Protein AF-0000000075429243 (afdb_homodimer)

Radius of gyration: 32.24 Å; Cα contacts (8 Å, |Δi|>4): 1939; chains: 2; bounding box: 98×90×82 Å

InterPro domains:
  IPR003695 Ppx/GppA phosphatase, N-terminal [PF02541] (2-231)
  IPR043129 ATPase, nucleotide binding domain [SSF53067] (18-231)
  IPR050273 GppA/Ppx guanosine pentaphosphate hydrolase [PTHR30005] (2-350)
  IPR057512 RTG2, C-terminal domain [PF23566] (259-350)

pLDDT: mean 80.92, std 19.55, range [26.56, 98.69]

Foldseek 3Di:
DQLQLFLLQQLLQAAFDFFWEWEAEQFKIKIKTWGAFLPDPVLDIDIFPQIDIGRQHLNSLLVVVVVPDALQSVLVVLVVLLVSCQVSVVVNCRDQLQAFPVRAHEYEYHYLQVLLLQLVLQQPDWDADPVVRDIFGAQFNAQAQDKDWLVSSLVVLVLQAQHNDNPDDRDPDPDQPCPPDRGDPQDPVSSSSNNSSSSSSNSVCVNGHHTMYGYHPGGSVSSVVSVPDPSNCSSDQQLVVCLCPDPLQDPLDDPVLLVLLLVLLVQQADPVLQCQQCVVPRRPSHPGLCVVCLSVLLRLLVSQVPDPLLCSLLLQLCQLGPPHPNSSGGRHHLQSSLLRSLLSSLLSQVSFDDVVVVTSLVSNCVVPVSSSSNSQVSGGNRPQSSVSSNLSSLSSSLSCVQRPRQPPDPPDPDSQDPPPVVPNSPAWRFHWDFPQDDFPQDQPPDPNPSPRPGQRETEIEGETEGEDDVRRDLVPDPVSVVSQVVSFDKDKGDDDPDDPDPDNTRIYIYTYHYHYDYPD/DQLQLFLLQQLLQAAFDFFKEWEAEQFKIKIKTWGAFLPDPVLDIDIFPQIDIGRQHLNSLLVVVVVPDALQSVLVVLVVLLVSCQVSVVVNCRDQLQAFPVRAHEYEYHYLQVLLLQLVLQQPDWDADPVVRDIFGAQFNAQAQDKDFLVSSLVVLVLQAQHNDRPDDRDPDPDQPCPPDRGPPQDPVNSSSNNSSSSSSNSVCVNGHHTMYGYRPGGSVSSVVSVPDPSVCSSDQQLVVCLCPDPLQDPLDDPVLLVLLLVLLVQQADPVLQCQQCVVPRRPSHPGLCVVCLSVLLRLLVSQVPDPLLCSLLLQLCQLGPPHPNSSGGRHHLQSSLLRNLLSSLLSQVSFDDVVVVTSLVSNCVVPVSSSSNSQVSGGNRPQSSVSSNLSSLSSSLSCVQRPRQPPDPPDPDSQDPPPVVPVNPAWRFHKDFPQDDFPQDQDPDPNPRPRPGQRETEIEGETEGEDDVRRDLVPDPVSVVSQVVSFDKDKHDDDPDDDDPDNTRIYIYTYHYHYDYPD

Secondary structure (DSSP, 8-state):
-HHHHHHHHHHHHSSSEEEEEEEE-SS-EEEEEEEE-TTSSS--EEE-SS-EEES--HHHHHHHHHT--SHHHHHHHHHHHHHHHHHHHHHH---GGGS-TTSPEEEEEESHHHHHHHHHHHHH-EEE-TTT--EEE-S---STT-EEEHHHHHHHHHHHSPP--TTS---SS---S-TT-PPTT--HHHHHHHHHHHHHHHHHHHHS-EEEEEE----HHHHHHHHTS-GGGGGS-HHHHHHHHSTTS-TT--HHHHHHHHHHHHHHS-HHHHHHTTTT---TTSPPHHHHHHHHHHHHTTTTTTS-TTTHHHHHHHTTSTTSTTTT-TT--HHHHHHHHHHHHHHTGGGSS-GGGTHHHHHHHHHSHHHHHHHHTTSTTTHHHHHHHHHHHHHHHHHHHHS------SSSS-------TTTSTTSEEEEEEE-----EEEEEEETTEEEEEEE-EEEEEEEEEEE-BTTB-STT-HHHHHHHHHH-EEEEES----TT------EEEEEEEEEEE---/-HHHHHHHHHHHHSSSEEEEEEEE-SS-EEEEEEEE-TTSSS--EEE-SS-EEES--HHHHHHHHHT--SHHHHHHHHHHHHHHHHHHHHHH---GGGS-TTSPEEEEEESHHHHHHHHHHHHH-EEE-TTT--EEE-S---STT-EEEHHHHHHHHHHHSPP--TTS---SS---S-TT-PPTT--HHHHHHHHHHHHHHHHHHHHS-EEEEEE----HHHHHHHHHS-GGGGGS-HHHHHHHHSTTS-TT--HHHHHHHHHHHHHHS-HHHHHHTTTT---TTSPPHHHHHHHHHHHHTTTTTTS-TTTHHHHHHHTTSTTSTTTT-TT--HHHHHHHHHHHHHHTGGGSS-GGGTHHHHHHHHHSHHHHHHHHHHSTTTHHHHHHHHHHHHHHHHHHHHS------SSSS-------TTTSTTSEEEEEEE-----EEEEEEETTEEEEEEE-EEEEEEEEEEE-BTTB-STT-HHHHHHHHHH-EEEEES----TT------EEEEEEEEEEE---

Structure (mmCIF, N/CA/C/O backbone):
data_AF-0000000075429243-model_v1
#
loop_
_entity.id
_entity.type
_entity.pdbx_description
1 polymer 'Uncharacterized protein'
#
loop_
_atom_site.group_PDB
_atom_site.id
_atom_site.type_symbol
_atom_site.label_atom_id
_atom_site.label_alt_id
_atom_site.label_comp_id
_atom_site.label_asym_id
_atom_site.label_entity_id
_atom_site.label_seq_id
_atom_site.pdbx_PDB_ins_code
_atom_site.Cartn_x
_atom_site.Cartn_y
_atom_site.Cartn_z
_atom_site.occupancy
_atom_site.B_iso_or_equiv
_atom_site.auth_seq_id
_atom_site.auth_comp_id
_atom_site.auth_asym_id
_atom_site.auth_atom_id
_atom_site.pdbx_PDB_model_num
ATOM 1 N N . MET A 1 1 ? 12.656 -37.969 -9.68 1 71.44 1 MET A N 1
ATOM 2 C CA . MET A 1 1 ? 12.836 -37.281 -8.414 1 71.44 1 MET A CA 1
ATOM 3 C C . MET A 1 1 ? 12.609 -35.781 -8.602 1 71.44 1 MET A C 1
ATOM 5 O O . MET A 1 1 ? 11.812 -35.156 -7.875 1 71.44 1 MET A O 1
ATOM 9 N N . GLU A 1 2 ? 13.102 -35.188 -9.641 1 74.5 2 GLU A N 1
ATOM 10 C CA . GLU A 1 2 ? 13 -33.75 -9.875 1 74.5 2 GLU A CA 1
ATOM 11 C C . GLU A 1 2 ? 11.547 -33.344 -10.141 1 74.5 2 GLU A C 1
ATOM 13 O O . GLU A 1 2 ? 11.07 -32.344 -9.602 1 74.5 2 GLU A O 1
ATOM 18 N N . ALA A 1 3 ? 10.867 -34.188 -10.867 1 78.81 3 ALA A N 1
ATOM 19 C CA . ALA A 1 3 ? 9.477 -33.875 -11.188 1 78.81 3 ALA A CA 1
ATOM 20 C C . ALA A 1 3 ? 8.602 -33.938 -9.938 1 78.81 3 ALA A C 1
ATOM 22 O O . ALA A 1 3 ? 7.656 -33.156 -9.797 1 78.81 3 ALA A O 1
ATOM 23 N N . LYS A 1 4 ? 8.891 -34.844 -9.125 1 83.81 4 LYS A N 1
ATOM 24 C CA . LYS A 1 4 ? 8.156 -34.906 -7.859 1 83.81 4 LYS A CA 1
ATOM 25 C C . LYS A 1 4 ? 8.391 -33.688 -7.004 1 83.81 4 LYS A C 1
ATOM 27 O O . LYS A 1 4 ? 7.441 -33.094 -6.465 1 83.81 4 LYS A O 1
ATOM 32 N N . ILE A 1 5 ? 9.578 -33.219 -6.926 1 89.06 5 ILE A N 1
ATOM 33 C CA . ILE A 1 5 ? 9.953 -32.094 -6.113 1 89.06 5 ILE A CA 1
ATOM 34 C C . ILE A 1 5 ? 9.344 -30.812 -6.699 1 89.06 5 ILE A C 1
ATOM 36 O O . ILE A 1 5 ? 8.906 -29.922 -5.961 1 89.06 5 ILE A O 1
ATOM 40 N N . SER A 1 6 ? 9.32 -30.75 -8.008 1 88.06 6 SER A N 1
ATOM 41 C CA . SER A 1 6 ? 8.672 -29.609 -8.664 1 88.06 6 SER A CA 1
ATOM 42 C C . SER A 1 6 ? 7.188 -29.562 -8.328 1 88.06 6 SER A C 1
ATOM 44 O O . SER A 1 6 ? 6.637 -28.484 -8.086 1 88.06 6 SER A O 1
ATOM 46 N N . GLY A 1 7 ? 6.586 -30.734 -8.391 1 91.12 7 GLY A N 1
ATOM 47 C CA . GLY A 1 7 ? 5.188 -30.812 -8 1 91.12 7 GLY A CA 1
ATOM 48 C C . GLY A 1 7 ? 4.938 -30.391 -6.566 1 91.12 7 GLY A C 1
ATOM 49 O O . GLY A 1 7 ? 3.963 -29.688 -6.281 1 91.12 7 GLY A O 1
ATOM 50 N N . MET A 1 8 ? 5.879 -30.75 -5.73 1 91.69 8 MET A N 1
ATOM 51 C CA . MET A 1 8 ? 5.789 -30.375 -4.324 1 91.69 8 MET A CA 1
ATOM 52 C C . MET A 1 8 ? 5.934 -28.859 -4.156 1 91.69 8 MET A C 1
ATOM 54 O O . MET A 1 8 ? 5.348 -28.281 -3.246 1 91.69 8 MET A O 1
ATOM 58 N N . GLY A 1 9 ? 6.688 -28.25 -4.996 1 93.25 9 GLY A N 1
ATOM 59 C CA . GLY A 1 9 ? 6.832 -26.812 -4.977 1 93.25 9 GLY A CA 1
ATOM 60 C C . GLY A 1 9 ? 5.535 -26.078 -5.254 1 93.25 9 GLY A C 1
ATOM 61 O O . GLY A 1 9 ? 5.25 -25.047 -4.629 1 93.25 9 GLY A O 1
ATOM 62 N N . VAL A 1 10 ? 4.789 -26.609 -6.176 1 93.5 10 VAL A N 1
ATOM 63 C CA . VAL A 1 10 ? 3.492 -26.031 -6.508 1 93.5 10 VAL A CA 1
ATOM 64 C C . VAL A 1 10 ? 2.539 -26.188 -5.32 1 93.5 10 VAL A C 1
ATOM 66 O O . VAL A 1 10 ? 1.845 -25.234 -4.949 1 93.5 10 VAL A O 1
ATOM 69 N N . VAL A 1 11 ? 2.607 -27.328 -4.711 1 92.31 11 VAL A N 1
ATOM 70 C CA . VAL A 1 11 ? 1.747 -27.609 -3.562 1 92.31 11 VAL A CA 1
ATOM 71 C C . VAL A 1 11 ? 2.117 -26.688 -2.404 1 92.31 11 VAL A C 1
ATOM 73 O O . VAL A 1 11 ? 1.249 -26.266 -1.64 1 92.31 11 VAL A O 1
ATOM 76 N N . ALA A 1 12 ? 3.34 -26.328 -2.326 1 92.44 12 ALA A N 1
ATOM 77 C CA . ALA A 1 12 ? 3.834 -25.484 -1.243 1 92.44 12 ALA A CA 1
ATOM 78 C C . ALA A 1 12 ? 3.293 -24.062 -1.37 1 92.44 12 ALA A C 1
ATOM 80 O O . ALA A 1 12 ? 3.172 -23.344 -0.373 1 92.44 12 ALA A O 1
ATOM 81 N N . THR A 1 13 ? 2.98 -23.641 -2.547 1 92.44 13 THR A N 1
ATOM 82 C CA . THR A 1 13 ? 2.648 -22.234 -2.748 1 92.44 13 THR A CA 1
ATOM 83 C C . THR A 1 13 ? 1.163 -22.062 -3.057 1 92.44 13 THR A C 1
ATOM 85 O O . THR A 1 13 ? 0.658 -20.938 -3.121 1 92.44 13 THR A O 1
ATOM 88 N N . TYR A 1 14 ? 0.451 -23.188 -3.221 1 91.5 14 TYR A N 1
ATOM 89 C CA . TYR A 1 14 ? -0.993 -23.203 -3.43 1 91.5 14 TYR A CA 1
ATOM 90 C C . TYR A 1 14 ? -1.697 -24.016 -2.361 1 91.5 14 TYR A C 1
ATOM 92 O O . TYR A 1 14 ? -1.102 -24.922 -1.776 1 91.5 14 TYR A O 1
ATOM 100 N N . TYR A 1 15 ? -2.914 -23.656 -2.117 1 89.62 15 TYR A N 1
ATOM 101 C CA . TYR A 1 15 ? -3.742 -24.5 -1.261 1 89.62 15 TYR A CA 1
ATOM 102 C C . TYR A 1 15 ? -4.684 -25.359 -2.092 1 89.62 15 TYR A C 1
ATOM 104 O O . TYR A 1 15 ? -5.617 -24.859 -2.715 1 89.62 15 TYR A O 1
ATOM 112 N N . GLY A 1 16 ? -4.395 -26.625 -2.09 1 87.19 16 GLY A N 1
ATOM 113 C CA . GLY A 1 16 ? -5.18 -27.531 -2.922 1 87.19 16 GLY A CA 1
ATOM 114 C C . GLY A 1 16 ? -4.785 -27.484 -4.387 1 87.19 16 GLY A C 1
ATOM 115 O O . GLY A 1 16 ? -5.07 -26.5 -5.078 1 87.19 16 GLY A O 1
ATOM 116 N N . VAL A 1 17 ? -4.113 -28.453 -4.871 1 90.12 17 VAL A N 1
ATOM 117 C CA . VAL A 1 17 ? -3.646 -28.516 -6.254 1 90.12 17 VAL A CA 1
ATOM 118 C C . VAL A 1 17 ? -4.199 -29.766 -6.93 1 90.12 17 VAL A C 1
ATOM 120 O O . VAL A 1 17 ? -3.994 -30.875 -6.445 1 90.12 17 VAL A O 1
ATOM 123 N N . GLU A 1 18 ? -4.93 -29.578 -7.953 1 91.31 18 GLU A N 1
ATOM 124 C CA . GLU A 1 18 ? -5.422 -30.672 -8.789 1 91.31 18 GLU A CA 1
ATOM 125 C C . GLU A 1 18 ? -5.258 -30.359 -10.273 1 91.31 18 GLU A C 1
ATOM 127 O O . GLU A 1 18 ? -5.996 -29.531 -10.82 1 91.31 18 GLU A O 1
ATOM 132 N N . GLY A 1 19 ? -4.297 -31.016 -10.859 1 94.12 19 GLY A N 1
ATOM 133 C CA . GLY A 1 19 ? -4.074 -30.766 -12.281 1 94.12 19 GLY A CA 1
ATOM 134 C C . GLY A 1 19 ? -2.695 -31.188 -12.75 1 94.12 19 GLY A C 1
ATOM 135 O O . GLY A 1 19 ? -2.027 -32 -12.094 1 94.12 19 GLY A O 1
ATOM 136 N N . LEU A 1 20 ? -2.396 -30.766 -13.938 1 96.19 20 LEU A N 1
ATOM 137 C CA . LEU A 1 20 ? -1.079 -31.016 -14.508 1 96.19 20 LEU A CA 1
ATOM 138 C C . LEU A 1 20 ? -0.09 -29.938 -14.094 1 96.19 20 LEU A C 1
ATOM 140 O O . LEU A 1 20 ? -0.44 -28.75 -14.047 1 96.19 20 LEU A O 1
ATOM 144 N N . VAL A 1 21 ? 1.055 -30.375 -13.688 1 95.94 21 VAL A N 1
ATOM 145 C CA . VAL A 1 21 ? 2.107 -29.453 -13.297 1 95.94 21 VAL A CA 1
ATOM 146 C C . VAL A 1 21 ? 3.25 -29.5 -14.305 1 95.94 21 VAL A C 1
ATOM 148 O O . VAL A 1 21 ? 3.771 -30.578 -14.609 1 95.94 21 VAL A O 1
ATOM 151 N N . MET A 1 22 ? 3.602 -28.328 -14.773 1 95.88 22 MET A N 1
ATOM 152 C CA . MET A 1 22 ? 4.672 -28.25 -15.766 1 95.88 22 MET A CA 1
ATOM 153 C C . MET A 1 22 ? 5.75 -27.266 -15.336 1 95.88 22 MET A C 1
ATOM 155 O O . MET A 1 22 ? 5.441 -26.203 -14.789 1 95.88 22 MET A O 1
ATOM 159 N N . ASP A 1 23 ? 6.977 -27.625 -15.539 1 94.94 23 ASP A N 1
ATOM 160 C CA . ASP A 1 23 ? 8.125 -26.781 -15.234 1 94.94 23 ASP A CA 1
ATOM 161 C C . ASP A 1 23 ? 9.047 -26.656 -16.438 1 94.94 23 ASP A C 1
ATOM 163 O O . ASP A 1 23 ? 9.656 -27.641 -16.875 1 94.94 23 ASP A O 1
ATOM 167 N N . MET A 1 24 ? 9.125 -25.453 -16.953 1 95.19 24 MET A N 1
ATOM 168 C CA . MET A 1 24 ? 10.008 -25.203 -18.094 1 95.19 24 MET A CA 1
ATOM 169 C C . MET A 1 24 ? 11.258 -24.453 -17.656 1 95.19 24 MET A C 1
ATOM 171 O O . MET A 1 24 ? 11.219 -23.25 -17.453 1 95.19 24 MET A O 1
ATOM 175 N N . GLY A 1 25 ? 12.375 -25.156 -17.641 1 91.69 25 GLY A N 1
ATOM 176 C CA . GLY A 1 25 ? 13.672 -24.547 -17.406 1 91.69 25 GLY A CA 1
ATOM 177 C C . GLY A 1 25 ? 14.375 -24.156 -18.688 1 91.69 25 GLY A C 1
ATOM 178 O O . GLY A 1 25 ? 13.734 -23.938 -19.719 1 91.69 25 GLY A O 1
ATOM 179 N N . GLY A 1 26 ? 15.609 -24 -18.594 1 92.56 26 GLY A N 1
ATOM 180 C CA . GLY A 1 26 ? 16.391 -23.656 -19.766 1 92.56 26 GLY A CA 1
ATOM 181 C C . GLY A 1 26 ? 16.625 -24.828 -20.688 1 92.56 26 GLY A C 1
ATOM 182 O O . GLY A 1 26 ? 16.578 -24.688 -21.906 1 92.56 26 GLY A O 1
ATOM 183 N N . GLY A 1 27 ? 16.797 -25.938 -20.094 1 93.94 27 GLY A N 1
ATOM 184 C CA . GLY A 1 27 ? 17.219 -27.078 -20.891 1 93.94 27 GLY A CA 1
ATOM 185 C C . GLY A 1 27 ? 16.094 -28.062 -21.172 1 93.94 27 GLY A C 1
ATOM 186 O O . GLY A 1 27 ? 16.109 -28.75 -22.188 1 93.94 27 GLY A O 1
ATOM 187 N N . SER A 1 28 ? 15.211 -28.188 -20.266 1 94.94 28 SER A N 1
ATOM 188 C CA . SER A 1 28 ? 14.18 -29.219 -20.391 1 94.94 28 SER A CA 1
ATOM 189 C C . SER A 1 28 ? 12.836 -28.719 -19.891 1 94.94 28 SER A C 1
ATOM 191 O O . SER A 1 28 ? 12.742 -27.641 -19.297 1 94.94 28 SER A O 1
ATOM 193 N N . VAL A 1 29 ? 11.781 -29.453 -20.172 1 95.5 29 VAL A N 1
ATOM 194 C CA . VAL A 1 29 ? 10.438 -29.25 -19.641 1 95.5 29 VAL A CA 1
ATOM 195 C C . VAL A 1 29 ? 9.953 -30.516 -18.953 1 95.5 29 VAL A C 1
ATOM 197 O O . VAL A 1 29 ? 10.188 -31.625 -19.438 1 95.5 29 VAL A O 1
ATOM 200 N N . GLU A 1 30 ? 9.453 -30.328 -17.844 1 94.94 30 GLU A N 1
ATOM 201 C CA . GLU A 1 30 ? 8.914 -31.422 -17.047 1 94.94 30 GLU A CA 1
ATOM 202 C C . GLU A 1 30 ? 7.398 -31.344 -16.938 1 94.94 30 GLU A C 1
ATOM 204 O O . GLU A 1 30 ? 6.836 -30.25 -16.844 1 94.94 30 GLU A O 1
ATOM 209 N N . LEU A 1 31 ? 6.723 -32.5 -16.984 1 95.69 31 LEU A N 1
ATOM 210 C CA . LEU A 1 31 ? 5.273 -32.594 -16.828 1 95.69 31 LEU A CA 1
ATOM 211 C C . LEU A 1 31 ? 4.895 -33.75 -15.914 1 95.69 31 LEU A C 1
ATOM 213 O O . LEU A 1 31 ? 5.43 -34.844 -16.047 1 95.69 31 LEU A O 1
ATOM 217 N N . ASN A 1 32 ? 4.121 -33.438 -14.93 1 95.56 32 ASN A N 1
ATOM 218 C CA . ASN A 1 32 ? 3.531 -34.406 -14.016 1 95.56 32 ASN A CA 1
ATOM 219 C C . ASN A 1 32 ? 2.084 -34.062 -13.688 1 95.56 32 ASN A C 1
ATOM 221 O O . ASN A 1 32 ? 1.562 -33.031 -14.148 1 95.56 32 ASN A O 1
ATOM 225 N N . TYR A 1 33 ? 1.362 -34.938 -13.07 1 95.56 33 TYR A N 1
ATOM 226 C CA . TYR A 1 33 ? 0.096 -34.562 -12.453 1 95.56 33 TYR A CA 1
ATOM 227 C C . TYR A 1 33 ? 0.214 -34.531 -10.938 1 95.56 33 TYR A C 1
ATOM 229 O O . TYR A 1 33 ? 1.098 -35.188 -10.359 1 95.56 33 TYR A O 1
ATOM 237 N N . VAL A 1 34 ? -0.546 -33.688 -10.32 1 93.69 34 VAL A N 1
ATOM 238 C CA . VAL A 1 34 ? -0.568 -33.562 -8.859 1 93.69 34 VAL A CA 1
ATOM 239 C C . VAL A 1 34 ? -2.014 -33.531 -8.367 1 93.69 34 VAL A C 1
ATOM 241 O O . VAL A 1 34 ? -2.859 -32.875 -8.961 1 93.69 34 VAL A O 1
ATOM 244 N N . ILE A 1 35 ? -2.33 -34.344 -7.367 1 91.81 35 ILE A N 1
ATOM 245 C CA . ILE A 1 35 ? -3.59 -34.281 -6.637 1 91.81 35 ILE A CA 1
ATOM 246 C C . ILE A 1 35 ? -3.314 -34.062 -5.148 1 91.81 35 ILE A C 1
ATOM 248 O O . ILE A 1 35 ? -2.836 -34.969 -4.469 1 91.81 35 ILE A O 1
ATOM 252 N N . HIS A 1 36 ? -3.504 -32.906 -4.754 1 90.88 36 HIS A N 1
ATOM 253 C CA . HIS A 1 36 ? -3.416 -32.562 -3.34 1 90.88 36 HIS A CA 1
ATOM 254 C C . HIS A 1 36 ? -4.723 -31.969 -2.838 1 90.88 36 HIS A C 1
ATOM 256 O O . HIS A 1 36 ? -5.117 -30.875 -3.266 1 90.88 36 HIS A O 1
ATOM 262 N N . ARG A 1 37 ? -5.363 -32.719 -1.915 1 87.44 37 ARG A N 1
ATOM 263 C CA . ARG A 1 37 ? -6.617 -32.312 -1.288 1 87.44 37 ARG A CA 1
ATOM 264 C C . ARG A 1 37 ? -6.461 -32.188 0.225 1 87.44 37 ARG A C 1
ATOM 266 O O . ARG A 1 37 ? -6.711 -33.156 0.953 1 87.44 37 ARG A O 1
ATOM 273 N N . PRO A 1 38 ? -6.145 -30.953 0.683 1 81.06 38 PRO A N 1
ATOM 274 C CA . PRO A 1 38 ? -5.777 -30.781 2.09 1 81.06 38 PRO A CA 1
ATOM 275 C C . PRO A 1 38 ? -6.879 -31.234 3.047 1 81.06 38 PRO A C 1
ATOM 277 O O . PRO A 1 38 ? -6.594 -31.641 4.172 1 81.06 38 PRO A O 1
ATOM 280 N N . ARG A 1 39 ? -8.148 -31.266 2.762 1 77.88 39 ARG A N 1
ATOM 281 C CA . ARG A 1 39 ? -9.227 -31.562 3.697 1 77.88 39 ARG A CA 1
ATOM 282 C C . ARG A 1 39 ? -9.539 -33.062 3.695 1 77.88 39 ARG A C 1
ATOM 284 O O . ARG A 1 39 ? -10.367 -33.531 4.48 1 77.88 39 ARG A O 1
ATOM 291 N N . GLU A 1 40 ? -8.867 -33.719 2.842 1 77.88 40 GLU A N 1
ATOM 292 C CA . GLU A 1 40 ? -9.102 -35.156 2.803 1 77.88 40 GLU A CA 1
ATOM 293 C C . GLU A 1 40 ? -8.219 -35.906 3.809 1 77.88 40 GLU A C 1
ATOM 295 O O . GLU A 1 40 ? -7.113 -35.438 4.117 1 77.88 40 GLU A O 1
ATOM 300 N N . ALA A 1 41 ? -8.766 -36.875 4.355 1 62.5 41 ALA A N 1
ATOM 301 C CA . ALA A 1 41 ? -8.164 -37.625 5.453 1 62.5 41 ALA A CA 1
ATOM 302 C C . ALA A 1 41 ? -6.793 -38.188 5.059 1 62.5 41 ALA A C 1
ATOM 304 O O . ALA A 1 41 ? -5.844 -38.125 5.844 1 62.5 41 ALA A O 1
ATOM 305 N N . LYS A 1 42 ? -6.812 -38.75 3.854 1 66.94 42 LYS A N 1
ATOM 306 C CA . LYS A 1 42 ? -5.551 -39.344 3.459 1 66.94 42 LYS A CA 1
ATOM 307 C C . LYS A 1 42 ? -4.562 -38.312 2.951 1 66.94 42 LYS A C 1
ATOM 309 O O . LYS A 1 42 ? -4.871 -37.562 2.025 1 66.94 42 LYS A O 1
ATOM 314 N N . GLN A 1 43 ? -4.051 -37.562 3.648 1 64.38 43 GLN A N 1
ATOM 315 C CA . GLN A 1 43 ? -3.129 -36.438 3.414 1 64.38 43 GLN A CA 1
ATOM 316 C C . GLN A 1 43 ? -2.018 -36.844 2.449 1 64.38 43 GLN A C 1
ATOM 318 O O . GLN A 1 43 ? -0.834 -36.688 2.754 1 64.38 43 GLN A O 1
ATOM 323 N N . GLU A 1 44 ? -2.447 -37.5 1.326 1 80.25 44 GLU A N 1
ATOM 324 C CA . GLU A 1 44 ? -1.423 -37.938 0.377 1 80.25 44 GLU A CA 1
ATOM 325 C C . GLU A 1 44 ? -1.413 -37.031 -0.86 1 80.25 44 GLU A C 1
ATOM 327 O O . GLU A 1 44 ? -2.443 -36.469 -1.232 1 80.25 44 GLU A O 1
ATOM 332 N N . ILE A 1 45 ? -0.261 -36.844 -1.357 1 88.94 45 ILE A N 1
ATOM 333 C CA . ILE A 1 45 ? -0.073 -36.156 -2.629 1 88.94 45 ILE A CA 1
ATOM 334 C C . ILE A 1 45 ? 0.198 -37.156 -3.732 1 88.94 45 ILE A C 1
ATOM 336 O O . ILE A 1 45 ? 1.23 -37.844 -3.725 1 88.94 45 ILE A O 1
ATOM 340 N N . SER A 1 46 ? -0.76 -37.312 -4.578 1 91.19 46 SER A N 1
ATOM 341 C CA . SER A 1 46 ? -0.656 -38.281 -5.668 1 91.19 46 SER A CA 1
ATOM 342 C C . SER A 1 46 ? 0.053 -37.688 -6.875 1 91.19 46 SER A C 1
ATOM 344 O O . SER A 1 46 ? -0.258 -36.562 -7.285 1 91.19 46 SER A O 1
ATOM 346 N N . MET A 1 47 ? 0.999 -38.406 -7.406 1 93.19 47 MET A N 1
ATOM 347 C CA . MET A 1 47 ? 1.759 -38 -8.594 1 93.19 47 MET A CA 1
ATOM 348 C C . MET A 1 47 ? 2.096 -39.25 -9.438 1 93.19 47 MET A C 1
ATOM 350 O O . MET A 1 47 ? 2.02 -40.375 -8.961 1 93.19 47 MET A O 1
ATOM 354 N N . SER A 1 48 ? 2.426 -38.938 -10.617 1 93.88 48 SER A N 1
ATOM 355 C CA . SER A 1 48 ? 2.791 -40.031 -11.5 1 93.88 48 SER A CA 1
ATOM 356 C C . SER A 1 48 ? 4.141 -40.625 -11.117 1 93.88 48 SER A C 1
ATOM 358 O O . SER A 1 48 ? 5.047 -39.906 -10.695 1 93.88 48 SER A O 1
ATOM 360 N N . MET A 1 49 ? 4.316 -41.906 -11.336 1 89.25 49 MET A N 1
ATOM 361 C CA . MET A 1 49 ? 5.598 -42.594 -11.164 1 89.25 49 MET A CA 1
ATOM 362 C C . MET A 1 49 ? 6.465 -42.438 -12.406 1 89.25 49 MET A C 1
ATOM 364 O O . MET A 1 49 ? 7.664 -42.719 -12.375 1 89.25 49 MET A O 1
ATOM 368 N N . LYS A 1 50 ? 5.777 -41.969 -13.453 1 91.56 50 LYS A N 1
ATOM 369 C CA . LYS A 1 50 ? 6.484 -41.781 -14.719 1 91.56 50 LYS A CA 1
ATOM 370 C C . LYS A 1 50 ? 6.324 -40.344 -15.227 1 91.56 50 LYS A C 1
ATOM 372 O O . LYS A 1 50 ? 5.781 -40.125 -16.312 1 91.56 50 LYS A O 1
ATOM 377 N N . PRO A 1 51 ? 6.852 -39.438 -14.531 1 94.44 51 PRO A N 1
ATOM 378 C CA . PRO A 1 51 ? 6.766 -38.062 -15.023 1 94.44 51 PRO A CA 1
ATOM 379 C C . PRO A 1 51 ? 7.469 -37.844 -16.359 1 94.44 51 PRO A C 1
ATOM 381 O O . PRO A 1 51 ? 8.352 -38.625 -16.719 1 94.44 51 PRO A O 1
ATOM 384 N N . ILE A 1 52 ? 7.066 -36.906 -17.078 1 95.06 52 ILE A N 1
ATOM 385 C CA . ILE A 1 52 ? 7.598 -36.625 -18.406 1 95.06 52 ILE A CA 1
ATOM 386 C C . ILE A 1 52 ? 8.758 -35.625 -18.297 1 95.06 52 ILE A C 1
ATOM 388 O O . ILE A 1 52 ? 8.695 -34.688 -17.516 1 95.06 52 ILE A O 1
ATOM 392 N N . ASN A 1 53 ? 9.859 -35.875 -18.922 1 95 53 ASN A N 1
ATOM 393 C CA . ASN A 1 53 ? 11.008 -35 -19.078 1 95 53 ASN A CA 1
ATOM 394 C C . ASN A 1 53 ? 11.469 -34.938 -20.531 1 95 53 ASN A C 1
ATOM 396 O O . ASN A 1 53 ? 11.961 -35.938 -21.062 1 95 53 ASN A O 1
ATOM 400 N N . LEU A 1 54 ? 11.352 -33.812 -21.203 1 96.19 54 LEU A N 1
ATOM 401 C CA . LEU A 1 54 ? 11.688 -33.656 -22.609 1 96.19 54 LEU A CA 1
ATOM 402 C C . LEU A 1 54 ? 12.688 -32.531 -22.797 1 96.19 54 LEU A C 1
ATOM 404 O O . LEU A 1 54 ? 12.703 -31.562 -22.031 1 96.19 54 LEU A O 1
ATOM 408 N N . PRO A 1 55 ? 13.539 -32.594 -23.75 1 97.06 55 PRO A N 1
ATOM 409 C CA . PRO A 1 55 ? 14.594 -31.609 -23.984 1 97.06 55 PRO A CA 1
ATOM 410 C C . PRO A 1 55 ? 14.102 -30.375 -24.719 1 97.06 55 PRO A C 1
ATOM 412 O O . PRO A 1 55 ? 14.711 -29.953 -25.703 1 97.06 55 PRO A O 1
ATOM 415 N N . TYR A 1 56 ? 13.016 -29.844 -24.234 1 97.69 56 TYR A N 1
ATOM 416 C CA . TYR A 1 56 ? 12.406 -28.688 -24.875 1 97.69 56 TYR A CA 1
ATOM 417 C C . TYR A 1 56 ? 12.344 -27.5 -23.922 1 97.69 56 TYR A C 1
ATOM 419 O O . TYR A 1 56 ? 11.312 -26.828 -23.812 1 97.69 56 TYR A O 1
ATOM 427 N N . GLY A 1 57 ? 13.406 -27.266 -23.172 1 96.56 57 GLY A N 1
ATOM 428 C CA . GLY A 1 57 ? 13.492 -26.062 -22.344 1 96.56 57 GLY A CA 1
ATOM 429 C C . GLY A 1 57 ? 13.562 -24.781 -23.172 1 96.56 57 GLY A C 1
ATOM 430 O O . GLY A 1 57 ? 13.766 -24.828 -24.375 1 96.56 57 GLY A O 1
ATOM 431 N N . ALA A 1 58 ? 13.367 -23.719 -22.516 1 96 58 ALA A N 1
ATOM 432 C CA . ALA A 1 58 ? 13.258 -22.438 -23.203 1 96 58 ALA A CA 1
ATOM 433 C C . ALA A 1 58 ? 14.523 -22.141 -24 1 96 58 ALA A C 1
ATOM 435 O O . ALA A 1 58 ? 14.453 -21.734 -25.172 1 96 58 ALA A O 1
ATOM 436 N N . ALA A 1 59 ? 15.711 -22.312 -23.391 1 95.75 59 ALA A N 1
ATOM 437 C CA . ALA A 1 59 ? 16.969 -22.047 -24.062 1 95.75 59 ALA A CA 1
ATOM 438 C C . ALA A 1 59 ? 17.25 -23.094 -25.141 1 95.75 59 ALA A C 1
ATOM 440 O O . ALA A 1 59 ? 17.703 -22.766 -26.234 1 95.75 59 ALA A O 1
ATOM 441 N N . ALA A 1 60 ? 17.031 -24.312 -24.844 1 97.25 60 ALA A N 1
ATOM 442 C CA . ALA A 1 60 ? 17.266 -25.406 -25.781 1 97.25 60 ALA A CA 1
ATOM 443 C C . ALA A 1 60 ? 16.391 -25.266 -27.031 1 97.25 60 ALA A C 1
ATOM 445 O O . ALA A 1 60 ? 16.875 -25.422 -28.156 1 97.25 60 ALA A O 1
ATOM 446 N N . LEU A 1 61 ? 15.125 -25 -26.828 1 97.38 61 LEU A N 1
ATOM 447 C CA . LEU A 1 61 ? 14.188 -24.875 -27.938 1 97.38 61 LEU A CA 1
ATOM 448 C C . LEU A 1 61 ? 14.508 -23.641 -28.766 1 97.38 61 LEU A C 1
ATOM 450 O O . LEU A 1 61 ? 14.336 -23.641 -29.984 1 97.38 61 LEU A O 1
ATOM 454 N N . THR A 1 62 ? 14.898 -22.547 -28.062 1 95.81 62 THR A N 1
ATOM 455 C CA . THR A 1 62 ? 15.305 -21.344 -28.781 1 95.81 62 THR A CA 1
ATOM 456 C C . THR A 1 62 ? 16.453 -21.641 -29.734 1 95.81 62 THR A C 1
ATOM 458 O O . THR A 1 62 ? 16.438 -21.219 -30.891 1 95.81 62 THR A O 1
ATOM 461 N N . ARG A 1 63 ? 17.438 -22.391 -29.297 1 96.5 63 ARG A N 1
ATOM 462 C CA . ARG A 1 63 ? 18.578 -22.75 -30.109 1 96.5 63 ARG A CA 1
ATOM 463 C C . ARG A 1 63 ? 18.156 -23.562 -31.328 1 96.5 63 ARG A C 1
ATOM 465 O O . ARG A 1 63 ? 18.672 -23.375 -32.438 1 96.5 63 ARG A O 1
ATOM 472 N N . ARG A 1 64 ? 17.266 -24.438 -31.109 1 96.69 64 ARG A N 1
ATOM 473 C CA . ARG A 1 64 ? 16.781 -25.266 -32.219 1 96.69 64 ARG A CA 1
ATOM 474 C C . ARG A 1 64 ? 16.016 -24.422 -33.219 1 96.69 64 ARG A C 1
ATOM 476 O O . ARG A 1 64 ? 16.172 -24.594 -34.438 1 96.69 64 ARG A O 1
ATOM 483 N N . LEU A 1 65 ? 15.195 -23.547 -32.719 1 95.31 65 LEU A N 1
ATOM 484 C CA . LEU A 1 65 ? 14.359 -22.703 -33.594 1 95.31 65 LEU A CA 1
ATOM 485 C C . LEU A 1 65 ? 15.219 -21.75 -34.406 1 95.31 65 LEU A C 1
ATOM 487 O O . LEU A 1 65 ? 14.898 -21.453 -35.562 1 95.31 65 LEU A O 1
ATOM 491 N N . GLU A 1 66 ? 16.266 -21.297 -33.75 1 92.81 66 GLU A N 1
ATOM 492 C CA . GLU A 1 66 ? 17.172 -20.375 -34.438 1 92.81 66 GLU A CA 1
ATOM 493 C C . GLU A 1 66 ? 17.828 -21.016 -35.625 1 92.81 66 GLU A C 1
ATOM 495 O O . GLU A 1 66 ? 18.203 -20.344 -36.594 1 92.81 66 GLU A O 1
ATOM 500 N N . LYS A 1 67 ? 17.938 -22.281 -35.625 1 94.31 67 LYS A N 1
ATOM 501 C CA . LYS A 1 67 ? 18.562 -23.016 -36.719 1 94.31 67 LYS A CA 1
ATOM 502 C C . LYS A 1 67 ? 17.578 -23.297 -37.844 1 94.31 67 LYS A C 1
ATOM 504 O O . LYS A 1 67 ? 17.984 -23.672 -38.938 1 94.31 67 LYS A O 1
ATOM 509 N N . LEU A 1 68 ? 16.328 -23.062 -37.531 1 92 68 LEU A N 1
ATOM 510 C CA . LEU A 1 68 ? 15.289 -23.328 -38.5 1 92 68 LEU A CA 1
ATOM 511 C C . LEU A 1 68 ? 14.828 -22.031 -39.188 1 92 68 LEU A C 1
ATOM 513 O O . LEU A 1 68 ? 14.219 -21.172 -38.531 1 92 68 LEU A O 1
ATOM 517 N N . GLY A 1 69 ? 15.07 -21.859 -40.406 1 81.12 69 GLY A N 1
ATOM 518 C CA . GLY A 1 69 ? 14.883 -20.594 -41.094 1 81.12 69 GLY A CA 1
ATOM 519 C C . GLY A 1 69 ? 13.523 -20.469 -41.75 1 81.12 69 GLY A C 1
ATOM 520 O O . GLY A 1 69 ? 13.102 -19.375 -42.125 1 81.12 69 GLY A O 1
ATOM 521 N N . THR A 1 70 ? 12.812 -21.641 -41.938 1 86.69 70 THR A N 1
ATOM 522 C CA . THR A 1 70 ? 11.555 -21.562 -42.656 1 86.69 70 THR A CA 1
ATOM 523 C C . THR A 1 70 ? 10.414 -22.141 -41.844 1 86.69 70 THR A C 1
ATOM 525 O O . THR A 1 70 ? 10.625 -22.969 -40.938 1 86.69 70 THR A O 1
ATOM 528 N N . PRO A 1 71 ? 9.219 -21.75 -42.125 1 91.06 71 PRO A N 1
ATOM 529 C CA . PRO A 1 71 ? 8.055 -22.312 -41.438 1 91.06 71 PRO A CA 1
ATOM 530 C C . PRO A 1 71 ? 7.934 -23.828 -41.625 1 91.06 71 PRO A C 1
ATOM 532 O O . PRO A 1 71 ? 7.508 -24.547 -40.719 1 91.06 71 PRO A O 1
ATOM 535 N N . LYS A 1 72 ? 8.289 -24.266 -42.781 1 90.75 72 LYS A N 1
ATOM 536 C CA . LYS A 1 72 ? 8.203 -25.703 -43.031 1 90.75 72 LYS A CA 1
ATOM 537 C C . LYS A 1 72 ? 9.125 -26.484 -42.094 1 90.75 72 LYS A C 1
ATOM 539 O O . LYS A 1 72 ? 8.734 -27.531 -41.594 1 90.75 72 LYS A O 1
ATOM 544 N N . GLU A 1 73 ? 10.297 -25.984 -41.969 1 92.25 73 GLU A N 1
ATOM 545 C CA . GLU A 1 73 ? 11.227 -26.609 -41.062 1 92.25 73 GLU A CA 1
ATOM 546 C C . GLU A 1 73 ? 10.711 -26.562 -39.625 1 92.25 73 GLU A C 1
ATOM 548 O O . GLU A 1 73 ? 10.852 -27.531 -38.875 1 92.25 73 GLU A O 1
ATOM 553 N N . ARG A 1 74 ? 10.156 -25.484 -39.281 1 95.25 74 ARG A N 1
ATOM 554 C CA . ARG A 1 74 ? 9.609 -25.328 -37.938 1 95.25 74 ARG A CA 1
ATOM 555 C C . ARG A 1 74 ? 8.391 -26.234 -37.75 1 95.25 74 ARG A C 1
ATOM 557 O O . ARG A 1 74 ? 8.125 -26.688 -36.625 1 95.25 74 ARG A O 1
ATOM 564 N N . GLU A 1 75 ? 7.656 -26.484 -38.844 1 95.38 75 GLU A N 1
ATOM 565 C CA . GLU A 1 75 ? 6.543 -27.422 -38.781 1 95.38 75 GLU A CA 1
ATOM 566 C C . GLU A 1 75 ? 7.02 -28.812 -38.375 1 95.38 75 GLU A C 1
ATOM 568 O O . GLU A 1 75 ? 6.344 -29.516 -37.594 1 95.38 75 GLU A O 1
ATOM 573 N N . GLY A 1 76 ? 8.125 -29.234 -38.938 1 95.69 76 GLY A N 1
ATOM 574 C CA . GLY A 1 76 ? 8.711 -30.5 -38.531 1 95.69 76 GLY A CA 1
ATOM 575 C C . GLY A 1 76 ? 9.016 -30.562 -37.062 1 95.69 76 GLY A C 1
ATOM 576 O O . GLY A 1 76 ? 8.742 -31.578 -36.406 1 95.69 76 GLY A O 1
ATOM 577 N N . LEU A 1 77 ? 9.594 -29.531 -36.562 1 96.94 77 LEU A N 1
ATOM 578 C CA . LEU A 1 77 ? 9.898 -29.469 -35.156 1 96.94 77 LEU A CA 1
ATOM 579 C C . LEU A 1 77 ? 8.625 -29.484 -34.312 1 96.94 77 LEU A C 1
ATOM 581 O O . LEU A 1 77 ? 8.562 -30.141 -33.281 1 96.94 77 LEU A O 1
ATOM 585 N N . PHE A 1 78 ? 7.66 -28.719 -34.719 1 97.44 78 PHE A N 1
ATOM 586 C CA . PHE A 1 78 ? 6.379 -28.672 -34.031 1 97.44 78 PHE A CA 1
ATOM 587 C C . PHE A 1 78 ? 5.754 -30.062 -33.938 1 97.44 78 PHE A C 1
ATOM 589 O O . PHE A 1 78 ? 5.305 -30.469 -32.875 1 97.44 78 PHE A O 1
ATOM 596 N N . THR A 1 79 ? 5.777 -30.766 -35.062 1 97.44 79 THR A N 1
ATOM 597 C CA . THR A 1 79 ? 5.23 -32.125 -35.125 1 97.44 79 THR A CA 1
ATOM 598 C C . THR A 1 79 ? 6.008 -33.062 -34.219 1 97.44 79 THR A C 1
ATOM 600 O O . THR A 1 79 ? 5.414 -33.906 -33.531 1 97.44 79 THR A O 1
ATOM 603 N N . GLU A 1 80 ? 7.258 -32.875 -34.25 1 97.62 80 GLU A N 1
ATOM 604 C CA . GLU A 1 80 ? 8.109 -33.656 -33.344 1 97.62 80 GLU A CA 1
ATOM 605 C C . GLU A 1 80 ? 7.707 -33.469 -31.891 1 97.62 80 GLU A C 1
ATOM 607 O O . GLU A 1 80 ? 7.547 -34.438 -31.156 1 97.62 80 GLU A O 1
ATOM 612 N N . ILE A 1 81 ? 7.602 -32.25 -31.453 1 98.06 81 ILE A N 1
ATOM 613 C CA . ILE A 1 81 ? 7.273 -31.922 -30.062 1 98.06 81 ILE A CA 1
ATOM 614 C C . ILE A 1 81 ? 5.906 -32.5 -29.703 1 98.06 81 ILE A C 1
ATOM 616 O O . ILE A 1 81 ? 5.746 -33.094 -28.641 1 98.06 81 ILE A O 1
ATOM 620 N N . VAL A 1 82 ? 4.918 -32.312 -30.562 1 98.25 82 VAL A N 1
ATOM 621 C CA . VAL A 1 82 ? 3.557 -32.781 -30.328 1 98.25 82 VAL A CA 1
ATOM 622 C C . VAL A 1 82 ? 3.553 -34.312 -30.172 1 98.25 82 VAL A C 1
ATOM 624 O O . VAL A 1 82 ? 2.939 -34.844 -29.25 1 98.25 82 VAL A O 1
ATOM 627 N N . GLU A 1 83 ? 4.266 -34.969 -31.047 1 98.25 83 GLU A N 1
ATOM 628 C CA . GLU A 1 83 ? 4.285 -36.438 -31.031 1 98.25 83 GLU A CA 1
ATOM 629 C C . GLU A 1 83 ? 4.984 -36.969 -29.781 1 98.25 83 GLU A C 1
ATOM 631 O O . GLU A 1 83 ? 4.496 -37.906 -29.141 1 98.25 83 GLU A O 1
ATOM 636 N N . ASN A 1 84 ? 6.109 -36.375 -29.484 1 97.94 84 ASN A N 1
ATOM 637 C CA . ASN A 1 84 ? 6.824 -36.781 -28.281 1 97.94 84 ASN A CA 1
ATOM 638 C C . ASN A 1 84 ? 5.988 -36.562 -27.016 1 97.94 84 ASN A C 1
ATOM 640 O O . ASN A 1 84 ? 5.941 -37.438 -26.141 1 97.94 84 ASN A O 1
ATOM 644 N N . LEU A 1 85 ? 5.367 -35.438 -26.938 1 97.56 85 LEU A N 1
ATOM 645 C CA . LEU A 1 85 ? 4.527 -35.094 -25.781 1 97.56 85 LEU A CA 1
ATOM 646 C C . LEU A 1 85 ? 3.328 -36.062 -25.703 1 97.56 85 LEU A C 1
ATOM 648 O O . LEU A 1 85 ? 2.936 -36.469 -24.609 1 97.56 85 LEU A O 1
ATOM 652 N N . LYS A 1 86 ? 2.717 -36.344 -26.859 1 97.38 86 LYS A N 1
ATOM 653 C CA . LYS A 1 86 ? 1.562 -37.25 -26.906 1 97.38 86 LYS A CA 1
ATOM 654 C C . LYS A 1 86 ? 1.924 -38.625 -26.406 1 97.38 86 LYS A C 1
ATOM 656 O O . LYS A 1 86 ? 1.178 -39.25 -25.625 1 97.38 86 LYS A O 1
ATOM 661 N N . GLU A 1 87 ? 2.992 -39.125 -26.875 1 97.06 87 GLU A N 1
ATOM 662 C CA . GLU A 1 87 ? 3.451 -40.469 -26.469 1 97.06 87 GLU A CA 1
ATOM 663 C C . GLU A 1 87 ? 3.721 -40.531 -24.969 1 97.06 87 GLU A C 1
ATOM 665 O O . GLU A 1 87 ? 3.275 -41.438 -24.297 1 97.06 87 GLU A O 1
ATOM 670 N N . ASP A 1 88 ? 4.426 -39.594 -24.531 1 96.56 88 ASP A N 1
ATOM 671 C CA . ASP A 1 88 ? 4.781 -39.562 -23.109 1 96.56 88 ASP A CA 1
ATOM 672 C C . ASP A 1 88 ? 3.562 -39.281 -22.234 1 96.56 88 ASP A C 1
ATOM 674 O O . ASP A 1 88 ? 3.463 -39.781 -21.125 1 96.56 88 ASP A O 1
ATOM 678 N N . PHE A 1 89 ? 2.656 -38.469 -22.734 1 96.5 89 PHE A N 1
ATOM 679 C CA . PHE A 1 89 ? 1.451 -38.125 -21.984 1 96.5 89 PHE A CA 1
ATOM 680 C C . PHE A 1 89 ? 0.607 -39.375 -21.75 1 96.5 89 PHE A C 1
ATOM 682 O O . PHE A 1 89 ? 0.002 -39.531 -20.688 1 96.5 89 PHE A O 1
ATOM 689 N N . LYS A 1 90 ? 0.552 -40.25 -22.719 1 94.94 90 LYS A N 1
ATOM 690 C CA . LYS A 1 90 ? -0.145 -41.531 -22.547 1 94.94 90 LYS A CA 1
ATOM 691 C C . LYS A 1 90 ? 0.451 -42.312 -21.406 1 94.94 90 LYS A C 1
ATOM 693 O O . LYS A 1 90 ? -0.281 -42.938 -20.625 1 94.94 90 LYS A O 1
ATOM 698 N N . LYS A 1 91 ? 1.734 -42.25 -21.312 1 94.31 91 LYS A N 1
ATOM 699 C CA . LYS A 1 91 ? 2.436 -43.031 -20.281 1 94.31 91 LYS A CA 1
ATOM 700 C C . LYS A 1 91 ? 2.25 -42.375 -18.906 1 94.31 91 LYS A C 1
ATOM 702 O O . LYS A 1 91 ? 2.359 -43.062 -17.875 1 94.31 91 LYS A O 1
ATOM 707 N N . LEU A 1 92 ? 2.047 -41.125 -18.891 1 94.44 92 LEU A N 1
ATOM 708 C CA . LEU A 1 92 ? 1.839 -40.406 -17.641 1 94.44 92 LEU A CA 1
ATOM 709 C C . LEU A 1 92 ? 0.645 -40.969 -16.875 1 94.44 92 LEU A C 1
ATOM 711 O O . LEU A 1 92 ? 0.623 -40.938 -15.648 1 94.44 92 LEU A O 1
ATOM 715 N N . ASN A 1 93 ? -0.352 -41.469 -17.547 1 92.06 93 ASN A N 1
ATOM 716 C CA . ASN A 1 93 ? -1.557 -42.062 -16.984 1 92.06 93 ASN A CA 1
ATOM 717 C C . ASN A 1 93 ? -2.229 -41.156 -15.977 1 92.06 93 ASN A C 1
ATOM 719 O O . ASN A 1 93 ? -2.471 -41.531 -14.828 1 92.06 93 ASN A O 1
ATOM 723 N N . ALA A 1 94 ? -2.471 -39.938 -16.375 1 93.62 94 ALA A N 1
ATOM 724 C CA . ALA A 1 94 ? -3.184 -39 -15.516 1 93.62 94 ALA A CA 1
ATOM 725 C C . ALA A 1 94 ? -4.598 -39.5 -15.211 1 93.62 94 ALA A C 1
ATOM 727 O O . ALA A 1 94 ? -5.312 -39.938 -16.125 1 93.62 94 ALA A O 1
ATOM 728 N N . PRO A 1 95 ? -4.996 -39.438 -13.969 1 92.31 95 PRO A N 1
ATOM 729 C CA . PRO A 1 95 ? -6.324 -39.938 -13.609 1 92.31 95 PRO A CA 1
ATOM 730 C C . PRO A 1 95 ? -7.449 -39.125 -14.25 1 92.31 95 PRO A C 1
ATOM 732 O O . PRO A 1 95 ? -7.344 -37.906 -14.375 1 92.31 95 PRO A O 1
ATOM 735 N N . ASP A 1 96 ? -8.578 -39.75 -14.469 1 89.06 96 ASP A N 1
ATOM 736 C CA . ASP A 1 96 ? -9.734 -39.125 -15.117 1 89.06 96 ASP A CA 1
ATOM 737 C C . ASP A 1 96 ? -10.383 -38.094 -14.203 1 89.06 96 ASP A C 1
ATOM 739 O O . ASP A 1 96 ? -10.969 -37.125 -14.688 1 89.06 96 ASP A O 1
ATOM 743 N N . ASN A 1 97 ? -10.227 -38.281 -12.953 1 86.88 97 ASN A N 1
ATOM 744 C CA . ASN A 1 97 ? -10.891 -37.406 -12.016 1 86.88 97 ASN A CA 1
ATOM 745 C C . ASN A 1 97 ? -10.211 -36.031 -11.977 1 86.88 97 ASN A C 1
ATOM 747 O O . ASN A 1 97 ? -10.688 -35.125 -11.312 1 86.88 97 ASN A O 1
ATOM 751 N N . LEU A 1 98 ? -9.109 -35.906 -12.711 1 90.06 98 LEU A N 1
ATOM 752 C CA . LEU A 1 98 ? -8.438 -34.594 -12.836 1 90.06 98 LEU A CA 1
ATOM 753 C C . LEU A 1 98 ? -9.078 -33.781 -13.945 1 90.06 98 LEU A C 1
ATOM 755 O O . LEU A 1 98 ? -8.844 -32.562 -14.023 1 90.06 98 LEU A O 1
ATOM 759 N N . LYS A 1 99 ? -9.828 -34.438 -14.742 1 89.5 99 LYS A N 1
ATOM 760 C CA . LYS A 1 99 ? -10.453 -33.75 -15.867 1 89.5 99 LYS A CA 1
ATOM 761 C C . LYS A 1 99 ? -11.766 -33.094 -15.461 1 89.5 99 LYS A C 1
ATOM 763 O O . LYS A 1 99 ? -12.5 -33.625 -14.625 1 89.5 99 LYS A O 1
ATOM 768 N N . GLY A 1 100 ? -11.977 -31.891 -16.016 1 85.94 100 GLY A N 1
ATOM 769 C CA . GLY A 1 100 ? -13.273 -31.25 -15.844 1 85.94 100 GLY A CA 1
ATOM 770 C C . GLY A 1 100 ? -14.383 -31.984 -16.578 1 85.94 100 GLY A C 1
ATOM 771 O O . GLY A 1 100 ? -14.148 -33 -17.234 1 85.94 100 GLY A O 1
ATOM 772 N N . LYS A 1 101 ? -15.602 -31.469 -16.438 1 82.25 101 LYS A N 1
ATOM 773 C CA . LYS A 1 101 ? -16.781 -32.031 -17.078 1 82.25 101 LYS A CA 1
ATOM 774 C C . LYS A 1 101 ? -16.625 -32.094 -18.594 1 82.25 101 LYS A C 1
ATOM 776 O O . LYS A 1 101 ? -17.125 -33 -19.25 1 82.25 101 LYS A O 1
ATOM 781 N N . ASP A 1 102 ? -15.82 -31.188 -19.109 1 86.31 102 ASP A N 1
ATOM 782 C CA . ASP A 1 102 ? -15.648 -31.109 -20.547 1 86.31 102 ASP A CA 1
ATOM 783 C C . ASP A 1 102 ? -14.391 -31.844 -21 1 86.31 102 ASP A C 1
ATOM 785 O O . ASP A 1 102 ? -13.953 -31.719 -22.141 1 86.31 102 ASP A O 1
ATOM 789 N N . GLY A 1 103 ? -13.758 -32.5 -20.031 1 89.44 103 GLY A N 1
ATOM 790 C CA . GLY A 1 103 ? -12.578 -33.281 -20.344 1 89.44 103 GLY A CA 1
ATOM 791 C C . GLY A 1 103 ? -11.297 -32.469 -20.297 1 89.44 103 GLY A C 1
ATOM 792 O O . GLY A 1 103 ? -10.219 -33 -20.625 1 89.44 103 GLY A O 1
ATOM 793 N N . SER A 1 104 ? -11.391 -31.266 -19.922 1 93.25 104 SER A N 1
ATOM 794 C CA . SER A 1 104 ? -10.227 -30.391 -19.922 1 93.25 104 SER A CA 1
ATOM 795 C C . SER A 1 104 ? -9.461 -30.5 -18.609 1 93.25 104 SER A C 1
ATOM 797 O O . SER A 1 104 ? -10.039 -30.781 -17.562 1 93.25 104 SER A O 1
ATOM 799 N N . PHE A 1 105 ? -8.18 -30.25 -18.703 1 94.31 105 PHE A N 1
ATOM 800 C CA . PHE A 1 105 ? -7.32 -30.219 -17.531 1 94.31 105 PHE A CA 1
ATOM 801 C C . PHE A 1 105 ? -7.098 -28.797 -17.062 1 94.31 105 PHE A C 1
ATOM 803 O O . PHE A 1 105 ? -7.297 -27.844 -17.828 1 94.31 105 PHE A O 1
ATOM 810 N N . THR A 1 106 ? -6.777 -28.672 -15.766 1 93.5 106 THR A N 1
ATOM 811 C CA . THR A 1 106 ? -6.133 -27.469 -15.25 1 93.5 106 THR A CA 1
ATOM 812 C C . THR A 1 106 ? -4.613 -27.625 -15.242 1 93.5 106 THR A C 1
ATOM 814 O O . THR A 1 106 ? -4.102 -28.703 -14.891 1 93.5 106 THR A O 1
ATOM 817 N N . ILE A 1 107 ? -3.883 -26.609 -15.68 1 96.69 107 ILE A N 1
ATOM 818 C CA . ILE A 1 107 ? -2.428 -26.703 -15.742 1 96.69 107 ILE A CA 1
ATOM 819 C C . ILE A 1 107 ? -1.812 -25.719 -14.75 1 96.69 107 ILE A C 1
ATOM 821 O O . ILE A 1 107 ? -2.291 -24.594 -14.602 1 96.69 107 ILE A O 1
ATOM 825 N N . TYR A 1 108 ? -0.865 -26.156 -14.016 1 96.44 108 TYR A N 1
ATOM 826 C CA . TYR A 1 108 ? -0.014 -25.297 -13.188 1 96.44 108 TYR A CA 1
ATOM 827 C C . TYR A 1 108 ? 1.378 -25.172 -13.789 1 96.44 108 TYR A C 1
ATOM 829 O O . TYR A 1 108 ? 2.129 -26.141 -13.867 1 96.44 108 TYR A O 1
ATOM 837 N N . MET A 1 109 ? 1.715 -23.953 -14.156 1 96.75 109 MET A N 1
ATOM 838 C CA . MET A 1 109 ? 2.959 -23.719 -14.883 1 96.75 109 MET A CA 1
ATOM 839 C C . MET A 1 109 ? 3.994 -23.031 -14 1 96.75 109 MET A C 1
ATOM 841 O O . MET A 1 109 ? 3.684 -22.062 -13.32 1 96.75 109 MET A O 1
ATOM 845 N N . ASN A 1 110 ? 5.152 -23.594 -14.047 1 93.38 110 ASN A N 1
ATOM 846 C CA . ASN A 1 110 ? 6.305 -23.078 -13.32 1 93.38 110 ASN A CA 1
ATOM 847 C C . ASN A 1 110 ? 7.535 -22.969 -14.219 1 93.38 110 ASN A C 1
ATOM 849 O O . ASN A 1 110 ? 7.5 -23.391 -15.375 1 93.38 110 ASN A O 1
ATOM 853 N N . GLY A 1 111 ? 8.594 -22.281 -13.688 1 91.38 111 GLY A N 1
ATOM 854 C CA . GLY A 1 111 ? 9.812 -22.109 -14.461 1 91.38 111 GLY A CA 1
ATOM 855 C C . GLY A 1 111 ? 9.891 -20.766 -15.156 1 91.38 111 GLY A C 1
ATOM 856 O O . GLY A 1 111 ? 8.867 -20.156 -15.438 1 91.38 111 GLY A O 1
ATOM 857 N N . GLY A 1 112 ? 11.016 -20.406 -15.492 1 88.31 112 GLY A N 1
ATOM 858 C CA . GLY A 1 112 ? 11.25 -19.078 -16.047 1 88.31 112 GLY A CA 1
ATOM 859 C C . GLY A 1 112 ? 10.539 -18.859 -17.359 1 88.31 112 GLY A C 1
ATOM 860 O O . GLY A 1 112 ? 10.039 -17.766 -17.625 1 88.31 112 GLY A O 1
ATOM 861 N N . GLY A 1 113 ? 10.547 -19.875 -18.219 1 89.81 113 GLY A N 1
ATOM 862 C CA . GLY A 1 113 ? 9.883 -19.75 -19.5 1 89.81 113 GLY A CA 1
ATOM 863 C C . GLY A 1 113 ? 8.391 -19.516 -19.375 1 89.81 113 GLY A C 1
ATOM 864 O O . GLY A 1 113 ? 7.867 -18.547 -19.938 1 89.81 113 GLY A O 1
ATOM 865 N N . PHE A 1 114 ? 7.77 -20.328 -18.625 1 95.19 114 PHE A N 1
ATOM 866 C CA . PHE A 1 114 ? 6.324 -20.203 -18.469 1 95.19 114 PHE A CA 1
ATOM 867 C C . PHE A 1 114 ? 5.961 -18.969 -17.672 1 95.19 114 PHE A C 1
ATOM 869 O O . PHE A 1 114 ? 4.961 -18.297 -17.953 1 95.19 114 PHE A O 1
ATOM 876 N N . LYS A 1 115 ? 6.723 -18.609 -16.688 1 92.12 115 LYS A N 1
ATOM 877 C CA . LYS A 1 115 ? 6.445 -17.422 -15.898 1 92.12 115 LYS A CA 1
ATOM 878 C C . LYS A 1 115 ? 6.492 -16.172 -16.766 1 92.12 115 LYS A C 1
ATOM 880 O O . LYS A 1 115 ? 5.699 -15.242 -16.578 1 92.12 115 LYS A O 1
ATOM 885 N N . SER A 1 116 ? 7.418 -16.156 -17.688 1 91.06 116 SER A N 1
ATOM 886 C CA . SER A 1 116 ? 7.492 -15.031 -18.609 1 91.06 116 SER A CA 1
ATOM 887 C C . SER A 1 116 ? 6.219 -14.906 -19.438 1 91.06 116 SER A C 1
ATOM 889 O O . SER A 1 116 ? 5.758 -13.805 -19.719 1 91.06 116 SER A O 1
ATOM 891 N N . LEU A 1 117 ? 5.68 -16.031 -19.844 1 93.5 117 LEU A N 1
ATOM 892 C CA . LEU A 1 117 ? 4.406 -16.031 -20.562 1 93.5 117 LEU A CA 1
ATOM 893 C C . LEU A 1 117 ? 3.287 -15.508 -19.672 1 93.5 117 LEU A C 1
ATOM 895 O O . LEU A 1 117 ? 2.381 -14.812 -20.141 1 93.5 117 LEU A O 1
ATOM 899 N N . GLY A 1 118 ? 3.371 -15.891 -18.406 1 94.44 118 GLY A N 1
ATOM 900 C CA . GLY A 1 118 ? 2.402 -15.383 -17.438 1 94.44 118 GLY A CA 1
ATOM 901 C C . GLY A 1 118 ? 2.461 -13.875 -17.281 1 94.44 118 GLY A C 1
ATOM 902 O O . GLY A 1 118 ? 1.428 -13.203 -17.281 1 94.44 118 GLY A O 1
ATOM 903 N N . TYR A 1 119 ? 3.66 -13.352 -17.172 1 89.5 119 TYR A N 1
ATOM 904 C CA . TYR A 1 119 ? 3.836 -11.914 -17.031 1 89.5 119 TYR A CA 1
ATOM 905 C C . TYR A 1 119 ? 3.367 -11.188 -18.297 1 89.5 119 TYR A C 1
ATOM 907 O O . TYR A 1 119 ? 2.787 -10.102 -18.219 1 89.5 119 TYR A O 1
ATOM 915 N N . LEU A 1 120 ? 3.641 -11.781 -19.406 1 90.88 120 LEU A N 1
ATOM 916 C CA . LEU A 1 120 ? 3.152 -11.211 -20.656 1 90.88 120 LEU A CA 1
ATOM 917 C C . LEU A 1 120 ? 1.627 -11.18 -20.672 1 90.88 120 LEU A C 1
ATOM 919 O O . LEU A 1 120 ? 1.03 -10.172 -21.078 1 90.88 120 LEU A O 1
ATOM 923 N N . SER A 1 121 ? 1.071 -12.242 -20.297 1 93 121 SER A N 1
ATOM 924 C CA . SER A 1 121 ? -0.384 -12.32 -20.219 1 93 121 SER A CA 1
ATOM 925 C C . SER A 1 121 ? -0.945 -11.227 -19.312 1 93 121 SER A C 1
ATOM 927 O O . SER A 1 121 ? -1.915 -10.555 -19.656 1 93 121 SER A O 1
ATOM 929 N N . MET A 1 122 ? -0.334 -11.023 -18.156 1 89.19 122 MET A N 1
ATOM 930 C CA . MET A 1 122 ? -0.753 -9.984 -17.219 1 89.19 122 MET A CA 1
ATOM 931 C C . MET A 1 122 ? -0.651 -8.609 -17.859 1 89.19 122 MET A C 1
ATOM 933 O O . MET A 1 122 ? -1.556 -7.781 -17.719 1 89.19 122 MET A O 1
ATOM 937 N N . SER A 1 123 ? 0.435 -8.414 -18.5 1 84.31 123 SER A N 1
ATOM 938 C CA . SER A 1 123 ? 0.714 -7.105 -19.078 1 84.31 123 SER A CA 1
ATOM 939 C C . SER A 1 123 ? -0.294 -6.77 -20.172 1 84.31 123 SER A C 1
ATOM 941 O O . SER A 1 123 ? -0.572 -5.594 -20.438 1 84.31 123 SER A O 1
ATOM 943 N N . GLU A 1 124 ? -0.82 -7.762 -20.766 1 86.25 124 GLU A N 1
ATOM 944 C CA . GLU A 1 124 ? -1.742 -7.539 -21.875 1 86.25 124 GLU A CA 1
ATOM 945 C C . GLU A 1 124 ? -3.189 -7.52 -21.406 1 86.25 124 GLU A C 1
ATOM 947 O O . GLU A 1 124 ? -4.102 -7.203 -22.172 1 86.25 124 GLU A O 1
ATOM 952 N N . THR A 1 125 ? -3.336 -7.906 -20.234 1 85.81 125 THR A N 1
ATOM 953 C CA . THR A 1 125 ? -4.684 -7.867 -19.672 1 85.81 125 THR A CA 1
ATOM 954 C C . THR A 1 125 ? -5.066 -6.445 -19.281 1 85.81 125 THR A C 1
ATOM 956 O O . THR A 1 125 ? -4.336 -5.777 -18.547 1 85.81 125 THR A O 1
ATOM 959 N N . GLU A 1 126 ? -6.141 -5.984 -19.828 1 81.75 126 GLU A N 1
ATOM 960 C CA . GLU A 1 126 ? -6.625 -4.637 -19.547 1 81.75 126 GLU A CA 1
ATOM 961 C C . GLU A 1 126 ? -8.086 -4.656 -19.094 1 81.75 126 GLU A C 1
ATOM 963 O O . GLU A 1 126 ? -8.875 -5.461 -19.594 1 81.75 126 GLU A O 1
ATOM 968 N N . PHE A 1 127 ? -8.234 -3.781 -18.156 1 79.81 127 PHE A N 1
ATOM 969 C CA . PHE A 1 127 ? -9.602 -3.582 -17.688 1 79.81 127 PHE A CA 1
ATOM 970 C C . PHE A 1 127 ? -10.102 -2.188 -18.047 1 79.81 127 PHE A C 1
ATOM 972 O O . PHE A 1 127 ? -9.328 -1.226 -18.031 1 79.81 127 PHE A O 1
ATOM 979 N N . THR A 1 128 ? -11.281 -1.992 -18.484 1 77 128 THR A N 1
ATOM 980 C CA . THR A 1 128 ? -11.859 -0.697 -18.828 1 77 128 THR A CA 1
ATOM 981 C C . THR A 1 128 ? -12.938 -0.305 -17.828 1 77 128 THR A C 1
ATOM 983 O O . THR A 1 128 ? -13.844 -1.094 -17.531 1 77 128 THR A O 1
ATOM 986 N N . ASN A 1 129 ? -12.695 0.871 -17.219 1 69.56 129 ASN A N 1
ATOM 987 C CA . ASN A 1 129 ? -13.766 1.438 -16.422 1 69.56 129 ASN A CA 1
ATOM 988 C C . ASN A 1 129 ? -14.891 1.996 -17.281 1 69.56 129 ASN A C 1
ATOM 990 O O . ASN A 1 129 ? -14.68 2.936 -18.047 1 69.56 129 ASN A O 1
ATOM 994 N N . LYS A 1 130 ? -16 1.53 -17.141 1 65.88 130 LYS A N 1
ATOM 995 C CA . LYS A 1 130 ? -17.109 1.868 -18.031 1 65.88 130 LYS A CA 1
ATOM 996 C C . LYS A 1 130 ? -17.547 3.314 -17.844 1 65.88 130 LYS A C 1
ATOM 998 O O . LYS A 1 130 ? -18.047 3.949 -18.766 1 65.88 130 LYS A O 1
ATOM 1003 N N . HIS A 1 131 ? -17.359 3.789 -16.641 1 63.31 131 HIS A N 1
ATOM 1004 C CA . HIS A 1 131 ? -17.844 5.133 -16.344 1 63.31 131 HIS A CA 1
ATOM 1005 C C . HIS A 1 131 ? -16.844 6.191 -16.797 1 63.31 131 HIS A C 1
ATOM 1007 O O . HIS A 1 131 ? -17.219 7.227 -17.328 1 63.31 131 HIS A O 1
ATOM 1013 N N . THR A 1 132 ? -15.617 5.934 -16.656 1 63.84 132 THR A N 1
ATOM 1014 C CA . THR A 1 132 ? -14.594 6.938 -16.953 1 63.84 132 THR A CA 1
ATOM 1015 C C . THR A 1 132 ? -13.867 6.605 -18.25 1 63.84 132 THR A C 1
ATOM 1017 O O . THR A 1 132 ? -13.148 7.449 -18.781 1 63.84 132 THR A O 1
ATOM 1020 N N . ASN A 1 133 ? -14.062 5.406 -18.812 1 69.88 133 ASN A N 1
ATOM 1021 C CA . ASN A 1 133 ? -13.367 4.906 -19.984 1 69.88 133 ASN A CA 1
ATOM 1022 C C . ASN A 1 133 ? -11.859 4.828 -19.75 1 69.88 133 ASN A C 1
ATOM 1024 O O . ASN A 1 133 ? -11.078 4.852 -20.703 1 69.88 133 ASN A O 1
ATOM 1028 N N . GLN A 1 134 ? -11.633 4.816 -18.562 1 68.94 134 GLN A N 1
ATOM 1029 C CA . GLN A 1 134 ? -10.219 4.703 -18.203 1 68.94 134 GLN A CA 1
ATOM 1030 C C . GLN A 1 134 ? -9.758 3.25 -18.266 1 68.94 134 GLN A C 1
ATOM 1032 O O . GLN A 1 134 ? -10.469 2.346 -17.828 1 68.94 134 GLN A O 1
ATOM 1037 N N . LYS A 1 135 ? -8.609 3.049 -18.984 1 73.62 135 LYS A N 1
ATOM 1038 C CA . LYS A 1 135 ? -8.008 1.722 -19.062 1 73.62 135 LYS A CA 1
ATOM 1039 C C . LYS A 1 135 ? -7.031 1.498 -17.906 1 73.62 135 LYS A C 1
ATOM 1041 O O . LYS A 1 135 ? -6.316 2.418 -17.5 1 73.62 135 LYS A O 1
ATOM 1046 N N . SER A 1 136 ? -7.258 0.33 -17.281 1 74.56 136 SER A N 1
ATOM 1047 C CA . SER A 1 136 ? -6.352 -0.04 -16.203 1 74.56 136 SER A CA 1
ATOM 1048 C C . SER A 1 136 ? -5.688 -1.386 -16.469 1 74.56 136 SER A C 1
ATOM 1050 O O . SER A 1 136 ? -6.297 -2.275 -17.062 1 74.56 136 SER A O 1
ATOM 1052 N N . GLY A 1 137 ? -4.449 -1.51 -16.125 1 77.31 137 GLY A N 1
ATOM 1053 C CA . GLY A 1 137 ? -3.73 -2.768 -16.266 1 77.31 137 GLY A CA 1
ATOM 1054 C C . GLY A 1 137 ? -4.039 -3.756 -15.156 1 77.31 137 GLY A C 1
ATOM 1055 O O . GLY A 1 137 ? -4.898 -3.502 -14.312 1 77.31 137 GLY A O 1
ATOM 1056 N N . TYR A 1 138 ? -3.451 -4.879 -15.297 1 85.69 138 TYR A N 1
ATOM 1057 C CA . TYR A 1 138 ? -3.641 -5.914 -14.289 1 85.69 138 TYR A CA 1
ATOM 1058 C C . TYR A 1 138 ? -3.148 -5.441 -12.922 1 85.69 138 TYR A C 1
ATOM 1060 O O . TYR A 1 138 ? -2.035 -4.926 -12.805 1 85.69 138 TYR A O 1
ATOM 1068 N N . PRO A 1 139 ? -3.855 -5.582 -11.898 1 82.12 139 PRO A N 1
ATOM 1069 C CA . PRO A 1 139 ? -3.621 -4.875 -10.633 1 82.12 139 PRO A CA 1
ATOM 1070 C C . PRO A 1 139 ? -2.586 -5.574 -9.75 1 82.12 139 PRO A C 1
ATOM 1072 O O . PRO A 1 139 ? -2.023 -4.953 -8.852 1 82.12 139 PRO A O 1
ATOM 1075 N N . ILE A 1 140 ? -2.363 -6.816 -9.922 1 87.5 140 ILE A N 1
ATOM 1076 C CA . ILE A 1 140 ? -1.541 -7.594 -9 1 87.5 140 ILE A CA 1
ATOM 1077 C C . ILE A 1 140 ? -0.34 -8.172 -9.742 1 87.5 140 ILE A C 1
ATOM 1079 O O . ILE A 1 140 ? -0.421 -9.266 -10.312 1 87.5 140 ILE A O 1
ATOM 1083 N N . PRO A 1 141 ? 0.736 -7.496 -9.68 1 83.06 141 PRO A N 1
ATOM 1084 C CA . PRO A 1 141 ? 1.918 -7.953 -10.414 1 83.06 141 PRO A CA 1
ATOM 1085 C C . PRO A 1 141 ? 2.686 -9.047 -9.672 1 83.06 141 PRO A C 1
ATOM 1087 O O . PRO A 1 141 ? 3.902 -8.945 -9.5 1 83.06 141 PRO A O 1
ATOM 1090 N N . ILE A 1 142 ? 2.068 -9.992 -9.203 1 86.62 142 ILE A N 1
ATOM 1091 C CA . ILE A 1 142 ? 2.59 -11.18 -8.539 1 86.62 142 ILE A CA 1
ATOM 1092 C C . ILE A 1 142 ? 2.258 -12.422 -9.375 1 86.62 142 ILE A C 1
ATOM 1094 O O . ILE A 1 142 ? 1.094 -12.664 -9.695 1 86.62 142 ILE A O 1
ATOM 1098 N N . ILE A 1 143 ? 3.23 -13.141 -9.688 1 91.12 143 ILE A N 1
ATOM 1099 C CA . ILE A 1 143 ? 3.002 -14.242 -10.609 1 91.12 143 ILE A CA 1
ATOM 1100 C C . ILE A 1 143 ? 2.236 -15.359 -9.891 1 91.12 143 ILE A C 1
ATOM 1102 O O . ILE A 1 143 ? 1.375 -16.016 -10.492 1 91.12 143 ILE A O 1
ATOM 1106 N N . ASN A 1 144 ? 2.6 -15.578 -8.617 1 93.38 144 ASN A N 1
ATOM 1107 C CA . ASN A 1 144 ? 1.931 -16.656 -7.898 1 93.38 144 ASN A CA 1
ATOM 1108 C C . ASN A 1 144 ? 0.447 -16.359 -7.695 1 93.38 144 ASN A C 1
ATOM 1110 O O . ASN A 1 144 ? 0.082 -15.281 -7.242 1 93.38 144 ASN A O 1
ATOM 1114 N N . GLY A 1 145 ? -0.357 -17.297 -8.078 1 93.69 145 GLY A N 1
ATOM 1115 C CA . GLY A 1 145 ? -1.791 -17.125 -7.906 1 93.69 145 GLY A CA 1
ATOM 1116 C C . GLY A 1 145 ? -2.475 -16.562 -9.133 1 93.69 145 GLY A C 1
ATOM 1117 O O . GLY A 1 145 ? -3.703 -16.562 -9.227 1 93.69 145 GLY A O 1
ATOM 1118 N N . TYR A 1 146 ? -1.709 -16.141 -10.148 1 95 146 TYR A N 1
ATOM 1119 C CA . TYR A 1 146 ? -2.289 -15.648 -11.391 1 95 146 TYR A CA 1
ATOM 1120 C C . TYR A 1 146 ? -2.832 -16.797 -12.227 1 95 146 TYR A C 1
ATOM 1122 O O . TYR A 1 146 ? -2.227 -17.875 -12.281 1 95 146 TYR A O 1
ATOM 1130 N N . SER A 1 147 ? -3.922 -16.578 -12.844 1 95 147 SER A N 1
ATOM 1131 C CA . SER A 1 147 ? -4.477 -17.578 -13.758 1 95 147 SER A CA 1
ATOM 1132 C C . SER A 1 147 ? -5.184 -16.906 -14.938 1 95 147 SER A C 1
ATOM 1134 O O . SER A 1 147 ? -5.57 -15.742 -14.859 1 95 147 SER A O 1
ATOM 1136 N N . THR A 1 148 ? -5.23 -17.578 -15.969 1 95 148 THR A N 1
ATOM 1137 C CA . THR A 1 148 ? -5.961 -17.172 -17.172 1 95 148 THR A CA 1
ATOM 1138 C C . THR A 1 148 ? -6.5 -18.406 -17.906 1 95 148 THR A C 1
ATOM 1140 O O . THR A 1 148 ? -6.188 -19.531 -17.531 1 95 148 THR A O 1
ATOM 1143 N N . SER A 1 149 ? -7.383 -18.188 -18.797 1 94.81 149 SER A N 1
ATOM 1144 C CA . SER A 1 149 ? -7.871 -19.312 -19.578 1 94.81 149 SER A CA 1
ATOM 1145 C C . SER A 1 149 ? -6.809 -19.812 -20.547 1 94.81 149 SER A C 1
ATOM 1147 O O . SER A 1 149 ? -6 -19.016 -21.062 1 94.81 149 SER A O 1
ATOM 1149 N N . ALA A 1 150 ? -6.863 -21.109 -20.75 1 96.69 150 ALA A N 1
ATOM 1150 C CA . ALA A 1 150 ? -5.934 -21.703 -21.719 1 96.69 150 ALA A CA 1
ATOM 1151 C C . ALA A 1 150 ? -6.133 -21.094 -23.109 1 96.69 150 ALA A C 1
ATOM 1153 O O . ALA A 1 150 ? -5.168 -20.906 -23.844 1 96.69 150 ALA A O 1
ATOM 1154 N N . GLU A 1 151 ? -7.301 -20.734 -23.422 1 96.19 151 GLU A N 1
ATOM 1155 C CA . GLU A 1 151 ? -7.637 -20.156 -24.719 1 96.19 151 GLU A CA 1
ATOM 1156 C C . GLU A 1 151 ? -7 -18.781 -24.891 1 96.19 151 GLU A C 1
ATOM 1158 O O . GLU A 1 151 ? -6.434 -18.484 -25.938 1 96.19 151 GLU A O 1
ATOM 1163 N N . GLU A 1 152 ? -7.152 -18.016 -23.859 1 95.38 152 GLU A N 1
ATOM 1164 C CA . GLU A 1 152 ? -6.582 -16.672 -23.906 1 95.38 152 GLU A CA 1
ATOM 1165 C C . GLU A 1 152 ? -5.059 -16.719 -24 1 95.38 152 GLU A C 1
ATOM 1167 O O . GLU A 1 152 ? -4.445 -15.945 -24.734 1 95.38 152 GLU A O 1
ATOM 1172 N N . LEU A 1 153 ? -4.5 -17.594 -23.25 1 97.19 153 LEU A N 1
ATOM 1173 C CA . LEU A 1 153 ? -3.047 -17.719 -23.297 1 97.19 153 LEU A CA 1
ATOM 1174 C C . LEU A 1 153 ? -2.58 -18.234 -24.656 1 97.19 153 LEU A C 1
ATOM 1176 O O . LEU A 1 153 ? -1.518 -17.828 -25.141 1 97.19 153 LEU A O 1
ATOM 1180 N N . LEU A 1 154 ? -3.359 -19.094 -25.219 1 97.44 154 LEU A N 1
ATOM 1181 C CA . LEU A 1 154 ? -3.025 -19.625 -26.531 1 97.44 154 LEU A CA 1
ATOM 1182 C C . LEU A 1 154 ? -3.029 -18.531 -27.594 1 97.44 154 LEU A C 1
ATOM 1184 O O . LEU A 1 154 ? -2.186 -18.531 -28.484 1 97.44 154 LEU A O 1
ATOM 1188 N N . LYS A 1 155 ? -3.969 -17.594 -27.516 1 96.06 155 LYS A N 1
ATOM 1189 C CA . LYS A 1 155 ? -4 -16.469 -28.438 1 96.06 155 LYS A CA 1
ATOM 1190 C C . LYS A 1 155 ? -2.713 -15.648 -28.344 1 96.06 155 LYS A C 1
ATOM 1192 O O . LYS A 1 155 ? -2.156 -15.25 -29.375 1 96.06 155 LYS A O 1
ATOM 1197 N N . ILE A 1 156 ? -2.314 -15.477 -27.156 1 93.69 156 ILE A N 1
ATOM 1198 C CA . ILE A 1 156 ? -1.079 -14.727 -26.938 1 93.69 156 ILE A CA 1
ATOM 1199 C C . ILE A 1 156 ? 0.105 -15.516 -27.484 1 93.69 156 ILE A C 1
ATOM 1201 O O . ILE A 1 156 ? 0.967 -14.961 -28.172 1 93.69 156 ILE A O 1
ATOM 1205 N N . ALA A 1 157 ? 0.145 -16.797 -27.219 1 95.62 157 ALA A N 1
ATOM 1206 C CA . ALA A 1 157 ? 1.236 -17.656 -27.656 1 95.62 157 ALA A CA 1
ATOM 1207 C C . ALA A 1 157 ? 1.334 -17.703 -29.172 1 95.62 157 ALA A C 1
ATOM 1209 O O . ALA A 1 157 ? 2.43 -17.609 -29.734 1 95.62 157 ALA A O 1
ATOM 1210 N N . LYS A 1 158 ? 0.262 -17.766 -29.812 1 94.19 158 LYS A N 1
ATOM 1211 C CA . LYS A 1 158 ? 0.235 -17.844 -31.266 1 94.19 158 LYS A CA 1
ATOM 1212 C C . LYS A 1 158 ? 0.777 -16.562 -31.891 1 94.19 158 LYS A C 1
ATOM 1214 O O . LYS A 1 158 ? 1.38 -16.609 -32.969 1 94.19 158 LYS A O 1
ATOM 1219 N N . ARG A 1 159 ? 0.569 -15.477 -31.25 1 90.81 159 ARG A N 1
ATOM 1220 C CA . ARG A 1 159 ? 1.04 -14.195 -31.766 1 90.81 159 ARG A CA 1
ATOM 1221 C C . ARG A 1 159 ? 2.557 -14.086 -31.641 1 90.81 159 ARG A C 1
ATOM 1223 O O . ARG A 1 159 ? 3.207 -13.477 -32.5 1 90.81 159 ARG A O 1
ATOM 1230 N N . ILE A 1 160 ? 3.076 -14.742 -30.609 1 90.81 160 ILE A N 1
ATOM 1231 C CA . ILE A 1 160 ? 4.48 -14.523 -30.281 1 90.81 160 ILE A CA 1
ATOM 1232 C C . ILE A 1 160 ? 5.324 -15.664 -30.844 1 90.81 160 ILE A C 1
ATOM 1234 O O . ILE A 1 160 ? 6.496 -15.477 -31.172 1 90.81 160 ILE A O 1
ATOM 1238 N N . ALA A 1 161 ? 4.785 -16.828 -31.031 1 92.81 161 ALA A N 1
ATOM 1239 C CA . ALA A 1 161 ? 5.508 -18.016 -31.469 1 92.81 161 ALA A CA 1
ATOM 1240 C C . ALA A 1 161 ? 5.906 -17.891 -32.938 1 92.81 161 ALA A C 1
ATOM 1242 O O . ALA A 1 161 ? 5.141 -17.375 -33.75 1 92.81 161 ALA A O 1
ATOM 1243 N N . PRO A 1 162 ? 7.113 -18.391 -33.219 1 91.25 162 PRO A N 1
ATOM 1244 C CA . PRO A 1 162 ? 7.457 -18.453 -34.625 1 91.25 162 PRO A CA 1
ATOM 1245 C C . PRO A 1 162 ? 6.469 -19.297 -35.438 1 91.25 162 PRO A C 1
ATOM 1247 O O . PRO A 1 162 ? 6.031 -20.344 -34.969 1 91.25 162 PRO A O 1
ATOM 1250 N N . SER A 1 163 ? 6.195 -18.781 -36.625 1 90.06 163 SER A N 1
ATOM 1251 C CA . SER A 1 163 ? 5.234 -19.469 -37.469 1 90.06 163 SER A CA 1
ATOM 1252 C C . SER A 1 163 ? 5.781 -20.828 -37.938 1 90.06 163 SER A C 1
ATOM 1254 O O . SER A 1 163 ? 6.965 -20.938 -38.25 1 90.06 163 SER A O 1
ATOM 1256 N N . HIS A 1 164 ? 4.883 -21.75 -37.906 1 89.94 164 HIS A N 1
ATOM 1257 C CA . HIS A 1 164 ? 5.246 -23.078 -38.406 1 89.94 164 HIS A CA 1
ATOM 1258 C C . HIS A 1 164 ? 4.266 -23.562 -39.469 1 89.94 164 HIS A C 1
ATOM 1260 O O . HIS A 1 164 ? 4.188 -24.75 -39.75 1 89.94 164 HIS A O 1
ATOM 1266 N N . ASP A 1 165 ? 3.477 -22.625 -39.906 1 85.5 165 ASP A N 1
ATOM 1267 C CA . ASP A 1 165 ? 2.592 -22.922 -41 1 85.5 165 ASP A CA 1
ATOM 1268 C C . ASP A 1 165 ? 3.309 -22.719 -42.344 1 85.5 165 ASP A C 1
ATOM 1270 O O . ASP A 1 165 ? 3.592 -21.594 -42.75 1 85.5 165 ASP A O 1
ATOM 1274 N N . ALA A 1 166 ? 3.549 -23.719 -43 1 78.75 166 ALA A N 1
ATOM 1275 C CA . ALA A 1 166 ? 4.309 -23.719 -44.25 1 78.75 166 ALA A CA 1
ATOM 1276 C C . ALA A 1 166 ? 3.584 -22.906 -45.344 1 78.75 166 ALA A C 1
ATOM 1278 O O . ALA A 1 166 ? 4.207 -22.438 -46.281 1 78.75 166 ALA A O 1
ATOM 1279 N N . ASN A 1 167 ? 2.291 -22.781 -45.188 1 78.31 167 ASN A N 1
ATOM 1280 C CA . ASN A 1 167 ? 1.491 -22.109 -46.188 1 78.31 167 ASN A CA 1
ATOM 1281 C C . ASN A 1 167 ? 1.443 -20.609 -46 1 78.31 167 ASN A C 1
ATOM 1283 O O . ASN A 1 167 ? 0.875 -19.875 -46.812 1 78.31 167 ASN A O 1
ATOM 1287 N N . VAL A 1 168 ? 1.918 -20.156 -44.844 1 67.56 168 VAL A N 1
ATOM 1288 C CA . VAL A 1 168 ? 1.838 -18.734 -44.531 1 67.56 168 VAL A CA 1
ATOM 1289 C C . VAL A 1 168 ? 3.18 -18.062 -44.812 1 67.56 168 VAL A C 1
ATOM 1291 O O . VAL A 1 168 ? 4.234 -18.594 -44.469 1 67.56 168 VAL A O 1
ATOM 1294 N N . ALA A 1 169 ? 3.145 -17.109 -45.781 1 59.94 169 ALA A N 1
ATOM 1295 C CA . ALA A 1 169 ? 4.344 -16.328 -46.094 1 59.94 169 ALA A CA 1
ATOM 1296 C C . ALA A 1 169 ? 4.867 -15.625 -44.844 1 59.94 169 ALA A C 1
ATOM 1298 O O . ALA A 1 169 ? 4.094 -15.016 -44.094 1 59.94 169 ALA A O 1
ATOM 1299 N N . GLU A 1 170 ? 6.023 -16.125 -44.25 1 61.19 170 GLU A N 1
ATOM 1300 C CA . GLU A 1 170 ? 6.621 -15.539 -43.062 1 61.19 170 GLU A CA 1
ATOM 1301 C C . GLU A 1 170 ? 6.863 -14.047 -43.219 1 61.19 170 GLU A C 1
ATOM 1303 O O . GLU A 1 170 ? 7.367 -13.609 -44.281 1 61.19 170 GLU A O 1
ATOM 1308 N N . PRO A 1 171 ? 6.195 -13.305 -42.438 1 53.91 171 PRO A N 1
ATOM 1309 C CA . PRO A 1 171 ? 6.59 -11.906 -42.594 1 53.91 171 PRO A CA 1
ATOM 1310 C C . PRO A 1 171 ? 8.102 -11.703 -42.5 1 53.91 171 PRO A C 1
ATOM 1312 O O . PRO A 1 171 ? 8.781 -12.469 -41.781 1 53.91 171 PRO A O 1
ATOM 1315 N N . SER A 1 172 ? 8.797 -11.219 -43.562 1 48.44 172 SER A N 1
ATOM 1316 C CA . SER A 1 172 ? 10.227 -10.977 -43.719 1 48.44 172 SER A CA 1
ATOM 1317 C C . SER A 1 172 ? 10.867 -10.539 -42.406 1 48.44 172 SER A C 1
ATOM 1319 O O . SER A 1 172 ? 12.055 -10.773 -42.188 1 48.44 172 SER A O 1
ATOM 1321 N N . GLU A 1 173 ? 10.352 -9.594 -41.625 1 48.31 173 GLU A N 1
ATOM 1322 C CA . GLU A 1 173 ? 11.102 -8.992 -40.531 1 48.31 173 GLU A CA 1
ATOM 1323 C C . GLU A 1 173 ? 10.578 -9.484 -39.188 1 48.31 173 GLU A C 1
ATOM 1325 O O . GLU A 1 173 ? 9.367 -9.523 -38.969 1 48.31 173 GLU A O 1
ATOM 1330 N N . VAL A 1 174 ? 11.414 -10.375 -38.594 1 49.94 174 VAL A N 1
ATOM 1331 C CA . VAL A 1 174 ? 11.141 -10.734 -37.219 1 49.94 174 VAL A CA 1
ATOM 1332 C C . VAL A 1 174 ? 10.844 -9.477 -36.406 1 49.94 174 VAL A C 1
ATOM 1334 O O . VAL A 1 174 ? 11.727 -8.641 -36.188 1 49.94 174 VAL A O 1
ATOM 1337 N N . LYS A 1 175 ? 9.656 -9.078 -36.188 1 57.16 175 LYS A N 1
ATOM 1338 C CA . LYS A 1 175 ? 9.258 -7.879 -35.438 1 57.16 175 LYS A CA 1
ATOM 1339 C C . LYS A 1 175 ? 9.469 -8.047 -33.938 1 57.16 175 LYS A C 1
ATOM 1341 O O . LYS A 1 175 ? 9.32 -9.148 -33.406 1 57.16 175 LYS A O 1
ATOM 1346 N N . ASP A 1 176 ? 10.25 -7.289 -33.438 1 63.62 176 ASP A N 1
ATOM 1347 C CA . ASP A 1 176 ? 10.297 -7.188 -31.984 1 63.62 176 ASP A CA 1
ATOM 1348 C C . ASP A 1 176 ? 8.914 -7.371 -31.375 1 63.62 176 ASP A C 1
ATOM 1350 O O . ASP A 1 176 ? 7.988 -6.613 -31.672 1 63.62 176 ASP A O 1
ATOM 1354 N N . PRO A 1 177 ? 8.891 -8.57 -30.734 1 68 177 PRO A N 1
ATOM 1355 C CA . PRO A 1 177 ? 7.555 -8.82 -30.188 1 68 177 PRO A CA 1
ATOM 1356 C C . PRO A 1 177 ? 7.105 -7.734 -29.219 1 68 177 PRO A C 1
ATOM 1358 O O . PRO A 1 177 ? 5.91 -7.609 -28.938 1 68 177 PRO A O 1
ATOM 1361 N N . PHE A 1 178 ? 8.109 -6.969 -28.766 1 75.12 178 PHE A N 1
ATOM 1362 C CA . PHE A 1 178 ? 7.746 -5.938 -27.797 1 75.12 178 PHE A CA 1
ATOM 1363 C C . PHE A 1 178 ? 8.359 -4.598 -28.188 1 75.12 178 PHE A C 1
ATOM 1365 O O . PHE A 1 178 ? 9.219 -4.074 -27.484 1 75.12 178 PHE A O 1
ATOM 1372 N N . PRO A 1 179 ? 7.875 -3.988 -29.188 1 63.72 179 PRO A N 1
ATOM 1373 C CA . PRO A 1 179 ? 8.469 -2.758 -29.719 1 63.72 179 PRO A CA 1
ATOM 1374 C C . PRO A 1 179 ? 8.398 -1.594 -28.734 1 63.72 179 PRO A C 1
ATOM 1376 O O . PRO A 1 179 ? 9.234 -0.689 -28.766 1 63.72 179 PRO A O 1
ATOM 1379 N N . ASN A 1 180 ? 7.426 -1.622 -27.891 1 62.53 180 ASN A N 1
ATOM 1380 C CA . ASN A 1 180 ? 7.254 -0.505 -26.969 1 62.53 180 ASN A CA 1
ATOM 1381 C C . ASN A 1 180 ? 7.867 -0.808 -25.609 1 62.53 180 ASN A C 1
ATOM 1383 O O . ASN A 1 180 ? 7.504 -0.185 -24.609 1 62.53 180 ASN A O 1
ATOM 1387 N N . GLY A 1 181 ? 8.688 -1.765 -25.609 1 69.12 181 GLY A N 1
ATOM 1388 C CA . GLY A 1 181 ? 9.359 -2.131 -24.375 1 69.12 181 GLY A CA 1
ATOM 1389 C C . GLY A 1 181 ? 8.906 -3.467 -23.812 1 69.12 181 GLY A C 1
ATOM 1390 O O . GLY A 1 181 ? 7.824 -3.951 -24.156 1 69.12 181 GLY A O 1
ATOM 1391 N N . ASN A 1 182 ? 9.789 -4 -23.062 1 72.75 182 ASN A N 1
ATOM 1392 C CA . ASN A 1 182 ? 9.5 -5.312 -22.5 1 72.75 182 ASN A CA 1
ATOM 1393 C C . ASN A 1 182 ? 8.359 -5.246 -21.484 1 72.75 182 ASN A C 1
ATOM 1395 O O . ASN A 1 182 ? 8.195 -4.238 -20.797 1 72.75 182 ASN A O 1
ATOM 1399 N N . PRO A 1 183 ? 7.578 -6.301 -21.562 1 70.69 183 PRO A N 1
ATOM 1400 C CA . PRO A 1 183 ? 6.523 -6.383 -20.547 1 70.69 183 PRO A CA 1
ATOM 1401 C C . PRO A 1 183 ? 7.07 -6.332 -19.125 1 70.69 183 PRO A C 1
ATOM 1403 O O . PRO A 1 183 ? 8.266 -6.543 -18.922 1 70.69 183 PRO A O 1
ATOM 1406 N N . PHE A 1 184 ? 6.188 -6.027 -18.25 1 71.25 184 PHE A N 1
ATOM 1407 C CA . PHE A 1 184 ? 6.527 -5.996 -16.828 1 71.25 184 PHE A CA 1
ATOM 1408 C C . PHE A 1 184 ? 7.227 -7.285 -16.406 1 71.25 184 PHE A C 1
ATOM 1410 O O . PHE A 1 184 ? 6.777 -8.383 -16.75 1 71.25 184 PHE A O 1
ATOM 1417 N N . ARG A 1 185 ? 8.422 -7.164 -15.914 1 69.56 185 ARG A N 1
ATOM 1418 C CA . ARG A 1 185 ? 9.203 -8.227 -15.281 1 69.56 185 ARG A CA 1
ATOM 1419 C C . ARG A 1 185 ? 9.719 -9.211 -16.328 1 69.56 185 ARG A C 1
ATOM 1421 O O . ARG A 1 185 ? 9.984 -10.375 -16 1 69.56 185 ARG A O 1
ATOM 1428 N N . VAL A 1 186 ? 9.695 -8.805 -17.578 1 77.56 186 VAL A N 1
ATOM 1429 C CA . VAL A 1 186 ? 10.328 -9.602 -18.609 1 77.56 186 VAL A CA 1
ATOM 1430 C C . VAL A 1 186 ? 11.617 -8.914 -19.062 1 77.56 186 VAL A C 1
ATOM 1432 O O . VAL A 1 186 ? 11.586 -7.961 -19.844 1 77.56 186 VAL A O 1
ATOM 1435 N N . SER A 1 187 ? 12.672 -9.43 -18.5 1 74.5 187 SER A N 1
ATOM 1436 C CA . SER A 1 187 ? 13.984 -8.891 -18.859 1 74.5 187 SER A CA 1
ATOM 1437 C C . SER A 1 187 ? 14.266 -9.078 -20.344 1 74.5 187 SER A C 1
ATOM 1439 O O . SER A 1 187 ? 13.562 -9.828 -21.031 1 74.5 187 SER A O 1
ATOM 1441 N N . LYS A 1 188 ? 15.289 -8.484 -20.812 1 75.69 188 LYS A N 1
ATOM 1442 C CA . LYS A 1 188 ? 15.695 -8.656 -22.203 1 75.69 188 LYS A CA 1
ATOM 1443 C C . LYS A 1 188 ? 16.047 -10.109 -22.5 1 75.69 188 LYS A C 1
ATOM 1445 O O . LYS A 1 188 ? 15.719 -10.625 -23.562 1 75.69 188 LYS A O 1
ATOM 1450 N N . ARG A 1 189 ? 16.703 -10.664 -21.562 1 78.5 189 ARG A N 1
ATOM 1451 C CA . ARG A 1 189 ? 17.078 -12.062 -21.719 1 78.5 189 ARG A CA 1
ATOM 1452 C C . ARG A 1 189 ? 15.852 -12.953 -21.812 1 78.5 189 ARG A C 1
ATOM 1454 O O . ARG A 1 189 ? 15.781 -13.836 -22.672 1 78.5 189 ARG A O 1
ATOM 1461 N N . ARG A 1 190 ? 14.93 -12.703 -21 1 81.75 190 ARG A N 1
ATOM 1462 C CA . ARG A 1 190 ? 13.711 -13.5 -20.984 1 81.75 190 ARG A CA 1
ATOM 1463 C C . ARG A 1 190 ? 12.859 -13.242 -22.219 1 81.75 190 ARG A C 1
ATOM 1465 O O . ARG A 1 190 ? 12.195 -14.148 -22.719 1 81.75 190 ARG A O 1
ATOM 1472 N N . ALA A 1 191 ? 12.922 -12.055 -22.594 1 85.75 191 ALA A N 1
ATOM 1473 C CA . ALA A 1 191 ? 12.164 -11.68 -23.781 1 85.75 191 ALA A CA 1
ATOM 1474 C C . ALA A 1 191 ? 12.633 -12.469 -25 1 85.75 191 ALA A C 1
ATOM 1476 O O . ALA A 1 191 ? 11.828 -12.836 -25.859 1 85.75 191 ALA A O 1
ATOM 1477 N N . LYS A 1 192 ? 13.875 -12.766 -25.031 1 86.75 192 LYS A N 1
ATOM 1478 C CA . LYS A 1 192 ? 14.453 -13.508 -26.141 1 86.75 192 LYS A CA 1
ATOM 1479 C C . LYS A 1 192 ? 13.992 -14.961 -26.141 1 86.75 192 LYS A C 1
ATOM 1481 O O . LYS A 1 192 ? 13.953 -15.617 -27.172 1 86.75 192 LYS A O 1
ATOM 1486 N N . LEU A 1 193 ? 13.594 -15.461 -25.031 1 91.5 193 LEU A N 1
ATOM 1487 C CA . LEU A 1 193 ? 13.227 -16.859 -24.891 1 91.5 193 LEU A CA 1
ATOM 1488 C C . LEU A 1 193 ? 11.719 -17.047 -25.016 1 91.5 193 LEU A C 1
ATOM 1490 O O . LEU A 1 193 ? 11.234 -18.172 -25.203 1 91.5 193 LEU A O 1
ATOM 1494 N N . LEU A 1 194 ? 10.969 -16 -25.047 1 93 194 LEU A N 1
ATOM 1495 C CA . LEU A 1 194 ? 9.508 -16.031 -24.984 1 93 194 LEU A CA 1
ATOM 1496 C C . LEU A 1 194 ? 8.922 -16.719 -26.203 1 93 194 LEU A C 1
ATOM 1498 O O . LEU A 1 194 ? 7.961 -17.484 -26.094 1 93 194 LEU A O 1
ATOM 1502 N N . PRO A 1 195 ? 9.469 -16.516 -27.391 1 93.56 195 PRO A N 1
ATOM 1503 C CA . PRO A 1 195 ? 8.914 -17.188 -28.562 1 93.56 195 PRO A CA 1
ATOM 1504 C C . PRO A 1 195 ? 8.992 -18.719 -28.453 1 93.56 195 PRO A C 1
ATOM 1506 O O . PRO A 1 195 ? 8.062 -19.406 -28.875 1 93.56 195 PRO A O 1
ATOM 1509 N N . ALA A 1 196 ? 10.062 -19.188 -27.922 1 95.94 196 ALA A N 1
ATOM 1510 C CA . ALA A 1 196 ? 10.219 -20.625 -27.734 1 95.94 196 ALA A CA 1
ATOM 1511 C C . ALA A 1 196 ? 9.203 -21.156 -26.734 1 95.94 196 ALA A C 1
ATOM 1513 O O . ALA A 1 196 ? 8.641 -22.234 -26.938 1 95.94 196 ALA A O 1
ATOM 1514 N N . SER A 1 197 ? 9.016 -20.438 -25.672 1 97.06 197 SER A N 1
ATOM 1515 C CA . SER A 1 197 ? 8.039 -20.828 -24.672 1 97.06 197 SER A CA 1
ATOM 1516 C C . SER A 1 197 ? 6.629 -20.859 -25.266 1 97.06 197 SER A C 1
ATOM 1518 O O . SER A 1 197 ? 5.848 -21.766 -24.953 1 97.06 197 SER A O 1
ATOM 1520 N N . ALA A 1 198 ? 6.348 -19.859 -26.047 1 96.81 198 ALA A N 1
ATOM 1521 C CA . ALA A 1 198 ? 5.051 -19.781 -26.719 1 96.81 198 ALA A CA 1
ATOM 1522 C C . ALA A 1 198 ? 4.863 -20.953 -27.688 1 96.81 198 ALA A C 1
ATOM 1524 O O . ALA A 1 198 ? 3.781 -21.531 -27.766 1 96.81 198 ALA A O 1
ATOM 1525 N N . PHE A 1 199 ? 5.895 -21.25 -28.406 1 97.25 199 PHE A N 1
ATOM 1526 C CA . PHE A 1 199 ? 5.902 -22.359 -29.344 1 97.25 199 PHE A CA 1
ATOM 1527 C C . PHE A 1 199 ? 5.57 -23.672 -28.656 1 97.25 199 PHE A C 1
ATOM 1529 O O . PHE A 1 199 ? 4.758 -24.453 -29.141 1 97.25 199 PHE A O 1
ATOM 1536 N N . LEU A 1 200 ? 6.188 -23.875 -27.594 1 98.19 200 LEU A N 1
ATOM 1537 C CA . LEU A 1 200 ? 5.938 -25.094 -26.812 1 98.19 200 LEU A CA 1
ATOM 1538 C C . LEU A 1 200 ? 4.504 -25.125 -26.297 1 98.19 200 LEU A C 1
ATOM 1540 O O . LEU A 1 200 ? 3.863 -26.188 -26.312 1 98.19 200 LEU A O 1
ATOM 1544 N N . PHE A 1 201 ? 4.012 -24.016 -25.812 1 98.19 201 PHE A N 1
ATOM 1545 C CA . PHE A 1 201 ? 2.656 -23.969 -25.281 1 98.19 201 PHE A CA 1
ATOM 1546 C C . PHE A 1 201 ? 1.641 -24.328 -26.359 1 98.19 201 PHE A C 1
ATOM 1548 O O . PHE A 1 201 ? 0.666 -25.031 -26.094 1 98.19 201 PHE A O 1
ATOM 1555 N N . GLU A 1 202 ? 1.841 -23.844 -27.531 1 97.75 202 GLU A N 1
ATOM 1556 C CA . GLU A 1 202 ? 0.973 -24.219 -28.656 1 97.75 202 GLU A CA 1
ATOM 1557 C C . GLU A 1 202 ? 0.953 -25.734 -28.859 1 97.75 202 GLU A C 1
ATOM 1559 O O . GLU A 1 202 ? -0.105 -26.312 -29.109 1 97.75 202 GLU A O 1
ATOM 1564 N N . ALA A 1 203 ? 2.111 -26.266 -28.797 1 97.94 203 ALA A N 1
ATOM 1565 C CA . ALA A 1 203 ? 2.217 -27.719 -28.969 1 97.94 203 ALA A CA 1
ATOM 1566 C C . ALA A 1 203 ? 1.487 -28.469 -27.859 1 97.94 203 ALA A C 1
ATOM 1568 O O . ALA A 1 203 ? 0.836 -29.484 -28.109 1 97.94 203 ALA A O 1
ATOM 1569 N N . ILE A 1 204 ? 1.649 -27.969 -26.656 1 98 204 ILE A N 1
ATOM 1570 C CA . ILE A 1 204 ? 0.988 -28.562 -25.5 1 98 204 ILE A CA 1
ATOM 1571 C C . ILE A 1 204 ? -0.522 -28.594 -25.719 1 98 204 ILE A C 1
ATOM 1573 O O . ILE A 1 204 ? -1.183 -29.594 -25.438 1 98 204 ILE A O 1
ATOM 1577 N N . MET A 1 205 ? -1.068 -27.516 -26.266 1 97.62 205 MET A N 1
ATOM 1578 C CA . MET A 1 205 ? -2.506 -27.359 -26.469 1 97.62 205 MET A CA 1
ATOM 1579 C C . MET A 1 205 ? -3.016 -28.297 -27.547 1 97.62 205 MET A C 1
ATOM 1581 O O . MET A 1 205 ? -4.219 -28.547 -27.656 1 97.62 205 MET A O 1
ATOM 1585 N N . GLU A 1 206 ? -2.125 -28.891 -28.312 1 97.12 206 GLU A N 1
ATOM 1586 C CA . GLU A 1 206 ? -2.488 -29.875 -29.328 1 97.12 206 GLU A CA 1
ATOM 1587 C C . GLU A 1 206 ? -2.604 -31.266 -28.703 1 97.12 206 GLU A C 1
ATOM 1589 O O . GLU A 1 206 ? -3.201 -32.156 -29.297 1 97.12 206 GLU A O 1
ATOM 1594 N N . VAL A 1 207 ? -2.039 -31.438 -27.609 1 97.38 207 VAL A N 1
ATOM 1595 C CA . VAL A 1 207 ? -1.906 -32.781 -27.031 1 97.38 207 VAL A CA 1
ATOM 1596 C C . VAL A 1 207 ? -3.098 -33.062 -26.109 1 97.38 207 VAL A C 1
ATOM 1598 O O . VAL A 1 207 ? -3.643 -34.156 -26.125 1 97.38 207 VAL A O 1
ATOM 1601 N N . PHE A 1 208 ? -3.48 -32.188 -25.281 1 95.19 208 PHE A N 1
ATOM 1602 C CA . PHE A 1 208 ? -4.641 -32.344 -24.406 1 95.19 208 PHE A CA 1
ATOM 1603 C C . PHE A 1 208 ? -5.391 -31.016 -24.266 1 95.19 208 PHE A C 1
ATOM 1605 O O . PHE A 1 208 ? -4.836 -29.938 -24.531 1 95.19 208 PHE A O 1
ATOM 1612 N N . LYS A 1 209 ? -6.629 -31.141 -23.859 1 94.81 209 LYS A N 1
ATOM 1613 C CA . LYS A 1 209 ? -7.469 -29.969 -23.641 1 94.81 209 LYS A CA 1
ATOM 1614 C C . LYS A 1 209 ? -7.238 -29.375 -22.25 1 94.81 209 LYS A C 1
ATOM 1616 O O . LYS A 1 209 ? -7.137 -30.109 -21.266 1 94.81 209 LYS A O 1
ATOM 1621 N N . ALA A 1 210 ? -7.055 -28.094 -22.234 1 95.56 210 ALA A N 1
ATOM 1622 C CA . ALA A 1 210 ? -6.895 -27.375 -20.969 1 95.56 210 ALA A CA 1
ATOM 1623 C C . ALA A 1 210 ? -7.875 -26.219 -20.859 1 95.56 210 ALA A C 1
ATOM 1625 O O . ALA A 1 210 ? -8.172 -25.547 -21.859 1 95.56 210 ALA A O 1
ATOM 1626 N N . ARG A 1 211 ? -8.375 -26.016 -19.719 1 91.44 211 ARG A N 1
ATOM 1627 C CA . ARG A 1 211 ? -9.336 -24.938 -19.516 1 91.44 211 ARG A CA 1
ATOM 1628 C C . ARG A 1 211 ? -8.664 -23.734 -18.859 1 91.44 211 ARG A C 1
ATOM 1630 O O . ARG A 1 211 ? -8.828 -22.594 -19.312 1 91.44 211 ARG A O 1
ATOM 1637 N N . TYR A 1 212 ? -7.941 -23.984 -17.688 1 92.25 212 TYR A N 1
ATOM 1638 C CA . TYR A 1 212 ? -7.293 -22.891 -16.969 1 92.25 212 TYR A CA 1
ATOM 1639 C C . TYR A 1 212 ? -5.805 -23.156 -16.797 1 92.25 212 TYR A C 1
ATOM 1641 O O . TYR A 1 212 ? -5.391 -24.312 -16.672 1 92.25 212 TYR A O 1
ATOM 1649 N N . VAL A 1 213 ? -5.098 -22.078 -16.797 1 96.94 213 VAL A N 1
ATOM 1650 C CA . VAL A 1 213 ? -3.66 -22.125 -16.547 1 96.94 213 VAL A CA 1
ATOM 1651 C C . VAL A 1 213 ? -3.328 -21.266 -15.32 1 96.94 213 VAL A C 1
ATOM 1653 O O . VAL A 1 213 ? -3.666 -20.078 -15.273 1 96.94 213 VAL A O 1
ATOM 1656 N N . TYR A 1 214 ? -2.723 -21.906 -14.359 1 95.88 214 TYR A N 1
ATOM 1657 C CA . TYR A 1 214 ? -2.205 -21.203 -13.188 1 95.88 214 TYR A CA 1
ATOM 1658 C C . TYR A 1 214 ? -0.688 -21.078 -13.258 1 95.88 214 TYR A C 1
ATOM 1660 O O . TYR A 1 214 ? -0.001 -21.984 -13.734 1 95.88 214 TYR A O 1
ATOM 1668 N N . PHE A 1 215 ? -0.227 -19.969 -12.812 1 96.38 215 PHE A N 1
ATOM 1669 C CA . PHE A 1 215 ? 1.215 -19.766 -12.75 1 96.38 215 PHE A CA 1
ATOM 1670 C C . PHE A 1 215 ? 1.705 -19.797 -11.305 1 96.38 215 PHE A C 1
ATOM 1672 O O . PHE A 1 215 ? 1.034 -19.297 -10.406 1 96.38 215 PHE A O 1
ATOM 1679 N N . CYS A 1 216 ? 2.908 -20.406 -11.148 1 94.25 216 CYS A N 1
ATOM 1680 C CA . CYS A 1 216 ? 3.373 -20.719 -9.805 1 94.25 216 CYS A CA 1
ATOM 1681 C C . CYS A 1 216 ? 4.785 -20.188 -9.578 1 94.25 216 CYS A C 1
ATOM 1683 O O . CYS A 1 216 ? 5.617 -20.234 -10.484 1 94.25 216 CYS A O 1
ATOM 1685 N N . GLU A 1 217 ? 4.977 -19.703 -8.367 1 89.12 217 GLU A N 1
ATOM 1686 C C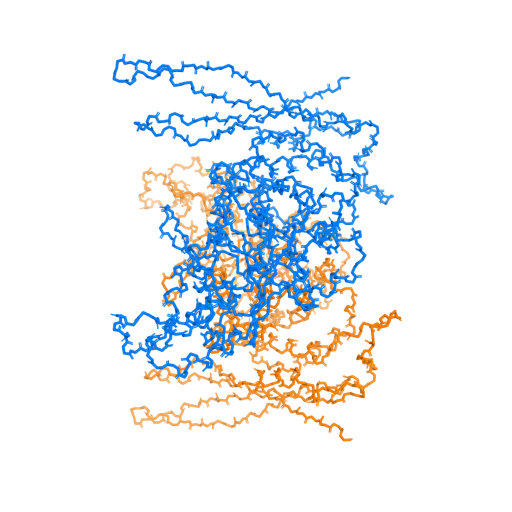A . GLU A 1 217 ? 6.312 -19.281 -7.953 1 89.12 217 GLU A CA 1
ATOM 1687 C C . GLU A 1 217 ? 7.117 -20.453 -7.406 1 89.12 217 GLU A C 1
ATOM 1689 O O . GLU A 1 217 ? 8.344 -20.484 -7.539 1 89.12 217 GLU A O 1
ATOM 1694 N N . GLY A 1 218 ? 6.461 -21.422 -6.84 1 88 218 GLY A N 1
ATOM 1695 C CA . GLY A 1 218 ? 7.129 -22.531 -6.176 1 88 218 GLY A CA 1
ATOM 1696 C C . GLY A 1 218 ? 7.82 -23.484 -7.137 1 88 218 GLY A C 1
ATOM 1697 O O . GLY A 1 218 ? 7.164 -24.125 -7.953 1 88 218 GLY A O 1
ATOM 1698 N N . GLY A 1 219 ? 9.102 -23.531 -7.02 1 86.38 219 GLY A N 1
ATOM 1699 C CA . GLY A 1 219 ? 9.898 -24.438 -7.816 1 86.38 219 GLY A CA 1
ATOM 1700 C C . GLY A 1 219 ? 10.578 -25.516 -6.988 1 86.38 219 GLY A C 1
ATOM 1701 O O . GLY A 1 219 ? 10.008 -26 -6.008 1 86.38 219 GLY A O 1
ATOM 1702 N N . VAL A 1 220 ? 11.727 -25.875 -7.41 1 85.56 220 VAL A N 1
ATOM 1703 C CA . VAL A 1 220 ? 12.461 -27 -6.836 1 85.56 220 VAL A CA 1
ATOM 1704 C C . VAL A 1 220 ? 12.875 -26.672 -5.402 1 85.56 220 VAL A C 1
ATOM 1706 O O . VAL A 1 220 ? 12.789 -27.516 -4.516 1 85.56 220 VAL A O 1
ATOM 1709 N N . ARG A 1 221 ? 13.234 -25.438 -5.133 1 86 221 ARG A N 1
ATOM 1710 C CA . ARG A 1 221 ? 13.664 -25.062 -3.789 1 86 221 ARG A CA 1
ATOM 1711 C C . ARG A 1 221 ? 12.508 -25.141 -2.801 1 86 221 ARG A C 1
ATOM 1713 O O . ARG A 1 221 ? 12.648 -25.688 -1.71 1 86 221 ARG A O 1
ATOM 1720 N N . HIS A 1 222 ? 11.391 -24.609 -3.146 1 90.38 222 HIS A N 1
ATOM 1721 C CA . HIS A 1 222 ? 10.195 -24.703 -2.312 1 90.38 222 HIS A CA 1
ATOM 1722 C C . HIS A 1 222 ? 9.773 -26.156 -2.117 1 90.38 222 HIS A C 1
ATOM 1724 O O . HIS A 1 222 ? 9.375 -26.562 -1.019 1 90.38 222 HIS A O 1
ATOM 1730 N N . GLY A 1 223 ? 9.883 -26.891 -3.232 1 91.75 223 GLY A N 1
ATOM 1731 C CA . GLY A 1 223 ? 9.484 -28.281 -3.197 1 91.75 223 GLY A CA 1
ATOM 1732 C C . GLY A 1 223 ? 10.328 -29.125 -2.262 1 91.75 223 GLY A C 1
ATOM 1733 O O . GLY A 1 223 ? 9.805 -29.984 -1.544 1 91.75 223 GLY A O 1
ATOM 1734 N N . TYR A 1 224 ? 11.562 -28.844 -2.326 1 92.19 224 TYR A N 1
ATOM 1735 C CA . TYR A 1 224 ? 12.477 -29.562 -1.447 1 92.19 224 TYR A CA 1
ATOM 1736 C C . TYR A 1 224 ? 12.156 -29.281 0.017 1 92.19 224 TYR A C 1
ATOM 1738 O O . TYR A 1 224 ? 12.062 -30.203 0.828 1 92.19 224 TYR A O 1
ATOM 1746 N N . CYS A 1 225 ? 12.008 -28.016 0.379 1 91.94 225 CYS A N 1
ATOM 1747 C CA . CYS A 1 225 ? 11.688 -27.609 1.745 1 91.94 225 CYS A CA 1
ATOM 1748 C C . CYS A 1 225 ? 10.352 -28.203 2.188 1 91.94 225 CYS A C 1
ATOM 1750 O O . CYS A 1 225 ? 10.227 -28.703 3.311 1 91.94 225 CYS A O 1
ATOM 1752 N N . PHE A 1 226 ? 9.43 -28.219 1.327 1 91.88 226 PHE A N 1
ATOM 1753 C CA . PHE A 1 226 ? 8.102 -28.734 1.636 1 91.88 226 PHE A CA 1
ATOM 1754 C C . PHE A 1 226 ? 8.148 -30.25 1.82 1 91.88 226 PHE A C 1
ATOM 1756 O O . PHE A 1 226 ? 7.484 -30.797 2.705 1 91.88 226 PHE A O 1
ATOM 1763 N N . ASN A 1 227 ? 8.914 -30.891 1.031 1 90.12 227 ASN A N 1
ATOM 1764 C CA . ASN A 1 227 ? 9.023 -32.344 1.05 1 90.12 227 ASN A CA 1
ATOM 1765 C C . ASN A 1 227 ? 9.609 -32.844 2.365 1 90.12 227 ASN A C 1
ATOM 1767 O O . ASN A 1 227 ? 9.312 -33.969 2.797 1 90.12 227 ASN A O 1
ATOM 1771 N N . ILE A 1 228 ? 10.438 -32.031 2.949 1 92.81 228 ILE A N 1
ATOM 1772 C CA . ILE A 1 228 ? 11.109 -32.469 4.16 1 92.81 228 ILE A CA 1
ATOM 1773 C C . ILE A 1 228 ? 10.227 -32.219 5.375 1 92.81 228 ILE A C 1
ATOM 1775 O O . ILE A 1 228 ? 10.508 -32.688 6.473 1 92.81 228 ILE A O 1
ATOM 1779 N N . LEU A 1 229 ? 9.172 -31.562 5.203 1 90.88 229 LEU A N 1
ATOM 1780 C CA . LEU A 1 229 ? 8.242 -31.312 6.305 1 90.88 229 LEU A CA 1
ATOM 1781 C C . LEU A 1 229 ? 7.512 -32.594 6.684 1 90.88 229 LEU A C 1
ATOM 1783 O O . LEU A 1 229 ? 7.293 -33.469 5.84 1 90.88 229 LEU A O 1
ATOM 1787 N N . PRO A 1 230 ? 7.164 -32.719 7.977 1 89.62 230 PRO A N 1
ATOM 1788 C CA . PRO A 1 230 ? 6.305 -33.875 8.344 1 89.62 230 PRO A CA 1
ATOM 1789 C C . PRO A 1 230 ? 4.98 -33.875 7.582 1 89.62 230 PRO A C 1
ATOM 1791 O O . PRO A 1 230 ? 4.441 -32.812 7.27 1 89.62 230 PRO A O 1
ATOM 1794 N N . LYS A 1 231 ? 4.434 -35.031 7.305 1 85.56 231 LYS A N 1
ATOM 1795 C CA . LYS A 1 231 ? 3.213 -35.188 6.516 1 85.56 231 LYS A CA 1
ATOM 1796 C C . LYS A 1 231 ? 2.053 -34.406 7.141 1 85.56 231 LYS A C 1
ATOM 1798 O O . LYS A 1 231 ? 1.169 -33.938 6.426 1 85.56 231 LYS A O 1
ATOM 1803 N N . SER A 1 232 ? 2.08 -34.281 8.445 1 86.06 232 SER A N 1
ATOM 1804 C CA . SER A 1 232 ? 1.021 -33.531 9.125 1 86.06 232 SER A CA 1
ATOM 1805 C C . SER A 1 232 ? 0.993 -32.094 8.68 1 86.06 232 SER A C 1
ATOM 1807 O O . SER A 1 232 ? -0.058 -31.438 8.719 1 86.06 232 SER A O 1
ATOM 1809 N N . GLU A 1 233 ? 2.131 -31.547 8.172 1 89.44 233 GLU A N 1
ATOM 1810 C CA . GLU A 1 233 ? 2.24 -30.156 7.758 1 89.44 233 GLU A CA 1
ATOM 1811 C C . GLU A 1 233 ? 1.743 -29.953 6.328 1 89.44 233 GLU A C 1
ATOM 1813 O O . GLU A 1 233 ? 1.438 -28.844 5.914 1 89.44 233 GLU A O 1
ATOM 1818 N N . TRP A 1 234 ? 1.613 -31.094 5.602 1 88.75 234 TRP A N 1
ATOM 1819 C CA . TRP A 1 234 ? 1.231 -31.016 4.195 1 88.75 234 TRP A CA 1
ATOM 1820 C C . TRP A 1 234 ? -0.222 -30.578 4.051 1 88.75 234 TRP A C 1
ATOM 1822 O O . TRP A 1 234 ? -0.626 -30.094 2.994 1 88.75 234 TRP A O 1
ATOM 1832 N N . SER A 1 235 ? -1.016 -30.75 5.16 1 88 235 SER A N 1
ATOM 1833 C CA . SER A 1 235 ? -2.441 -30.453 5.078 1 88 235 SER A CA 1
ATOM 1834 C C . SER A 1 235 ? -2.754 -29.078 5.672 1 88 235 SER A C 1
ATOM 1836 O O . SER A 1 235 ? -3.887 -28.609 5.578 1 88 235 SER A O 1
ATOM 1838 N N . VAL A 1 236 ? -1.787 -28.438 6.215 1 89.69 236 VAL A N 1
ATOM 1839 C CA . VAL A 1 236 ? -1.999 -27.156 6.871 1 89.69 236 VAL A CA 1
ATOM 1840 C C . VAL A 1 236 ? -2.17 -26.062 5.816 1 89.69 236 VAL A C 1
ATOM 1842 O O . VAL A 1 236 ? -1.456 -26.047 4.812 1 89.69 236 VAL A O 1
ATOM 1845 N N . ASP A 1 237 ? -3.172 -25.203 5.977 1 91.31 237 ASP A N 1
ATOM 1846 C CA . ASP A 1 237 ? -3.334 -24.047 5.09 1 91.31 237 ASP A CA 1
ATOM 1847 C C . ASP A 1 237 ? -2.154 -23.078 5.223 1 91.31 237 ASP A C 1
ATOM 1849 O O . ASP A 1 237 ? -1.954 -22.484 6.277 1 91.31 237 ASP A O 1
ATOM 1853 N N . PRO A 1 238 ? -1.434 -22.922 4.164 1 92.62 238 PRO A N 1
ATOM 1854 C CA . PRO A 1 238 ? -0.243 -22.062 4.27 1 92.62 238 PRO A CA 1
ATOM 1855 C C . PRO A 1 238 ? -0.582 -20.609 4.586 1 92.62 238 PRO A C 1
ATOM 1857 O O . PRO A 1 238 ? 0.202 -19.922 5.242 1 92.62 238 PRO A O 1
ATOM 1860 N N . LEU A 1 239 ? -1.719 -20.109 4.148 1 95.38 239 LEU A N 1
ATOM 1861 C CA . LEU A 1 239 ? -2.117 -18.734 4.449 1 95.38 239 LEU A CA 1
ATOM 1862 C C . LEU A 1 239 ? -2.314 -18.547 5.949 1 95.38 239 LEU A C 1
ATOM 1864 O O . LEU A 1 239 ? -1.828 -17.578 6.527 1 95.38 239 LEU A O 1
ATOM 1868 N N . GLY A 1 240 ? -3.076 -19.453 6.57 1 94.62 240 GLY A N 1
ATOM 1869 C CA . GLY A 1 240 ? -3.283 -19.391 8.008 1 94.62 240 GLY A CA 1
ATOM 1870 C C . GLY A 1 240 ? -1.987 -19.391 8.797 1 94.62 240 GLY A C 1
ATOM 1871 O O . GLY A 1 240 ? -1.833 -18.625 9.75 1 94.62 240 GLY A O 1
ATOM 1872 N N . SER A 1 241 ? -1.11 -20.281 8.391 1 93.12 241 SER A N 1
ATOM 1873 C CA . SER A 1 241 ? 0.19 -20.359 9.055 1 93.12 241 SER A CA 1
ATOM 1874 C C . SER A 1 241 ? 0.968 -19.047 8.898 1 93.12 241 SER A C 1
ATOM 1876 O O . SER A 1 241 ? 1.613 -18.594 9.844 1 93.12 241 SER A O 1
ATOM 1878 N N . PHE A 1 242 ? 0.934 -18.547 7.723 1 94.56 242 PHE A N 1
ATOM 1879 C CA . PHE A 1 242 ? 1.623 -17.297 7.438 1 94.56 242 PHE A CA 1
ATOM 1880 C C . PHE A 1 242 ? 1.092 -16.172 8.32 1 94.56 242 PHE A C 1
ATOM 1882 O O . PHE A 1 242 ? 1.869 -15.438 8.938 1 94.56 242 PHE A O 1
ATOM 1889 N N . ILE A 1 243 ? -0.197 -16 8.391 1 96.06 243 ILE A N 1
ATOM 1890 C CA . ILE A 1 243 ? -0.851 -14.922 9.125 1 96.06 243 ILE A CA 1
ATOM 1891 C C . ILE A 1 243 ? -0.545 -15.055 10.617 1 96.06 243 ILE A C 1
ATOM 1893 O O . ILE A 1 243 ? -0.168 -14.086 11.273 1 96.06 243 ILE A O 1
ATOM 1897 N N . LYS A 1 244 ? -0.631 -16.219 11.148 1 92 244 LYS A N 1
ATOM 1898 C CA . LYS A 1 244 ? -0.448 -16.469 12.57 1 92 244 LYS A CA 1
ATOM 1899 C C . LYS A 1 244 ? 0.988 -16.188 13 1 92 244 LYS A C 1
ATOM 1901 O O . LYS A 1 244 ? 1.233 -15.766 14.133 1 92 244 LYS A O 1
ATOM 1906 N N . SER A 1 245 ? 1.928 -16.328 12.094 1 91.44 245 SER A N 1
ATOM 1907 C CA . SER A 1 245 ? 3.336 -16.141 12.422 1 91.44 245 SER A CA 1
ATOM 1908 C C . SER A 1 245 ? 3.805 -14.734 12.07 1 91.44 245 SER A C 1
ATOM 1910 O O . SER A 1 245 ? 4.93 -14.352 12.391 1 91.44 245 SER A O 1
ATOM 1912 N N . HIS A 1 246 ? 2.979 -14.016 11.461 1 92.31 246 HIS A N 1
ATOM 1913 C CA . HIS A 1 246 ? 3.373 -12.688 10.992 1 92.31 246 HIS A CA 1
ATOM 1914 C C . HIS A 1 246 ? 3.537 -11.719 12.148 1 92.31 246 HIS A C 1
ATOM 1916 O O . HIS A 1 246 ? 2.758 -11.75 13.102 1 92.31 246 HIS A O 1
ATOM 1922 N N . PRO A 1 247 ? 4.504 -10.797 12.055 1 87.5 247 PRO A N 1
ATOM 1923 C CA . PRO A 1 247 ? 4.746 -9.852 13.156 1 87.5 247 PRO A CA 1
ATOM 1924 C C . PRO A 1 247 ? 3.551 -8.938 13.422 1 87.5 247 PRO A C 1
ATOM 1926 O O . PRO A 1 247 ? 3.377 -8.453 14.539 1 87.5 247 PRO A O 1
ATOM 1929 N N . LEU A 1 248 ? 2.697 -8.688 12.461 1 89.25 248 LEU A N 1
ATOM 1930 C CA . LEU A 1 248 ? 1.562 -7.785 12.617 1 89.25 248 LEU A CA 1
ATOM 1931 C C . LEU A 1 248 ? 0.418 -8.469 13.352 1 89.25 248 LEU A C 1
ATOM 1933 O O . LEU A 1 248 ? -0.532 -7.812 13.781 1 89.25 248 LEU A O 1
ATOM 1937 N N . GLN A 1 249 ? 0.488 -9.82 13.445 1 91.12 249 GLN A N 1
ATOM 1938 C CA . GLN A 1 249 ? -0.554 -10.539 14.164 1 91.12 249 GLN A CA 1
ATOM 1939 C C . GLN A 1 249 ? -0.519 -10.203 15.656 1 91.12 249 GLN A C 1
ATOM 1941 O O . GLN A 1 249 ? 0.495 -10.422 16.328 1 91.12 249 GLN A O 1
ATOM 1946 N N . PRO A 1 250 ? -1.675 -9.695 16.094 1 84.12 250 PRO A N 1
ATOM 1947 C CA . PRO A 1 250 ? -1.67 -9.344 17.516 1 84.12 250 PRO A CA 1
ATOM 1948 C C . PRO A 1 250 ? -1.45 -10.562 18.422 1 84.12 250 PRO A C 1
ATOM 1950 O O . PRO A 1 250 ? -2.148 -11.57 18.281 1 84.12 250 PRO A O 1
ATOM 1953 N N . LYS A 1 251 ? -0.628 -10.406 19.359 1 81.06 251 LYS A N 1
ATOM 1954 C CA . LYS A 1 251 ? -0.246 -11.5 20.25 1 81.06 251 LYS A CA 1
ATOM 1955 C C . LYS A 1 251 ? -1.328 -11.766 21.281 1 81.06 251 LYS A C 1
ATOM 1957 O O . LYS A 1 251 ? -1.441 -12.883 21.797 1 81.06 251 LYS A O 1
ATOM 1962 N N . ASN A 1 252 ? -2.17 -10.836 21.516 1 81.44 252 ASN A N 1
ATOM 1963 C CA . ASN A 1 252 ? -3.172 -10.953 22.562 1 81.44 252 ASN A CA 1
ATOM 1964 C C . ASN A 1 252 ? -4.469 -11.562 22.031 1 81.44 252 ASN A C 1
ATOM 1966 O O . ASN A 1 252 ? -5.395 -11.836 22.797 1 81.44 252 ASN A O 1
ATOM 1970 N N . LEU A 1 253 ? -4.555 -11.719 20.766 1 87.12 253 LEU A N 1
ATOM 1971 C CA . LEU A 1 253 ? -5.727 -12.375 20.203 1 87.12 253 LEU A CA 1
ATOM 1972 C C . LEU A 1 253 ? -5.648 -13.883 20.391 1 87.12 253 LEU A C 1
ATOM 1974 O O . LEU A 1 253 ? -5.023 -14.586 19.594 1 87.12 253 LEU A O 1
ATOM 1978 N N . LYS A 1 254 ? -6.344 -14.391 21.359 1 86.5 254 LYS A N 1
ATOM 1979 C CA . LYS A 1 254 ? -6.324 -15.812 21.703 1 86.5 254 LYS A CA 1
ATOM 1980 C C . LYS A 1 254 ? -7.145 -16.625 20.703 1 86.5 254 LYS A C 1
ATOM 1982 O O . LYS A 1 254 ? -8.094 -16.109 20.109 1 86.5 254 LYS A O 1
ATOM 1987 N N . ALA A 1 255 ? -6.805 -17.891 20.562 1 89.19 255 ALA A N 1
ATOM 1988 C CA . ALA A 1 255 ? -7.48 -18.797 19.641 1 89.19 255 ALA A CA 1
ATOM 1989 C C . ALA A 1 255 ? -8.953 -18.953 20.016 1 89.19 255 ALA A C 1
ATOM 1991 O O . ALA A 1 255 ? -9.812 -19.047 19.141 1 89.19 255 ALA A O 1
ATOM 1992 N N . THR A 1 256 ? -9.234 -18.969 21.281 1 86.88 256 THR A N 1
ATOM 1993 C CA . THR A 1 256 ? -10.602 -19.156 21.766 1 86.88 256 THR A CA 1
ATOM 1994 C C . THR A 1 256 ? -11.484 -17.984 21.344 1 86.88 256 THR A C 1
ATOM 1996 O O . THR A 1 256 ? -12.641 -18.172 20.969 1 86.88 256 THR A O 1
ATOM 1999 N N . HIS A 1 257 ? -10.953 -16.781 21.5 1 87.5 257 HIS A N 1
ATOM 2000 C CA . HIS A 1 257 ? -11.672 -15.586 21.078 1 87.5 257 HIS A CA 1
ATOM 2001 C C . HIS A 1 257 ? -11.953 -15.609 19.578 1 87.5 257 HIS A C 1
ATOM 2003 O O . HIS A 1 257 ? -13.078 -15.328 19.156 1 87.5 257 HIS A O 1
ATOM 2009 N N . HIS A 1 258 ? -10.93 -15.977 18.891 1 92.12 258 HIS A N 1
ATOM 2010 C CA . HIS A 1 258 ? -11.047 -16.078 17.438 1 92.12 258 HIS A CA 1
ATOM 2011 C C . HIS A 1 258 ? -12.094 -17.109 17.031 1 92.12 258 HIS A C 1
ATOM 2013 O O . HIS A 1 258 ? -12.898 -16.859 16.125 1 92.12 258 HIS A O 1
ATOM 2019 N N . GLU A 1 259 ? -12.102 -18.234 17.641 1 91.25 259 GLU A N 1
ATOM 2020 C CA . GLU A 1 259 ? -13.023 -19.328 17.328 1 91.25 259 GLU A CA 1
ATOM 2021 C C . GLU A 1 259 ? -14.469 -18.906 17.594 1 91.25 259 GLU A C 1
ATOM 2023 O O . GLU A 1 259 ? -15.367 -19.266 16.828 1 91.25 259 GLU A O 1
ATOM 2028 N N . GLN A 1 260 ? -14.664 -18.188 18.609 1 85.56 260 GLN A N 1
ATOM 2029 C CA . GLN A 1 260 ? -16.016 -17.719 18.922 1 85.56 260 GLN A CA 1
ATOM 2030 C C . GLN A 1 260 ? -16.5 -16.719 17.875 1 85.56 260 GLN A C 1
ATOM 2032 O O . GLN A 1 260 ? -17.656 -16.766 17.438 1 85.56 260 GLN A O 1
ATOM 2037 N N . LEU A 1 261 ? -15.672 -15.797 17.547 1 88.75 261 LEU A N 1
ATOM 2038 C CA . LEU A 1 261 ? -16.016 -14.844 16.5 1 88.75 261 LEU A CA 1
ATOM 2039 C C . LEU A 1 261 ? -16.344 -15.555 15.195 1 88.75 261 LEU A C 1
ATOM 2041 O O . LEU A 1 261 ? -17.312 -15.195 14.516 1 88.75 261 LEU A O 1
ATOM 2045 N N . LEU A 1 262 ? -15.516 -16.547 14.883 1 93.38 262 LEU A N 1
ATOM 2046 C CA . LEU A 1 262 ? -15.711 -17.328 13.656 1 93.38 262 LEU A CA 1
ATOM 2047 C C . LEU A 1 262 ? -17.062 -18.031 13.664 1 93.38 262 LEU A C 1
ATOM 2049 O O . LEU A 1 262 ? -17.797 -18 12.672 1 93.38 262 LEU A O 1
ATOM 2053 N N . LYS A 1 263 ? -17.328 -18.625 14.758 1 88.5 263 LYS A N 1
ATOM 2054 C CA . LYS A 1 263 ? -18.594 -19.328 14.898 1 88.5 263 LYS A CA 1
ATOM 2055 C C . LYS A 1 263 ? -19.781 -18.375 14.711 1 88.5 263 LYS A C 1
ATOM 2057 O O . LYS A 1 263 ? -20.734 -18.688 14 1 88.5 263 LYS A O 1
ATOM 2062 N N . ASN A 1 264 ? -19.688 -17.203 15.312 1 84.56 264 ASN A N 1
ATOM 2063 C CA . ASN A 1 264 ? -20.75 -16.219 15.234 1 84.56 264 ASN A CA 1
ATOM 2064 C C . ASN A 1 264 ? -20.953 -15.711 13.805 1 84.56 264 ASN A C 1
ATOM 2066 O O . ASN A 1 264 ? -22.078 -15.602 13.32 1 84.56 264 ASN A O 1
ATOM 2070 N N . ILE A 1 265 ? -19.906 -15.461 13.156 1 89.81 265 ILE A N 1
ATOM 2071 C CA . ILE A 1 265 ? -19.969 -14.875 11.82 1 89.81 265 ILE A CA 1
ATOM 2072 C C . ILE A 1 265 ? -20.438 -15.922 10.82 1 89.81 265 ILE A C 1
ATOM 2074 O O . ILE A 1 265 ? -21.219 -15.617 9.914 1 89.81 265 ILE A O 1
ATOM 2078 N N . LYS A 1 266 ? -19.953 -17.141 10.984 1 90.25 266 LYS A N 1
ATOM 2079 C CA . LYS A 1 266 ? -20.375 -18.234 10.102 1 90.25 266 LYS A CA 1
ATOM 2080 C C . LYS A 1 266 ? -21.891 -18.422 10.156 1 90.25 266 LYS A C 1
ATOM 2082 O O . LYS A 1 266 ? -22.516 -18.703 9.133 1 90.25 266 LYS A O 1
ATOM 2087 N N . LYS A 1 267 ? -22.391 -18.266 11.281 1 86.38 267 LYS A N 1
ATOM 2088 C CA . LYS A 1 267 ? -23.828 -18.438 11.461 1 86.38 267 LYS A CA 1
ATOM 2089 C C . LYS A 1 267 ? -24.609 -17.328 10.75 1 86.38 267 LYS A C 1
ATOM 2091 O O . LYS A 1 267 ? -25.766 -17.547 10.336 1 86.38 267 LYS A O 1
ATOM 2096 N N . ALA A 1 268 ? -23.984 -16.234 10.602 1 88.25 268 ALA A N 1
ATOM 2097 C CA . ALA A 1 268 ? -24.672 -15.07 10.039 1 88.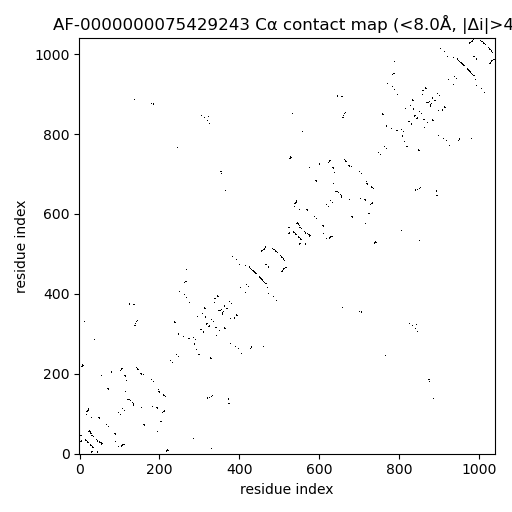25 268 ALA A CA 1
ATOM 2098 C C . ALA A 1 268 ? -24.594 -15.07 8.516 1 88.25 268 ALA A C 1
ATOM 2100 O O . ALA A 1 268 ? -25.391 -14.398 7.844 1 88.25 268 ALA A O 1
ATOM 2101 N N . ILE A 1 269 ? -23.719 -15.797 7.934 1 90.75 269 ILE A N 1
ATOM 2102 C CA . ILE A 1 269 ? -23.484 -15.734 6.492 1 90.75 269 ILE A CA 1
ATOM 2103 C C . ILE A 1 269 ? -24.422 -16.719 5.781 1 90.75 269 ILE A C 1
ATOM 2105 O O . ILE A 1 269 ? -24.359 -17.922 6.023 1 90.75 269 ILE A O 1
ATOM 2109 N N . PRO A 1 270 ? -25.234 -16.25 4.902 1 89.56 270 PRO A N 1
ATOM 2110 C CA . PRO A 1 270 ? -26.141 -17.156 4.188 1 89.56 270 PRO A CA 1
ATOM 2111 C C . PRO A 1 270 ? -25.422 -18.047 3.188 1 89.56 270 PRO A C 1
ATOM 2113 O O . PRO A 1 270 ? -24.391 -17.656 2.631 1 89.56 270 PRO A O 1
ATOM 2116 N N . PRO A 1 271 ? -25.953 -19.188 2.873 1 88 271 PRO A N 1
ATOM 2117 C CA . PRO A 1 271 ? -25.328 -20.156 1.957 1 88 271 PRO A CA 1
ATOM 2118 C C . PRO A 1 271 ? -25.062 -19.562 0.573 1 88 271 PRO A C 1
ATOM 2120 O O . PRO A 1 271 ? -24.078 -19.922 -0.079 1 88 271 PRO A O 1
ATOM 2123 N N . VAL A 1 272 ? -25.906 -18.656 0.154 1 90 272 VAL A N 1
ATOM 2124 C CA . VAL A 1 272 ? -25.797 -18.078 -1.18 1 90 272 VAL A CA 1
ATOM 2125 C C . VAL A 1 272 ? -24.484 -17.328 -1.308 1 90 272 VAL A C 1
ATOM 2127 O O . VAL A 1 272 ? -23.906 -17.234 -2.398 1 90 272 VAL A O 1
ATOM 2130 N N . ALA A 1 273 ? -24.016 -16.828 -0.137 1 93.44 273 ALA A N 1
ATOM 2131 C CA . ALA A 1 273 ? -22.75 -16.078 -0.141 1 93.44 273 ALA A CA 1
ATOM 2132 C C . ALA A 1 273 ? -21.594 -16.969 -0.601 1 93.44 273 ALA A C 1
ATOM 2134 O O . ALA A 1 273 ? -20.766 -16.547 -1.411 1 93.44 273 ALA A O 1
ATOM 2135 N N . TYR A 1 274 ? -21.594 -18.203 -0.173 1 93.12 274 TYR A N 1
ATOM 2136 C CA . TYR A 1 274 ? -20.562 -19.172 -0.522 1 93.12 274 TYR A CA 1
ATOM 2137 C C . TYR A 1 274 ? -20.625 -19.531 -2 1 93.12 274 TYR A C 1
ATOM 2139 O O . TYR A 1 274 ? -19.594 -19.656 -2.662 1 93.12 274 TYR A O 1
ATOM 2147 N N . GLU A 1 275 ? -21.75 -19.594 -2.512 1 90.88 275 GLU A N 1
ATOM 2148 C CA . GLU A 1 275 ? -21.953 -19.984 -3.904 1 90.88 275 GLU A CA 1
ATOM 2149 C C . GLU A 1 275 ? -21.547 -18.859 -4.852 1 90.88 275 GLU A C 1
ATOM 2151 O O . GLU A 1 275 ? -20.891 -19.109 -5.871 1 90.88 275 GLU A O 1
ATOM 2156 N N . ILE A 1 276 ? -21.891 -17.688 -4.496 1 93.31 276 ILE A N 1
ATOM 2157 C CA . ILE A 1 276 ? -21.641 -16.547 -5.363 1 93.31 276 ILE A CA 1
ATOM 2158 C C . ILE A 1 276 ? -20.141 -16.328 -5.484 1 93.31 276 ILE A C 1
ATOM 2160 O O . ILE A 1 276 ? -19.625 -16.078 -6.578 1 93.31 276 ILE A O 1
ATOM 2164 N N . LEU A 1 277 ? -19.391 -16.453 -4.434 1 95.38 277 LEU A N 1
ATOM 2165 C CA . LEU A 1 277 ? -17.953 -16.188 -4.453 1 95.38 277 LEU A CA 1
ATOM 2166 C C . LEU A 1 277 ? -17.203 -17.344 -5.094 1 95.38 277 LEU A C 1
ATOM 2168 O O . LEU A 1 277 ? -16 -17.25 -5.336 1 95.38 277 LEU A O 1
ATOM 2172 N N . ASP A 1 278 ? -17.938 -18.438 -5.422 1 92.25 278 ASP A N 1
ATOM 2173 C CA . ASP A 1 278 ? -17.344 -19.562 -6.152 1 92.25 278 ASP A CA 1
ATOM 2174 C C . ASP A 1 278 ? -18 -19.734 -7.52 1 92.25 278 ASP A C 1
ATOM 2176 O O . ASP A 1 278 ? -17.953 -20.812 -8.102 1 92.25 278 ASP A O 1
ATOM 2180 N N . SER A 1 279 ? -18.641 -18.734 -8.023 1 86.94 279 SER A N 1
ATOM 2181 C CA . SER A 1 279 ? -19.422 -18.844 -9.25 1 86.94 279 SER A CA 1
ATOM 2182 C C . SER A 1 279 ? -18.547 -19.156 -10.445 1 86.94 279 SER A C 1
ATOM 2184 O O . SER A 1 279 ? -19.016 -19.688 -11.453 1 86.94 279 SER A O 1
ATOM 2186 N N . ASP A 1 280 ? -17.25 -18.844 -10.305 1 82.06 280 ASP A N 1
ATOM 2187 C CA . ASP A 1 280 ? -16.344 -19.062 -11.422 1 82.06 280 ASP A CA 1
ATOM 2188 C C . ASP A 1 280 ? -15.727 -20.469 -11.359 1 82.06 280 ASP A C 1
ATOM 2190 O O . ASP A 1 280 ? -15.07 -20.906 -12.305 1 82.06 280 ASP A O 1
ATOM 2194 N N . ILE A 1 281 ? -15.906 -21.141 -10.266 1 77.5 281 ILE A N 1
ATOM 2195 C CA . ILE A 1 281 ? -15.273 -22.438 -10.062 1 77.5 281 ILE A CA 1
ATOM 2196 C C . ILE A 1 281 ? -16.203 -23.547 -10.547 1 77.5 281 ILE A C 1
ATOM 2198 O O . ILE A 1 281 ? -17.391 -23.562 -10.219 1 77.5 281 ILE A O 1
ATOM 2202 N N . THR A 1 282 ? -15.68 -24.312 -11.344 1 63.25 282 THR A N 1
ATOM 2203 C CA . THR A 1 282 ? -16.453 -25.422 -11.883 1 63.25 282 THR A CA 1
ATOM 2204 C C . THR A 1 282 ? -16.094 -26.734 -11.188 1 63.25 282 THR A C 1
ATOM 2206 O O . THR A 1 282 ? -16.797 -27.734 -11.32 1 63.25 282 THR A O 1
ATOM 2209 N N . MET A 1 283 ? -14.922 -26.641 -10.484 1 61.34 283 MET A N 1
ATOM 2210 C CA . MET A 1 283 ? -14.445 -27.906 -9.938 1 61.34 283 MET A CA 1
ATOM 2211 C C . MET A 1 283 ? -14.977 -28.109 -8.523 1 61.34 283 MET A C 1
ATOM 2213 O O . MET A 1 283 ? -14.984 -27.188 -7.711 1 61.34 283 MET A O 1
ATOM 2217 N N . CYS A 1 284 ? -15.445 -29.25 -8.219 1 58.78 284 CYS A N 1
ATOM 2218 C CA . CYS A 1 284 ? -16.344 -29.562 -7.105 1 58.78 284 CYS A CA 1
ATOM 2219 C C . CYS A 1 284 ? -15.547 -29.969 -5.867 1 58.78 284 CYS A C 1
ATOM 2221 O O . CYS A 1 284 ? -16.047 -29.891 -4.746 1 58.78 284 CYS A O 1
ATOM 2223 N N . ASN A 1 285 ? -14.258 -30.188 -5.941 1 64.5 285 ASN A N 1
ATOM 2224 C CA . ASN A 1 285 ? -13.719 -30.828 -4.742 1 64.5 285 ASN A CA 1
ATOM 2225 C C . ASN A 1 285 ? -12.906 -29.844 -3.9 1 64.5 285 ASN A C 1
ATOM 2227 O O . ASN A 1 285 ? -12.258 -30.25 -2.932 1 64.5 285 ASN A O 1
ATOM 2231 N N . LYS A 1 286 ? -12.961 -28.594 -4.188 1 69.75 286 LYS A N 1
ATOM 2232 C CA . LYS A 1 286 ? -12.203 -27.625 -3.4 1 69.75 286 LYS A CA 1
ATOM 2233 C C . LYS A 1 286 ? -13.086 -26.922 -2.377 1 69.75 286 LYS A C 1
ATOM 2235 O O . LYS A 1 286 ? -14.289 -26.75 -2.604 1 69.75 286 LYS A O 1
ATOM 2240 N N . PRO A 1 287 ? -12.461 -26.766 -1.189 1 76.5 287 PRO A N 1
ATOM 2241 C CA . PRO A 1 287 ? -13.227 -25.953 -0.252 1 76.5 287 PRO A CA 1
ATOM 2242 C C . PRO A 1 287 ? -13.656 -24.609 -0.856 1 76.5 287 PRO A C 1
ATOM 2244 O O . PRO A 1 287 ? -12.93 -24.031 -1.67 1 76.5 287 PRO A O 1
ATOM 2247 N N . LYS A 1 288 ? -14.844 -24.234 -0.453 1 88 288 LYS A N 1
ATOM 2248 C CA . LYS A 1 288 ? -15.328 -22.938 -0.904 1 88 288 LYS A CA 1
ATOM 2249 C C . LYS A 1 288 ? -14.398 -21.812 -0.438 1 88 288 LYS A C 1
ATOM 2251 O O . LYS A 1 288 ? -13.867 -21.875 0.673 1 88 288 LYS A O 1
ATOM 2256 N N . ARG A 1 289 ? -14.172 -20.875 -1.241 1 93.12 289 ARG A N 1
ATOM 2257 C CA . ARG A 1 289 ? -13.234 -19.797 -0.977 1 93.12 289 ARG A CA 1
ATOM 2258 C C . ARG A 1 289 ? -13.562 -19.094 0.34 1 93.12 289 ARG A C 1
ATOM 2260 O O . ARG A 1 289 ? -12.68 -18.922 1.187 1 93.12 289 ARG A O 1
ATOM 2267 N N . LEU A 1 290 ? -14.836 -18.719 0.476 1 95.88 290 LEU A N 1
ATOM 2268 C CA . LEU A 1 290 ? -15.211 -17.953 1.663 1 95.88 290 LEU A CA 1
ATOM 2269 C C . LEU A 1 290 ? -15.023 -18.781 2.926 1 95.88 290 LEU A C 1
ATOM 2271 O O . LEU A 1 290 ? -14.648 -18.266 3.975 1 95.88 290 LEU A O 1
ATOM 2275 N N . GLU A 1 291 ? -15.305 -20.078 2.871 1 93.12 291 GLU A N 1
ATOM 2276 C CA . GLU A 1 291 ? -15.094 -20.969 4.008 1 93.12 291 GLU A CA 1
ATOM 2277 C C . GLU A 1 291 ? -13.625 -20.984 4.441 1 93.12 291 GLU A C 1
ATOM 2279 O O . GLU A 1 291 ? -13.328 -21 5.637 1 93.12 291 GLU A O 1
ATOM 2284 N N . ARG A 1 292 ? -12.797 -20.984 3.514 1 93.75 292 ARG A N 1
ATOM 2285 C CA . ARG A 1 292 ? -11.367 -21 3.797 1 93.75 292 ARG A CA 1
ATOM 2286 C C . ARG A 1 292 ? -10.883 -19.641 4.27 1 93.75 292 ARG A C 1
ATOM 2288 O O . ARG A 1 292 ? -10.047 -19.547 5.176 1 93.75 292 ARG A O 1
ATOM 2295 N N . LEU A 1 293 ? -11.359 -18.594 3.621 1 97.06 293 LEU A N 1
ATOM 2296 C CA . LEU A 1 293 ? -10.828 -17.266 3.838 1 97.06 293 LEU A CA 1
ATOM 2297 C C . LEU A 1 293 ? -11.375 -16.656 5.125 1 97.06 293 LEU A C 1
ATOM 2299 O O . LEU A 1 293 ? -10.727 -15.82 5.754 1 97.06 293 LEU A O 1
ATOM 2303 N N . LEU A 1 294 ? -12.562 -17.078 5.57 1 97.25 294 LEU A N 1
ATOM 2304 C CA . LEU A 1 294 ? -13.273 -16.422 6.656 1 97.25 294 LEU A CA 1
ATOM 2305 C C . LEU A 1 294 ? -12.438 -16.422 7.934 1 97.25 294 LEU A C 1
ATOM 2307 O O . LEU A 1 294 ? -12.266 -15.383 8.57 1 97.25 294 LEU A O 1
ATOM 2311 N N . PRO A 1 295 ? -11.883 -17.594 8.359 1 96.5 295 PRO A N 1
ATOM 2312 C CA . PRO A 1 295 ? -11.047 -17.562 9.562 1 96.5 295 PRO A CA 1
ATOM 2313 C C . PRO A 1 295 ? -9.859 -16.609 9.438 1 96.5 295 PRO A C 1
ATOM 2315 O O . PRO A 1 295 ? -9.477 -15.961 10.414 1 96.5 295 PRO A O 1
ATOM 2318 N N . ASN A 1 296 ? -9.273 -16.547 8.305 1 97.38 296 ASN A N 1
ATOM 2319 C CA . ASN A 1 296 ? -8.141 -15.664 8.055 1 97.38 296 ASN A CA 1
ATOM 2320 C C . ASN A 1 296 ? -8.562 -14.195 8.031 1 97.38 296 ASN A C 1
ATOM 2322 O O . ASN A 1 296 ? -7.836 -13.328 8.523 1 97.38 296 ASN A O 1
ATOM 2326 N N . LEU A 1 297 ? -9.727 -13.922 7.426 1 98.12 297 LEU A N 1
ATOM 2327 C CA . LEU A 1 297 ? -10.266 -12.562 7.395 1 98.12 297 LEU A CA 1
ATOM 2328 C C . LEU A 1 297 ? -10.43 -12.016 8.805 1 98.12 297 LEU A C 1
ATOM 2330 O O . LEU A 1 297 ? -10.172 -10.828 9.047 1 98.12 297 LEU A O 1
ATOM 2334 N N . ILE A 1 298 ? -10.805 -12.836 9.711 1 96.19 298 ILE A N 1
ATOM 2335 C CA . ILE A 1 298 ? -11.039 -12.406 11.086 1 96.19 298 ILE A CA 1
ATOM 2336 C C . ILE A 1 298 ? -9.711 -12.008 11.727 1 96.19 298 ILE A C 1
ATOM 2338 O O . ILE A 1 298 ? -9.625 -10.984 12.414 1 96.19 298 ILE A O 1
ATOM 2342 N N . TYR A 1 299 ? -8.688 -12.805 11.5 1 96.62 299 TYR A N 1
ATOM 2343 C CA . TYR A 1 299 ? -7.367 -12.414 11.992 1 96.62 299 TYR A CA 1
ATOM 2344 C C . TYR A 1 299 ? -6.918 -11.102 11.352 1 96.62 299 TYR A C 1
ATOM 2346 O O . TYR A 1 299 ? -6.469 -10.188 12.047 1 96.62 299 TYR A O 1
ATOM 2354 N N . LEU A 1 300 ? -7.051 -10.984 10.062 1 97.62 300 LEU A N 1
ATOM 2355 C CA . LEU A 1 300 ? -6.562 -9.844 9.289 1 97.62 300 LEU A CA 1
ATOM 2356 C C . LEU A 1 300 ? -7.324 -8.57 9.656 1 97.62 300 LEU A C 1
ATOM 2358 O O . LEU A 1 300 ? -6.809 -7.465 9.492 1 97.62 300 LEU A O 1
ATOM 2362 N N . ALA A 1 301 ? -8.508 -8.75 10.164 1 96.69 301 ALA A N 1
ATOM 2363 C CA . ALA A 1 301 ? -9.367 -7.613 10.5 1 96.69 301 ALA A CA 1
ATOM 2364 C C . ALA A 1 301 ? -8.742 -6.766 11.609 1 96.69 301 ALA A C 1
ATOM 2366 O O . ALA A 1 301 ? -9.133 -5.617 11.812 1 96.69 301 ALA A O 1
ATOM 2367 N N . TYR A 1 302 ? -7.75 -7.301 12.273 1 94.5 302 TYR A N 1
ATOM 2368 C CA . TYR A 1 302 ? -7.125 -6.578 13.375 1 94.5 302 TYR A CA 1
ATOM 2369 C C . TYR A 1 302 ? -5.875 -5.84 12.906 1 94.5 302 TYR A C 1
ATOM 2371 O O . TYR A 1 302 ? -5.348 -4.984 13.617 1 94.5 302 TYR A O 1
ATOM 2379 N N . TRP A 1 303 ? -5.387 -6.102 11.719 1 94.06 303 TRP A N 1
ATOM 2380 C CA . TRP A 1 303 ? -4.055 -5.668 11.305 1 94.06 303 TRP A CA 1
ATOM 2381 C C . TRP A 1 303 ? -4.031 -4.168 11.023 1 94.06 303 TRP A C 1
ATOM 2383 O O . TRP A 1 303 ? -2.984 -3.529 11.125 1 94.06 303 TRP A O 1
ATOM 2393 N N . SER A 1 304 ? -5.195 -3.584 10.648 1 91.75 304 SER A N 1
ATOM 2394 C CA . SER A 1 304 ? -5.203 -2.17 10.289 1 91.75 304 SER A CA 1
ATOM 2395 C C . SER A 1 304 ? -5.879 -1.328 11.367 1 91.75 304 SER A C 1
ATOM 2397 O O . SER A 1 304 ? -6.105 -0.132 11.18 1 91.75 304 SER A O 1
ATOM 2399 N N . MET A 1 305 ? -6.172 -1.901 12.492 1 88.88 305 MET A N 1
ATOM 2400 C CA . MET A 1 305 ? -6.973 -1.255 13.523 1 88.88 305 MET A CA 1
ATOM 2401 C C . MET A 1 305 ? -6.211 -0.099 14.164 1 88.88 305 MET A C 1
ATOM 2403 O O . MET A 1 305 ? -6.812 0.874 14.617 1 88.88 305 MET A O 1
ATOM 2407 N N . HIS A 1 306 ? -4.922 -0.13 14.156 1 83.75 306 HIS A N 1
ATOM 2408 C CA . HIS A 1 306 ? -4.117 0.862 14.852 1 83.75 306 HIS A CA 1
ATOM 2409 C C . HIS A 1 306 ? -3.912 2.109 14 1 83.75 306 HIS A C 1
ATOM 2411 O O . HIS A 1 306 ? -3.436 3.135 14.492 1 83.75 306 HIS A O 1
ATOM 2417 N N . PHE A 1 307 ? -4.316 2.08 12.797 1 86.25 307 PHE A N 1
ATOM 2418 C CA . PHE A 1 307 ? -4.168 3.236 11.914 1 86.25 307 PHE A CA 1
ATOM 2419 C C . PHE A 1 307 ? -5.227 4.289 12.234 1 86.25 307 PHE A C 1
ATOM 2421 O O . PHE A 1 307 ? -6.23 3.994 12.883 1 86.25 307 PHE A O 1
ATOM 2428 N N . GLY A 1 308 ? -4.891 5.555 11.844 1 77.38 308 GLY A N 1
ATOM 2429 C CA . GLY A 1 308 ? -5.922 6.578 11.906 1 77.38 308 GLY A CA 1
ATOM 2430 C C . GLY A 1 308 ? -7.141 6.262 11.062 1 77.38 308 GLY A C 1
ATOM 2431 O O . GLY A 1 308 ? -7.043 5.516 10.086 1 77.38 308 GLY A O 1
ATOM 2432 N N . LYS A 1 309 ? -8.266 6.754 11.445 1 78.75 309 LYS A N 1
ATOM 2433 C CA . LYS A 1 309 ? -9.547 6.465 10.805 1 78.75 309 LYS A CA 1
ATOM 2434 C C . LYS A 1 309 ? -9.461 6.668 9.297 1 78.75 309 LYS A C 1
ATOM 2436 O O . LYS A 1 309 ? -10.047 5.906 8.523 1 78.75 309 LYS A O 1
ATOM 2441 N N . GLU A 1 310 ? -8.742 7.574 8.93 1 73.94 310 GLU A N 1
ATOM 2442 C CA . GLU A 1 310 ? -8.68 7.949 7.523 1 73.94 310 GLU A CA 1
ATOM 2443 C C . GLU A 1 310 ? -7.844 6.953 6.723 1 73.94 310 GLU A C 1
ATOM 2445 O O . GLU A 1 310 ? -8.07 6.77 5.523 1 73.94 310 GLU A O 1
ATOM 2450 N N . ALA A 1 311 ? -6.98 6.273 7.395 1 82.75 311 ALA A N 1
ATOM 2451 C CA . ALA A 1 311 ? -6.043 5.406 6.688 1 82.75 311 ALA A CA 1
ATOM 2452 C C . ALA A 1 311 ? -6.484 3.945 6.758 1 82.75 311 ALA A C 1
ATOM 2454 O O . ALA A 1 311 ? -6.035 3.117 5.965 1 82.75 311 ALA A O 1
ATOM 2455 N N . ARG A 1 312 ? -7.406 3.664 7.617 1 90.31 312 ARG A N 1
ATOM 2456 C CA . ARG A 1 312 ? -7.73 2.271 7.914 1 90.31 312 ARG A CA 1
ATOM 2457 C C . ARG A 1 312 ? -8.305 1.571 6.684 1 90.31 312 ARG A C 1
ATOM 2459 O O . ARG A 1 312 ? -7.84 0.49 6.312 1 90.31 312 ARG A O 1
ATOM 2466 N N . PRO A 1 313 ? -9.289 2.191 5.93 1 91.62 313 PRO A N 1
ATOM 2467 C CA . PRO A 1 313 ? -9.891 1.465 4.809 1 91.62 313 PRO A CA 1
ATOM 2468 C C . PRO A 1 313 ? -8.891 1.168 3.695 1 91.62 313 PRO A C 1
ATOM 2470 O O . PRO A 1 313 ? -8.852 0.051 3.172 1 91.62 313 PRO A O 1
ATOM 2473 N N . ILE A 1 314 ? -8.062 2.119 3.369 1 90.12 314 ILE A N 1
ATOM 2474 C CA . ILE A 1 314 ? -7.125 1.927 2.266 1 90.12 314 ILE A CA 1
ATOM 2475 C C . ILE A 1 314 ? -6.031 0.945 2.682 1 90.12 314 ILE A C 1
ATOM 2477 O O . ILE A 1 314 ? -5.57 0.141 1.868 1 90.12 314 ILE A O 1
ATOM 2481 N N . THR A 1 315 ? -5.586 1.058 3.939 1 91.62 315 THR A N 1
ATOM 2482 C CA . THR A 1 315 ? -4.582 0.121 4.434 1 91.62 315 THR A CA 1
ATOM 2483 C C . THR A 1 315 ? -5.121 -1.307 4.422 1 91.62 315 THR A C 1
ATOM 2485 O O . THR A 1 315 ? -4.422 -2.236 4.012 1 91.62 315 THR A O 1
ATOM 2488 N N . ALA A 1 316 ? -6.344 -1.43 4.875 1 96.19 316 ALA A N 1
ATOM 2489 C CA . ALA A 1 316 ? -6.98 -2.744 4.891 1 96.19 316 ALA A CA 1
ATOM 2490 C C . ALA A 1 316 ? -7.133 -3.299 3.477 1 96.19 316 ALA A C 1
ATOM 2492 O O . ALA A 1 316 ? -6.867 -4.477 3.234 1 96.19 316 ALA A O 1
ATOM 2493 N N . PHE A 1 317 ? -7.512 -2.471 2.535 1 95.94 317 PHE A N 1
ATOM 2494 C CA . PHE A 1 317 ? -7.688 -2.826 1.132 1 95.94 317 PHE A CA 1
ATOM 2495 C C . PHE A 1 317 ? -6.379 -3.322 0.53 1 95.94 317 PHE A C 1
ATOM 2497 O O . PHE A 1 317 ? -6.371 -4.266 -0.261 1 95.94 317 PHE A O 1
ATOM 2504 N N . GLN A 1 318 ? -5.34 -2.83 0.959 1 93.25 318 GLN A N 1
ATOM 2505 C CA . GLN A 1 318 ? -4.051 -3.09 0.33 1 93.25 318 GLN A CA 1
ATOM 2506 C C . GLN A 1 318 ? -3.342 -4.27 0.99 1 93.25 318 GLN A C 1
ATOM 2508 O O . GLN A 1 318 ? -2.322 -4.75 0.49 1 93.25 318 GLN A O 1
ATOM 2513 N N . LEU A 1 319 ? -3.801 -4.801 2.049 1 95.31 319 LEU A N 1
ATOM 2514 C CA . LEU A 1 319 ? -3.109 -5.82 2.826 1 95.31 319 LEU A CA 1
ATOM 2515 C C . LEU A 1 319 ? -2.75 -7.02 1.953 1 95.31 319 LEU A C 1
ATOM 2517 O O . LEU A 1 319 ? -1.671 -7.598 2.1 1 95.31 319 LEU A O 1
ATOM 2521 N N . SER A 1 320 ? -3.662 -7.402 1.064 1 95.94 320 SER A N 1
ATOM 2522 C CA . SER A 1 320 ? -3.469 -8.633 0.3 1 95.94 320 SER A CA 1
ATOM 2523 C C . SER A 1 320 ? -2.912 -8.336 -1.089 1 95.94 320 SER A C 1
ATOM 2525 O O . SER A 1 320 ? -2.738 -9.25 -1.899 1 95.94 320 SER A O 1
ATOM 2527 N N . LEU A 1 321 ? -2.688 -7.086 -1.433 1 92.56 321 LEU A N 1
ATOM 2528 C CA . LEU A 1 321 ? -2.271 -6.695 -2.775 1 92.56 321 LEU A CA 1
ATOM 2529 C C . LEU A 1 321 ? -0.764 -6.473 -2.832 1 92.56 321 LEU A C 1
ATOM 2531 O O . LEU A 1 321 ? -0.046 -6.809 -1.889 1 92.56 321 LEU A O 1
ATOM 2535 N N . ALA A 1 322 ? -0.375 -5.973 -4.055 1 84.12 322 ALA A N 1
ATOM 2536 C CA . ALA A 1 322 ? 1.057 -5.75 -4.242 1 84.12 322 ALA A CA 1
ATOM 2537 C C . ALA A 1 322 ? 1.572 -4.668 -3.301 1 84.12 322 ALA A C 1
ATOM 2539 O O . ALA A 1 322 ? 0.955 -3.607 -3.164 1 84.12 322 ALA A O 1
ATOM 2540 N N . GLY A 1 323 ? 2.529 -4.914 -2.555 1 81.69 323 GLY A N 1
ATOM 2541 C CA . GLY A 1 323 ? 3.102 -3.957 -1.62 1 81.69 323 GLY A CA 1
ATOM 2542 C C . GLY A 1 323 ? 2.576 -4.117 -0.206 1 81.69 323 GLY A C 1
ATOM 2543 O O . GLY A 1 323 ? 3.078 -3.48 0.723 1 81.69 323 GLY A O 1
ATOM 2544 N N . GLY A 1 324 ? 1.501 -4.844 -0.064 1 90 324 GLY A N 1
ATOM 2545 C CA . GLY A 1 324 ? 0.968 -5.113 1.262 1 90 324 GLY A CA 1
ATOM 2546 C C . GLY A 1 324 ? 1.688 -6.242 1.974 1 90 324 GLY A C 1
ATOM 2547 O O . GLY A 1 324 ? 2.469 -6.973 1.36 1 90 324 GLY A O 1
ATOM 2548 N N . PRO A 1 325 ? 1.417 -6.422 3.234 1 91 325 PRO A N 1
ATOM 2549 C CA . PRO A 1 325 ? 2.109 -7.426 4.047 1 91 325 PRO A CA 1
ATOM 2550 C C . PRO A 1 325 ? 1.849 -8.852 3.568 1 91 325 PRO A C 1
ATOM 2552 O O . PRO A 1 325 ? 2.631 -9.758 3.865 1 91 325 PRO A O 1
ATOM 2555 N N . LEU A 1 326 ? 0.776 -9.109 2.793 1 93.88 326 LEU A N 1
ATOM 2556 C CA . LEU A 1 326 ? 0.461 -10.461 2.348 1 93.88 326 LEU A CA 1
ATOM 2557 C C . LEU A 1 326 ? 0.987 -10.703 0.937 1 93.88 326 LEU A C 1
ATOM 2559 O O . LEU A 1 326 ? 0.695 -11.734 0.332 1 93.88 326 LEU A O 1
ATOM 2563 N N . ALA A 1 327 ? 1.719 -9.859 0.416 1 90.12 327 ALA A N 1
ATOM 2564 C CA . ALA A 1 327 ? 2.189 -9.969 -0.962 1 90.12 327 ALA A CA 1
ATOM 2565 C C . ALA A 1 327 ? 2.918 -11.289 -1.19 1 90.12 327 ALA A C 1
ATOM 2567 O O . ALA A 1 327 ? 2.809 -11.891 -2.262 1 90.12 327 ALA A O 1
ATOM 2568 N N . ASN A 1 328 ? 3.617 -11.797 -0.161 1 88.38 328 ASN A N 1
ATOM 2569 C CA . ASN A 1 328 ? 4.379 -13.031 -0.328 1 88.38 328 ASN A CA 1
ATOM 2570 C C . ASN A 1 328 ? 3.691 -14.211 0.357 1 88.38 328 ASN A C 1
ATOM 2572 O O . ASN A 1 328 ? 4.297 -15.273 0.534 1 88.38 328 ASN A O 1
ATOM 2576 N N . ALA A 1 329 ? 2.518 -13.984 0.75 1 93.31 329 ALA A N 1
ATOM 2577 C CA . ALA A 1 329 ? 1.806 -15.07 1.416 1 93.31 329 ALA A CA 1
ATOM 2578 C C . ALA A 1 329 ? 1.494 -16.203 0.439 1 93.31 329 ALA A C 1
ATOM 2580 O O . ALA A 1 329 ? 0.97 -15.961 -0.651 1 93.31 329 ALA A O 1
ATOM 2581 N N . PRO A 1 330 ? 1.835 -17.422 0.84 1 93.06 330 PRO A N 1
ATOM 2582 C CA . PRO A 1 330 ? 1.462 -18.547 -0.004 1 93.06 330 PRO A CA 1
ATOM 2583 C C . PRO A 1 330 ? -0.021 -18.906 0.099 1 93.06 330 PRO A C 1
ATOM 2585 O O . PRO A 1 330 ? -0.706 -18.438 1.017 1 93.06 330 PRO A O 1
ATOM 2588 N N . GLY A 1 331 ? -0.508 -19.594 -0.894 1 93.88 331 GLY A N 1
ATOM 2589 C CA . GLY A 1 331 ? -1.848 -20.156 -0.842 1 93.88 331 GLY A CA 1
ATOM 2590 C C . GLY A 1 331 ? -2.922 -19.188 -1.304 1 93.88 331 GLY A C 1
ATOM 2591 O O . GLY A 1 331 ? -4.113 -19.438 -1.091 1 93.88 331 GLY A O 1
ATOM 2592 N N . LEU A 1 332 ? -2.533 -18.094 -1.907 1 95.62 332 LEU A N 1
ATOM 2593 C CA . LEU A 1 332 ? -3.512 -17.109 -2.359 1 95.62 332 LEU A CA 1
ATOM 2594 C C . LEU A 1 332 ? -3.549 -17.047 -3.881 1 95.62 332 LEU A C 1
ATOM 2596 O O . LEU A 1 332 ? -2.506 -16.906 -4.527 1 95.62 332 LEU A O 1
ATOM 2600 N N . THR A 1 333 ? -4.734 -17.203 -4.422 1 95.19 333 THR A N 1
ATOM 2601 C CA . THR A 1 333 ? -4.949 -16.797 -5.809 1 95.19 333 THR A CA 1
ATOM 2602 C C . THR A 1 333 ? -5.238 -15.305 -5.898 1 95.19 333 THR A C 1
ATOM 2604 O O . THR A 1 333 ? -5.469 -14.648 -4.879 1 95.19 333 THR A O 1
ATOM 2607 N N . HIS A 1 334 ? -5.195 -14.781 -7.07 1 95.81 334 HIS A N 1
ATOM 2608 C CA . HIS A 1 334 ? -5.504 -13.367 -7.234 1 95.81 334 HIS A CA 1
ATOM 2609 C C . HIS A 1 334 ? -6.961 -13.078 -6.891 1 95.81 334 HIS A C 1
ATOM 2611 O O . HIS A 1 334 ? -7.277 -12 -6.371 1 95.81 334 HIS A O 1
ATOM 2617 N N . THR A 1 335 ? -7.809 -14.008 -7.156 1 96.06 335 THR A N 1
ATOM 2618 C CA . THR A 1 335 ? -9.203 -13.875 -6.754 1 96.06 335 THR A CA 1
ATOM 2619 C C . THR A 1 335 ? -9.328 -13.82 -5.234 1 96.06 335 THR A C 1
ATOM 2621 O O . THR A 1 335 ? -10.078 -13 -4.699 1 96.06 335 THR A O 1
ATOM 2624 N N . ASP A 1 336 ? -8.617 -14.688 -4.57 1 97.19 336 ASP A N 1
ATOM 2625 C CA . ASP A 1 336 ? -8.602 -14.664 -3.109 1 97.19 336 ASP A CA 1
ATOM 2626 C C . ASP A 1 336 ? -8.172 -13.297 -2.59 1 97.19 336 ASP A C 1
ATOM 2628 O O . ASP A 1 336 ? -8.766 -12.766 -1.649 1 97.19 336 ASP A O 1
ATOM 2632 N N . ARG A 1 337 ? -7.105 -12.797 -3.186 1 97.69 337 ARG A N 1
ATOM 2633 C CA . ARG A 1 337 ? -6.57 -11.5 -2.783 1 97.69 337 ARG A CA 1
ATOM 2634 C C . ARG A 1 337 ? -7.617 -10.398 -2.934 1 97.69 337 ARG A C 1
ATOM 2636 O O . ARG A 1 337 ? -7.73 -9.523 -2.078 1 97.69 337 ARG A O 1
ATOM 2643 N N . ALA A 1 338 ? -8.328 -10.461 -4.023 1 97.81 338 ALA A N 1
ATOM 2644 C CA . ALA A 1 338 ? -9.359 -9.461 -4.281 1 97.81 338 ALA A CA 1
ATOM 2645 C C . ALA A 1 338 ? -10.484 -9.547 -3.248 1 97.81 338 ALA A C 1
ATOM 2647 O O . ALA A 1 338 ? -10.961 -8.523 -2.754 1 97.81 338 ALA A O 1
ATOM 2648 N N . ILE A 1 339 ? -10.883 -10.75 -2.945 1 98.44 339 ILE A N 1
ATOM 2649 C CA . ILE A 1 339 ? -11.938 -10.969 -1.961 1 98.44 339 ILE A CA 1
ATOM 2650 C C . ILE A 1 339 ? -11.492 -10.438 -0.6 1 98.44 339 ILE A C 1
ATOM 2652 O O . ILE A 1 339 ? -12.234 -9.727 0.072 1 98.44 339 ILE A O 1
ATOM 2656 N N . ILE A 1 340 ? -10.281 -10.758 -0.216 1 98.69 340 ILE A N 1
ATOM 2657 C CA . ILE A 1 340 ? -9.734 -10.297 1.055 1 98.69 340 ILE A CA 1
ATOM 2658 C C . ILE A 1 340 ? -9.703 -8.773 1.086 1 98.69 340 ILE A C 1
ATOM 2660 O O . ILE A 1 340 ? -10.156 -8.156 2.055 1 98.69 340 ILE A O 1
ATOM 2664 N N . ALA A 1 341 ? -9.219 -8.18 0.035 1 98.25 341 ALA A N 1
ATOM 2665 C CA . ALA A 1 341 ? -9.109 -6.727 -0.05 1 98.25 341 ALA A CA 1
ATOM 2666 C C . ALA A 1 341 ? -10.477 -6.066 0.136 1 98.25 341 ALA A C 1
ATOM 2668 O O . ALA A 1 341 ? -10.609 -5.117 0.912 1 98.25 341 ALA A O 1
ATOM 2669 N N . TRP A 1 342 ? -11.422 -6.598 -0.543 1 98.31 342 TRP A N 1
ATOM 2670 C CA . TRP A 1 342 ? -12.742 -5.988 -0.545 1 98.31 342 TRP A CA 1
ATOM 2671 C C . TRP A 1 342 ? -13.422 -6.156 0.808 1 98.31 342 TRP A C 1
ATOM 2673 O O . TRP A 1 342 ? -14.047 -5.223 1.319 1 98.31 342 TRP A O 1
ATOM 2683 N N . CYS A 1 343 ? -13.391 -7.34 1.396 1 98.56 343 CYS A N 1
ATOM 2684 C CA . CYS A 1 343 ? -13.969 -7.594 2.709 1 98.56 343 CYS A CA 1
ATOM 2685 C C . CYS A 1 343 ? -13.352 -6.688 3.766 1 98.56 343 CYS A C 1
ATOM 2687 O O . CYS A 1 343 ? -14.062 -6.07 4.555 1 98.56 343 CYS A O 1
ATOM 2689 N N . LEU A 1 344 ? -12.047 -6.57 3.725 1 98.38 344 LEU A N 1
ATOM 2690 C CA . LEU A 1 344 ? -11.352 -5.832 4.773 1 98.38 344 LEU A CA 1
ATOM 2691 C C . LEU A 1 344 ? -11.57 -4.332 4.617 1 98.38 344 LEU A C 1
ATOM 2693 O O . LEU A 1 344 ? -11.602 -3.598 5.609 1 98.38 344 LEU A O 1
ATOM 2697 N N . MET A 1 345 ? -11.656 -3.855 3.385 1 96.81 345 MET A N 1
ATOM 2698 C CA . MET A 1 345 ? -12.047 -2.465 3.176 1 96.81 345 MET A CA 1
ATOM 2699 C C . MET A 1 345 ? -13.359 -2.154 3.889 1 96.81 345 MET A C 1
ATOM 2701 O O . MET A 1 345 ? -13.453 -1.17 4.625 1 96.81 345 MET A O 1
ATOM 2705 N N . TYR A 1 346 ? -14.344 -3.049 3.758 1 96.69 346 TYR A N 1
ATOM 2706 C CA . TYR A 1 346 ? -15.68 -2.814 4.297 1 96.69 346 TYR A CA 1
ATOM 2707 C C . TYR A 1 346 ? -15.711 -3.078 5.797 1 96.69 346 TYR A C 1
ATOM 2709 O O . TYR A 1 346 ? -16.656 -2.668 6.484 1 96.69 346 TYR A O 1
ATOM 2717 N N . ARG A 1 347 ? -14.727 -3.801 6.297 1 96.5 347 ARG A N 1
ATOM 2718 C CA . ARG A 1 347 ? -14.57 -3.885 7.746 1 96.5 347 ARG A CA 1
ATOM 2719 C C . ARG A 1 347 ? -14.562 -2.496 8.375 1 96.5 347 ARG A C 1
ATOM 2721 O O . ARG A 1 347 ? -15.023 -2.32 9.508 1 96.5 347 ARG A O 1
ATOM 2728 N N . TYR A 1 348 ? -14.086 -1.516 7.617 1 94.56 348 TYR A N 1
ATOM 2729 C CA . TYR A 1 348 ? -13.953 -0.147 8.109 1 94.56 348 TYR A CA 1
ATOM 2730 C C . TYR A 1 348 ? -14.914 0.785 7.379 1 94.56 348 TYR A C 1
ATOM 2732 O O . TYR A 1 348 ? -14.586 1.943 7.113 1 94.56 348 TYR A O 1
ATOM 2740 N N . HIS A 1 349 ? -16.047 0.314 6.996 1 92.31 349 HIS A N 1
ATOM 2741 C CA . HIS A 1 349 ? -17.016 1.096 6.242 1 92.31 349 HIS A CA 1
ATOM 2742 C C . HIS A 1 349 ? -17.438 2.346 7.008 1 92.31 349 HIS A C 1
ATOM 2744 O O . HIS A 1 349 ? -17.828 3.348 6.406 1 92.31 349 HIS A O 1
ATOM 2750 N N . GLU A 1 350 ? -17.297 2.369 8.328 1 87.81 350 GLU A N 1
ATOM 2751 C CA . GLU A 1 350 ? -17.703 3.51 9.141 1 87.81 350 GLU A CA 1
ATOM 2752 C C . GLU A 1 350 ? -16.641 4.605 9.133 1 87.81 350 GLU A C 1
ATOM 2754 O O . GLU A 1 350 ? -16.922 5.742 9.516 1 87.81 350 GLU A O 1
ATOM 2759 N N . ASP A 1 351 ? -15.5 4.211 8.812 1 83.75 351 ASP A N 1
ATOM 2760 C CA . ASP A 1 351 ? -14.391 5.16 8.82 1 83.75 351 ASP A CA 1
ATOM 2761 C C . ASP A 1 351 ? -14.352 5.969 7.523 1 83.75 351 ASP A C 1
ATOM 2763 O O . ASP A 1 351 ? -13.555 6.902 7.391 1 83.75 351 ASP A O 1
ATOM 2767 N N . GLY A 1 352 ? -15.141 5.664 6.602 1 75.88 352 GLY A N 1
ATOM 2768 C CA . GLY A 1 352 ? -15.164 6.363 5.328 1 75.88 352 GLY A CA 1
ATOM 2769 C C . GLY A 1 352 ? -16.094 7.562 5.32 1 75.88 352 GLY A C 1
ATOM 2770 O O . GLY A 1 352 ? -16.672 7.91 6.352 1 75.88 352 GLY A O 1
ATOM 2771 N N . SER A 1 353 ? -16.016 8.211 4.172 1 69.94 353 SER A N 1
ATOM 2772 C CA . SER A 1 353 ? -16.953 9.312 3.959 1 69.94 353 SER A CA 1
ATOM 2773 C C . SER A 1 353 ? -18.391 8.82 4.004 1 69.94 353 SER A C 1
ATOM 2775 O O . SER A 1 353 ? -18.656 7.617 3.885 1 69.94 353 SER A O 1
ATOM 2777 N N . GLY A 1 354 ? -19.297 9.523 4.41 1 63.66 354 GLY A N 1
ATOM 2778 C CA . GLY A 1 354 ? -20.703 9.156 4.52 1 63.66 354 GLY A CA 1
ATOM 2779 C C . GLY A 1 354 ? -21.25 8.523 3.254 1 63.66 354 GLY A C 1
ATOM 2780 O O . GLY A 1 354 ? -20.719 8.734 2.164 1 63.66 354 GLY A O 1
ATOM 2781 N N . SER A 1 355 ? -22.141 7.559 3.465 1 61.38 355 SER A N 1
ATOM 2782 C CA . SER A 1 355 ? -22.734 6.801 2.373 1 61.38 355 SER A CA 1
ATOM 2783 C C . SER A 1 355 ? -23.219 7.723 1.255 1 61.38 355 SER A C 1
ATOM 2785 O O . SER A 1 355 ? -23.109 7.383 0.075 1 61.38 355 SER A O 1
ATOM 2787 N N . LYS A 1 356 ? -23.625 8.812 1.644 1 60.81 356 LYS A N 1
ATOM 2788 C CA . LYS A 1 356 ? -24.109 9.75 0.649 1 60.81 356 LYS A CA 1
ATOM 2789 C C . LYS A 1 356 ? -22.969 10.336 -0.179 1 60.81 356 LYS A C 1
ATOM 2791 O O . LYS A 1 356 ? -23.203 10.844 -1.28 1 60.81 356 LYS A O 1
ATOM 2796 N N . SER A 1 357 ? -21.844 10.141 0.38 1 61.47 357 SER A N 1
ATOM 2797 C CA . SER A 1 357 ? -20.672 10.648 -0.325 1 61.47 357 SER A CA 1
ATOM 2798 C C . SER A 1 357 ? -19.891 9.516 -0.983 1 61.47 357 SER A C 1
ATOM 2800 O O . SER A 1 357 ? -18.719 9.695 -1.341 1 61.47 357 SER A O 1
ATOM 2802 N N . GLY A 1 358 ? -20.484 8.32 -1.131 1 71 358 GLY A N 1
ATOM 2803 C CA . GLY A 1 358 ? -19.844 7.203 -1.798 1 71 358 GLY A CA 1
ATOM 2804 C C . GLY A 1 358 ? -19.172 6.242 -0.834 1 71 358 GLY A C 1
ATOM 2805 O O . GLY A 1 358 ? -18.75 5.148 -1.229 1 71 358 GLY A O 1
ATOM 2806 N N . GLY A 1 359 ? -19.031 6.609 0.445 1 81.38 359 GLY A N 1
ATOM 2807 C CA . GLY A 1 359 ? -18.562 5.707 1.485 1 81.38 359 GLY A CA 1
ATOM 2808 C C . GLY A 1 359 ? -17.109 5.305 1.322 1 81.38 359 GLY A C 1
ATOM 2809 O O . GLY A 1 359 ? -16.312 6.047 0.738 1 81.38 359 GLY A O 1
ATOM 2810 N N . VAL A 1 360 ? -16.734 4.18 1.854 1 89.12 360 VAL A N 1
ATOM 2811 C CA . VAL A 1 360 ? -15.344 3.725 1.889 1 89.12 360 VAL A CA 1
ATOM 2812 C C . VAL A 1 360 ? -14.875 3.383 0.476 1 89.12 360 VAL A C 1
ATOM 2814 O O . VAL A 1 360 ? -13.703 3.559 0.145 1 89.12 360 VAL A O 1
ATOM 2817 N N . GLU A 1 361 ? -15.789 2.926 -0.43 1 89.56 361 GLU A N 1
ATOM 2818 C CA . GLU A 1 361 ? -15.406 2.602 -1.803 1 89.56 361 GLU A CA 1
ATOM 2819 C C . GLU A 1 361 ? -14.922 3.842 -2.547 1 89.56 361 GLU A C 1
ATOM 2821 O O . GLU A 1 361 ? -13.914 3.791 -3.254 1 89.56 361 GLU A O 1
ATOM 2826 N N . LYS A 1 362 ? -15.656 4.867 -2.363 1 84.38 362 LYS A N 1
ATOM 2827 C CA . LYS A 1 362 ? -15.25 6.109 -3.012 1 84.38 362 LYS A CA 1
ATOM 2828 C C . LYS A 1 362 ? -13.906 6.598 -2.471 1 84.38 362 LYS A C 1
ATOM 2830 O O . LYS A 1 362 ? -13.047 7.031 -3.234 1 84.38 362 LYS A O 1
ATOM 2835 N N . ASP A 1 363 ? -13.781 6.531 -1.166 1 83.12 363 ASP A N 1
ATOM 2836 C CA . ASP A 1 363 ? -12.547 6.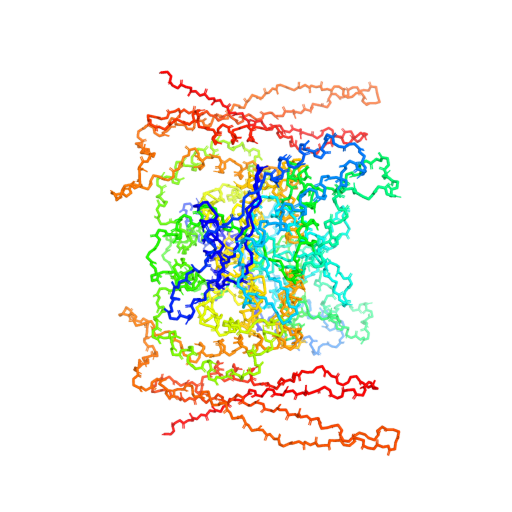984 -0.539 1 83.12 363 ASP A CA 1
ATOM 2837 C C . ASP A 1 363 ? -11.344 6.207 -1.072 1 83.12 363 ASP A C 1
ATOM 2839 O O . ASP A 1 363 ? -10.336 6.801 -1.463 1 83.12 363 ASP A O 1
ATOM 2843 N N . VAL A 1 364 ? -11.469 4.902 -1.119 1 87.75 364 VAL A N 1
ATOM 2844 C CA . VAL A 1 364 ? -10.367 4.043 -1.547 1 87.75 364 VAL A CA 1
ATOM 2845 C C . VAL A 1 364 ? -10.141 4.203 -3.049 1 87.75 364 VAL A C 1
ATOM 2847 O O . VAL A 1 364 ? -9 4.199 -3.514 1 87.75 364 VAL A O 1
ATOM 2850 N N . SER A 1 365 ? -11.234 4.363 -3.832 1 84.69 365 SER A N 1
ATOM 2851 C CA . SER A 1 365 ? -11.109 4.559 -5.273 1 84.69 365 SER A CA 1
ATOM 2852 C C . SER A 1 365 ? -10.406 5.867 -5.602 1 84.69 365 SER A C 1
ATOM 2854 O O . SER A 1 365 ? -9.727 5.973 -6.625 1 84.69 365 SER A O 1
ATOM 2856 N N . MET A 1 366 ? -10.57 6.816 -4.77 1 76.62 366 MET A N 1
ATOM 2857 C CA . MET A 1 366 ? -9.898 8.102 -4.977 1 76.62 366 MET A CA 1
ATOM 2858 C C . MET A 1 366 ? -8.414 7.996 -4.656 1 76.62 366 MET A C 1
ATOM 2860 O O . MET A 1 366 ? -7.586 8.625 -5.32 1 76.62 366 MET A O 1
ATOM 2864 N N . MET A 1 367 ? -8.125 7.242 -3.678 1 77.69 367 MET A N 1
ATOM 2865 C CA . MET A 1 367 ? -6.742 7.109 -3.236 1 77.69 367 MET A CA 1
ATOM 2866 C C . MET A 1 367 ? -5.965 6.184 -4.164 1 77.69 367 MET A C 1
ATOM 2868 O O . MET A 1 367 ? -4.762 6.367 -4.367 1 77.69 367 MET A O 1
ATOM 2872 N N . ALA A 1 368 ? -6.633 5.172 -4.656 1 80.56 368 ALA A N 1
ATOM 2873 C CA . ALA A 1 368 ? -6.016 4.172 -5.523 1 80.56 368 ALA A CA 1
ATOM 2874 C C . ALA A 1 368 ? -6.957 3.781 -6.66 1 80.56 368 ALA A C 1
ATOM 2876 O O . ALA A 1 368 ? -7.363 2.621 -6.766 1 80.56 368 ALA A O 1
ATOM 2877 N N . PRO A 1 369 ? -7.238 4.723 -7.562 1 76.62 369 PRO A N 1
ATOM 2878 C CA . PRO A 1 369 ? -8.297 4.516 -8.555 1 76.62 369 PRO A CA 1
ATOM 2879 C C . PRO A 1 369 ? -8.008 3.332 -9.484 1 76.62 369 PRO A C 1
ATOM 2881 O O . PRO A 1 369 ? -8.891 2.5 -9.719 1 76.62 369 PRO A O 1
ATOM 2884 N N . ILE A 1 370 ? -6.832 3.188 -9.992 1 76.62 370 ILE A N 1
ATOM 2885 C CA . ILE A 1 370 ? -6.52 2.166 -10.992 1 76.62 370 ILE A CA 1
ATOM 2886 C C . ILE A 1 370 ? -6.578 0.783 -10.344 1 76.62 370 ILE A C 1
ATOM 2888 O O . ILE A 1 370 ? -7.254 -0.116 -10.852 1 76.62 370 ILE A O 1
ATOM 2892 N N . ILE A 1 371 ? -5.934 0.657 -9.234 1 85.44 371 ILE A N 1
ATOM 2893 C CA . ILE A 1 371 ? -5.891 -0.631 -8.547 1 85.44 371 ILE A CA 1
ATOM 2894 C C . ILE A 1 371 ? -7.289 -1.008 -8.07 1 85.44 371 ILE A C 1
ATOM 2896 O O . ILE A 1 371 ? -7.676 -2.178 -8.125 1 85.44 371 ILE A O 1
ATOM 2900 N N . PHE A 1 372 ? -8 -0.003 -7.594 1 89.38 372 PHE A N 1
ATOM 2901 C CA . PHE A 1 372 ? -9.352 -0.233 -7.09 1 89.38 372 PHE A CA 1
ATOM 2902 C C . PHE A 1 372 ? -10.242 -0.819 -8.18 1 89.38 372 PHE A C 1
ATOM 2904 O O . PHE A 1 372 ? -10.898 -1.84 -7.965 1 89.38 372 PHE A O 1
ATOM 2911 N N . ASP A 1 373 ? -10.211 -0.217 -9.281 1 86.44 373 ASP A N 1
ATOM 2912 C CA . ASP A 1 373 ? -11.078 -0.62 -10.391 1 86.44 373 ASP A CA 1
ATOM 2913 C C . ASP A 1 373 ? -10.688 -1.998 -10.922 1 86.44 373 ASP A C 1
ATOM 2915 O O . ASP A 1 373 ? -11.547 -2.783 -11.32 1 86.44 373 ASP A O 1
ATOM 2919 N N . SER A 1 374 ? -9.453 -2.254 -10.953 1 88.94 374 SER A N 1
ATOM 2920 C CA . SER A 1 374 ? -8.984 -3.535 -11.477 1 88.94 374 SER A CA 1
ATOM 2921 C C . SER A 1 374 ? -9.273 -4.668 -10.492 1 88.94 374 SER A C 1
ATOM 2923 O O . SER A 1 374 ? -9.672 -5.762 -10.898 1 88.94 374 SER A O 1
ATOM 2925 N N . VAL A 1 375 ? -9.086 -4.434 -9.195 1 93.62 375 VAL A N 1
ATOM 2926 C CA . VAL A 1 375 ? -9.352 -5.445 -8.172 1 93.62 375 VAL A CA 1
ATOM 2927 C C . VAL A 1 375 ? -10.836 -5.793 -8.156 1 93.62 375 VAL A C 1
ATOM 2929 O O . VAL A 1 375 ? -11.203 -6.957 -7.988 1 93.62 375 VAL A O 1
ATOM 2932 N N . LYS A 1 376 ? -11.617 -4.785 -8.383 1 93.25 376 LYS A N 1
ATOM 2933 C CA . LYS A 1 376 ? -13.07 -4.938 -8.453 1 93.25 376 LYS A CA 1
ATOM 2934 C C . LYS A 1 376 ? -13.461 -5.992 -9.477 1 93.25 376 LYS A C 1
ATOM 2936 O O . LYS A 1 376 ? -14.391 -6.77 -9.25 1 93.25 376 LYS A O 1
ATOM 2941 N N . LYS A 1 377 ? -12.758 -6.09 -10.5 1 92.56 377 LYS A N 1
ATOM 2942 C CA . LYS A 1 377 ? -13.086 -6.961 -11.625 1 92.56 377 LYS A CA 1
ATOM 2943 C C . LYS A 1 377 ? -12.648 -8.398 -11.344 1 92.56 377 LYS A C 1
ATOM 2945 O O . LYS A 1 377 ? -13.086 -9.328 -12.023 1 92.56 377 LYS A O 1
ATOM 2950 N N . LEU A 1 378 ? -11.852 -8.602 -10.336 1 94.88 378 LEU A N 1
ATOM 2951 C CA . LEU A 1 378 ? -11.328 -9.93 -10.039 1 94.88 378 LEU A CA 1
ATOM 2952 C C . LEU A 1 378 ? -12.273 -10.68 -9.102 1 94.88 378 LEU A C 1
ATOM 2954 O O . LEU A 1 378 ? -12.117 -11.891 -8.891 1 94.88 378 LEU A O 1
ATOM 2958 N N . ILE A 1 379 ? -13.266 -10.039 -8.586 1 96.44 379 ILE A N 1
ATOM 2959 C CA . ILE A 1 379 ? -14.188 -10.656 -7.633 1 96.44 379 ILE A CA 1
ATOM 2960 C C . ILE A 1 379 ? -15.25 -11.445 -8.391 1 96.44 379 ILE A C 1
ATOM 2962 O O . ILE A 1 379 ? -15.984 -10.883 -9.203 1 96.44 379 ILE A O 1
ATOM 2966 N N . PRO A 1 380 ? -15.352 -12.719 -8.047 1 95.31 380 PRO A N 1
ATOM 2967 C CA . PRO A 1 380 ? -16.375 -13.516 -8.727 1 95.31 380 PRO A CA 1
ATOM 2968 C C . PRO A 1 380 ? -17.797 -13.062 -8.391 1 95.31 380 PRO A C 1
ATOM 2970 O O . PRO A 1 380 ? -18.047 -12.57 -7.293 1 95.31 380 PRO A O 1
ATOM 2973 N N . GLY A 1 381 ? -18.641 -13.242 -9.336 1 93.88 381 GLY A N 1
ATOM 2974 C CA . GLY A 1 381 ? -20.031 -12.883 -9.125 1 93.88 381 GLY A CA 1
ATOM 2975 C C . GLY A 1 381 ? -20.328 -11.43 -9.453 1 93.88 381 GLY A C 1
ATOM 2976 O O . GLY A 1 381 ? -21.469 -10.984 -9.359 1 93.88 381 GLY A O 1
ATOM 2977 N N . GLY A 1 382 ? -19.297 -10.664 -9.828 1 92.38 382 GLY A N 1
ATOM 2978 C CA . GLY A 1 382 ? -19.5 -9.273 -10.219 1 92.38 382 GLY A CA 1
ATOM 2979 C C . GLY A 1 382 ? -20.016 -8.406 -9.094 1 92.38 382 GLY A C 1
ATOM 2980 O O . GLY A 1 382 ? -19.453 -8.391 -7.996 1 92.38 382 GLY A O 1
ATOM 2981 N N . LYS A 1 383 ? -21.125 -7.742 -9.383 1 93.69 383 LYS A N 1
ATOM 2982 C CA . LYS A 1 383 ? -21.719 -6.844 -8.398 1 93.69 383 LYS A CA 1
ATOM 2983 C C . LYS A 1 383 ? -22.219 -7.621 -7.18 1 93.69 383 LYS A C 1
ATOM 2985 O O . LYS A 1 383 ? -22.078 -7.16 -6.043 1 93.69 383 LYS A O 1
ATOM 2990 N N . ASP A 1 384 ? -22.781 -8.742 -7.406 1 95.19 384 ASP A N 1
ATOM 2991 C CA . ASP A 1 384 ? -23.297 -9.562 -6.312 1 95.19 384 ASP A CA 1
ATOM 2992 C C . ASP A 1 384 ? -22.156 -10.039 -5.41 1 95.19 384 ASP A C 1
ATOM 2994 O O . ASP A 1 384 ? -22.297 -10.055 -4.184 1 95.19 384 ASP A O 1
ATOM 2998 N N . GLY A 1 385 ? -21.078 -10.477 -6.035 1 97.31 385 GLY A N 1
ATOM 2999 C CA . GLY A 1 385 ? -19.906 -10.852 -5.246 1 97.31 385 GLY A CA 1
ATOM 3000 C C . GLY A 1 385 ? -19.391 -9.734 -4.367 1 97.31 385 GLY A C 1
ATOM 3001 O O . GLY A 1 385 ? -19.016 -9.961 -3.215 1 97.31 385 GLY A O 1
ATOM 3002 N N . ARG A 1 386 ? -19.406 -8.555 -4.887 1 97.19 386 ARG A N 1
ATOM 3003 C CA . ARG A 1 386 ? -18.953 -7.395 -4.137 1 97.19 386 ARG A CA 1
ATOM 3004 C C . ARG A 1 386 ? -19.891 -7.074 -2.98 1 97.19 386 ARG A C 1
ATOM 3006 O O . ARG A 1 386 ? -19.438 -6.684 -1.901 1 97.19 386 ARG A O 1
ATOM 3013 N N . LYS A 1 387 ? -21.156 -7.273 -3.188 1 96.75 387 LYS A N 1
ATOM 3014 C CA . LYS A 1 387 ? -22.125 -7.09 -2.107 1 96.75 387 LYS A CA 1
ATOM 3015 C C . LYS A 1 387 ? -21.891 -8.094 -0.982 1 96.75 387 LYS A C 1
ATOM 3017 O O . LYS A 1 387 ? -21.984 -7.746 0.197 1 96.75 387 LYS A O 1
ATOM 3022 N N . ILE A 1 388 ? -21.625 -9.281 -1.41 1 97.25 388 ILE A N 1
ATOM 3023 C CA . ILE A 1 388 ? -21.344 -10.32 -0.42 1 97.25 388 ILE A CA 1
ATOM 3024 C C . ILE A 1 388 ? -20.109 -9.93 0.395 1 97.25 388 ILE A C 1
ATOM 3026 O O . ILE A 1 388 ? -20.109 -10.047 1.623 1 97.25 388 ILE A O 1
ATOM 3030 N N . CYS A 1 389 ? -19.047 -9.531 -0.298 1 98.5 389 CYS A N 1
ATOM 3031 C CA . CYS A 1 389 ? -17.828 -9.102 0.398 1 98.5 389 CYS A CA 1
ATOM 3032 C C . CYS A 1 389 ? -18.125 -7.957 1.356 1 98.5 389 CYS A C 1
ATOM 3034 O O . CYS A 1 389 ? -17.578 -7.902 2.455 1 98.5 389 CYS A O 1
ATOM 3036 N N . GLU A 1 390 ? -18.953 -7.012 0.917 1 97.44 390 GLU A N 1
ATOM 3037 C CA . GLU A 1 390 ? -19.391 -5.918 1.78 1 97.44 390 GLU A CA 1
ATOM 3038 C C . GLU A 1 390 ? -20.062 -6.445 3.045 1 97.44 390 GLU A C 1
ATOM 3040 O O . GLU A 1 390 ? -19.734 -6.027 4.152 1 97.44 390 GLU A O 1
ATOM 3045 N N . ILE A 1 391 ? -21 -7.348 2.859 1 96.25 391 ILE A N 1
ATOM 3046 C CA . ILE A 1 391 ? -21.734 -7.918 3.977 1 96.25 391 ILE A CA 1
ATOM 3047 C C . ILE A 1 391 ? -20.766 -8.602 4.941 1 96.25 391 ILE A C 1
ATOM 3049 O O . ILE A 1 391 ? -20.828 -8.367 6.152 1 96.25 391 ILE A O 1
ATOM 3053 N N . VAL A 1 392 ? -19.875 -9.406 4.41 1 97.56 392 VAL A N 1
ATOM 3054 C CA . VAL A 1 392 ? -18.922 -10.148 5.227 1 97.56 392 VAL A CA 1
ATOM 3055 C C . VAL A 1 392 ? -18.031 -9.172 6.012 1 97.56 392 VAL A C 1
ATOM 3057 O O . VAL A 1 392 ? -17.844 -9.336 7.219 1 97.56 392 VAL A O 1
ATOM 3060 N N . GLY A 1 393 ? -17.5 -8.18 5.316 1 97.81 393 GLY A N 1
ATOM 3061 C CA . GLY A 1 393 ? -16.672 -7.184 5.973 1 97.81 393 GLY A CA 1
ATOM 3062 C C . GLY A 1 393 ? -17.375 -6.445 7.086 1 97.81 393 GLY A C 1
ATOM 3063 O O . GLY A 1 393 ? -16.828 -6.281 8.18 1 97.81 393 GLY A O 1
ATOM 3064 N N . LYS A 1 394 ? -18.594 -5.996 6.812 1 95.62 394 LYS A N 1
ATOM 3065 C CA . LYS A 1 394 ? -19.391 -5.262 7.797 1 95.62 394 LYS A CA 1
ATOM 3066 C C . LYS A 1 394 ? -19.703 -6.129 9.008 1 95.62 394 LYS A C 1
ATOM 3068 O O . LYS A 1 394 ? -19.656 -5.66 10.148 1 95.62 394 LYS A O 1
ATOM 3073 N N . LEU A 1 395 ? -20.016 -7.367 8.75 1 94 395 LEU A N 1
ATOM 3074 C CA . LEU A 1 395 ? -20.328 -8.289 9.836 1 94 395 LEU A CA 1
ATOM 3075 C C . LEU A 1 395 ? -19.109 -8.523 10.719 1 94 395 LEU A C 1
ATOM 3077 O O . LEU A 1 395 ? -19.234 -8.57 11.945 1 94 395 LEU A O 1
ATOM 3081 N N . ILE A 1 396 ? -17.969 -8.703 10.102 1 95.62 396 ILE A N 1
ATOM 3082 C CA . ILE A 1 396 ? -16.734 -8.906 10.859 1 95.62 396 ILE A CA 1
ATOM 3083 C C . ILE A 1 396 ? -16.469 -7.684 11.742 1 95.62 396 ILE A C 1
ATOM 3085 O O . ILE A 1 396 ? -16.188 -7.824 12.938 1 95.62 396 ILE A O 1
ATOM 3089 N N . GLY A 1 397 ? -16.578 -6.5 11.117 1 93.88 397 GLY A N 1
ATOM 3090 C CA . GLY A 1 397 ? -16.375 -5.273 11.875 1 93.88 397 GLY A CA 1
ATOM 3091 C C . GLY A 1 397 ? -17.328 -5.141 13.055 1 93.88 397 GLY A C 1
ATOM 3092 O O . GLY A 1 397 ? -16.906 -4.801 14.164 1 93.88 397 GLY A O 1
ATOM 3093 N N . PHE A 1 398 ? -18.562 -5.438 12.828 1 90.69 398 PHE A N 1
ATOM 3094 C CA . PHE A 1 398 ? -19.578 -5.312 13.859 1 90.69 398 PHE A CA 1
ATOM 3095 C C . PHE A 1 398 ? -19.359 -6.348 14.961 1 90.69 398 PHE A C 1
ATOM 3097 O O . PHE A 1 398 ? -19.5 -6.043 16.141 1 90.69 398 PHE A O 1
ATOM 3104 N N . ALA A 1 399 ? -19.047 -7.543 14.578 1 88.81 399 ALA A N 1
ATOM 3105 C CA . ALA A 1 399 ? -18.812 -8.609 15.547 1 88.81 399 ALA A CA 1
ATOM 3106 C C . ALA A 1 399 ? -17.641 -8.266 16.469 1 88.81 399 ALA A C 1
ATOM 3108 O O . ALA A 1 399 ? -17.703 -8.523 17.672 1 88.81 399 ALA A O 1
ATOM 3109 N N . ILE A 1 400 ? -16.594 -7.73 15.922 1 89.19 400 ILE A N 1
ATOM 3110 C CA . ILE A 1 400 ? -15.422 -7.352 16.703 1 89.19 400 ILE A CA 1
ATOM 3111 C C . ILE A 1 400 ? -15.781 -6.227 17.672 1 89.19 400 ILE A C 1
ATOM 3113 O O . ILE A 1 400 ? -15.328 -6.207 18.812 1 89.19 400 ILE A O 1
ATOM 3117 N N . LEU A 1 401 ? -16.594 -5.289 17.141 1 84.56 401 LEU A N 1
ATOM 3118 C CA . LEU A 1 401 ? -17.047 -4.184 17.984 1 84.56 401 LEU A CA 1
ATOM 3119 C C . LEU A 1 401 ? -17.828 -4.699 19.172 1 84.56 401 LEU A C 1
ATOM 3121 O O . LEU A 1 401 ? -17.688 -4.191 20.281 1 84.56 401 LEU A O 1
ATOM 3125 N N . CYS A 1 402 ? -18.641 -5.727 18.969 1 81.06 402 CYS A N 1
ATOM 3126 C CA . CYS A 1 402 ? -19.531 -6.246 20 1 81.06 402 CYS A CA 1
ATOM 3127 C C . CYS A 1 402 ? -18.828 -7.297 20.859 1 81.06 402 CYS A C 1
ATOM 3129 O O . CYS A 1 402 ? -19.344 -7.707 21.891 1 81.06 402 CYS A O 1
ATOM 3131 N N . TYR A 1 403 ? -17.703 -7.785 20.422 1 77.88 403 TYR A N 1
ATOM 3132 C CA . TYR A 1 403 ? -16.938 -8.812 21.125 1 77.88 403 TYR A CA 1
ATOM 3133 C C . TYR A 1 403 ? -15.469 -8.445 21.203 1 77.88 403 TYR A C 1
ATOM 3135 O O . TYR A 1 403 ? -14.625 -9.102 20.578 1 77.88 403 TYR A O 1
ATOM 3143 N N . PRO A 1 404 ? -15.148 -7.41 21.984 1 71.94 404 PRO A N 1
ATOM 3144 C CA . PRO A 1 404 ? -13.766 -6.949 22.031 1 71.94 404 PRO A CA 1
ATOM 3145 C C . PRO A 1 404 ? -12.844 -7.926 22.766 1 71.94 404 PRO A C 1
ATOM 3147 O O . PRO A 1 404 ? -13.305 -8.742 23.562 1 71.94 404 PRO A O 1
ATOM 3150 N N . VAL A 1 405 ? -11.555 -7.949 22.344 1 66.56 405 VAL A N 1
ATOM 3151 C CA . VAL A 1 405 ? -10.539 -8.797 22.953 1 66.56 405 VAL A CA 1
ATOM 3152 C C . VAL A 1 405 ? -10.352 -8.414 24.422 1 66.56 405 VAL A C 1
ATOM 3154 O O . VAL A 1 405 ? -10.359 -7.23 24.766 1 66.56 405 VAL A O 1
ATOM 3157 N N . ASN A 1 406 ? -10.602 -9.414 25.312 1 56.34 406 ASN A N 1
ATOM 3158 C CA . ASN A 1 406 ? -10.383 -9.188 26.734 1 56.34 406 ASN A CA 1
ATOM 3159 C C . ASN A 1 406 ? -8.898 -9.039 27.047 1 56.34 406 ASN A C 1
ATOM 3161 O O . ASN A 1 406 ? -8.094 -9.914 26.719 1 56.34 406 ASN A O 1
ATOM 3165 N N . VAL A 1 407 ? -8.203 -7.828 27.078 1 48.84 407 VAL A N 1
ATOM 3166 C CA . VAL A 1 407 ? -6.828 -7.719 27.562 1 48.84 407 VAL A CA 1
ATOM 3167 C C . VAL A 1 407 ? -6.789 -7.902 29.078 1 48.84 407 VAL A C 1
ATOM 3169 O O . VAL A 1 407 ? -7.312 -7.066 29.812 1 48.84 407 VAL A O 1
ATOM 3172 N N . PHE A 1 408 ? -6.922 -9.086 29.547 1 39.72 408 PHE A N 1
ATOM 3173 C CA . PHE A 1 408 ? -6.848 -9.352 30.969 1 39.72 408 PHE A CA 1
ATOM 3174 C C . PHE A 1 408 ? -5.512 -8.875 31.547 1 39.72 408 PHE A C 1
ATOM 3176 O O . PHE A 1 408 ? -5.133 -9.258 32.656 1 39.72 408 PHE A O 1
ATOM 3183 N N . ASP A 1 409 ? -4.719 -7.859 31.172 1 38.81 409 ASP A N 1
ATOM 3184 C CA . ASP A 1 409 ? -3.545 -7.785 32.031 1 38.81 409 ASP A CA 1
ATOM 3185 C C . ASP A 1 409 ? -3.9 -7.172 33.406 1 38.81 409 ASP A C 1
ATOM 3187 O O . ASP A 1 409 ? -4.938 -6.523 33.531 1 38.81 409 ASP A O 1
ATOM 3191 N N . LYS A 1 410 ? -3.141 -7.531 34.625 1 33.5 410 LYS A N 1
ATOM 3192 C CA . LYS A 1 410 ? -3.111 -7.012 35.969 1 33.5 410 LYS A CA 1
ATOM 3193 C C . LYS A 1 410 ? -3.164 -5.488 36 1 33.5 410 LYS A C 1
ATOM 3195 O O . LYS A 1 410 ? -3.465 -4.879 37.031 1 33.5 410 LYS A O 1
ATOM 3200 N N . SER A 1 411 ? -2.322 -4.82 35.25 1 33 411 SER A N 1
ATOM 3201 C CA . SER A 1 411 ? -1.779 -3.498 35.562 1 33 411 SER A CA 1
ATOM 3202 C C . SER A 1 411 ? -2.797 -2.402 35.25 1 33 411 SER A C 1
ATOM 3204 O O . SER A 1 411 ? -2.502 -1.216 35.406 1 33 411 SER A O 1
ATOM 3206 N N . GLY A 1 412 ? -4.27 -2.396 35.375 1 30.81 412 GLY A N 1
ATOM 3207 C CA . GLY A 1 412 ? -5.363 -1.442 35.469 1 30.81 412 GLY A CA 1
ATOM 3208 C C . GLY A 1 412 ? -6.125 -1.286 34.156 1 30.81 412 GLY A C 1
ATOM 3209 O O . GLY A 1 412 ? -6.988 -0.413 34.031 1 30.81 412 GLY A O 1
ATOM 3210 N N . ILE A 1 413 ? -5.602 -1.319 33.094 1 30.12 413 ILE A N 1
ATOM 3211 C CA . ILE A 1 413 ? -6.625 -1.064 32.094 1 30.12 413 ILE A CA 1
ATOM 3212 C C . ILE A 1 413 ? -7.77 -2.064 32.25 1 30.12 413 ILE A C 1
ATOM 3214 O O . ILE A 1 413 ? -7.539 -3.271 32.344 1 30.12 413 ILE A O 1
ATOM 3218 N N . LEU A 1 414 ? -8.93 -1.659 32.812 1 28.17 414 LEU A N 1
ATOM 3219 C CA . LEU A 1 414 ? -10.195 -2.34 33.094 1 28.17 414 LEU A CA 1
ATOM 3220 C C . LEU A 1 414 ? -10.492 -3.369 32 1 28.17 414 LEU A C 1
ATOM 3222 O O . LEU A 1 414 ? -10.305 -3.098 30.812 1 28.17 414 LEU A O 1
ATOM 3226 N N . ASN A 1 415 ? -10.266 -4.648 32.375 1 30.91 415 ASN A N 1
ATOM 3227 C CA . ASN A 1 415 ? -10.906 -5.879 31.938 1 30.91 415 ASN A CA 1
ATOM 3228 C C . ASN A 1 415 ? -12.367 -5.648 31.562 1 30.91 415 ASN A C 1
ATOM 3230 O O . ASN A 1 415 ? -13.25 -5.68 32.406 1 30.91 415 ASN A O 1
ATOM 3234 N N . ILE A 1 416 ? -12.656 -4.703 30.891 1 30.3 416 ILE A N 1
ATOM 3235 C CA . ILE A 1 416 ? -14.102 -4.613 30.734 1 30.3 416 ILE A CA 1
ATOM 3236 C C . ILE A 1 416 ? -14.672 -5.992 30.406 1 30.3 416 ILE A C 1
ATOM 3238 O O . ILE A 1 416 ? -15.727 -6.371 30.922 1 30.3 416 ILE A O 1
ATOM 3242 N N . PHE A 1 417 ? -14.352 -6.602 29.234 1 29.83 417 PHE A N 1
ATOM 3243 C CA . PHE A 1 417 ? -15.25 -7.656 28.781 1 29.83 417 PHE A CA 1
ATOM 3244 C C . PHE A 1 417 ? -14.758 -9.023 29.234 1 29.83 417 PHE A C 1
ATOM 3246 O O . PHE A 1 417 ? -13.781 -9.547 28.703 1 29.83 417 PHE A O 1
ATOM 3253 N N . LYS A 1 418 ? -14.703 -9.273 30.484 1 31.84 418 LYS A N 1
ATOM 3254 C CA . LYS A 1 418 ? -14.562 -10.664 30.922 1 31.84 418 LYS A CA 1
ATOM 3255 C C . LYS A 1 418 ? -15.57 -11.57 30.219 1 31.84 418 LYS A C 1
ATOM 3257 O O . LYS A 1 418 ? -16.781 -11.422 30.406 1 31.84 418 LYS A O 1
ATOM 3262 N N . SER A 1 419 ? -15.266 -12 28.938 1 31.23 419 SER A N 1
ATOM 3263 C CA . SER A 1 419 ? -16.141 -13.078 28.5 1 31.23 419 SER A CA 1
ATOM 3264 C C . SER A 1 419 ? -15.969 -14.32 29.359 1 31.23 419 SER A C 1
ATOM 3266 O O . SER A 1 419 ? -14.852 -14.82 29.516 1 31.23 419 SER A O 1
ATOM 3268 N N . ASP A 1 420 ? -16.484 -14.523 30.438 1 30.84 420 ASP A N 1
ATOM 3269 C CA . ASP A 1 420 ? -16.641 -15.875 30.984 1 30.84 420 ASP A CA 1
ATOM 3270 C C . ASP A 1 420 ? -17.109 -16.844 29.906 1 30.84 420 ASP A C 1
ATOM 3272 O O . ASP A 1 420 ? -18.047 -16.562 29.156 1 30.84 420 ASP A O 1
ATOM 3276 N N . PRO A 1 421 ? -16.281 -17.797 29.469 1 33.53 421 PRO A N 1
ATOM 3277 C CA . PRO A 1 421 ? -16.641 -18.75 28.406 1 33.53 421 PRO A CA 1
ATOM 3278 C C . PRO A 1 421 ? -18.109 -19.188 28.484 1 33.53 421 PRO A C 1
ATOM 3280 O O . PRO A 1 421 ? -18.672 -19.672 27.5 1 33.53 421 PRO A O 1
ATOM 3283 N N . LYS A 1 422 ? -18.656 -19.578 29.781 1 33.44 422 LYS A N 1
ATOM 3284 C CA . LYS A 1 422 ? -20.016 -20.094 29.891 1 33.44 422 LYS A CA 1
ATOM 3285 C C . LYS A 1 422 ? -21.031 -19.109 29.312 1 33.44 422 LYS A C 1
ATOM 3287 O O . LYS A 1 422 ? -22.047 -19.531 28.75 1 33.44 422 LYS A O 1
ATOM 3292 N N . ASN A 1 423 ? -20.984 -17.781 29.578 1 33.16 423 ASN A N 1
ATOM 3293 C CA . ASN A 1 423 ? -22 -16.781 29.266 1 33.16 423 ASN A CA 1
ATOM 3294 C C . ASN A 1 423 ? -21.75 -16.141 27.906 1 33.16 423 ASN A C 1
ATOM 3296 O O . ASN A 1 423 ? -22.484 -15.242 27.5 1 33.16 423 ASN A O 1
ATOM 3300 N N . THR A 1 424 ? -20.703 -16.344 27.234 1 36 424 THR A N 1
ATOM 3301 C CA . THR A 1 424 ? -20.328 -15.648 26.016 1 36 424 THR A CA 1
ATOM 3302 C C . THR A 1 424 ? -21.094 -16.203 24.812 1 36 424 THR A C 1
ATOM 3304 O O . THR A 1 424 ? -21.109 -15.602 23.75 1 36 424 THR A O 1
ATOM 3307 N N . GLU A 1 425 ? -21.484 -17.406 24.828 1 35.62 425 GLU A N 1
ATOM 3308 C CA . GLU A 1 425 ? -22.297 -17.969 23.75 1 35.62 425 GLU A CA 1
ATOM 3309 C C . GLU A 1 425 ? -23.516 -17.109 23.469 1 35.62 425 GLU A C 1
ATOM 3311 O O . GLU A 1 425 ? -23.984 -17.016 22.328 1 35.62 425 GLU A O 1
ATOM 3316 N N . GLU A 1 426 ? -24.109 -16.547 24.5 1 36.03 426 GLU A N 1
ATOM 3317 C CA . GLU A 1 426 ? -25.422 -15.914 24.391 1 36.03 426 GLU A CA 1
ATOM 3318 C C . GLU A 1 426 ? -25.312 -14.508 23.812 1 36.03 426 GLU A C 1
ATOM 3320 O O . GLU A 1 426 ? -26.328 -13.844 23.594 1 36.03 426 GLU A O 1
ATOM 3325 N N . GLN A 1 427 ? -24.203 -14.047 23.656 1 38.41 427 GLN A N 1
ATOM 3326 C CA . GLN A 1 427 ? -24.172 -12.609 23.438 1 38.41 427 GLN A CA 1
ATOM 3327 C C . GLN A 1 427 ? -24.625 -12.266 22.016 1 38.41 427 GLN A C 1
ATOM 3329 O O . GLN A 1 427 ? -25.297 -11.258 21.797 1 38.41 427 GLN A O 1
ATOM 3334 N N . LEU A 1 428 ? -23.969 -12.703 21 1 35.5 428 LEU A N 1
ATOM 3335 C CA . LEU A 1 428 ? -24.422 -12.422 19.641 1 35.5 428 LEU A CA 1
ATOM 3336 C C . LEU A 1 428 ? -25 -13.664 19 1 35.5 428 LEU A C 1
ATOM 3338 O O . LEU A 1 428 ? -24.281 -14.656 18.781 1 35.5 428 LEU A O 1
ATOM 3342 N N . ASN A 1 429 ? -26.328 -13.906 19.234 1 36.47 429 ASN A N 1
ATOM 3343 C CA . ASN A 1 429 ? -26.953 -14.977 18.469 1 36.47 429 ASN A CA 1
ATOM 3344 C C . ASN A 1 429 ? -27.328 -14.523 17.062 1 36.47 429 ASN A C 1
ATOM 3346 O O . ASN A 1 429 ? -28.031 -13.531 16.891 1 36.47 429 ASN A O 1
ATOM 3350 N N . ILE A 1 430 ? -26.484 -14.805 16.188 1 35.06 430 ILE A N 1
ATOM 3351 C CA . ILE A 1 430 ? -26.812 -14.555 14.781 1 35.06 430 ILE A CA 1
ATOM 3352 C C . ILE A 1 430 ? -27.719 -15.664 14.258 1 35.06 430 ILE A C 1
ATOM 3354 O O . ILE A 1 430 ? -27.391 -16.844 14.375 1 35.06 430 ILE A O 1
ATOM 3358 N N . PHE A 1 431 ? -29.125 -15.445 14.289 1 28.31 431 PHE A N 1
ATOM 3359 C CA . PHE A 1 431 ? -30 -16.453 13.711 1 28.31 431 PHE A CA 1
ATOM 3360 C C . PHE A 1 431 ? -30.328 -16.125 12.266 1 28.31 431 PHE A C 1
ATOM 3362 O O . PHE A 1 431 ? -30.484 -14.945 11.906 1 28.31 431 PHE A O 1
ATOM 3369 N N . GLU A 1 432 ? -29.906 -16.984 11.391 1 33.22 432 GLU A N 1
ATOM 3370 C CA . GLU A 1 432 ? -30.438 -16.922 10.031 1 33.22 432 GLU A CA 1
ATOM 3371 C C . GLU A 1 432 ? -31.891 -17.359 9.984 1 33.22 432 GLU A C 1
ATOM 3373 O O . GLU A 1 432 ? -32.25 -18.391 10.562 1 33.22 432 GLU A O 1
ATOM 3378 N N . SER A 1 433 ? -32.844 -16.5 9.914 1 26.95 433 SER A N 1
ATOM 3379 C CA . SER A 1 433 ? -34.188 -16.984 9.594 1 26.95 433 SER A CA 1
ATOM 3380 C C . SER A 1 433 ? -34.406 -17.047 8.086 1 26.95 433 SER A C 1
ATOM 3382 O O . SER A 1 433 ? -34.188 -16.047 7.387 1 26.95 433 SER A O 1
ATOM 3384 N N . ASN A 1 434 ? -34.188 -18.078 7.547 1 30.56 434 ASN A N 1
ATOM 3385 C CA . ASN A 1 434 ? -34.594 -18.312 6.164 1 30.56 434 ASN A CA 1
ATOM 3386 C C . ASN A 1 434 ? -36.125 -18.25 6.023 1 30.56 434 ASN A C 1
ATOM 3388 O O . ASN A 1 434 ? -36.812 -19.094 6.586 1 30.56 434 ASN A O 1
ATOM 3392 N N . GLU A 1 435 ? -36.719 -17.156 6.059 1 28.83 435 GLU A N 1
ATOM 3393 C CA . GLU A 1 435 ? -38.125 -17.25 5.625 1 28.83 435 GLU A CA 1
ATOM 3394 C C . GLU A 1 435 ? -38.219 -17.359 4.105 1 28.83 435 GLU A C 1
ATOM 3396 O O . GLU A 1 435 ? -37.719 -16.484 3.381 1 28.83 435 GLU A O 1
ATOM 3401 N N . GLU A 1 436 ? -38.188 -18.453 3.592 1 30.78 436 GLU A N 1
ATOM 3402 C CA . GLU A 1 436 ? -38.625 -18.688 2.211 1 30.78 436 GLU A CA 1
ATOM 3403 C C . GLU A 1 436 ? -39.969 -18.062 1.941 1 30.78 436 GLU A C 1
ATOM 3405 O O . GLU A 1 436 ? -40.969 -18.391 2.604 1 30.78 436 GLU A O 1
ATOM 3410 N N . GLU A 1 437 ? -40.125 -16.828 1.779 1 32.78 437 GLU A N 1
ATOM 3411 C CA . GLU A 1 437 ? -41.438 -16.484 1.259 1 32.78 437 GLU A CA 1
ATOM 3412 C C . GLU A 1 437 ? -41.688 -17.141 -0.097 1 32.78 437 GLU A C 1
ATOM 3414 O O . GLU A 1 437 ? -40.781 -17.25 -0.916 1 32.78 437 GLU A O 1
ATOM 3419 N N . ASP A 1 438 ? -42.812 -17.828 -0.263 1 31.22 438 ASP A N 1
ATOM 3420 C CA . ASP A 1 438 ? -43.375 -18.562 -1.395 1 31.22 438 ASP A CA 1
ATOM 3421 C C . ASP A 1 438 ? -43.281 -17.734 -2.68 1 31.22 438 ASP A C 1
ATOM 3423 O O . ASP A 1 438 ? -43.156 -16.516 -2.635 1 31.22 438 ASP A O 1
ATOM 3427 N N . ASP A 1 439 ? -43.406 -18.422 -3.861 1 33.62 439 ASP A N 1
ATOM 3428 C CA . ASP A 1 439 ? -43.406 -18.297 -5.316 1 33.62 439 ASP A CA 1
ATOM 3429 C C . ASP A 1 439 ? -44.375 -17.219 -5.773 1 33.62 439 ASP A C 1
ATOM 3431 O O . ASP A 1 439 ? -45.562 -17.25 -5.43 1 33.62 439 ASP A O 1
ATOM 3435 N N . PHE A 1 440 ? -44.125 -16.031 -5.633 1 31.95 440 PHE A N 1
ATOM 3436 C CA . PHE A 1 440 ? -45.156 -15.266 -6.348 1 31.95 440 PHE A CA 1
ATOM 3437 C C . PHE A 1 440 ? -44.969 -15.391 -7.855 1 31.95 440 PHE A C 1
ATOM 3439 O O . PHE A 1 440 ? -43.844 -15.328 -8.352 1 31.95 440 PHE A O 1
ATOM 3446 N N . VAL A 1 441 ? -45.75 -16.203 -8.461 1 30.58 441 VAL A N 1
ATOM 3447 C CA . VAL A 1 441 ? -45.906 -16.359 -9.906 1 30.58 441 VAL A CA 1
ATOM 3448 C C . VAL A 1 441 ? -46.344 -15.023 -10.516 1 30.58 441 VAL A C 1
ATOM 3450 O O . VAL A 1 441 ? -47.375 -14.453 -10.141 1 30.58 441 VAL A O 1
ATOM 3453 N N . GLU A 1 442 ? -45.438 -14.164 -10.711 1 34.88 442 GLU A N 1
ATOM 3454 C CA . GLU A 1 442 ? -45.938 -13.047 -11.5 1 34.88 442 GLU A CA 1
ATOM 3455 C C . GLU A 1 442 ? -46.125 -13.445 -12.961 1 34.88 442 GLU A C 1
ATOM 3457 O O . GLU A 1 442 ? -45.25 -14.109 -13.547 1 34.88 442 GLU A O 1
ATOM 3462 N N . GLU A 1 443 ? -47.312 -13.492 -13.367 1 31.81 443 GLU A N 1
ATOM 3463 C CA . GLU A 1 443 ? -47.781 -13.734 -14.727 1 31.81 443 GLU A CA 1
ATOM 3464 C C . GLU A 1 443 ? -47.312 -12.648 -15.688 1 31.81 443 GLU A C 1
ATOM 3466 O O . GLU A 1 443 ? -47.469 -11.461 -15.414 1 31.81 443 GLU A O 1
ATOM 3471 N N . CYS A 1 444 ? -46.094 -12.852 -16.125 1 31.08 444 CYS A N 1
ATOM 3472 C CA . CYS A 1 444 ? -45.75 -11.914 -17.188 1 31.08 444 CYS A CA 1
ATOM 3473 C C . CYS A 1 444 ? -46.438 -12.305 -18.484 1 31.08 444 CYS A C 1
ATOM 3475 O O . CYS A 1 444 ? -46.406 -13.469 -18.891 1 31.08 444 CYS A O 1
ATOM 3477 N N . VAL A 1 445 ? -47.5 -11.641 -18.844 1 35.22 445 VAL A N 1
ATOM 3478 C CA . VAL A 1 445 ? -48.25 -11.773 -20.078 1 35.22 445 VAL A CA 1
ATOM 3479 C C . VAL A 1 445 ? -47.375 -11.359 -21.266 1 35.22 445 VAL A C 1
ATOM 3481 O O . VAL A 1 445 ? -46.938 -10.219 -21.344 1 35.22 445 VAL A O 1
ATOM 3484 N N . ILE A 1 446 ? -46.438 -12.281 -21.578 1 34.5 446 ILE A N 1
ATOM 3485 C CA . ILE A 1 446 ? -45.875 -11.984 -22.906 1 34.5 446 ILE A CA 1
ATOM 3486 C C . ILE A 1 446 ? -46.688 -12.727 -23.969 1 34.5 446 ILE A C 1
ATOM 3488 O O . ILE A 1 446 ? -46.781 -13.953 -23.938 1 34.5 446 ILE A O 1
ATOM 3492 N N . ASP A 1 447 ? -47.125 -12.039 -25.188 1 36.56 447 ASP A N 1
ATOM 3493 C CA . ASP A 1 447 ? -47.906 -12.375 -26.391 1 36.56 447 ASP A CA 1
ATOM 3494 C C . ASP A 1 447 ? -49.062 -13.312 -26.062 1 36.56 447 ASP A C 1
ATOM 3496 O O . ASP A 1 447 ? -49.156 -14.391 -26.641 1 36.56 447 ASP A O 1
ATOM 3500 N N . ASP A 1 448 ? -50.031 -13.07 -25.188 1 42.38 448 ASP A N 1
ATOM 3501 C CA . ASP A 1 448 ? -51.312 -13.594 -24.766 1 42.38 448 ASP A CA 1
ATOM 3502 C C . ASP A 1 448 ? -51.156 -14.828 -23.891 1 42.38 448 ASP A C 1
ATOM 3504 O O . ASP A 1 448 ? -52.156 -15.422 -23.438 1 42.38 448 ASP A O 1
ATOM 3508 N N . LYS A 1 449 ? -50.156 -15.672 -24.125 1 42.78 449 LYS A N 1
ATOM 3509 C CA . LYS A 1 449 ? -49.969 -16.812 -23.234 1 42.78 449 LYS A CA 1
ATOM 3510 C C . LYS A 1 449 ? -49.188 -16.422 -21.984 1 42.78 449 LYS A C 1
ATOM 3512 O O . LYS A 1 449 ? -48.156 -15.773 -22.062 1 42.78 449 LYS A O 1
ATOM 3517 N N . VAL A 1 450 ? -49.875 -16.125 -20.906 1 41.5 450 VAL A N 1
ATOM 3518 C CA . VAL A 1 450 ? -49.344 -15.844 -19.578 1 41.5 450 VAL A CA 1
ATOM 3519 C C . VAL A 1 450 ? -48.469 -17 -19.109 1 41.5 450 VAL A C 1
ATOM 3521 O O . VAL A 1 450 ? -48.938 -18.125 -18.953 1 41.5 450 VAL A O 1
ATOM 3524 N N . THR A 1 451 ? -47.344 -17.219 -19.766 1 39.56 451 THR A N 1
ATOM 3525 C CA . THR A 1 451 ? -46.531 -18.266 -19.125 1 39.56 451 THR A CA 1
ATOM 3526 C C . THR A 1 451 ? -46 -17.797 -17.781 1 39.56 451 THR A C 1
ATOM 3528 O O . THR A 1 451 ? -45.406 -16.719 -17.688 1 39.56 451 THR A O 1
ATOM 3531 N N . PRO A 1 452 ? -46.531 -18.188 -16.734 1 41.59 452 PRO A N 1
ATOM 3532 C CA . PRO A 1 452 ? -46.062 -17.828 -15.391 1 41.59 452 PRO A CA 1
ATOM 3533 C C . PRO A 1 452 ? -44.562 -18.078 -15.18 1 41.59 452 PRO A C 1
ATOM 3535 O O . PRO A 1 452 ? -44.062 -19.141 -15.57 1 41.59 452 PRO A O 1
ATOM 3538 N N . ILE A 1 453 ? -43.812 -17.156 -15.531 1 43.66 453 ILE A N 1
ATOM 3539 C CA . ILE A 1 453 ? -42.406 -17.344 -15.156 1 43.66 453 ILE A CA 1
ATOM 3540 C C . ILE A 1 453 ? -42.25 -17.266 -13.641 1 43.66 453 ILE A C 1
ATOM 3542 O O . ILE A 1 453 ? -42.656 -16.281 -13.016 1 43.66 453 ILE A O 1
ATOM 3546 N N . LYS A 1 454 ? -42.219 -18.328 -13.016 1 42.56 454 LYS A N 1
ATOM 3547 C CA . LYS A 1 454 ? -42 -18.453 -11.578 1 42.56 454 LYS A CA 1
ATOM 3548 C C . LYS A 1 454 ? -40.688 -17.781 -11.164 1 42.56 454 LYS A C 1
ATOM 3550 O O . LYS A 1 454 ? -39.625 -18.109 -11.68 1 42.56 454 LYS A O 1
ATOM 3555 N N . LYS A 1 455 ? -40.844 -16.5 -10.852 1 49.84 455 LYS A N 1
ATOM 3556 C CA . LYS A 1 455 ? -39.719 -15.789 -10.227 1 49.84 455 LYS A CA 1
ATOM 3557 C C . LYS A 1 455 ? -39.594 -16.172 -8.758 1 49.84 455 LYS A C 1
ATOM 3559 O O . LYS A 1 455 ? -40.562 -16.234 -8.023 1 49.84 455 LYS A O 1
ATOM 3564 N N . THR A 1 456 ? -38.469 -16.953 -8.477 1 57.94 456 THR A N 1
ATOM 3565 C CA . THR A 1 456 ? -38.281 -17.297 -7.066 1 57.94 456 THR A CA 1
ATOM 3566 C C . THR A 1 456 ? -37.5 -16.203 -6.352 1 57.94 456 THR A C 1
ATOM 3568 O O . THR A 1 456 ? -36.531 -15.68 -6.891 1 57.94 456 THR A O 1
ATOM 3571 N N . LYS A 1 457 ? -38.156 -15.453 -5.586 1 66.06 457 LYS A N 1
ATOM 3572 C CA . LYS A 1 457 ? -37.5 -14.508 -4.68 1 66.06 457 LYS A CA 1
ATOM 3573 C C . LYS A 1 457 ? -37.125 -15.18 -3.357 1 66.06 457 LYS A C 1
ATOM 3575 O O . LYS A 1 457 ? -38 -15.711 -2.662 1 66.06 457 LYS A O 1
ATOM 3580 N N . LYS A 1 458 ? -35.875 -15.469 -3.287 1 76 458 LYS A N 1
ATOM 3581 C CA . LYS A 1 458 ? -35.375 -15.984 -2.008 1 76 458 LYS A CA 1
ATOM 3582 C C . LYS A 1 458 ? -34.969 -14.852 -1.071 1 76 458 LYS A C 1
ATOM 3584 O O . LYS A 1 458 ? -34.438 -13.844 -1.512 1 76 458 LYS A O 1
ATOM 3589 N N . LYS A 1 459 ? -35.469 -14.945 0.112 1 79.5 459 LYS A N 1
ATOM 3590 C CA . LYS A 1 459 ? -35.156 -13.945 1.119 1 79.5 459 LYS A CA 1
ATOM 3591 C C . LYS A 1 459 ? -34.344 -14.562 2.275 1 79.5 459 LYS A C 1
ATOM 3593 O O . LYS A 1 459 ? -34.75 -15.609 2.799 1 79.5 459 LYS A O 1
ATOM 3598 N N . HIS A 1 460 ? -33.219 -13.969 2.494 1 82.5 460 HIS A N 1
ATOM 3599 C CA . HIS A 1 460 ? -32.406 -14.336 3.658 1 82.5 460 HIS A CA 1
ATOM 3600 C C . HIS A 1 460 ? -32.344 -13.195 4.664 1 82.5 460 HIS A C 1
ATOM 3602 O O . HIS A 1 460 ? -32.125 -12.047 4.293 1 82.5 460 HIS A O 1
ATOM 3608 N N . THR A 1 461 ? -32.719 -13.469 5.934 1 83 461 THR A N 1
ATOM 3609 C CA . THR A 1 461 ? -32.625 -12.469 6.988 1 83 461 THR A CA 1
ATOM 3610 C C . THR A 1 461 ? -31.5 -12.828 7.973 1 83 461 THR A C 1
ATOM 3612 O O . THR A 1 461 ? -31.5 -13.93 8.531 1 83 461 THR A O 1
ATOM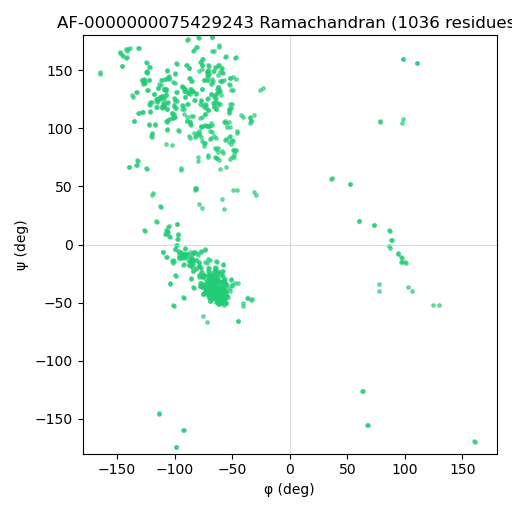 3615 N N . ILE A 1 462 ? -30.562 -11.969 8.031 1 80.69 462 ILE A N 1
ATOM 3616 C CA . ILE A 1 462 ? -29.531 -12.07 9.062 1 80.69 462 ILE A CA 1
ATOM 3617 C C . ILE A 1 462 ? -29.984 -11.305 10.305 1 80.69 462 ILE A C 1
ATOM 3619 O O . ILE A 1 462 ? -30.016 -10.07 10.305 1 80.69 462 ILE A O 1
ATOM 3623 N N . LEU A 1 463 ? -30.359 -12.023 11.312 1 79.56 463 LEU A N 1
ATOM 3624 C CA . LEU A 1 463 ? -30.812 -11.414 12.562 1 79.56 463 LEU A CA 1
ATOM 3625 C C . LEU A 1 463 ? -29.719 -11.469 13.617 1 79.56 463 LEU A C 1
ATOM 3627 O O . LEU A 1 463 ? -29.297 -12.555 14.031 1 79.56 463 LEU A O 1
ATOM 3631 N N . LEU A 1 464 ? -29.234 -10.281 13.953 1 77.44 464 LEU A N 1
ATOM 3632 C CA . LEU A 1 464 ? -28.234 -10.164 15.008 1 77.44 464 LEU A CA 1
ATOM 3633 C C . LEU A 1 464 ? -28.875 -9.711 16.312 1 77.44 464 LEU A C 1
ATOM 3635 O O . LEU A 1 464 ? -29.484 -8.641 16.375 1 77.44 464 LEU A O 1
ATOM 3639 N N . THR A 1 465 ? -28.766 -10.508 17.328 1 77.06 465 THR A N 1
ATOM 3640 C CA . THR A 1 465 ? -29.328 -10.18 18.641 1 77.06 465 THR A CA 1
ATOM 3641 C C . THR A 1 465 ? -28.219 -9.805 19.625 1 77.06 465 THR A C 1
ATOM 3643 O O . THR A 1 465 ? -27.297 -10.594 19.859 1 77.06 465 THR A O 1
ATOM 3646 N N . LEU A 1 466 ? -28.359 -8.531 20.156 1 72.69 466 LEU A N 1
ATOM 3647 C CA . LEU A 1 466 ? -27.391 -8.023 21.125 1 72.69 466 LEU A CA 1
ATOM 3648 C C . LEU A 1 466 ? -27.906 -8.188 22.547 1 72.69 466 LEU A C 1
ATOM 3650 O O . LEU A 1 466 ? -29.062 -7.906 22.828 1 72.69 466 LEU A O 1
ATOM 3654 N N . SER A 1 467 ? -27.172 -8.836 23.312 1 65.44 467 SER A N 1
ATOM 3655 C CA . SER A 1 467 ? -27.547 -8.992 24.703 1 65.44 467 SER A CA 1
ATOM 3656 C C . SER A 1 467 ? -26.516 -8.352 25.625 1 65.44 467 SER A C 1
ATOM 3658 O O . SER A 1 467 ? -25.312 -8.438 25.375 1 65.44 467 SER A O 1
ATOM 3660 N N . ASP A 1 468 ? -27.031 -7.492 26.578 1 59.25 468 ASP A N 1
ATOM 3661 C CA . ASP A 1 468 ? -26.141 -6.859 27.547 1 59.25 468 ASP A CA 1
ATOM 3662 C C . ASP A 1 468 ? -25.484 -7.902 28.453 1 59.25 468 ASP A C 1
ATOM 3664 O O . ASP A 1 468 ? -26.047 -8.977 28.672 1 59.25 468 ASP A O 1
ATOM 3668 N N . GLN A 1 469 ? -24.188 -7.766 28.531 1 56.22 469 GLN A N 1
ATOM 3669 C CA . GLN A 1 469 ? -23.5 -8.531 29.578 1 56.22 469 GLN A CA 1
ATOM 3670 C C . GLN A 1 469 ? -23.406 -7.73 30.859 1 56.22 469 GLN A C 1
ATOM 3672 O O . GLN A 1 469 ? -23.531 -6.504 30.859 1 56.22 469 GLN A O 1
ATOM 3677 N N . PRO A 1 470 ? -23.297 -8.539 31.984 1 47.62 470 PRO A N 1
ATOM 3678 C CA . PRO A 1 470 ? -23.078 -7.781 33.219 1 47.62 470 PRO A CA 1
ATOM 3679 C C . PRO A 1 470 ? -21.891 -6.82 33.094 1 47.62 470 PRO A C 1
ATOM 3681 O O . PRO A 1 470 ? -20.812 -7.211 32.656 1 47.62 470 PRO A O 1
ATOM 3684 N N . LYS A 1 471 ? -22 -5.516 33.125 1 51.16 471 LYS A N 1
ATOM 3685 C CA . LYS A 1 471 ? -21.016 -4.441 33.219 1 51.16 471 LYS A CA 1
ATOM 3686 C C . LYS A 1 471 ? -20.719 -3.814 31.859 1 51.16 471 LYS A C 1
ATOM 3688 O O . LYS A 1 471 ? -19.906 -2.893 31.766 1 51.16 471 LYS A O 1
ATOM 3693 N N . ILE A 1 472 ? -21.172 -4.613 30.891 1 55.72 472 ILE A N 1
ATOM 3694 C CA . ILE A 1 472 ? -21 -3.963 29.594 1 55.72 472 ILE A CA 1
ATOM 3695 C C . ILE A 1 472 ? -22.344 -3.729 28.938 1 55.72 472 ILE A C 1
ATOM 3697 O O . ILE A 1 472 ? -23.094 -4.68 28.688 1 55.72 472 ILE A O 1
ATOM 3701 N N . ASN A 1 473 ? -22.734 -2.535 29 1 57.47 473 ASN A N 1
ATOM 3702 C CA . ASN A 1 473 ? -24 -2.148 28.375 1 57.47 473 ASN A CA 1
ATOM 3703 C C . ASN A 1 473 ? -23.828 -1.889 26.875 1 57.47 473 ASN A C 1
ATOM 3705 O O . ASN A 1 473 ? -23.359 -0.821 26.484 1 57.47 473 ASN A O 1
ATOM 3709 N N . PHE A 1 474 ? -24.062 -2.924 26.141 1 62.59 474 PHE A N 1
ATOM 3710 C CA . PHE A 1 474 ? -23.953 -2.771 24.688 1 62.59 474 PHE A CA 1
ATOM 3711 C C . PHE A 1 474 ? -25.156 -2.025 24.141 1 62.59 474 PHE A C 1
ATOM 3713 O O . PHE A 1 474 ? -25.031 -1.183 23.25 1 62.59 474 PHE A O 1
ATOM 3720 N N . VAL A 1 475 ? -26.297 -2.285 24.781 1 60.44 475 VAL A N 1
ATOM 3721 C CA . VAL A 1 475 ? -27.547 -1.778 24.234 1 60.44 475 VAL A CA 1
ATOM 3722 C C . VAL A 1 475 ? -27.578 -0.255 24.344 1 60.44 475 VAL A C 1
ATOM 3724 O O . VAL A 1 475 ? -28.047 0.425 23.422 1 60.44 475 VAL A O 1
ATOM 3727 N N . ASN A 1 476 ? -26.938 0.212 25.359 1 66.19 476 ASN A N 1
ATOM 3728 C CA . ASN A 1 476 ? -27.016 1.656 25.547 1 66.19 476 ASN A CA 1
ATOM 3729 C C . ASN A 1 476 ? -25.719 2.35 25.125 1 66.19 476 ASN A C 1
ATOM 3731 O O . ASN A 1 476 ? -25.594 3.564 25.297 1 66.19 476 ASN A O 1
ATOM 3735 N N . ASN A 1 477 ? -24.953 1.532 24.609 1 75.88 477 ASN A N 1
ATOM 3736 C CA . ASN A 1 477 ? -23.703 2.129 24.125 1 75.88 477 ASN A CA 1
ATOM 3737 C C . ASN A 1 477 ? -23.906 2.887 22.812 1 75.88 477 ASN A C 1
ATOM 3739 O O . ASN A 1 477 ? -24.375 2.312 21.828 1 75.88 477 ASN A O 1
ATOM 3743 N N . SER A 1 478 ? -23.625 4.125 22.797 1 78.81 478 SER A N 1
ATOM 3744 C CA . SER A 1 478 ? -23.906 4.992 21.656 1 78.81 478 SER A CA 1
ATOM 3745 C C . SER A 1 478 ? -23.125 4.543 20.422 1 78.81 478 SER A C 1
ATOM 3747 O O . SER A 1 478 ? -23.594 4.684 19.297 1 78.81 478 SER A O 1
ATOM 3749 N N . ILE A 1 479 ? -21.984 3.986 20.594 1 80 479 ILE A N 1
ATOM 3750 C CA . ILE A 1 479 ? -21.156 3.535 19.484 1 80 479 ILE A CA 1
ATOM 3751 C C . ILE A 1 479 ? -21.797 2.314 18.828 1 80 479 ILE A C 1
ATOM 3753 O O . ILE A 1 479 ? -21.906 2.248 17.594 1 80 479 ILE A O 1
ATOM 3757 N N . ILE A 1 480 ? -22.266 1.403 19.672 1 81.94 480 ILE A N 1
ATOM 3758 C CA . ILE A 1 480 ? -22.859 0.177 19.172 1 81.94 480 ILE A CA 1
ATOM 3759 C C . ILE A 1 480 ? -24.203 0.495 18.516 1 81.94 480 ILE A C 1
ATOM 3761 O O . ILE A 1 480 ? -24.562 -0.085 17.484 1 81.94 480 ILE A O 1
ATOM 3765 N N . LYS A 1 481 ? -24.922 1.368 19.125 1 82.5 481 LYS A N 1
ATOM 3766 C CA . LYS A 1 481 ? -26.203 1.78 18.547 1 82.5 481 LYS A CA 1
ATOM 3767 C C . LYS A 1 481 ? -26 2.4 17.172 1 82.5 481 LYS A C 1
ATOM 3769 O O . LYS A 1 481 ? -26.734 2.08 16.219 1 82.5 481 LYS A O 1
ATOM 3774 N N . GLY A 1 482 ? -25.062 3.273 17.109 1 83.88 482 GLY A N 1
ATOM 3775 C CA . GLY A 1 482 ? -24.766 3.895 15.828 1 83.88 482 GLY A CA 1
ATOM 3776 C C . GLY A 1 482 ? -24.312 2.898 14.773 1 83.88 482 GLY A C 1
ATOM 3777 O O . GLY A 1 482 ? -24.75 2.979 13.617 1 83.88 482 GLY A O 1
ATOM 3778 N N . ALA A 1 483 ? -23.484 1.984 15.172 1 85.5 483 ALA A N 1
ATOM 3779 C CA . ALA A 1 483 ? -22.984 0.959 14.258 1 85.5 483 ALA A CA 1
ATOM 3780 C C . ALA A 1 483 ? -24.109 0.035 13.805 1 85.5 483 ALA A C 1
ATOM 3782 O O . ALA A 1 483 ? -24.125 -0.427 12.664 1 85.5 483 ALA A O 1
ATOM 3783 N N . SER A 1 484 ? -25.047 -0.258 14.703 1 85.56 484 SER A N 1
ATOM 3784 C CA . SER A 1 484 ? -26.203 -1.104 14.391 1 85.56 484 SER A CA 1
ATOM 3785 C C . SER A 1 484 ? -27.062 -0.481 13.305 1 85.56 484 SER A C 1
ATOM 3787 O O . SER A 1 484 ? -27.484 -1.165 12.359 1 85.56 484 SER A O 1
ATOM 3789 N N . GLU A 1 485 ? -27.25 0.761 13.422 1 86.56 485 GLU A N 1
ATOM 3790 C CA . GLU A 1 485 ? -28.062 1.472 12.453 1 86.56 485 GLU A CA 1
ATOM 3791 C C . GLU A 1 485 ? -27.422 1.455 11.07 1 86.56 485 GLU A C 1
ATOM 3793 O O . GLU A 1 485 ? -28.125 1.324 10.055 1 86.56 485 GLU A O 1
ATOM 3798 N N . LYS A 1 486 ? -26.188 1.58 11.094 1 87.25 486 LYS A N 1
ATOM 3799 C CA . LYS A 1 486 ? -25.469 1.632 9.828 1 87.25 486 LYS A CA 1
ATOM 3800 C C . LYS A 1 486 ? -25.359 0.246 9.195 1 87.25 486 LYS A C 1
ATOM 3802 O O . LYS A 1 486 ? -25.219 0.12 7.977 1 87.25 486 LYS A O 1
ATOM 3807 N N . LEU A 1 487 ? -25.375 -0.793 10.008 1 89.56 487 LEU A N 1
ATOM 3808 C CA . LEU A 1 487 ? -25.234 -2.168 9.531 1 89.56 487 LEU A CA 1
ATOM 3809 C C . LEU A 1 487 ? -26.547 -2.66 8.938 1 89.56 487 LEU A C 1
ATOM 3811 O O . LEU A 1 487 ? -26.547 -3.426 7.969 1 89.56 487 LEU A O 1
ATOM 3815 N N . GLU A 1 488 ? -27.672 -2.211 9.461 1 90.12 488 GLU A N 1
ATOM 3816 C CA . GLU A 1 488 ? -28.969 -2.639 8.969 1 90.12 488 GLU A CA 1
ATOM 3817 C C . GLU A 1 488 ? -29.219 -2.158 7.543 1 90.12 488 GLU A C 1
ATOM 3819 O O . GLU A 1 488 ? -29.203 -0.956 7.273 1 90.12 488 GLU A O 1
ATOM 3824 N N . LYS A 1 489 ? -29.391 -3.023 6.703 1 90.94 489 LYS A N 1
ATOM 3825 C CA . LYS A 1 489 ? -29.531 -2.719 5.281 1 90.94 489 LYS A CA 1
ATOM 3826 C C . LYS A 1 489 ? -30.094 -3.92 4.52 1 90.94 489 LYS A C 1
ATOM 3828 O O . LYS A 1 489 ? -29.859 -5.066 4.91 1 90.94 489 LYS A O 1
ATOM 3833 N N . LYS A 1 490 ? -30.844 -3.688 3.533 1 91.31 490 LYS A N 1
ATOM 3834 C CA . LYS A 1 490 ? -31.344 -4.707 2.615 1 91.31 490 LYS A CA 1
ATOM 3835 C C . LYS A 1 490 ? -30.516 -4.75 1.334 1 91.31 490 LYS A C 1
ATOM 3837 O O . LYS A 1 490 ? -30.266 -3.713 0.716 1 91.31 490 LYS A O 1
ATOM 3842 N N . TYR A 1 491 ? -30.031 -5.965 1.065 1 92.38 491 TYR A N 1
ATOM 3843 C CA . TYR A 1 491 ? -29.266 -6.172 -0.163 1 92.38 491 TYR A CA 1
ATOM 3844 C C . TYR A 1 491 ? -30.062 -7.004 -1.161 1 92.38 491 TYR A C 1
ATOM 3846 O O . TYR A 1 491 ? -30.672 -8.016 -0.794 1 92.38 491 TYR A O 1
ATOM 3854 N N . THR A 1 492 ? -30.078 -6.57 -2.404 1 91.12 492 THR A N 1
ATOM 3855 C CA . THR A 1 492 ? -30.703 -7.336 -3.477 1 91.12 492 THR A CA 1
ATOM 3856 C C . THR A 1 492 ? -29.656 -7.906 -4.422 1 91.12 492 THR A C 1
ATOM 3858 O O . THR A 1 492 ? -28.828 -7.164 -4.969 1 91.12 492 THR A O 1
ATOM 3861 N N . LEU A 1 493 ? -29.703 -9.18 -4.441 1 89.94 493 LEU A N 1
ATOM 3862 C CA . LEU A 1 493 ? -28.781 -9.867 -5.344 1 89.94 493 LEU A CA 1
ATOM 3863 C C . LEU A 1 493 ? -29.5 -10.281 -6.629 1 89.94 493 LEU A C 1
ATOM 3865 O O . LEU A 1 493 ? -30.688 -10.617 -6.602 1 89.94 493 LEU A O 1
ATOM 3869 N N . GLY A 1 494 ? -28.781 -10.273 -7.68 1 78.69 494 GLY A N 1
ATOM 3870 C CA . GLY A 1 494 ? -29.344 -10.609 -8.977 1 78.69 494 GLY A CA 1
ATOM 3871 C C . GLY A 1 494 ? -29.719 -9.391 -9.805 1 78.69 494 GLY A C 1
ATOM 3872 O O . GLY A 1 494 ? -29.922 -8.312 -9.258 1 78.69 494 GLY A O 1
ATOM 3873 N N . GLY A 1 495 ? -29.094 -8.953 -10.883 1 61.31 495 GLY A N 1
ATOM 3874 C CA . GLY A 1 495 ? -29.203 -7.84 -11.805 1 61.31 495 GLY A CA 1
ATOM 3875 C C . GLY A 1 495 ? -30.609 -7.27 -11.891 1 61.31 495 GLY A C 1
ATOM 3876 O O . GLY A 1 495 ? -31.578 -7.953 -11.562 1 61.31 495 GLY A O 1
ATOM 3877 N N . LYS A 1 496 ? -30.812 -5.883 -11.82 1 50.81 496 LYS A N 1
ATOM 3878 C CA . LYS A 1 496 ? -32.062 -5.18 -12.07 1 50.81 496 LYS A CA 1
ATOM 3879 C C . LYS A 1 496 ? -32.688 -5.633 -13.383 1 50.81 496 LYS A C 1
ATOM 3881 O O . LYS A 1 496 ? -31.984 -5.965 -14.336 1 50.81 496 LYS A O 1
ATOM 3886 N N . GLU A 1 497 ? -33.969 -5.898 -13.305 1 41.19 497 GLU A N 1
ATOM 3887 C CA . GLU A 1 497 ? -34.781 -6.008 -14.5 1 41.19 497 GLU A CA 1
ATOM 3888 C C . GLU A 1 497 ? -34.594 -4.809 -15.43 1 41.19 497 GLU A C 1
ATOM 3890 O O . GLU A 1 497 ? -34.688 -3.66 -14.992 1 41.19 497 GLU A O 1
ATOM 3895 N N . LYS A 1 498 ? -33.625 -4.82 -16.406 1 40.91 498 LYS A N 1
ATOM 3896 C CA . LYS A 1 498 ? -33.875 -3.764 -17.375 1 40.91 498 LYS A CA 1
ATOM 3897 C C . LYS A 1 498 ? -35.312 -3.84 -17.922 1 40.91 498 LYS A C 1
ATOM 3899 O O . LYS A 1 498 ? -35.844 -4.934 -18.125 1 40.91 498 LYS A O 1
ATOM 3904 N N . GLU A 1 499 ? -35.938 -2.695 -18.047 1 41.75 499 GLU A N 1
ATOM 3905 C CA . GLU A 1 499 ? -37.188 -2.527 -18.812 1 41.75 499 GLU A CA 1
ATOM 3906 C C . GLU A 1 499 ? -37.031 -3.076 -20.219 1 41.75 499 GLU A C 1
ATOM 3908 O O . GLU A 1 499 ? -36.125 -2.703 -20.953 1 41.75 499 GLU A O 1
ATOM 3913 N N . GLY A 1 500 ? -37.656 -4.391 -20.656 1 40.84 500 GLY A N 1
ATOM 3914 C CA . GLY A 1 500 ? -37.844 -5.113 -21.906 1 40.84 500 GLY A CA 1
ATOM 3915 C C . GLY A 1 500 ? -37.281 -6.523 -21.875 1 40.84 500 GLY A C 1
ATOM 3916 O O . GLY A 1 500 ? -37.469 -7.297 -22.812 1 40.84 500 GLY A O 1
ATOM 3917 N N . LYS A 1 501 ? -36.062 -6.711 -21.5 1 45.38 501 LYS A N 1
ATOM 3918 C CA . LYS A 1 501 ? -35.656 -8.102 -21.625 1 45.38 501 LYS A CA 1
ATOM 3919 C C . LYS A 1 501 ? -36.344 -8.977 -20.578 1 45.38 501 LYS A C 1
ATOM 3921 O O . LYS A 1 501 ? -36.5 -8.555 -19.422 1 45.38 501 LYS A O 1
ATOM 3926 N N . LYS A 1 502 ? -37 -10.031 -21.016 1 40.72 502 LYS A N 1
ATOM 3927 C CA . LYS A 1 502 ? -37.938 -11.039 -20.516 1 40.72 502 LYS A CA 1
ATOM 3928 C C . LYS A 1 502 ? -37.344 -11.789 -19.328 1 40.72 502 LYS A C 1
ATOM 3930 O O . LYS A 1 502 ? -37.969 -12.672 -18.75 1 40.72 502 LYS A O 1
ATOM 3935 N N . HIS A 1 503 ? -36.062 -12.195 -19.312 1 39.72 503 HIS A N 1
ATOM 3936 C CA . HIS A 1 503 ? -35.719 -13.234 -18.344 1 39.72 503 HIS A CA 1
ATOM 3937 C C . HIS A 1 503 ? -35.656 -12.672 -16.922 1 39.72 503 HIS A C 1
ATOM 3939 O O . HIS A 1 503 ? -34.938 -11.703 -16.672 1 39.72 503 HIS A O 1
ATOM 3945 N N . ALA A 1 504 ? -36.719 -12.656 -16.297 1 43.62 504 ALA A N 1
ATOM 3946 C CA . ALA A 1 504 ? -36.844 -12.305 -14.883 1 43.62 504 ALA A CA 1
ATOM 3947 C C . ALA A 1 504 ? -35.812 -13.016 -14.031 1 43.62 504 ALA A C 1
ATOM 3949 O O . ALA A 1 504 ? -35.781 -14.25 -13.961 1 43.62 504 ALA A O 1
ATOM 3950 N N . ALA A 1 505 ? -34.625 -12.672 -13.898 1 51.97 505 ALA A N 1
ATOM 3951 C CA . ALA A 1 505 ? -33.5 -13.312 -13.211 1 51.97 505 ALA A CA 1
ATOM 3952 C C . ALA A 1 505 ? -33.781 -13.477 -11.727 1 51.97 505 ALA A C 1
ATOM 3954 O O . ALA A 1 505 ? -34.562 -12.703 -11.148 1 51.97 505 ALA A O 1
ATOM 3955 N N . ASN A 1 506 ? -33.781 -14.773 -11.109 1 63.72 506 ASN A N 1
ATOM 3956 C CA . ASN A 1 506 ? -33.812 -15.141 -9.695 1 63.72 506 ASN A CA 1
ATOM 3957 C C . ASN A 1 506 ? -33.062 -14.117 -8.836 1 63.72 506 ASN A C 1
ATOM 3959 O O . ASN A 1 506 ? -31.938 -13.75 -9.141 1 63.72 506 ASN A O 1
ATOM 3963 N N . THR A 1 507 ? -34.031 -13.336 -8.117 1 79 507 THR A N 1
ATOM 3964 C CA . THR A 1 507 ? -33.438 -12.336 -7.227 1 79 507 THR A CA 1
ATOM 3965 C C . THR A 1 507 ? -33.406 -12.859 -5.793 1 79 507 THR A C 1
ATOM 3967 O O . THR A 1 507 ? -34.25 -13.641 -5.383 1 79 507 THR A O 1
ATOM 3970 N N . THR A 1 508 ? -32.312 -12.766 -5.148 1 85.69 508 THR A N 1
ATOM 3971 C CA . THR A 1 508 ? -32.125 -13.086 -3.738 1 85.69 508 THR A CA 1
ATOM 3972 C C . THR A 1 508 ? -31.938 -11.805 -2.92 1 85.69 508 THR A C 1
ATOM 3974 O O . THR A 1 508 ? -31.219 -10.898 -3.33 1 85.69 508 THR A O 1
ATOM 3977 N N . GLU A 1 509 ? -32.719 -11.711 -1.871 1 89.38 509 GLU A N 1
ATOM 3978 C CA . GLU A 1 509 ? -32.594 -10.57 -0.966 1 89.38 509 GLU A CA 1
ATOM 3979 C C . GLU A 1 509 ? -31.953 -10.992 0.356 1 89.38 509 GLU A C 1
ATOM 3981 O O . GLU A 1 509 ? -32.281 -12.062 0.885 1 89.38 509 GLU A O 1
ATOM 3986 N N . ILE A 1 510 ? -31.031 -10.234 0.784 1 89.56 510 ILE A N 1
ATOM 3987 C CA . ILE A 1 510 ? -30.422 -10.43 2.096 1 89.56 510 ILE A CA 1
ATOM 3988 C C . ILE A 1 510 ? -30.719 -9.227 2.984 1 89.56 510 ILE A C 1
ATOM 3990 O O . ILE A 1 510 ? -30.344 -8.094 2.66 1 89.56 510 ILE A O 1
ATOM 3994 N N . HIS A 1 511 ? -31.422 -9.43 4.109 1 90.06 511 HIS A N 1
ATOM 3995 C CA . HIS A 1 511 ? -31.781 -8.375 5.043 1 90.06 511 HIS A CA 1
ATOM 3996 C C . HIS A 1 511 ? -31.031 -8.523 6.363 1 90.06 511 HIS A C 1
ATOM 3998 O O . HIS A 1 511 ? -31.156 -9.555 7.031 1 90.06 511 HIS A O 1
ATOM 4004 N N . ILE A 1 512 ? -30.219 -7.562 6.703 1 89.88 512 ILE A N 1
ATOM 4005 C CA . ILE A 1 512 ? -29.531 -7.555 7.992 1 89.88 512 ILE A CA 1
ATOM 4006 C C . ILE A 1 512 ? -30.359 -6.773 9.008 1 89.88 512 ILE A C 1
ATOM 4008 O O . ILE A 1 512 ? -30.656 -5.59 8.812 1 89.88 512 ILE A O 1
ATOM 4012 N N . GLN A 1 513 ? -30.75 -7.391 10.023 1 85.81 513 GLN A N 1
ATOM 4013 C CA . GLN A 1 513 ? -31.531 -6.781 11.094 1 85.81 513 GLN A CA 1
ATOM 4014 C C . GLN A 1 513 ? -30.875 -6.996 12.453 1 85.81 513 GLN A C 1
ATOM 4016 O O . GLN A 1 513 ? -30.297 -8.062 12.711 1 85.81 513 GLN A O 1
ATOM 4021 N N . ILE A 1 514 ? -30.906 -5.969 13.234 1 83.5 514 ILE A N 1
ATOM 4022 C CA . ILE A 1 514 ? -30.328 -6.055 14.578 1 83.5 514 ILE A CA 1
ATOM 4023 C C . ILE A 1 514 ? -31.438 -5.898 15.625 1 83.5 514 ILE A C 1
ATOM 4025 O O . ILE A 1 514 ? -32.219 -4.957 15.562 1 83.5 514 ILE A O 1
ATOM 4029 N N . LYS A 1 515 ? -31.578 -6.797 16.453 1 76.19 515 LYS A N 1
ATOM 4030 C CA . LYS A 1 515 ? -32.531 -6.762 17.562 1 76.19 515 LYS A CA 1
ATOM 4031 C C . LYS A 1 515 ? -31.812 -6.613 18.891 1 76.19 515 LYS A C 1
ATOM 4033 O O . LYS A 1 515 ? -30.766 -7.215 19.109 1 76.19 515 LYS A O 1
ATOM 4038 N N . GLN A 1 516 ? -32.188 -5.648 19.656 1 65.44 516 GLN A N 1
ATOM 4039 C CA . GLN A 1 516 ? -31.609 -5.441 20.984 1 65.44 516 GLN A CA 1
ATOM 4040 C C . GLN A 1 516 ? -32.438 -6.172 22.047 1 65.44 516 GLN A C 1
ATOM 4042 O O . GLN A 1 516 ? -33.656 -6.07 22.062 1 65.44 516 GLN A O 1
ATOM 4047 N N . LYS A 1 517 ? -31.828 -7.242 22.656 1 54.81 517 LYS A N 1
ATOM 4048 C CA . LYS A 1 517 ? -32.5 -7.898 23.781 1 54.81 517 LYS A CA 1
ATOM 4049 C C . LYS A 1 517 ? -31.969 -7.387 25.109 1 54.81 517 LYS A C 1
ATOM 4051 O O . LYS A 1 517 ? -30.766 -7.473 25.375 1 54.81 517 LYS A O 1
ATOM 4056 N N . ILE A 1 518 ? -32.625 -6.5 25.703 1 44.34 518 ILE A N 1
ATOM 4057 C CA . ILE A 1 518 ? -32.344 -6.094 27.078 1 44.34 518 ILE A CA 1
ATOM 4058 C C . ILE A 1 518 ? -32.594 -7.258 28.031 1 44.34 518 ILE A C 1
ATOM 4060 O O . ILE A 1 518 ? -33.719 -7.797 28.062 1 44.34 518 ILE A O 1
ATOM 4064 N N . LEU A 1 519 ? -31.641 -7.977 28.281 1 36.88 519 LEU A N 1
ATOM 4065 C CA . LEU A 1 519 ? -31.906 -8.898 29.375 1 36.88 519 LEU A CA 1
ATOM 4066 C C . LEU A 1 519 ? -32.438 -8.156 30.594 1 36.88 519 LEU A C 1
ATOM 4068 O O . LEU A 1 519 ? -31.781 -7.227 31.094 1 36.88 519 LEU A O 1
ATOM 4072 N N . THR A 1 520 ? -33.688 -8.055 30.75 1 32.84 520 THR A N 1
ATOM 4073 C CA . THR A 1 520 ? -34.25 -7.707 32.062 1 32.84 520 THR A CA 1
ATOM 4074 C C . THR A 1 520 ? -33.75 -8.672 33.125 1 32.84 520 THR A C 1
ATOM 4076 O O . THR A 1 520 ? -33.688 -9.883 32.906 1 32.84 520 THR A O 1
ATOM 4079 N N . MET B 1 1 ? -4.938 27.953 28.969 1 71.62 1 MET B N 1
ATOM 4080 C CA . MET B 1 1 ? -4.602 26.531 29.141 1 71.62 1 MET B CA 1
ATOM 4081 C C . MET B 1 1 ? -4.902 25.75 27.859 1 71.62 1 MET B C 1
ATOM 4083 O O . MET B 1 1 ? -4.031 25.062 27.344 1 71.62 1 MET B O 1
ATOM 4087 N N . GLU B 1 2 ? -6 25.984 27.234 1 74.5 2 GLU B N 1
ATOM 4088 C CA . GLU B 1 2 ? -6.414 25.25 26.047 1 74.5 2 GLU B CA 1
ATOM 4089 C C . GLU B 1 2 ? -5.496 25.562 24.859 1 74.5 2 GLU B C 1
ATOM 4091 O O . GLU B 1 2 ? -5.082 24.641 24.141 1 74.5 2 GLU B O 1
ATOM 4096 N N . ALA B 1 3 ? -5.117 26.812 24.766 1 79.06 3 ALA B N 1
ATOM 4097 C CA . ALA B 1 3 ? -4.254 27.188 23.656 1 79.06 3 ALA B CA 1
ATOM 4098 C C . ALA B 1 3 ? -2.869 26.562 23.797 1 79.06 3 ALA B C 1
ATOM 4100 O O . ALA B 1 3 ? -2.238 26.203 22.797 1 79.06 3 ALA B O 1
ATOM 4101 N N . LYS B 1 4 ? -2.424 26.5 24.969 1 83.75 4 LYS B N 1
ATOM 4102 C CA . LYS B 1 4 ? -1.14 25.844 25.219 1 83.75 4 LYS B CA 1
ATOM 4103 C C . LYS B 1 4 ? -1.188 24.375 24.844 1 83.75 4 LYS B C 1
ATOM 4105 O O . LYS B 1 4 ? -0.285 23.859 24.188 1 83.75 4 LYS B O 1
ATOM 4110 N N . ILE B 1 5 ? -2.227 23.719 25.203 1 89.12 5 ILE B N 1
ATOM 4111 C CA . ILE B 1 5 ? -2.391 22.297 24.969 1 89.12 5 ILE B CA 1
ATOM 4112 C C . ILE B 1 5 ? -2.543 22.031 23.469 1 89.12 5 ILE B C 1
ATOM 4114 O O . ILE B 1 5 ? -2.02 21.047 22.938 1 89.12 5 ILE B O 1
ATOM 4118 N N . SER B 1 6 ? -3.244 22.922 22.812 1 88.12 6 SER B N 1
ATOM 4119 C CA . SER B 1 6 ? -3.365 22.812 21.359 1 88.12 6 SER B CA 1
ATOM 4120 C C . SER B 1 6 ? -2.004 22.938 20.688 1 88.12 6 SER B C 1
ATOM 4122 O O . SER B 1 6 ? -1.714 22.203 19.734 1 88.12 6 SER B O 1
ATOM 4124 N N . GLY B 1 7 ? -1.247 23.906 21.172 1 91.06 7 GLY B N 1
ATOM 4125 C CA . GLY B 1 7 ? 0.107 24.047 20.656 1 91.06 7 GLY B CA 1
ATOM 4126 C C . GLY B 1 7 ? 0.961 22.812 20.875 1 91.06 7 GLY B C 1
ATOM 4127 O O . GLY B 1 7 ? 1.715 22.406 19.984 1 91.06 7 GLY B O 1
ATOM 4128 N N . MET B 1 8 ? 0.742 22.203 22.016 1 91.62 8 MET B N 1
ATOM 4129 C CA . MET B 1 8 ? 1.467 20.984 22.344 1 91.62 8 MET B CA 1
ATOM 4130 C C . MET B 1 8 ? 1.048 19.844 21.422 1 91.62 8 MET B C 1
ATOM 4132 O O . MET B 1 8 ? 1.854 18.969 21.109 1 91.62 8 MET B O 1
ATOM 4136 N N . GLY B 1 9 ? -0.167 19.844 21.016 1 93.25 9 GLY B N 1
ATOM 4137 C CA . GLY B 1 9 ? -0.65 18.859 20.062 1 93.25 9 GLY B CA 1
ATOM 4138 C C . GLY B 1 9 ? 0.059 18.906 18.719 1 93.25 9 GLY B C 1
ATOM 4139 O O . GLY B 1 9 ? 0.351 17.875 18.125 1 93.25 9 GLY B O 1
ATOM 4140 N N . VAL B 1 10 ? 0.312 20.125 18.281 1 93.5 10 VAL B N 1
ATOM 4141 C CA . VAL B 1 10 ? 1.034 20.312 17.031 1 93.5 10 VAL B CA 1
ATOM 4142 C C . VAL B 1 10 ? 2.473 19.828 17.188 1 93.5 10 VAL B C 1
ATOM 4144 O O . VAL B 1 10 ? 2.988 19.125 16.312 1 93.5 10 VAL B O 1
ATOM 4147 N N . VAL B 1 11 ? 3.033 20.109 18.312 1 92.19 11 VAL B N 1
ATOM 4148 C CA . VAL B 1 11 ? 4.41 19.703 18.578 1 92.19 11 VAL B CA 1
ATOM 4149 C C . VAL B 1 11 ? 4.492 18.188 18.656 1 92.19 11 VAL B C 1
ATOM 4151 O O . VAL B 1 11 ? 5.488 17.594 18.234 1 92.19 11 VAL B O 1
ATOM 4154 N N . ALA B 1 12 ? 3.455 17.578 19.078 1 92.44 12 ALA B N 1
ATOM 4155 C CA . ALA B 1 12 ? 3.416 16.125 19.234 1 92.44 12 ALA B CA 1
ATOM 4156 C C . ALA B 1 12 ? 3.418 15.43 17.875 1 92.44 12 ALA B C 1
ATOM 4158 O O . ALA B 1 12 ? 3.863 14.289 17.75 1 92.44 12 ALA B O 1
ATOM 4159 N N . THR B 1 13 ? 2.936 16.078 16.859 1 92.44 13 THR B N 1
ATOM 4160 C CA . THR B 1 13 ? 2.734 15.391 15.594 1 92.44 13 THR B CA 1
ATOM 4161 C C . THR B 1 13 ? 3.727 15.883 14.547 1 92.44 13 THR B C 1
ATOM 4163 O O . THR B 1 13 ? 3.809 15.336 13.445 1 92.44 13 THR B O 1
ATOM 4166 N N . TYR B 1 14 ? 4.508 16.922 14.891 1 91.56 14 TYR B N 1
ATOM 4167 C CA . TYR B 1 14 ? 5.562 17.453 14.039 1 91.56 14 TYR B CA 1
ATOM 4168 C C . TYR B 1 14 ? 6.91 17.406 14.742 1 91.56 14 TYR B C 1
ATOM 4170 O O . TYR B 1 14 ? 6.973 17.438 15.977 1 91.56 14 TYR B O 1
ATOM 4178 N N . TYR B 1 15 ? 7.938 17.312 13.969 1 89.62 15 TYR B N 1
ATOM 4179 C CA . TYR B 1 15 ? 9.273 17.469 14.523 1 89.62 15 TYR B CA 1
ATOM 4180 C C . TYR B 1 15 ? 9.82 18.859 14.266 1 89.62 15 TYR B C 1
ATOM 4182 O O . TYR B 1 15 ? 10.125 19.219 13.125 1 89.62 15 TYR B O 1
ATOM 4190 N N . GLY B 1 16 ? 9.906 19.609 15.312 1 87.19 16 GLY B N 1
ATOM 4191 C CA . GLY B 1 16 ? 10.32 21 15.148 1 87.19 16 GLY B CA 1
ATOM 4192 C C . GLY B 1 16 ? 9.211 21.891 14.648 1 87.19 16 GLY B C 1
ATOM 4193 O O . GLY B 1 16 ? 8.789 21.797 13.492 1 87.19 16 GLY B O 1
ATOM 4194 N N . VAL B 1 17 ? 8.664 22.719 15.469 1 90.12 17 VAL B N 1
ATOM 4195 C CA . VAL B 1 17 ? 7.57 23.625 15.125 1 90.12 17 VAL B CA 1
ATOM 4196 C C . VAL B 1 17 ? 7.98 25.062 15.406 1 90.12 17 VAL B C 1
ATOM 4198 O O . VAL B 1 17 ? 8.367 25.391 16.531 1 90.12 17 VAL B O 1
ATOM 4201 N N . GLU B 1 18 ? 7.973 25.875 14.422 1 91.38 18 GLU B N 1
ATOM 4202 C CA . GLU B 1 18 ? 8.203 27.297 14.555 1 91.38 18 GLU B CA 1
ATOM 4203 C C . GLU B 1 18 ? 7.195 28.109 13.734 1 91.38 18 GLU B C 1
ATOM 4205 O O . GLU B 1 18 ? 7.285 28.141 12.5 1 91.38 18 GLU B O 1
ATOM 4210 N N . GLY B 1 19 ? 6.273 28.703 14.445 1 94.12 19 GLY B N 1
ATOM 4211 C CA . GLY B 1 19 ? 5.277 29.484 13.734 1 94.12 19 GLY B CA 1
ATOM 4212 C C . GLY B 1 19 ? 4.02 29.734 14.555 1 94.12 19 GLY B C 1
ATOM 4213 O O . GLY B 1 19 ? 4.039 29.609 15.781 1 94.12 19 GLY B O 1
ATOM 4214 N N . LEU B 1 20 ? 3.053 30.234 13.875 1 96.12 20 LEU B N 1
ATOM 4215 C CA . LEU B 1 20 ? 1.75 30.469 14.492 1 96.12 20 LEU B CA 1
ATOM 4216 C C . LEU B 1 20 ? 0.895 29.203 14.438 1 96.12 20 LEU B C 1
ATOM 4218 O O . LEU B 1 20 ? 0.887 28.5 13.422 1 96.12 20 LEU B O 1
ATOM 4222 N N . VAL B 1 21 ? 0.298 28.891 15.539 1 95.88 21 VAL B N 1
ATOM 4223 C CA . VAL B 1 21 ? -0.581 27.734 15.625 1 95.88 21 VAL B CA 1
ATOM 4224 C C . VAL B 1 21 ? -2.027 28.188 15.797 1 95.88 21 VAL B C 1
ATOM 4226 O O . VAL B 1 21 ? -2.33 28.969 16.703 1 95.88 21 VAL B O 1
ATOM 4229 N N . MET B 1 22 ? -2.863 27.672 14.938 1 95.88 22 MET B N 1
ATOM 4230 C CA . MET B 1 22 ? -4.273 28.047 14.992 1 95.88 22 MET B CA 1
ATOM 4231 C C . MET B 1 22 ? -5.164 26.812 15.062 1 95.88 22 MET B C 1
ATOM 4233 O O . MET B 1 22 ? -4.902 25.812 14.398 1 95.88 22 MET B O 1
ATOM 4237 N N . ASP B 1 23 ? -6.172 26.875 15.875 1 94.94 23 ASP B N 1
ATOM 4238 C CA . ASP B 1 23 ? -7.148 25.812 16.031 1 94.94 23 ASP B CA 1
ATOM 4239 C C . ASP B 1 23 ? -8.57 26.344 15.875 1 94.94 23 ASP B C 1
ATOM 4241 O O . ASP B 1 23 ? -9.039 27.125 16.703 1 94.94 23 ASP B O 1
ATOM 4245 N N . MET B 1 24 ? -9.219 25.906 14.828 1 95.25 24 MET B N 1
ATOM 4246 C CA . MET B 1 24 ? -10.602 26.328 14.602 1 95.25 24 MET B CA 1
ATOM 4247 C C . MET B 1 24 ? -11.57 25.203 14.93 1 95.25 24 MET B C 1
ATOM 4249 O O . MET B 1 24 ? -11.742 24.266 14.141 1 95.25 24 MET B O 1
ATOM 4253 N N . GLY B 1 25 ? -12.266 25.344 16.031 1 91.69 25 GLY B N 1
ATOM 4254 C CA . GLY B 1 25 ? -13.352 24.438 16.391 1 91.69 25 GLY B CA 1
ATOM 4255 C C . GLY B 1 25 ? -14.703 24.906 15.891 1 91.69 25 GLY B C 1
ATOM 4256 O O . GLY B 1 25 ? -14.789 25.688 14.93 1 91.69 25 GLY B O 1
ATOM 4257 N N . GLY B 1 26 ? -15.688 24.422 16.484 1 92.56 26 GLY B N 1
ATOM 4258 C CA . GLY B 1 26 ? -17.031 24.828 16.125 1 92.56 26 GLY B CA 1
ATOM 4259 C C . GLY B 1 26 ? -17.422 26.188 16.656 1 92.56 26 GLY B C 1
ATOM 4260 O O . GLY B 1 26 ? -18.078 26.969 15.969 1 92.56 26 GLY B O 1
ATOM 4261 N N . GLY B 1 27 ? -16.953 26.438 17.812 1 94 27 GLY B N 1
ATOM 4262 C CA . GLY B 1 27 ? -17.422 27.641 18.484 1 94 27 GLY B CA 1
ATOM 4263 C C . GLY B 1 27 ? -16.406 28.766 18.453 1 94 27 GLY B C 1
ATOM 4264 O O . GLY B 1 27 ? -16.781 29.953 18.5 1 94 27 GLY B O 1
ATOM 4265 N N . SER B 1 28 ? -15.164 28.453 18.5 1 94.88 28 SER B N 1
ATOM 4266 C CA . SER B 1 28 ? -14.133 29.469 18.641 1 94.88 28 SER B CA 1
ATOM 4267 C C . SER B 1 28 ? -12.906 29.141 17.797 1 94.88 28 SER B C 1
ATOM 4269 O O . SER B 1 28 ? -12.805 28.047 17.234 1 94.88 28 SER B O 1
ATOM 4271 N N . VAL B 1 29 ? -12.031 30.094 17.625 1 95.5 29 VAL B N 1
ATOM 4272 C CA . VAL B 1 29 ? -10.719 29.938 17 1 95.5 29 VAL B CA 1
ATOM 4273 C C . VAL B 1 29 ? -9.625 30.406 17.969 1 95.5 29 VAL B C 1
ATOM 4275 O O . VAL B 1 29 ? -9.789 31.406 18.656 1 95.5 29 VAL B O 1
ATOM 4278 N N . GLU B 1 30 ? -8.68 29.625 18.062 1 94.94 30 GLU B N 1
ATOM 4279 C CA . GLU B 1 30 ? -7.543 29.922 18.938 1 94.94 30 GLU B CA 1
ATOM 4280 C C . GLU B 1 30 ? -6.281 30.188 18.125 1 94.94 30 GLU B C 1
ATOM 4282 O O . GLU B 1 30 ? -6.059 29.547 17.078 1 94.94 30 GLU B O 1
ATOM 4287 N N . LEU B 1 31 ? -5.473 31.141 18.562 1 95.62 31 LEU B N 1
ATOM 4288 C CA . LEU B 1 31 ? -4.195 31.453 17.922 1 95.62 31 LEU B CA 1
ATOM 4289 C C . LEU B 1 31 ? -3.104 31.672 18.969 1 95.62 31 LEU B C 1
ATOM 4291 O O . LEU B 1 31 ? -3.32 32.344 19.969 1 95.62 31 LEU B O 1
ATOM 4295 N N . ASN B 1 32 ? -2.039 30.969 18.766 1 95.5 32 ASN B N 1
ATOM 4296 C CA . ASN B 1 32 ? -0.825 31.109 19.562 1 95.5 32 ASN B CA 1
ATOM 4297 C C . ASN B 1 32 ? 0.428 31.016 18.703 1 95.5 32 ASN B C 1
ATOM 4299 O O . ASN B 1 32 ? 0.337 30.828 17.484 1 95.5 32 ASN B O 1
ATOM 4303 N N . TYR B 1 33 ? 1.571 31.359 19.25 1 95.5 33 TYR B N 1
ATOM 4304 C CA . TYR B 1 33 ? 2.818 31 18.578 1 95.5 33 TYR B CA 1
ATOM 4305 C C . TYR B 1 33 ? 3.523 29.859 19.312 1 95.5 33 TYR B C 1
ATOM 4307 O O . TYR B 1 33 ? 3.283 29.641 20.516 1 95.5 33 TYR B O 1
ATOM 4315 N N . VAL B 1 34 ? 4.242 29.062 18.578 1 93.69 34 VAL B N 1
ATOM 4316 C CA . VAL B 1 34 ? 5.008 27.953 19.156 1 93.69 34 VAL B CA 1
ATOM 4317 C C . VAL B 1 34 ? 6.422 27.953 18.594 1 93.69 34 VAL B C 1
ATOM 4319 O O . VAL B 1 34 ? 6.613 28.156 17.391 1 93.69 34 VAL B O 1
ATOM 4322 N N . ILE B 1 35 ? 7.43 27.859 19.469 1 91.75 35 ILE B N 1
ATOM 4323 C CA . ILE B 1 35 ? 8.812 27.625 19.078 1 91.75 35 ILE B CA 1
ATOM 4324 C C . ILE B 1 35 ? 9.328 26.359 19.766 1 91.75 35 ILE B C 1
ATOM 4326 O O . ILE B 1 35 ? 9.531 26.344 20.984 1 91.75 35 ILE B O 1
ATOM 4330 N N . HIS B 1 36 ? 9.383 25.375 19.016 1 90.88 36 HIS B N 1
ATOM 4331 C CA . HIS B 1 36 ? 9.977 24.109 19.469 1 90.88 36 HIS B CA 1
ATOM 4332 C C . HIS B 1 36 ? 11.141 23.703 18.578 1 90.88 36 HIS B C 1
ATOM 4334 O O . HIS B 1 36 ? 10.953 23.406 17.391 1 90.88 36 HIS B O 1
ATOM 4340 N N . ARG B 1 37 ? 12.344 23.703 19.188 1 87.38 37 ARG B N 1
ATOM 4341 C CA . ARG B 1 37 ? 13.586 23.328 18.516 1 87.38 37 ARG B CA 1
ATOM 4342 C C . ARG B 1 37 ? 14.242 22.141 19.219 1 87.38 37 ARG B C 1
ATOM 4344 O O . ARG B 1 37 ? 15.086 22.312 20.109 1 87.38 37 ARG B O 1
ATOM 4351 N N . PRO B 1 38 ? 13.914 20.922 18.703 1 81.06 38 PRO B N 1
ATOM 4352 C CA . PRO B 1 38 ? 14.328 19.719 19.438 1 81.06 38 PRO B CA 1
ATOM 4353 C C . PRO B 1 38 ? 15.836 19.609 19.594 1 81.06 38 PRO B C 1
ATOM 4355 O O . PRO B 1 38 ? 16.312 19.016 20.562 1 81.06 38 PRO B O 1
ATOM 4358 N N . ARG B 1 39 ? 16.719 20.156 18.812 1 77.88 39 ARG B N 1
ATOM 4359 C CA . ARG B 1 39 ? 18.156 19.984 18.891 1 77.88 39 ARG B CA 1
ATOM 4360 C C . ARG B 1 39 ? 18.797 21.047 19.781 1 77.88 39 ARG B C 1
ATOM 4362 O O . ARG B 1 39 ? 20 21 20.047 1 77.88 39 ARG B O 1
ATOM 4369 N N . GLU B 1 40 ? 17.969 21.906 20.234 1 78 40 GLU B N 1
ATOM 4370 C CA . GLU B 1 40 ? 18.5 22.938 21.109 1 78 40 GLU B CA 1
ATOM 4371 C C . GLU B 1 40 ? 18.516 22.453 22.562 1 78 40 GLU B C 1
ATOM 4373 O O . GLU B 1 40 ? 17.656 21.672 22.969 1 78 40 GLU B O 1
ATOM 4378 N N . ALA B 1 41 ? 19.5 22.844 23.219 1 62.75 41 ALA B N 1
ATOM 4379 C CA . ALA B 1 41 ? 19.781 22.391 24.578 1 62.75 41 ALA B CA 1
ATOM 4380 C C . ALA B 1 41 ? 18.609 22.688 25.516 1 62.75 41 ALA B C 1
ATOM 4382 O O . ALA B 1 41 ? 18.25 21.844 26.344 1 62.75 41 ALA B O 1
ATOM 4383 N N . LYS B 1 42 ? 18.141 23.906 25.344 1 66.56 42 LYS B N 1
ATOM 4384 C CA . LYS B 1 42 ? 17.062 24.266 26.266 1 66.56 42 LYS B CA 1
ATOM 4385 C C . LYS B 1 42 ? 15.734 23.688 25.812 1 66.56 42 LYS B C 1
ATOM 4387 O O . LYS B 1 42 ? 15.289 23.953 24.688 1 66.56 42 LYS B O 1
ATOM 4392 N N . GLN B 1 43 ? 15.477 22.562 25.938 1 64.38 43 GLN B N 1
ATOM 4393 C CA . GLN B 1 43 ? 14.32 21.766 25.531 1 64.38 43 GLN B CA 1
ATOM 4394 C C . GLN B 1 43 ? 13.016 22.422 25.953 1 64.38 43 GLN B C 1
ATOM 4396 O O . GLN B 1 43 ? 12.188 21.812 26.625 1 64.38 43 GLN B O 1
ATOM 4401 N N . GLU B 1 44 ? 12.945 23.75 25.656 1 80.25 44 GLU B N 1
ATOM 4402 C CA . GLU B 1 44 ? 11.719 24.453 26.062 1 80.25 44 GLU B CA 1
ATOM 4403 C C . GLU B 1 44 ? 10.828 24.734 24.859 1 80.25 44 GLU B C 1
ATOM 4405 O O . GLU B 1 44 ? 11.32 24.906 23.734 1 80.25 44 GLU B O 1
ATOM 4410 N N . ILE B 1 45 ? 9.586 24.656 25.094 1 89 45 ILE B N 1
ATOM 4411 C CA . ILE B 1 45 ? 8.586 25.062 24.109 1 89 45 ILE B CA 1
ATOM 4412 C C . ILE B 1 45 ? 8.039 26.453 24.484 1 89 45 ILE B C 1
ATOM 4414 O O . ILE B 1 45 ? 7.379 26.609 25.5 1 89 45 ILE B O 1
ATOM 4418 N N . SER B 1 46 ? 8.406 27.406 23.703 1 91.12 46 SER B N 1
ATOM 4419 C CA . SER B 1 46 ? 7.992 28.781 23.938 1 91.12 46 SER B CA 1
ATOM 4420 C C . SER B 1 46 ? 6.621 29.062 23.328 1 91.12 46 SER B C 1
ATOM 4422 O O . SER B 1 46 ? 6.359 28.703 22.188 1 91.12 46 SER B O 1
ATOM 4424 N N . MET B 1 47 ? 5.766 29.672 24.109 1 93.19 47 MET B N 1
ATOM 4425 C CA . MET B 1 47 ? 4.422 30.062 23.688 1 93.19 47 MET B CA 1
ATOM 4426 C C . MET B 1 47 ? 4.02 31.375 24.359 1 93.19 47 MET B C 1
ATOM 4428 O O . MET B 1 47 ? 4.625 31.797 25.344 1 93.19 47 MET B O 1
ATOM 4432 N N . SER B 1 48 ? 3.043 31.922 23.781 1 93.88 48 SER B N 1
ATOM 4433 C CA . SER B 1 48 ? 2.561 33.188 24.344 1 93.88 48 SER B CA 1
ATOM 4434 C C . SER B 1 48 ? 1.831 32.938 25.672 1 93.88 48 SER B C 1
ATOM 4436 O O . SER B 1 48 ? 1.14 31.938 25.828 1 93.88 48 SER B O 1
ATOM 4438 N N . MET B 1 49 ? 1.906 33.875 26.562 1 89.31 49 MET B N 1
ATOM 4439 C CA . MET B 1 49 ? 1.141 33.875 27.812 1 89.31 49 MET B CA 1
ATOM 4440 C C . MET B 1 49 ? -0.257 34.438 27.594 1 89.31 49 MET B C 1
ATOM 4442 O O . MET B 1 49 ? -1.134 34.281 28.438 1 89.31 49 MET B O 1
ATOM 4446 N N . LYS B 1 50 ? -0.379 35.062 26.422 1 91.56 50 LYS B N 1
ATOM 4447 C CA . LYS B 1 50 ? -1.669 35.656 26.078 1 91.56 50 LYS B CA 1
ATOM 4448 C C . LYS B 1 50 ? -2.186 35.125 24.75 1 91.56 50 LYS B C 1
ATOM 4450 O O . LYS B 1 50 ? -2.381 35.906 23.797 1 91.56 50 LYS B O 1
ATOM 4455 N N . PRO B 1 51 ? -2.48 33.875 24.688 1 94.44 51 PRO B N 1
ATOM 4456 C CA . PRO B 1 51 ? -3.031 33.344 23.438 1 94.44 51 PRO B CA 1
ATOM 4457 C C . PRO B 1 51 ? -4.363 34 23.062 1 94.44 51 PRO B C 1
ATOM 4459 O O . PRO B 1 51 ? -5.055 34.531 23.922 1 94.44 51 PRO B O 1
ATOM 4462 N N . ILE B 1 52 ? -4.664 34 21.828 1 95.06 52 ILE B N 1
ATOM 4463 C CA . ILE B 1 52 ? -5.875 34.625 21.312 1 95.06 52 ILE B CA 1
ATOM 4464 C C . ILE B 1 52 ? -7.008 33.594 21.266 1 95.06 52 ILE B C 1
ATOM 4466 O O . ILE B 1 52 ? -6.789 32.438 20.906 1 95.06 52 ILE B O 1
ATOM 4470 N N . ASN B 1 53 ? -8.156 33.906 21.75 1 95 53 ASN B N 1
ATOM 4471 C CA . ASN B 1 53 ? -9.398 33.125 21.656 1 95 53 ASN B CA 1
ATOM 4472 C C . ASN B 1 53 ? -10.562 34 21.188 1 95 53 ASN B C 1
ATOM 4474 O O . ASN B 1 53 ? -10.984 34.906 21.906 1 95 53 ASN B O 1
ATOM 4478 N N . LEU B 1 54 ? -11.102 33.781 20.031 1 96.19 54 LEU B N 1
ATOM 4479 C CA . LEU B 1 54 ? -12.164 34.594 19.453 1 96.19 54 LEU B CA 1
ATOM 4480 C C . LEU B 1 54 ? -13.375 33.75 19.094 1 96.19 54 LEU B C 1
ATOM 4482 O O . LEU B 1 54 ? -13.227 32.562 18.75 1 96.19 54 LEU B O 1
ATOM 4486 N N . PRO B 1 55 ? -14.539 34.25 19.141 1 97.06 55 PRO B N 1
ATOM 4487 C CA . PRO B 1 55 ? -15.766 33.469 18.906 1 97.06 55 PRO B CA 1
ATOM 4488 C C . PRO B 1 55 ? -16.078 33.312 17.422 1 97.06 55 PRO B C 1
ATOM 4490 O O . PRO B 1 55 ? -17.203 33.594 16.984 1 97.06 55 PRO B O 1
ATOM 4493 N N . TYR B 1 56 ? -15.094 32.938 16.688 1 97.69 56 TYR B N 1
ATOM 4494 C CA . TYR B 1 56 ? -15.242 32.781 15.25 1 97.69 56 TYR B CA 1
ATOM 4495 C C . TYR B 1 56 ? -14.977 31.359 14.812 1 97.69 56 TYR B C 1
ATOM 4497 O O . TYR B 1 56 ? -14.266 31.109 13.836 1 97.69 56 TYR B O 1
ATOM 4505 N N . GLY B 1 57 ? -15.508 30.391 15.539 1 96.62 57 GLY B N 1
ATOM 4506 C CA . GLY B 1 57 ? -15.445 29 15.109 1 96.62 57 GLY B CA 1
ATOM 4507 C C . GLY B 1 57 ? -16.266 28.719 13.859 1 96.62 57 GLY B C 1
ATOM 4508 O O . GLY B 1 57 ? -17.062 29.562 13.445 1 96.62 57 GLY B O 1
ATOM 4509 N N . ALA B 1 58 ? -16.047 27.609 13.289 1 96.12 58 ALA B N 1
ATOM 4510 C CA . ALA B 1 58 ? -16.656 27.297 12.008 1 96.12 58 ALA B CA 1
ATOM 4511 C C . ALA B 1 58 ? -18.172 27.344 12.102 1 96.12 58 ALA B C 1
ATOM 4513 O O . ALA B 1 58 ? -18.844 27.922 11.242 1 96.12 58 ALA B O 1
ATOM 4514 N N . ALA B 1 59 ? -18.75 26.703 13.148 1 95.75 59 ALA B N 1
ATOM 4515 C CA . ALA B 1 59 ? -20.203 26.688 13.32 1 95.75 59 ALA B CA 1
ATOM 4516 C C . ALA B 1 59 ? -20.734 28.062 13.719 1 95.75 59 ALA B C 1
ATOM 4518 O O . ALA B 1 59 ? -21.766 28.516 13.211 1 95.75 59 ALA B O 1
ATOM 4519 N N . ALA B 1 60 ? -20.078 28.703 14.602 1 97.25 60 ALA B N 1
ATOM 4520 C CA . ALA B 1 60 ? -20.484 30.031 15.078 1 97.25 60 ALA B CA 1
ATOM 4521 C C . ALA B 1 60 ? -20.484 31.047 13.938 1 97.25 60 ALA B C 1
ATOM 4523 O O . ALA B 1 60 ? -21.422 31.812 13.789 1 97.25 60 ALA B O 1
ATOM 4524 N N . LEU B 1 61 ? -19.406 31.062 13.164 1 97.31 61 LEU B N 1
ATOM 4525 C CA . LEU B 1 61 ? -19.281 32 12.062 1 97.31 61 LEU B CA 1
ATOM 4526 C C . LEU B 1 61 ? -20.312 31.703 10.969 1 97.31 61 LEU B C 1
ATOM 4528 O O . LEU B 1 61 ? -20.812 32.625 10.32 1 97.31 61 LEU B O 1
ATOM 4532 N N . THR B 1 62 ? -20.531 30.391 10.727 1 95.81 62 THR B N 1
ATOM 4533 C CA . THR B 1 62 ? -21.562 30.016 9.758 1 95.81 62 THR B CA 1
ATOM 4534 C C . THR B 1 62 ? -22.922 30.578 10.148 1 95.81 62 THR B C 1
ATOM 4536 O O . THR B 1 62 ? -23.625 31.125 9.305 1 95.81 62 THR B O 1
ATOM 4539 N N . ARG B 1 63 ? -23.281 30.5 11.398 1 96.5 63 ARG B N 1
ATOM 4540 C CA . ARG B 1 63 ? -24.547 31.016 11.891 1 96.5 63 ARG B CA 1
ATOM 4541 C C . ARG B 1 63 ? -24.641 32.531 11.688 1 96.5 63 ARG B C 1
ATOM 4543 O O . ARG B 1 63 ? -25.688 33.062 11.32 1 96.5 63 ARG B O 1
ATOM 4550 N N . ARG B 1 64 ? -23.578 33.188 11.938 1 96.69 64 ARG B N 1
ATOM 4551 C CA . ARG B 1 64 ? -23.562 34.625 11.758 1 96.69 64 ARG B CA 1
ATOM 4552 C C . ARG B 1 64 ? -23.688 35 10.289 1 96.69 64 ARG B C 1
ATOM 4554 O O . ARG B 1 64 ? -24.422 35.938 9.938 1 96.69 64 ARG B O 1
ATOM 4561 N N . LEU B 1 65 ? -23 34.281 9.461 1 95.31 65 LEU B N 1
ATOM 4562 C CA . LEU B 1 65 ? -23.016 34.562 8.023 1 95.31 65 LEU B CA 1
ATOM 4563 C C . LEU B 1 65 ? -24.391 34.312 7.426 1 95.31 65 LEU B C 1
ATOM 4565 O O . LEU B 1 65 ? -24.812 35 6.508 1 95.31 65 LEU B O 1
ATOM 4569 N N . GLU B 1 66 ? -25 33.281 7.969 1 92.81 66 GLU B N 1
ATOM 4570 C CA . GLU B 1 66 ? -26.312 32.906 7.473 1 92.81 66 GLU B CA 1
ATOM 4571 C C . GLU B 1 66 ? -27.328 34 7.734 1 92.81 66 GLU B C 1
ATOM 4573 O O . GLU B 1 66 ? -28.312 34.156 6.996 1 92.81 66 GLU B O 1
ATOM 4578 N N . LYS B 1 67 ? -27.078 34.812 8.672 1 94.31 67 LYS B N 1
ATOM 4579 C CA . LYS B 1 67 ? -27.969 35.906 9.039 1 94.31 67 LYS B CA 1
ATOM 4580 C C . LYS B 1 67 ? -27.719 37.156 8.195 1 94.31 67 LYS B C 1
ATOM 4582 O O . LYS B 1 67 ? -28.516 38.062 8.18 1 94.31 67 LYS B O 1
ATOM 4587 N N . LEU B 1 68 ? -26.609 37.094 7.5 1 91.94 68 LEU B N 1
ATOM 4588 C CA . LEU B 1 68 ? -26.219 38.219 6.691 1 91.94 68 LEU B CA 1
ATOM 4589 C C . LEU B 1 68 ? -26.531 38 5.219 1 91.94 68 LEU B C 1
ATOM 4591 O O . LEU B 1 68 ? -25.906 37.156 4.574 1 91.94 68 LEU B O 1
ATOM 4595 N N . GLY B 1 69 ? -27.438 38.688 4.676 1 81.25 69 GLY B N 1
ATOM 4596 C CA . GLY B 1 69 ? -27.984 38.406 3.359 1 81.25 69 GLY B CA 1
ATOM 4597 C C . GLY B 1 69 ? -27.266 39.156 2.244 1 81.25 69 GLY B C 1
ATOM 4598 O O . GLY B 1 69 ? -27.406 38.781 1.071 1 81.25 69 GLY B O 1
ATOM 4599 N N . THR B 1 70 ? -26.484 40.219 2.625 1 86.69 70 THR B N 1
ATOM 4600 C CA . THR B 1 70 ? -25.875 41.031 1.57 1 86.69 70 THR B CA 1
ATOM 4601 C C . THR B 1 70 ? -24.375 41.094 1.746 1 86.69 70 THR B C 1
ATOM 4603 O O . THR B 1 70 ? -23.859 40.969 2.861 1 86.69 70 THR B O 1
ATOM 4606 N N . PRO B 1 71 ? -23.656 41.344 0.698 1 91.06 71 PRO B N 1
ATOM 4607 C CA . PRO B 1 71 ? -22.203 41.531 0.792 1 91.06 71 PRO B CA 1
ATOM 4608 C C . PRO B 1 71 ? -21.828 42.688 1.714 1 91.06 71 PRO B C 1
ATOM 4610 O O . PRO B 1 71 ? -20.812 42.625 2.416 1 91.06 71 PRO B O 1
ATOM 4613 N N . LYS B 1 72 ? -22.625 43.719 1.701 1 90.69 72 LYS B N 1
ATOM 4614 C CA . LYS B 1 72 ? -22.328 44.844 2.557 1 90.69 72 LYS B CA 1
ATOM 4615 C C . LYS B 1 72 ? -22.359 44.469 4.031 1 90.69 72 LYS B C 1
ATOM 4617 O O . LYS B 1 72 ? -21.5 44.875 4.809 1 90.69 72 LYS B O 1
ATOM 4622 N N . GLU B 1 73 ? -23.359 43.75 4.344 1 92.25 73 GLU B N 1
ATOM 4623 C CA . GLU B 1 73 ? -23.469 43.25 5.719 1 92.25 73 GLU B CA 1
ATOM 4624 C C . GLU B 1 73 ? -22.297 42.344 6.062 1 92.25 73 GLU B C 1
ATOM 4626 O O . GLU B 1 73 ? -21.75 42.406 7.172 1 92.25 73 GLU B O 1
ATOM 4631 N N . ARG B 1 74 ? -21.938 41.531 5.156 1 95.25 74 ARG B N 1
ATOM 4632 C CA . ARG B 1 74 ? -20.812 40.625 5.375 1 95.25 74 ARG B CA 1
ATOM 4633 C C . ARG B 1 74 ? -19.5 41.375 5.461 1 95.25 74 ARG B C 1
ATOM 4635 O O . ARG B 1 74 ? -18.562 40.969 6.152 1 95.25 74 ARG B O 1
ATOM 4642 N N . GLU B 1 75 ? -19.422 42.531 4.742 1 95.38 75 GLU B N 1
ATOM 4643 C CA . GLU B 1 75 ? -18.25 43.406 4.852 1 95.38 75 GLU B CA 1
ATOM 4644 C C . GLU B 1 75 ? -18.062 43.875 6.285 1 95.38 75 GLU B C 1
ATOM 4646 O O . GLU B 1 75 ? -16.938 43.969 6.77 1 95.38 75 GLU B O 1
ATOM 4651 N N . GLY B 1 76 ? -19.156 44.25 6.906 1 95.69 76 GLY B N 1
ATOM 4652 C CA . GLY B 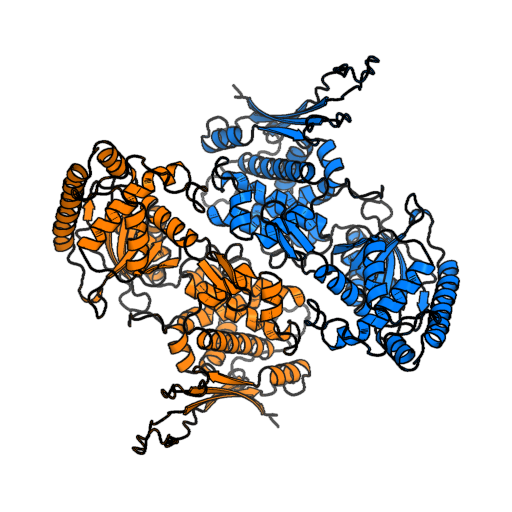1 76 ? -19.078 44.656 8.305 1 95.69 76 GLY B CA 1
ATOM 4653 C C . GLY B 1 76 ? -18.516 43.562 9.203 1 95.69 76 GLY B C 1
ATOM 4654 O O . GLY B 1 76 ? -17.703 43.844 10.078 1 95.69 76 GLY B O 1
ATOM 4655 N N . LEU B 1 77 ? -18.984 42.375 8.992 1 96.94 77 LEU B N 1
ATOM 4656 C CA . LEU B 1 77 ? -18.5 41.25 9.758 1 96.94 77 LEU B CA 1
ATOM 4657 C C . LEU B 1 77 ? -17.016 41 9.477 1 96.94 77 LEU B C 1
ATOM 4659 O O . LEU B 1 77 ? -16.25 40.719 10.391 1 96.94 77 LEU B O 1
ATOM 4663 N N . PHE B 1 78 ? -16.656 41.062 8.227 1 97.44 78 PHE B N 1
ATOM 4664 C CA . PHE B 1 78 ? -15.273 40.875 7.824 1 97.44 78 PHE B CA 1
ATOM 4665 C C . PHE B 1 78 ? -14.367 41.875 8.523 1 97.44 78 PHE B C 1
ATOM 4667 O O . PHE B 1 78 ? -13.32 41.5 9.078 1 97.44 78 PHE B O 1
ATOM 4674 N N . THR B 1 79 ? -14.797 43.125 8.531 1 97.44 79 THR B N 1
ATOM 4675 C CA . THR B 1 79 ? -14.039 44.188 9.18 1 97.44 79 THR B CA 1
ATOM 4676 C C . THR B 1 79 ? -13.938 43.938 10.68 1 97.44 79 THR B C 1
ATOM 4678 O O . THR B 1 79 ? -12.875 44.156 11.281 1 97.44 79 THR B O 1
ATOM 4681 N N . GLU B 1 80 ? -15 43.5 11.203 1 97.62 80 GLU B N 1
ATOM 4682 C CA . GLU B 1 80 ? -15.008 43.156 12.625 1 97.62 80 GLU B CA 1
ATOM 4683 C C . GLU B 1 80 ? -13.961 42.094 12.945 1 97.62 80 GLU B C 1
ATOM 4685 O O . GLU B 1 80 ? -13.188 42.25 13.891 1 97.62 80 GLU B O 1
ATOM 4690 N N . ILE B 1 81 ? -13.938 41.031 12.227 1 98.06 81 ILE B N 1
ATOM 4691 C CA . ILE B 1 81 ? -13.023 39.906 12.438 1 98.06 81 ILE B CA 1
ATOM 4692 C C . ILE B 1 81 ? -11.586 40.375 12.289 1 98.06 81 ILE B C 1
ATOM 4694 O O . ILE B 1 81 ? -10.734 40.094 13.125 1 98.06 81 ILE B O 1
ATOM 4698 N N . VAL B 1 82 ? -11.305 41.156 11.234 1 98.25 82 VAL B N 1
ATOM 4699 C CA . VAL B 1 82 ? -9.953 41.656 10.961 1 98.25 82 VAL B CA 1
ATOM 4700 C C . VAL B 1 82 ? -9.477 42.531 12.109 1 98.25 82 VAL B C 1
ATOM 4702 O O . VAL B 1 82 ? -8.352 42.406 12.586 1 98.25 82 VAL B O 1
ATOM 4705 N N . GLU B 1 83 ? -10.344 43.406 12.57 1 98.25 83 GLU B N 1
ATOM 4706 C CA . GLU B 1 83 ? -9.977 44.344 13.625 1 98.25 83 GLU B CA 1
ATOM 4707 C C . GLU B 1 83 ? -9.734 43.625 14.945 1 98.25 83 GLU B C 1
ATOM 4709 O O . GLU B 1 83 ? -8.766 43.906 15.648 1 98.25 83 GLU B O 1
ATOM 4714 N N . ASN B 1 84 ? -10.617 42.719 15.266 1 97.88 84 ASN B N 1
ATOM 4715 C CA . ASN B 1 84 ? -10.453 41.938 16.5 1 97.88 84 ASN B CA 1
ATOM 4716 C C . ASN B 1 84 ? -9.164 41.125 16.469 1 97.88 84 ASN B C 1
ATOM 4718 O O . ASN B 1 84 ? -8.438 41.094 17.469 1 97.88 84 ASN B O 1
ATOM 4722 N N . LEU B 1 85 ? -8.914 40.5 15.367 1 97.5 85 LEU B N 1
ATOM 4723 C CA . LEU B 1 85 ? -7.711 39.688 15.219 1 97.5 85 LEU B CA 1
ATOM 4724 C C . LEU B 1 85 ? -6.461 40.562 15.289 1 97.5 85 LEU B C 1
ATOM 4726 O O . LEU B 1 85 ? -5.453 40.156 15.883 1 97.5 85 LEU B O 1
ATOM 4730 N N . LYS B 1 86 ? -6.5 41.719 14.648 1 97.31 86 LYS B N 1
ATOM 4731 C CA . LYS B 1 86 ? -5.367 42.656 14.648 1 97.31 86 LYS B CA 1
ATOM 4732 C C . LYS B 1 86 ? -5.031 43.125 16.062 1 97.31 86 LYS B C 1
ATOM 4734 O O . LYS B 1 86 ? -3.863 43.156 16.453 1 97.31 86 LYS B O 1
ATOM 4739 N N . GLU B 1 87 ? -6.016 43.469 16.766 1 97 87 GLU B N 1
ATOM 4740 C CA . GLU B 1 87 ? -5.832 43.938 18.141 1 97 87 GLU B CA 1
ATOM 4741 C C . GLU B 1 87 ? -5.234 42.844 19.016 1 97 87 GLU B C 1
ATOM 4743 O O . GLU B 1 87 ? -4.277 43.094 19.766 1 97 87 GLU B O 1
ATOM 4748 N N . ASP B 1 88 ? -5.801 41.719 18.922 1 96.56 88 ASP B N 1
ATOM 4749 C CA . ASP B 1 88 ? -5.34 40.625 19.75 1 96.56 88 ASP B CA 1
ATOM 4750 C C . ASP B 1 88 ? -3.967 40.125 19.312 1 96.56 88 ASP B C 1
ATOM 4752 O O . ASP B 1 88 ? -3.16 39.688 20.125 1 96.56 88 ASP B O 1
ATOM 4756 N N . PHE B 1 89 ? -3.709 40.188 18.016 1 96.5 89 PHE B N 1
ATOM 4757 C CA . PHE B 1 89 ? -2.422 39.75 17.484 1 96.5 89 PHE B CA 1
ATOM 4758 C C . PHE B 1 89 ? -1.291 40.625 18.031 1 96.5 89 PHE B C 1
ATOM 4760 O O . PHE B 1 89 ? -0.199 40.125 18.312 1 96.5 89 PHE B O 1
ATOM 4767 N N . LYS B 1 90 ? -1.54 41.875 18.172 1 94.88 90 LYS B N 1
ATOM 4768 C CA . LYS B 1 90 ? -0.56 42.781 18.781 1 94.88 90 LYS B CA 1
ATOM 4769 C C . LYS B 1 90 ? -0.219 42.344 20.203 1 94.88 90 LYS B C 1
ATOM 4771 O O . LYS B 1 90 ? 0.946 42.375 20.609 1 94.88 90 LYS B O 1
ATOM 4776 N N . LYS B 1 91 ? -1.222 41.875 20.891 1 94.19 91 LYS B N 1
ATOM 4777 C CA . LYS B 1 91 ? -1.04 41.469 22.266 1 94.19 91 LYS B CA 1
ATOM 4778 C C . LYS B 1 91 ? -0.325 40.125 22.344 1 94.19 91 LYS B C 1
ATOM 4780 O O . LYS B 1 91 ? 0.307 39.812 23.359 1 94.19 91 LYS B O 1
ATOM 4785 N N . LEU B 1 92 ? -0.486 39.344 21.344 1 94.44 92 LEU B N 1
ATOM 4786 C CA . LEU B 1 92 ? 0.157 38.031 21.281 1 94.44 92 LEU B CA 1
ATOM 4787 C C . LEU B 1 92 ? 1.672 38.156 21.391 1 94.44 92 LEU B C 1
ATOM 4789 O O . LEU B 1 92 ? 2.34 37.281 21.922 1 94.44 92 LEU B O 1
ATOM 4793 N N . ASN B 1 93 ? 2.262 39.219 20.922 1 91.94 93 ASN B N 1
ATOM 4794 C CA . ASN B 1 93 ? 3.688 39.531 20.969 1 91.94 93 ASN B CA 1
ATOM 4795 C C . ASN B 1 93 ? 4.527 38.406 20.422 1 91.94 93 ASN B C 1
ATOM 4797 O O . ASN B 1 93 ? 5.434 37.906 21.094 1 91.94 93 ASN B O 1
ATOM 4801 N N . ALA B 1 94 ? 4.199 37.969 19.25 1 93.56 94 ALA B N 1
ATOM 4802 C CA . ALA B 1 94 ? 4.992 36.906 18.594 1 93.56 94 ALA B CA 1
ATOM 4803 C C . ALA B 1 94 ? 6.418 37.406 18.328 1 93.56 94 ALA B C 1
ATOM 4805 O O . ALA B 1 94 ? 6.625 38.5 17.844 1 93.56 94 ALA B O 1
ATOM 4806 N N . PRO B 1 95 ? 7.379 36.594 18.656 1 92.25 95 PRO B N 1
ATOM 4807 C CA . PRO B 1 95 ? 8.773 37 18.469 1 92.25 95 PRO B CA 1
ATOM 4808 C C . PRO B 1 95 ? 9.125 37.219 17 1 92.25 95 PRO B C 1
ATOM 4810 O O . PRO B 1 95 ? 8.656 36.469 16.125 1 92.25 95 PRO B O 1
ATOM 4813 N N . ASP B 1 96 ? 10.086 38.062 16.734 1 89 96 ASP B N 1
ATOM 4814 C CA . ASP B 1 96 ? 10.508 38.438 15.383 1 89 96 ASP B CA 1
ATOM 4815 C C . ASP B 1 96 ? 11.242 37.281 14.711 1 89 96 ASP B C 1
ATOM 4817 O O . ASP B 1 96 ? 11.195 37.125 13.484 1 89 96 ASP B O 1
ATOM 4821 N N . ASN B 1 97 ? 11.836 36.469 15.5 1 86.81 97 ASN B N 1
ATOM 4822 C CA . ASN B 1 97 ? 12.633 35.406 14.945 1 86.81 97 ASN B CA 1
ATOM 4823 C C . ASN B 1 97 ? 11.75 34.312 14.352 1 86.81 97 ASN B C 1
ATOM 4825 O O . ASN B 1 97 ? 12.25 33.344 13.75 1 86.81 97 ASN B O 1
ATOM 4829 N N . LEU B 1 98 ? 10.445 34.438 14.5 1 90.06 98 LEU B N 1
ATOM 4830 C CA . LEU B 1 98 ? 9.5 33.531 13.883 1 90.06 98 LEU B CA 1
ATOM 4831 C C . LEU B 1 98 ? 9.211 33.938 12.438 1 90.06 98 LEU B C 1
ATOM 4833 O O . LEU B 1 98 ? 8.664 33.156 11.664 1 90.06 98 LEU B O 1
ATOM 4837 N N . LYS B 1 99 ? 9.562 35.156 12.156 1 89.38 99 LYS B N 1
ATOM 4838 C CA . LYS B 1 99 ? 9.289 35.656 10.82 1 89.38 99 LYS B CA 1
ATOM 4839 C C . LYS B 1 99 ? 10.391 35.281 9.844 1 89.38 99 LYS B C 1
ATOM 4841 O O . LYS B 1 99 ? 11.57 35.219 10.211 1 89.38 99 LYS B O 1
ATOM 4846 N N . GLY B 1 100 ? 9.961 34.938 8.617 1 86 100 GLY B N 1
ATOM 4847 C CA . GLY B 1 100 ? 10.93 34.75 7.555 1 86 100 GLY B CA 1
ATOM 4848 C C . GLY B 1 100 ? 11.617 36.031 7.133 1 86 100 GLY B C 1
ATOM 4849 O O . GLY B 1 100 ? 11.352 37.094 7.688 1 86 100 GLY B O 1
ATOM 4850 N N . LYS B 1 101 ? 12.539 35.906 6.18 1 82.19 101 LYS B N 1
ATOM 4851 C CA . LYS B 1 101 ? 13.297 37.062 5.676 1 82.19 101 LYS B CA 1
ATOM 4852 C C . LYS B 1 101 ? 12.367 38.125 5.098 1 82.19 101 LYS B C 1
ATOM 4854 O O . LYS B 1 101 ? 12.664 39.312 5.176 1 82.19 101 LYS B O 1
ATOM 4859 N N . ASP B 1 102 ? 11.219 37.688 4.645 1 86.19 102 ASP B N 1
ATOM 4860 C CA . ASP B 1 102 ? 10.289 38.625 4.02 1 86.19 102 ASP B CA 1
ATOM 4861 C C . ASP B 1 102 ? 9.234 39.094 5.016 1 86.19 102 ASP B C 1
ATOM 4863 O O . ASP B 1 102 ? 8.234 39.688 4.625 1 86.19 102 ASP B O 1
ATOM 4867 N N . GLY B 1 103 ? 9.406 38.656 6.254 1 89.44 103 GLY B N 1
ATOM 4868 C CA . GLY B 1 103 ? 8.492 39.094 7.301 1 89.44 103 GLY B CA 1
ATOM 4869 C C . GLY B 1 103 ? 7.273 38.188 7.43 1 89.44 103 GLY B C 1
ATOM 4870 O O . GLY B 1 103 ? 6.371 38.469 8.219 1 89.44 103 GLY B O 1
ATOM 4871 N N . SER B 1 104 ? 7.238 37.156 6.695 1 93.19 104 SER B N 1
ATOM 4872 C CA . SER B 1 104 ? 6.074 36.281 6.688 1 93.19 104 SER B CA 1
ATOM 4873 C C . SER B 1 104 ? 6.18 35.219 7.777 1 93.19 104 SER B C 1
ATOM 4875 O O . SER B 1 104 ? 7.281 34.812 8.156 1 93.19 104 SER B O 1
ATOM 4877 N N . PHE B 1 105 ? 5.031 34.781 8.25 1 94.25 105 PHE B N 1
ATOM 4878 C CA . PHE B 1 105 ? 4.965 33.719 9.219 1 94.25 105 PHE B CA 1
ATOM 4879 C C . PHE B 1 105 ? 4.66 32.375 8.539 1 94.25 105 PHE B C 1
ATOM 4881 O O . PHE B 1 105 ? 4.172 32.344 7.406 1 94.25 105 PHE B O 1
ATOM 4888 N N . THR B 1 106 ? 5.055 31.297 9.211 1 93.44 106 THR B N 1
ATOM 4889 C CA . THR B 1 106 ? 4.496 29.984 8.938 1 93.44 106 THR B CA 1
ATOM 4890 C C . THR B 1 106 ? 3.322 29.688 9.859 1 93.44 106 THR B C 1
ATOM 4892 O O . THR B 1 106 ? 3.369 30 11.055 1 93.44 106 THR B O 1
ATOM 4895 N N . ILE B 1 107 ? 2.242 29.141 9.32 1 96.62 107 ILE B N 1
ATOM 4896 C CA . ILE B 1 107 ? 1.06 28.859 10.125 1 96.62 107 ILE B CA 1
ATOM 4897 C C . ILE B 1 107 ? 0.838 27.359 10.211 1 96.62 107 ILE B C 1
ATOM 4899 O O . ILE B 1 107 ? 1.012 26.641 9.219 1 96.62 107 ILE B O 1
ATOM 4903 N N . TYR B 1 108 ? 0.572 26.875 11.359 1 96.38 108 TYR B N 1
ATOM 4904 C CA . TYR B 1 108 ? 0.11 25.5 11.594 1 96.38 108 TYR B CA 1
ATOM 4905 C C . TYR B 1 108 ? -1.369 25.484 11.961 1 96.38 108 TYR B C 1
ATOM 4907 O O . TYR B 1 108 ? -1.761 25.969 13.023 1 96.38 108 TYR B O 1
ATOM 4915 N N . MET B 1 109 ? -2.148 24.859 11.102 1 96.81 109 MET B N 1
ATOM 4916 C CA . MET B 1 109 ? -3.598 24.906 11.273 1 96.81 109 MET B CA 1
ATOM 4917 C C . MET B 1 109 ? -4.141 23.562 11.734 1 96.81 109 MET B C 1
ATOM 4919 O O . MET B 1 109 ? -3.781 22.531 11.18 1 96.81 109 MET B O 1
ATOM 4923 N N . ASN B 1 110 ? -4.953 23.656 12.719 1 93.44 110 ASN B N 1
ATOM 4924 C CA . ASN B 1 110 ? -5.633 22.5 13.305 1 93.44 110 ASN B CA 1
ATOM 4925 C C . ASN B 1 110 ? -7.125 22.75 13.469 1 93.44 110 ASN B C 1
ATOM 4927 O O . ASN B 1 110 ? -7.602 23.875 13.242 1 93.44 110 ASN B O 1
ATOM 4931 N N . GLY B 1 111 ? -7.867 21.656 13.789 1 91.44 111 GLY B N 1
ATOM 4932 C CA . GLY B 1 111 ? -9.305 21.781 13.961 1 91.44 111 GLY B CA 1
ATOM 4933 C C . GLY B 1 111 ? -10.094 21.375 12.734 1 91.44 111 GLY B C 1
ATOM 4934 O O . GLY B 1 111 ? -9.586 21.438 11.609 1 91.44 111 GLY B O 1
ATOM 4935 N N . GLY B 1 112 ? -11.273 21.078 12.906 1 88.38 112 GLY B N 1
ATOM 4936 C CA . GLY B 1 112 ? -12.102 20.562 11.836 1 88.38 112 GLY B CA 1
ATOM 4937 C C . GLY B 1 112 ? -12.289 21.531 10.688 1 88.38 112 GLY B C 1
ATOM 4938 O O . GLY B 1 112 ? -12.312 21.125 9.523 1 88.38 112 GLY B O 1
ATOM 4939 N N . GLY B 1 113 ? -12.484 22.797 11.031 1 89.88 113 GLY B N 1
ATOM 4940 C CA . GLY B 1 113 ? -12.656 23.812 10 1 89.88 113 GLY B CA 1
ATOM 4941 C C . GLY B 1 113 ? -11.453 23.953 9.094 1 89.88 113 GLY B C 1
ATOM 4942 O O . GLY B 1 113 ? -11.57 23.844 7.871 1 89.88 113 GLY B O 1
ATOM 4943 N N . PHE B 1 114 ? -10.336 24.109 9.68 1 95.19 114 PHE B N 1
ATOM 4944 C CA . PHE B 1 114 ? -9.117 24.297 8.898 1 95.19 114 PHE B CA 1
ATOM 4945 C C . PHE B 1 114 ? -8.719 23.016 8.195 1 95.19 114 PHE B C 1
ATOM 4947 O O . PHE B 1 114 ? -8.234 23.047 7.059 1 95.19 114 PHE B O 1
ATOM 4954 N N . LYS B 1 115 ? -8.898 21.891 8.812 1 92.19 115 LYS B N 1
ATOM 4955 C CA . LYS B 1 115 ? -8.562 20.609 8.172 1 92.19 115 LYS B CA 1
ATOM 4956 C C . LYS B 1 115 ? -9.391 20.406 6.906 1 92.19 115 LYS B C 1
ATOM 4958 O O . LYS B 1 115 ? -8.891 19.859 5.914 1 92.19 115 LYS B O 1
ATOM 4963 N N . SER B 1 116 ? -10.625 20.812 6.977 1 91.12 116 SER B N 1
ATOM 4964 C CA . SER B 1 116 ? -11.469 20.719 5.789 1 91.12 116 SER B CA 1
ATOM 4965 C C . SER B 1 116 ? -10.922 21.562 4.645 1 91.12 116 SER B C 1
ATOM 4967 O O . SER B 1 116 ? -10.984 21.156 3.48 1 91.12 116 SER B O 1
ATOM 4969 N N . LEU B 1 117 ? -10.414 22.719 4.961 1 93.5 117 LEU B N 1
ATOM 4970 C CA . LEU B 1 117 ? -9.773 23.547 3.957 1 93.5 117 LEU B CA 1
ATOM 4971 C C . LEU B 1 117 ? -8.531 22.875 3.393 1 93.5 117 LEU B C 1
ATOM 4973 O O . LEU B 1 117 ? -8.234 22.984 2.201 1 93.5 117 LEU B O 1
ATOM 4977 N N . GLY B 1 118 ? -7.82 22.203 4.289 1 94.44 118 GLY B N 1
ATOM 4978 C CA . GLY B 1 118 ? -6.664 21.438 3.854 1 94.44 118 GLY B CA 1
ATOM 4979 C C . GLY B 1 118 ? -7.012 20.328 2.889 1 94.44 118 GLY B C 1
ATOM 4980 O O . GLY B 1 118 ? -6.359 20.156 1.855 1 94.44 118 GLY B O 1
ATOM 4981 N N . TYR B 1 119 ? -8.055 19.594 3.209 1 89.5 119 TYR B N 1
ATOM 4982 C CA . TYR B 1 119 ? -8.5 18.5 2.336 1 89.5 119 TYR B CA 1
ATOM 4983 C C . TYR B 1 119 ? -8.984 19.047 0.996 1 89.5 119 TYR B C 1
ATOM 4985 O O . TYR B 1 119 ? -8.758 18.438 -0.049 1 89.5 119 TYR B O 1
ATOM 4993 N N . LEU B 1 120 ? -9.641 20.156 1.051 1 90.94 120 LEU B N 1
ATOM 4994 C CA . LEU B 1 120 ? -10.062 20.812 -0.189 1 90.94 120 LEU B CA 1
ATOM 4995 C C . LEU B 1 120 ? -8.852 21.203 -1.034 1 90.94 120 LEU B C 1
ATOM 4997 O O . LEU B 1 120 ? -8.844 20.984 -2.248 1 90.94 120 LEU B O 1
ATOM 5001 N N . SER B 1 121 ? -7.922 21.766 -0.397 1 93.06 121 SER B N 1
ATOM 5002 C CA . SER B 1 121 ? -6.688 22.141 -1.085 1 93.06 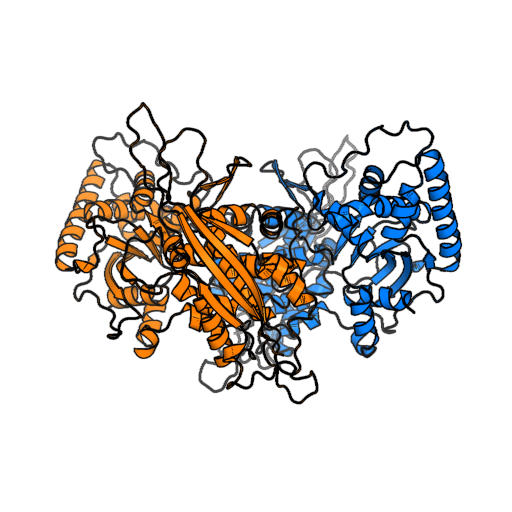121 SER B CA 1
ATOM 5003 C C . SER B 1 121 ? -6.035 20.922 -1.741 1 93.06 121 SER B C 1
ATOM 5005 O O . SER B 1 121 ? -5.617 21 -2.9 1 93.06 121 SER B O 1
ATOM 5007 N N . MET B 1 122 ? -5.965 19.828 -1.034 1 89.25 122 MET B N 1
ATOM 5008 C CA . MET B 1 122 ? -5.398 18.594 -1.568 1 89.25 122 MET B CA 1
ATOM 5009 C C . MET B 1 122 ? -6.18 18.109 -2.787 1 89.25 122 MET B C 1
ATOM 5011 O O . MET B 1 122 ? -5.59 17.703 -3.789 1 89.25 122 MET B O 1
ATOM 5015 N N . SER B 1 123 ? -7.441 18.156 -2.635 1 84.38 123 SER B N 1
ATOM 5016 C CA . SER B 1 123 ? -8.32 17.656 -3.686 1 84.38 123 SER B CA 1
ATOM 5017 C C . SER B 1 123 ? -8.18 18.469 -4.965 1 84.38 123 SER B C 1
ATOM 5019 O O . SER B 1 123 ? -8.398 17.953 -6.062 1 84.38 123 SER B O 1
ATOM 5021 N N . GLU B 1 124 ? -7.816 19.672 -4.816 1 86.25 124 GLU B N 1
ATOM 5022 C CA . GLU B 1 124 ? -7.727 20.562 -5.973 1 86.25 124 GLU B CA 1
ATOM 5023 C C . GLU B 1 124 ? -6.309 20.578 -6.539 1 86.25 124 GLU B C 1
ATOM 5025 O O . GLU B 1 124 ? -6.07 21.156 -7.605 1 86.25 124 GLU B O 1
ATOM 5030 N N . THR B 1 125 ? -5.469 20.047 -5.812 1 85.75 125 THR B N 1
ATOM 5031 C CA . THR B 1 125 ? -4.098 19.969 -6.305 1 85.75 125 THR B CA 1
ATOM 5032 C C . THR B 1 125 ? -3.949 18.859 -7.34 1 85.75 125 THR B C 1
ATOM 5034 O O . THR B 1 125 ? -4.324 17.719 -7.086 1 85.75 125 THR B O 1
ATOM 5037 N N . GLU B 1 126 ? -3.479 19.234 -8.484 1 81.62 126 GLU B N 1
ATOM 5038 C CA . GLU B 1 126 ? -3.287 18.266 -9.578 1 81.62 126 GLU B CA 1
ATOM 5039 C C . GLU B 1 126 ? -1.865 18.344 -10.125 1 81.62 126 GLU B C 1
ATOM 5041 O O . GLU B 1 126 ? -1.277 19.422 -10.203 1 81.62 126 GLU B O 1
ATOM 5046 N N . PHE B 1 127 ? -1.46 17.125 -10.391 1 79.62 127 PHE B N 1
ATOM 5047 C CA . PHE B 1 127 ? -0.161 17.016 -11.039 1 79.62 127 PHE B CA 1
ATOM 5048 C C . PHE B 1 127 ? -0.314 16.5 -12.469 1 79.62 127 PHE B C 1
ATOM 5050 O O . PHE B 1 127 ? -1.173 15.656 -12.734 1 79.62 127 PHE B O 1
ATOM 5057 N N . THR B 1 128 ? 0.348 17 -13.43 1 76.75 128 THR B N 1
ATOM 5058 C CA . THR B 1 128 ? 0.295 16.547 -14.812 1 76.75 128 THR B CA 1
ATOM 5059 C C . THR B 1 128 ? 1.597 15.852 -15.211 1 76.75 128 THR B C 1
ATOM 5061 O O . THR B 1 128 ? 2.684 16.391 -15 1 76.75 128 THR B O 1
ATOM 5064 N N . ASN B 1 129 ? 1.408 14.594 -15.633 1 69.19 129 ASN B N 1
ATOM 5065 C CA . ASN B 1 129 ? 2.557 13.922 -16.234 1 69.19 129 ASN B CA 1
ATOM 5066 C C . ASN B 1 129 ? 2.854 14.469 -17.641 1 69.19 129 ASN B C 1
ATOM 5068 O O . ASN B 1 129 ? 2.023 14.367 -18.531 1 69.19 129 ASN B O 1
ATOM 5072 N N . LYS B 1 130 ? 3.939 14.953 -17.859 1 65.38 130 LYS B N 1
ATOM 5073 C CA . LYS B 1 130 ? 4.273 15.656 -19.094 1 65.38 130 LYS B CA 1
ATOM 5074 C C . LYS B 1 130 ? 4.352 14.688 -20.266 1 65.38 130 LYS B C 1
ATOM 5076 O O . LYS B 1 130 ? 4.102 15.07 -21.406 1 65.38 130 LYS B O 1
ATOM 5081 N N . HIS B 1 131 ? 4.711 13.477 -19.938 1 63.03 131 HIS B N 1
ATOM 5082 C CA . HIS B 1 131 ? 4.91 12.516 -21.016 1 63.03 131 HIS B CA 1
ATOM 5083 C C . HIS B 1 131 ? 3.586 11.883 -21.438 1 63.03 131 HIS B C 1
ATOM 5085 O O . HIS B 1 131 ? 3.342 11.695 -22.641 1 63.03 131 HIS B O 1
ATOM 5091 N N . THR B 1 132 ? 2.742 11.641 -20.547 1 63.41 132 THR B N 1
ATOM 5092 C CA . THR B 1 132 ? 1.505 10.93 -20.859 1 63.41 132 THR B CA 1
ATOM 5093 C C . THR B 1 132 ? 0.313 11.883 -20.828 1 63.41 132 THR B C 1
ATOM 5095 O O . THR B 1 132 ? -0.774 11.531 -21.297 1 63.41 132 THR B O 1
ATOM 5098 N N . ASN B 1 133 ? 0.486 13.117 -20.328 1 69.12 133 ASN B N 1
ATOM 5099 C CA . ASN B 1 133 ? -0.569 14.109 -20.141 1 69.12 133 ASN B CA 1
ATOM 5100 C C . ASN B 1 133 ? -1.646 13.609 -19.188 1 69.12 133 ASN B C 1
ATOM 5102 O O . ASN B 1 133 ? -2.785 14.078 -19.219 1 69.12 133 ASN B O 1
ATOM 5106 N N . GLN B 1 134 ? -1.191 12.688 -18.5 1 68.75 134 GLN B N 1
ATOM 5107 C CA . GLN B 1 134 ? -2.111 12.148 -17.516 1 68.75 134 GLN B CA 1
ATOM 5108 C C . GLN B 1 134 ? -2.137 13.016 -16.266 1 68.75 134 GLN B C 1
ATOM 5110 O O . GLN B 1 134 ? -1.094 13.484 -15.797 1 68.75 134 GLN B O 1
ATOM 5115 N N . LYS B 1 135 ? -3.391 13.367 -15.844 1 73.31 135 LYS B N 1
ATOM 5116 C CA . LYS B 1 135 ? -3.568 14.125 -14.609 1 73.31 135 LYS B CA 1
ATOM 5117 C C . LYS B 1 135 ? -3.682 13.203 -13.398 1 73.31 135 LYS B C 1
ATOM 5119 O O . LYS B 1 135 ? -4.285 12.133 -13.484 1 73.31 135 LYS B O 1
ATOM 5124 N N . SER B 1 136 ? -2.857 13.586 -12.398 1 74.5 136 SER B N 1
ATOM 5125 C CA . SER B 1 136 ? -2.908 12.82 -11.148 1 74.5 136 SER B CA 1
ATOM 5126 C C . SER B 1 136 ? -3.248 13.719 -9.969 1 74.5 136 SER B C 1
ATOM 5128 O O . SER B 1 136 ? -2.854 14.883 -9.93 1 74.5 136 SER B O 1
ATOM 5130 N N . GLY B 1 137 ? -4.023 13.227 -9.07 1 77.25 137 GLY B N 1
ATOM 5131 C CA . GLY B 1 137 ? -4.355 13.961 -7.855 1 77.25 137 GLY B CA 1
ATOM 5132 C C . GLY B 1 137 ? -3.262 13.906 -6.805 1 77.25 137 GLY B C 1
ATOM 5133 O O . GLY B 1 137 ? -2.182 13.367 -7.055 1 77.25 137 GLY B O 1
ATOM 5134 N N . TYR B 1 138 ? -3.535 14.578 -5.758 1 85.56 138 TYR B N 1
ATOM 5135 C CA . TYR B 1 138 ? -2.574 14.586 -4.66 1 85.56 138 TYR B CA 1
ATOM 5136 C C . TYR B 1 138 ? -2.363 13.188 -4.109 1 85.56 138 TYR B C 1
ATOM 5138 O O . TYR B 1 138 ? -3.326 12.469 -3.83 1 85.56 138 TYR B O 1
ATOM 5146 N N . PRO B 1 139 ? -1.204 12.742 -3.912 1 81.5 139 PRO B N 1
ATOM 5147 C CA . PRO B 1 139 ? -0.895 11.32 -3.709 1 81.5 139 PRO B CA 1
ATOM 5148 C C . PRO B 1 139 ? -1.088 10.875 -2.262 1 81.5 139 PRO B C 1
ATOM 5150 O O . PRO B 1 139 ? -1.214 9.68 -1.99 1 81.5 139 PRO B O 1
ATOM 5153 N N . ILE B 1 140 ? -1.045 11.742 -1.335 1 87.31 140 ILE B N 1
ATOM 5154 C CA . ILE B 1 140 ? -1.018 11.375 0.077 1 87.31 140 ILE B CA 1
ATOM 5155 C C . ILE B 1 140 ? -2.232 11.969 0.787 1 87.31 140 ILE B C 1
ATOM 5157 O O . ILE B 1 140 ? -2.188 13.109 1.26 1 87.31 140 ILE B O 1
ATOM 5161 N N . PRO B 1 141 ? -3.232 11.203 0.925 1 83 141 PRO B N 1
ATOM 5162 C CA . PRO B 1 141 ? -4.457 11.711 1.546 1 83 141 PRO B CA 1
ATOM 5163 C C . PRO B 1 141 ? -4.395 11.703 3.07 1 83 141 PRO B C 1
ATOM 5165 O O . PRO B 1 141 ? -5.309 11.203 3.727 1 83 141 PRO B O 1
ATOM 5168 N N . ILE B 1 142 ? -3.4 12.148 3.621 1 86.75 142 ILE B N 1
ATOM 5169 C CA . ILE B 1 142 ? -3.158 12.32 5.051 1 86.75 142 ILE B CA 1
ATOM 5170 C C . ILE B 1 142 ? -3.014 13.805 5.371 1 86.75 142 ILE B C 1
ATOM 5172 O O . ILE B 1 142 ? -2.184 14.5 4.781 1 86.75 142 ILE B O 1
ATOM 5176 N N . ILE B 1 143 ? -3.775 14.25 6.254 1 91.19 143 ILE B N 1
ATOM 5177 C CA . ILE B 1 143 ? -3.793 15.688 6.496 1 91.19 143 ILE B CA 1
ATOM 5178 C C . ILE B 1 143 ? -2.508 16.109 7.207 1 91.19 143 ILE B C 1
ATOM 5180 O O . ILE B 1 143 ? -1.966 17.172 6.941 1 91.19 143 ILE B O 1
ATOM 5184 N N . ASN B 1 144 ? -2.062 15.242 8.148 1 93.31 144 ASN B N 1
ATOM 5185 C CA . ASN B 1 144 ? -0.86 15.609 8.891 1 93.31 144 ASN B CA 1
ATOM 5186 C C . ASN B 1 144 ? 0.365 15.656 7.98 1 93.31 144 ASN B C 1
ATOM 5188 O O . ASN B 1 144 ? 0.616 14.727 7.215 1 93.31 144 ASN B O 1
ATOM 5192 N N . GLY B 1 145 ? 1.049 16.75 8.039 1 93.69 145 GLY B N 1
ATOM 5193 C CA . GLY B 1 145 ? 2.25 16.891 7.234 1 93.69 145 GLY B CA 1
ATOM 5194 C C . GLY B 1 145 ? 1.999 17.562 5.898 1 93.69 145 GLY B C 1
ATOM 5195 O O . GLY B 1 145 ? 2.941 17.953 5.207 1 93.69 145 GLY B O 1
ATOM 5196 N N . TYR B 1 146 ? 0.734 17.812 5.539 1 95 146 TYR B N 1
ATOM 5197 C CA . TYR B 1 146 ? 0.412 18.531 4.312 1 95 146 TYR B CA 1
ATOM 5198 C C . TYR B 1 146 ? 0.703 20.031 4.465 1 95 146 TYR B C 1
ATOM 5200 O O . TYR B 1 146 ? 0.47 20.609 5.527 1 95 146 TYR B O 1
ATOM 5208 N N . SER B 1 147 ? 1.192 20.609 3.445 1 94.94 147 SER B N 1
ATOM 5209 C CA . SER B 1 147 ? 1.412 22.047 3.438 1 94.94 147 SER B CA 1
ATOM 5210 C C . SER B 1 147 ? 1.178 22.641 2.051 1 94.94 147 SER B C 1
ATOM 5212 O O . SER B 1 147 ? 1.229 21.922 1.05 1 94.94 147 SER B O 1
ATOM 5214 N N . THR B 1 148 ? 0.844 23.812 2.027 1 95 148 THR B N 1
ATOM 5215 C CA . THR B 1 148 ? 0.685 24.594 0.809 1 95 148 THR B CA 1
ATOM 5216 C C . THR B 1 148 ? 1.047 26.062 1.056 1 95 148 THR B C 1
ATOM 5218 O O . THR B 1 148 ? 1.269 26.453 2.199 1 95 148 THR B O 1
ATOM 5221 N N . SER B 1 149 ? 1.23 26.781 0.027 1 94.81 149 SER B N 1
ATOM 5222 C CA . SER B 1 149 ? 1.497 28.203 0.205 1 94.81 149 SER B CA 1
ATOM 5223 C C . SER B 1 149 ? 0.253 28.938 0.687 1 94.81 149 SER B C 1
ATOM 5225 O O . SER B 1 149 ? -0.87 28.578 0.329 1 94.81 149 SER B O 1
ATOM 5227 N N . ALA B 1 150 ? 0.524 29.953 1.495 1 96.69 150 ALA B N 1
ATOM 5228 C CA . ALA B 1 150 ? -0.586 30.781 1.966 1 96.69 150 ALA B CA 1
ATOM 5229 C C . ALA B 1 150 ? -1.323 31.422 0.796 1 96.69 150 ALA B C 1
ATOM 5231 O O . ALA B 1 150 ? -2.547 31.562 0.83 1 96.69 150 ALA B O 1
ATOM 5232 N N . GLU B 1 151 ? -0.639 31.719 -0.222 1 96.12 151 GLU B N 1
ATOM 5233 C CA . GLU B 1 151 ? -1.214 32.344 -1.405 1 96.12 151 GLU B CA 1
ATOM 5234 C C . GLU B 1 151 ? -2.172 31.406 -2.127 1 96.12 151 GLU B C 1
ATOM 5236 O O . GLU B 1 151 ? -3.268 31.812 -2.523 1 96.12 151 GLU B O 1
ATOM 5241 N N . GLU B 1 152 ? -1.699 30.203 -2.281 1 95.38 152 GLU B N 1
ATOM 5242 C CA . GLU B 1 152 ? -2.539 29.219 -2.961 1 95.38 152 GLU B CA 1
ATOM 5243 C C . GLU B 1 152 ? -3.799 28.922 -2.152 1 95.38 152 GLU B C 1
ATOM 5245 O O . GLU B 1 152 ? -4.883 28.766 -2.717 1 95.38 152 GLU B O 1
ATOM 5250 N N . LEU B 1 153 ? -3.627 28.812 -0.903 1 97.19 153 LEU B N 1
ATOM 5251 C CA . LEU B 1 153 ? -4.781 28.547 -0.053 1 97.19 153 LEU B CA 1
ATOM 5252 C C . LEU B 1 153 ? -5.75 29.719 -0.066 1 97.19 153 LEU B C 1
ATOM 5254 O O . LEU B 1 153 ? -6.965 29.531 -0.002 1 97.19 153 LEU B O 1
ATOM 5258 N N . LEU B 1 154 ? -5.199 30.891 -0.129 1 97.44 154 LEU B N 1
ATOM 5259 C CA . LEU B 1 154 ? -6.027 32.094 -0.17 1 97.44 154 LEU B CA 1
ATOM 5260 C C . LEU B 1 154 ? -6.871 32.125 -1.438 1 97.44 154 LEU B C 1
ATOM 5262 O O . LEU B 1 154 ? -8.031 32.562 -1.406 1 97.44 154 LEU B O 1
ATOM 5266 N N . LYS B 1 155 ? -6.32 31.703 -2.568 1 96.06 155 LYS B N 1
ATOM 5267 C CA . LYS B 1 155 ? -7.082 31.625 -3.812 1 96.06 155 LYS B CA 1
ATOM 5268 C C . LYS B 1 155 ? -8.281 30.703 -3.668 1 96.06 155 LYS B C 1
ATOM 5270 O O . LYS B 1 155 ? -9.383 31.016 -4.125 1 96.06 155 LYS B O 1
ATOM 5275 N N . ILE B 1 156 ? -8.016 29.641 -3.033 1 93.75 156 ILE B N 1
ATOM 5276 C CA . ILE B 1 156 ? -9.086 28.672 -2.807 1 93.75 156 ILE B CA 1
ATOM 5277 C C . ILE B 1 156 ? -10.133 29.281 -1.868 1 93.75 156 ILE B C 1
ATOM 5279 O O . ILE B 1 156 ? -11.336 29.172 -2.121 1 93.75 156 ILE B O 1
ATOM 5283 N N . ALA B 1 157 ? -9.688 29.906 -0.815 1 95.69 157 ALA B N 1
ATOM 5284 C CA . ALA B 1 157 ? -10.578 30.5 0.181 1 95.69 157 ALA B CA 1
ATOM 5285 C C . ALA B 1 157 ? -11.461 31.578 -0.442 1 95.69 157 ALA B C 1
ATOM 5287 O O . ALA B 1 157 ? -12.664 31.625 -0.178 1 95.69 157 ALA B O 1
ATOM 5288 N N . LYS B 1 158 ? -10.914 32.344 -1.252 1 94.12 158 LYS B N 1
ATOM 5289 C CA . LYS B 1 158 ? -11.648 33.438 -1.878 1 94.12 158 LYS B CA 1
ATOM 5290 C C . LYS B 1 158 ? -12.758 32.906 -2.791 1 94.12 158 LYS B C 1
ATOM 5292 O O . LYS B 1 158 ? -13.805 33.562 -2.932 1 94.12 158 LYS B O 1
ATOM 5297 N N . ARG B 1 159 ? -12.516 31.797 -3.377 1 90.88 159 ARG B N 1
ATOM 5298 C CA . ARG B 1 159 ? -13.5 31.203 -4.277 1 90.88 159 ARG B CA 1
ATOM 5299 C C . ARG B 1 159 ? -14.695 30.656 -3.498 1 90.88 159 ARG B C 1
ATOM 5301 O O . ARG B 1 159 ? -15.828 30.703 -3.973 1 90.88 159 ARG B O 1
ATOM 5308 N N . ILE B 1 160 ? -14.383 30.203 -2.279 1 90.88 160 ILE B N 1
ATOM 5309 C CA . ILE B 1 160 ? -15.398 29.469 -1.536 1 90.88 160 ILE B CA 1
ATOM 5310 C C . ILE B 1 160 ? -16.094 30.391 -0.539 1 90.88 160 ILE B C 1
ATOM 5312 O O . ILE B 1 160 ? -17.25 30.188 -0.2 1 90.88 160 ILE B O 1
ATOM 5316 N N . ALA B 1 161 ? -15.445 31.422 -0.066 1 92.81 161 ALA B N 1
ATOM 5317 C CA . ALA B 1 161 ? -15.961 32.312 0.956 1 92.81 161 ALA B CA 1
ATOM 5318 C C . ALA B 1 161 ? -17.094 33.188 0.404 1 92.81 161 ALA B C 1
ATOM 5320 O O . ALA B 1 161 ? -17.047 33.625 -0.75 1 92.81 161 ALA B O 1
ATOM 5321 N N . PRO B 1 162 ? -18.078 33.375 1.265 1 91.25 162 PRO B N 1
ATOM 5322 C CA . PRO B 1 162 ? -19.094 34.344 0.843 1 91.25 162 PRO B CA 1
ATOM 5323 C C . PRO B 1 162 ? -18.5 35.719 0.544 1 91.25 162 PRO B C 1
ATOM 5325 O O . PRO B 1 162 ? -17.625 36.219 1.269 1 91.25 162 PRO B O 1
ATOM 5328 N N . SER B 1 163 ? -19.062 36.312 -0.497 1 90.12 163 SER B N 1
ATOM 5329 C CA . SER B 1 163 ? -18.562 37.625 -0.903 1 90.12 163 SER B CA 1
ATOM 5330 C C . SER B 1 163 ? -18.906 38.688 0.136 1 90.12 163 SER B C 1
ATOM 5332 O O . SER B 1 163 ? -20 38.688 0.706 1 90.12 163 SER B O 1
ATOM 5334 N N . HIS B 1 164 ? -17.922 39.5 0.334 1 90.06 164 HIS B N 1
ATOM 5335 C CA . HIS B 1 164 ? -18.141 40.625 1.248 1 90.06 164 HIS B CA 1
ATOM 5336 C C . HIS B 1 164 ? -17.797 41.938 0.58 1 90.06 164 HIS B C 1
ATOM 5338 O O . HIS B 1 164 ? -17.578 42.938 1.261 1 90.06 164 HIS B O 1
ATOM 5344 N N . ASP B 1 165 ? -17.625 41.844 -0.703 1 85.5 165 ASP B N 1
ATOM 5345 C CA . ASP B 1 165 ? -17.438 43.062 -1.472 1 85.5 165 ASP B CA 1
ATOM 5346 C C . ASP B 1 165 ? -18.781 43.719 -1.846 1 85.5 165 ASP B C 1
ATOM 5348 O O . ASP B 1 165 ? -19.5 43.156 -2.682 1 85.5 165 ASP B O 1
ATOM 5352 N N . ALA B 1 166 ? -19.062 44.781 -1.312 1 78.56 166 ALA B N 1
ATOM 5353 C CA . ALA B 1 166 ? -20.344 45.438 -1.489 1 78.56 166 ALA B CA 1
ATOM 5354 C C . ALA B 1 166 ? -20.547 45.875 -2.939 1 78.56 166 ALA B C 1
ATOM 5356 O O . ALA B 1 166 ? -21.672 46.094 -3.381 1 78.56 166 ALA B O 1
ATOM 5357 N N . ASN B 1 167 ? -19.453 46.031 -3.648 1 78.25 167 ASN B N 1
ATOM 5358 C CA . ASN B 1 167 ? -19.531 46.531 -5.016 1 78.25 167 ASN B CA 1
ATOM 5359 C C . ASN B 1 167 ? -19.766 45.406 -6.02 1 78.25 167 ASN B C 1
ATOM 5361 O O . ASN B 1 167 ? -19.938 45.656 -7.211 1 78.25 167 ASN B O 1
ATOM 5365 N N . VAL B 1 168 ? -19.641 44.188 -5.559 1 67.56 168 VAL B N 1
ATOM 5366 C CA . VAL B 1 168 ? -19.781 43.062 -6.477 1 67.56 168 VAL B CA 1
ATOM 5367 C C . VAL B 1 168 ? -21.188 42.469 -6.375 1 67.56 168 VAL B C 1
ATOM 5369 O O . VAL B 1 168 ? -21.719 42.281 -5.273 1 67.56 168 VAL B O 1
ATOM 5372 N N . ALA B 1 169 ? -21.922 42.531 -7.508 1 59.84 169 ALA B N 1
ATOM 5373 C CA . ALA B 1 169 ? -23.25 41.938 -7.566 1 59.84 169 ALA B CA 1
ATOM 5374 C C . ALA B 1 169 ? -23.203 40.469 -7.227 1 59.84 169 ALA B C 1
ATOM 5376 O O . ALA B 1 169 ? -22.344 39.719 -7.727 1 59.84 169 ALA B O 1
ATOM 5377 N N . GLU B 1 170 ? -23.672 40.062 -5.977 1 61.41 170 GLU B N 1
ATOM 5378 C CA . GLU B 1 170 ? -23.672 38.656 -5.527 1 61.41 170 GLU B CA 1
ATOM 5379 C C . GLU B 1 170 ? -24.359 37.75 -6.535 1 61.41 170 GLU B C 1
ATOM 5381 O O . GLU B 1 170 ? -25.438 38.094 -7.039 1 61.41 170 GLU B O 1
ATOM 5386 N N . PRO B 1 171 ? -23.609 36.875 -7.066 1 53.97 171 PRO B N 1
ATOM 5387 C CA . PRO B 1 171 ? -24.375 35.969 -7.918 1 53.97 171 PRO B CA 1
ATOM 5388 C C . PRO B 1 171 ? -25.578 35.375 -7.199 1 53.97 171 PRO B C 1
ATOM 5390 O O . PRO B 1 171 ? -25.562 35.219 -5.98 1 53.97 171 PRO B O 1
ATOM 5393 N N . SER B 1 172 ? -26.844 35.656 -7.672 1 48.5 172 SER B N 1
ATOM 5394 C CA . SER B 1 172 ? -28.141 35.219 -7.152 1 48.5 172 SER B CA 1
ATOM 5395 C C . SER B 1 172 ? -28.078 33.844 -6.523 1 48.5 172 SER B C 1
ATOM 5397 O O . SER B 1 172 ? -28.828 33.531 -5.602 1 48.5 172 SER B O 1
ATOM 5399 N N . GLU B 1 173 ? -27.484 32.812 -7.113 1 48.34 173 GLU B N 1
ATOM 5400 C CA . GLU B 1 173 ? -27.656 31.422 -6.641 1 48.34 173 GLU B CA 1
ATOM 5401 C C . GLU B 1 173 ? -26.391 30.938 -5.945 1 48.34 173 GLU B C 1
ATOM 5403 O O . GLU B 1 173 ? -25.281 31.109 -6.457 1 48.34 173 GLU B O 1
ATOM 5408 N N . VAL B 1 174 ? -26.516 30.891 -4.602 1 49.91 174 VAL B N 1
ATOM 5409 C CA . VAL B 1 174 ? -25.453 30.219 -3.859 1 49.91 174 VAL B CA 1
ATOM 5410 C C . VAL B 1 174 ? -25.125 28.891 -4.539 1 49.91 174 VAL B C 1
ATOM 5412 O O . VAL B 1 174 ? -25.938 27.969 -4.551 1 49.91 174 VAL B O 1
ATOM 5415 N N . LYS B 1 175 ? -24.141 28.781 -5.34 1 57.19 175 LYS B N 1
ATOM 5416 C CA . LYS B 1 175 ? -23.75 27.578 -6.074 1 57.19 175 LYS B CA 1
ATOM 5417 C C . LYS B 1 175 ? -23.078 26.562 -5.156 1 57.19 175 LYS B C 1
ATOM 5419 O O . LYS B 1 175 ? -22.391 26.938 -4.207 1 57.19 175 LYS B O 1
ATO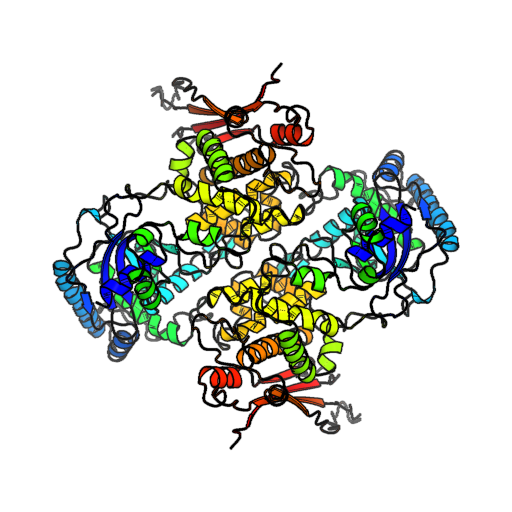M 5424 N N . ASP B 1 176 ? -23.641 25.5 -5.051 1 63.69 176 ASP B N 1
ATOM 5425 C CA . ASP B 1 176 ? -22.922 24.391 -4.434 1 63.69 176 ASP B CA 1
ATOM 5426 C C . ASP B 1 176 ? -21.438 24.438 -4.762 1 63.69 176 ASP B C 1
ATOM 5428 O O . ASP B 1 176 ? -21.047 24.391 -5.93 1 63.69 176 ASP B O 1
ATOM 5432 N N . PRO B 1 177 ? -20.766 24.781 -3.627 1 68.31 177 PRO B N 1
ATOM 5433 C CA . PRO B 1 177 ? -19.328 24.891 -3.91 1 68.31 177 PRO B CA 1
ATOM 5434 C C . PRO B 1 177 ? -18.734 23.609 -4.477 1 68.31 177 PRO B C 1
ATOM 5436 O O . PRO B 1 177 ? -17.656 23.641 -5.074 1 68.31 177 PRO B O 1
ATOM 5439 N N . PHE B 1 178 ? -19.5 22.531 -4.277 1 75.5 178 PHE B N 1
ATOM 5440 C CA . PHE B 1 178 ? -18.953 21.266 -4.762 1 75.5 178 PHE B CA 1
ATOM 5441 C C . PHE B 1 178 ? -20.016 20.5 -5.562 1 75.5 178 PHE B C 1
ATOM 5443 O O . PHE B 1 178 ? -20.469 19.438 -5.145 1 75.5 178 PHE B O 1
ATOM 5450 N N . PRO B 1 179 ? -20.312 20.938 -6.711 1 64 179 PRO B N 1
ATOM 5451 C CA . PRO B 1 179 ? -21.391 20.359 -7.512 1 64 179 PRO B CA 1
ATOM 5452 C C . PRO B 1 179 ? -21.109 18.922 -7.93 1 64 179 PRO B C 1
ATOM 5454 O O . PRO B 1 179 ? -22.047 18.141 -8.141 1 64 179 PRO B O 1
ATOM 5457 N N . ASN B 1 180 ? -19.891 18.594 -8.039 1 62.84 180 ASN B N 1
ATOM 5458 C CA . ASN B 1 180 ? -19.547 17.25 -8.508 1 62.84 180 ASN B CA 1
ATOM 5459 C C . ASN B 1 180 ? -19.234 16.328 -7.336 1 62.84 180 ASN B C 1
ATOM 5461 O O . ASN B 1 180 ? -18.578 15.297 -7.516 1 62.84 180 ASN B O 1
ATOM 5465 N N . GLY B 1 181 ? -19.641 16.734 -6.23 1 69.38 181 GLY B N 1
ATOM 5466 C CA . GLY B 1 181 ? -19.438 15.922 -5.047 1 69.38 181 GLY B CA 1
ATOM 5467 C C . GLY B 1 181 ? -18.422 16.516 -4.086 1 69.38 181 GLY B C 1
ATOM 5468 O O . GLY B 1 181 ? -17.609 17.359 -4.477 1 69.38 181 GLY B O 1
ATOM 5469 N N . ASN B 1 182 ? -18.578 16.109 -2.893 1 72.75 182 ASN B N 1
ATOM 5470 C CA . ASN B 1 182 ? -17.688 16.625 -1.853 1 72.75 182 ASN B CA 1
ATOM 5471 C C . ASN B 1 182 ? -16.25 16.156 -2.053 1 72.75 182 ASN B C 1
ATOM 5473 O O . ASN B 1 182 ? -16.016 15.047 -2.537 1 72.75 182 ASN B O 1
ATOM 5477 N N . PRO B 1 183 ? -15.398 17.109 -1.769 1 70.69 183 PRO B N 1
ATOM 5478 C CA . PRO B 1 183 ? -13.992 16.719 -1.808 1 70.69 183 PRO B CA 1
ATOM 5479 C C . PRO B 1 183 ? -13.695 15.523 -0.898 1 70.69 183 PRO B C 1
ATOM 5481 O O . PRO B 1 183 ? -14.492 15.203 -0.013 1 70.69 183 PRO B O 1
ATOM 5484 N N . PHE B 1 184 ? -12.578 14.93 -1.173 1 71.19 184 PHE B N 1
ATOM 5485 C CA . PHE B 1 184 ? -12.109 13.812 -0.364 1 71.19 184 PHE B CA 1
ATOM 5486 C C . PHE B 1 184 ? -12.109 14.18 1.116 1 71.19 184 PHE B C 1
ATOM 5488 O O . PHE B 1 184 ? -11.641 15.25 1.497 1 71.19 184 PHE B O 1
ATOM 5495 N N . ARG B 1 185 ? -12.844 13.43 1.895 1 69.19 185 ARG B N 1
ATOM 5496 C CA . ARG B 1 185 ? -12.859 13.469 3.354 1 69.19 185 ARG B CA 1
ATOM 5497 C C . ARG B 1 185 ? -13.57 14.719 3.857 1 69.19 185 ARG B C 1
ATOM 5499 O O . ARG B 1 185 ? -13.312 15.188 4.969 1 69.19 185 ARG B O 1
ATOM 5506 N N . VAL B 1 186 ? -14.328 15.352 2.975 1 77.5 186 VAL B N 1
ATOM 5507 C CA . VAL B 1 186 ? -15.188 16.438 3.404 1 77.5 186 VAL B CA 1
ATOM 5508 C C . VAL B 1 186 ? -16.641 15.984 3.396 1 77.5 186 VAL B C 1
ATOM 5510 O O . VAL B 1 186 ? -17.281 15.93 2.342 1 77.5 186 VAL B O 1
ATOM 5513 N N . SER B 1 187 ? -17.062 15.633 4.586 1 74.62 187 SER B N 1
ATOM 5514 C CA . SER B 1 187 ? -18.453 15.195 4.727 1 74.62 187 SER B CA 1
ATOM 5515 C C . SER B 1 187 ? -19.422 16.297 4.336 1 74.62 187 SER B C 1
ATOM 5517 O O . SER B 1 187 ? -19.031 17.453 4.18 1 74.62 187 SER B O 1
ATOM 5519 N N . LYS B 1 188 ? -20.625 15.977 4.258 1 75.62 188 LYS B N 1
ATOM 5520 C CA . LYS B 1 188 ? -21.656 16.969 3.961 1 75.62 188 LYS B CA 1
ATOM 5521 C C . LYS B 1 188 ? -21.719 18.047 5.043 1 75.62 188 LYS B C 1
ATOM 5523 O O . LYS B 1 188 ? -21.906 19.219 4.746 1 75.62 188 LYS B O 1
ATOM 5528 N N . ARG B 1 189 ? -21.609 17.562 6.211 1 78.5 189 ARG B N 1
ATOM 5529 C CA . ARG B 1 189 ? -21.641 18.484 7.336 1 78.5 189 ARG B CA 1
ATOM 5530 C C . ARG B 1 189 ? -20.469 19.453 7.273 1 78.5 189 ARG B C 1
ATOM 5532 O O . ARG B 1 189 ? -20.625 20.656 7.469 1 78.5 189 ARG B O 1
ATOM 5539 N N . ARG B 1 190 ? -19.359 18.953 6.969 1 81.81 190 ARG B N 1
ATOM 5540 C CA . ARG B 1 190 ? -18.156 19.781 6.902 1 81.81 190 ARG B CA 1
ATOM 5541 C C . ARG B 1 190 ? -18.188 20.703 5.695 1 81.81 190 ARG B C 1
ATOM 5543 O O . ARG B 1 190 ? -17.688 21.828 5.758 1 81.81 190 ARG B O 1
ATOM 5550 N N . ALA B 1 191 ? -18.766 20.188 4.707 1 85.81 191 ALA B N 1
ATOM 5551 C CA . ALA B 1 191 ? -18.875 21 3.492 1 85.81 191 ALA B CA 1
ATOM 5552 C C . ALA B 1 191 ? -19.703 22.25 3.746 1 85.81 191 ALA B C 1
ATOM 5554 O O . ALA B 1 191 ? -19.422 23.312 3.186 1 85.81 191 ALA B O 1
ATOM 5555 N N . LYS B 1 192 ? -20.641 22.141 4.605 1 86.75 192 LYS B N 1
ATOM 5556 C CA . LYS B 1 192 ? -21.5 23.266 4.934 1 86.75 192 LYS B CA 1
ATOM 5557 C C . LYS B 1 192 ? -20.75 24.328 5.73 1 86.75 192 LYS B C 1
ATOM 5559 O O . LYS B 1 192 ? -21.094 25.5 5.703 1 86.75 192 LYS B O 1
ATOM 5564 N N . LEU B 1 193 ? -19.703 23.969 6.375 1 91.56 193 LEU B N 1
ATOM 5565 C CA . LEU B 1 193 ? -18.953 24.875 7.246 1 91.56 193 LEU B CA 1
ATOM 5566 C C . LEU B 1 193 ? -17.766 25.484 6.512 1 91.56 193 LEU B C 1
ATOM 5568 O O . LEU B 1 193 ? -17.188 26.469 6.977 1 91.56 193 LEU B O 1
ATOM 5572 N N . LEU B 1 194 ? -17.453 25 5.363 1 93 194 LEU B N 1
ATOM 5573 C CA . LEU B 1 194 ? -16.234 25.359 4.629 1 93 194 LEU B CA 1
ATOM 5574 C C . LEU B 1 194 ? -16.234 26.844 4.258 1 93 194 LEU B C 1
ATOM 5576 O O . LEU B 1 194 ? -15.203 27.5 4.344 1 93 194 LEU B O 1
ATOM 5580 N N . PRO B 1 195 ? -17.359 27.406 3.857 1 93.56 195 PRO B N 1
ATOM 5581 C CA . PRO B 1 195 ? -17.359 28.828 3.508 1 93.56 195 PRO B CA 1
ATOM 5582 C C . PRO B 1 195 ? -16.969 29.734 4.684 1 93.56 195 PRO B C 1
ATOM 5584 O O . PRO B 1 195 ? -16.266 30.719 4.5 1 93.56 195 PRO B O 1
ATOM 5587 N N . ALA B 1 196 ? -17.438 29.375 5.828 1 96 196 ALA B N 1
ATOM 5588 C CA . ALA B 1 196 ? -17.094 30.141 7.02 1 96 196 ALA B CA 1
ATOM 5589 C C . ALA B 1 196 ? -15.594 30.047 7.324 1 96 196 ALA B C 1
ATOM 5591 O O . ALA B 1 196 ? -14.969 31.031 7.707 1 96 196 ALA B O 1
ATOM 5592 N N . SER B 1 197 ? -15.07 28.859 7.195 1 97.06 197 SER B N 1
ATOM 5593 C CA . SER B 1 197 ? -13.641 28.656 7.414 1 97.06 197 SER B CA 1
ATOM 5594 C C . SER B 1 197 ? -12.812 29.469 6.422 1 97.06 197 SER B C 1
ATOM 5596 O O . SER B 1 197 ? -11.789 30.047 6.785 1 97.06 197 SER B O 1
ATOM 5598 N N . ALA B 1 198 ? -13.266 29.453 5.199 1 96.81 198 ALA B N 1
ATOM 5599 C CA . ALA B 1 198 ? -12.602 30.219 4.148 1 96.81 198 ALA B CA 1
ATOM 5600 C C . ALA B 1 198 ? -12.664 31.719 4.434 1 96.81 198 ALA B C 1
ATOM 5602 O O . ALA B 1 198 ? -11.688 32.438 4.234 1 96.81 198 ALA B O 1
ATOM 5603 N N . PHE B 1 199 ? -13.797 32.156 4.879 1 97.25 199 PHE B N 1
ATOM 5604 C CA . PHE B 1 199 ? -14.023 33.531 5.238 1 97.25 199 PHE B CA 1
ATOM 5605 C C . PHE B 1 199 ? -13.047 34 6.316 1 97.25 199 PHE B C 1
ATOM 5607 O O . PHE B 1 199 ? -12.453 35.062 6.219 1 97.25 199 PHE B O 1
ATOM 5614 N N . LEU B 1 200 ? -12.914 33.219 7.277 1 98.19 200 LEU B N 1
ATOM 5615 C CA . LEU B 1 200 ? -11.984 33.5 8.367 1 98.19 200 LEU B CA 1
ATOM 5616 C C . LEU B 1 200 ? -10.547 33.531 7.863 1 98.19 200 LEU B C 1
ATOM 5618 O O . LEU B 1 200 ? -9.758 34.406 8.273 1 98.19 200 LEU B O 1
ATOM 5622 N N . PHE B 1 201 ? -10.18 32.594 7.035 1 98.25 201 PHE B N 1
ATOM 5623 C CA . PHE B 1 201 ? -8.82 32.531 6.527 1 98.25 201 PHE B CA 1
ATOM 5624 C C . PHE B 1 201 ? -8.484 33.812 5.742 1 98.25 201 PHE B C 1
ATOM 5626 O O . PHE B 1 201 ? -7.375 34.344 5.852 1 98.25 201 PHE B O 1
ATOM 5633 N N . GLU B 1 202 ? -9.391 34.281 4.969 1 97.75 202 GLU B N 1
ATOM 5634 C CA . GLU B 1 202 ? -9.195 35.531 4.258 1 97.75 202 GLU B CA 1
ATOM 5635 C C . GLU B 1 202 ? -8.898 36.688 5.227 1 97.75 202 GLU B C 1
ATOM 5637 O O . GLU B 1 202 ? -8.031 37.531 4.969 1 97.75 202 GLU B O 1
ATOM 5642 N N . ALA B 1 203 ? -9.664 36.688 6.262 1 97.94 203 ALA B N 1
ATOM 5643 C CA . ALA B 1 203 ? -9.469 37.719 7.266 1 97.94 203 ALA B CA 1
ATOM 5644 C C . ALA B 1 203 ? -8.094 37.625 7.918 1 97.94 203 ALA B C 1
ATOM 5646 O O . ALA B 1 203 ? -7.441 38.625 8.18 1 97.94 203 ALA B O 1
ATOM 5647 N N . ILE B 1 204 ? -7.707 36.406 8.203 1 98 204 ILE B N 1
ATOM 5648 C CA . ILE B 1 204 ? -6.406 36.125 8.805 1 98 204 ILE B CA 1
ATOM 5649 C C . ILE B 1 204 ? -5.305 36.688 7.914 1 98 204 ILE B C 1
ATOM 5651 O O . ILE B 1 204 ? -4.359 37.312 8.406 1 98 204 ILE B O 1
ATOM 5655 N N . MET B 1 205 ? -5.434 36.531 6.617 1 97.62 205 MET B N 1
ATOM 5656 C CA . MET B 1 205 ? -4.422 36.938 5.645 1 97.62 205 MET B CA 1
ATOM 5657 C C . MET B 1 205 ? -4.352 38.469 5.539 1 97.62 205 MET B C 1
ATOM 5659 O O . MET B 1 205 ? -3.371 39 5.027 1 97.62 205 MET B O 1
ATOM 5663 N N . GLU B 1 206 ? -5.312 39.156 6.086 1 97.12 206 GLU B N 1
ATOM 5664 C CA . GLU B 1 206 ? -5.301 40.625 6.137 1 97.12 206 GLU B CA 1
ATOM 5665 C C . GLU B 1 206 ? -4.523 41.125 7.352 1 97.12 206 GLU B C 1
ATOM 5667 O O . GLU B 1 206 ? -4.133 42.281 7.402 1 97.12 206 GLU B O 1
ATOM 5672 N N . VAL B 1 207 ? -4.344 40.281 8.281 1 97.38 207 VAL B N 1
ATOM 5673 C CA . VAL B 1 207 ? -3.799 40.719 9.562 1 97.38 207 VAL B CA 1
ATOM 5674 C C . VAL B 1 207 ? -2.279 40.562 9.555 1 97.38 207 VAL B C 1
ATOM 5676 O O . VAL B 1 207 ? -1.562 41.438 10.055 1 97.38 207 VAL B O 1
ATOM 5679 N N . PHE B 1 208 ? -1.751 39.5 9.102 1 95.19 208 PHE B N 1
ATOM 5680 C CA . PHE B 1 208 ? -0.313 39.281 8.992 1 95.19 208 PHE B CA 1
ATOM 5681 C C . PHE B 1 208 ? 0.028 38.531 7.715 1 95.19 208 PHE B C 1
ATOM 5683 O O . PHE B 1 208 ? -0.839 37.875 7.121 1 95.19 208 PHE B O 1
ATOM 5690 N N . LYS B 1 209 ? 1.279 38.625 7.34 1 94.75 209 LYS B N 1
ATOM 5691 C CA . LYS B 1 209 ? 1.767 37.938 6.156 1 94.75 209 LYS B CA 1
ATOM 5692 C C . LYS B 1 209 ? 2.162 36.5 6.492 1 94.75 209 LYS B C 1
ATOM 5694 O O . LYS B 1 209 ? 2.791 36.25 7.523 1 94.75 209 LYS B O 1
ATOM 5699 N N . ALA B 1 210 ? 1.691 35.594 5.68 1 95.5 210 ALA B N 1
ATOM 5700 C CA . ALA B 1 210 ? 2.053 34.188 5.836 1 95.5 210 ALA B CA 1
ATOM 5701 C C . ALA B 1 210 ? 2.602 33.625 4.535 1 95.5 210 ALA B C 1
ATOM 5703 O O . ALA B 1 210 ? 2.145 33.969 3.447 1 95.5 210 ALA B O 1
ATOM 5704 N N . ARG B 1 211 ? 3.562 32.812 4.648 1 91.31 211 ARG B N 1
ATOM 5705 C CA . ARG B 1 211 ? 4.164 32.188 3.465 1 91.31 211 ARG B CA 1
ATOM 5706 C C . ARG B 1 211 ? 3.66 30.781 3.266 1 91.31 211 ARG B C 1
ATOM 5708 O O . ARG B 1 211 ? 3.252 30.406 2.164 1 91.31 211 ARG B O 1
ATOM 5715 N N . TYR B 1 212 ? 3.762 29.906 4.367 1 92.19 212 TYR B N 1
ATOM 5716 C CA . TYR B 1 212 ? 3.338 28.516 4.266 1 92.19 212 TYR B CA 1
ATOM 5717 C C . TYR B 1 212 ? 2.305 28.188 5.336 1 92.19 212 TYR B C 1
ATOM 5719 O O . TYR B 1 212 ? 2.336 28.75 6.434 1 92.19 212 TYR B O 1
ATOM 5727 N N . VAL B 1 213 ? 1.457 27.312 4.926 1 96.94 213 VAL B N 1
ATOM 5728 C CA . VAL B 1 213 ? 0.449 26.781 5.84 1 96.94 213 VAL B CA 1
ATOM 5729 C C . VAL B 1 213 ? 0.61 25.266 5.969 1 96.94 213 VAL B C 1
ATOM 5731 O O . VAL B 1 213 ? 0.604 24.547 4.965 1 96.94 213 VAL B O 1
ATOM 5734 N N . TYR B 1 214 ? 0.794 24.828 7.184 1 95.81 214 TYR B N 1
ATOM 5735 C CA . TYR B 1 214 ? 0.817 23.406 7.496 1 95.81 214 TYR B CA 1
ATOM 5736 C C . TYR B 1 214 ? -0.478 22.984 8.18 1 95.81 214 TYR B C 1
ATOM 5738 O O . TYR B 1 214 ? -1.054 23.734 8.961 1 95.81 214 TYR B O 1
ATOM 5746 N N . PHE B 1 215 ? -0.891 21.828 7.848 1 96.38 215 PHE B N 1
ATOM 5747 C CA . PHE B 1 215 ? -2.072 21.266 8.492 1 96.38 215 PHE B CA 1
ATOM 5748 C C . PHE B 1 215 ? -1.688 20.141 9.445 1 96.38 215 PHE B C 1
ATOM 5750 O O . PHE B 1 215 ? -0.792 19.344 9.148 1 96.38 215 PHE B O 1
ATOM 5757 N N . CYS B 1 216 ? -2.424 20.109 10.594 1 94.25 216 CYS B N 1
ATOM 5758 C CA . CYS B 1 216 ? -1.999 19.234 11.672 1 94.25 216 CYS B CA 1
ATOM 5759 C C . CYS B 1 216 ? -3.152 18.359 12.148 1 94.25 216 CYS B C 1
ATOM 5761 O O . CYS B 1 216 ? -4.297 18.812 12.211 1 94.25 216 CYS B O 1
ATOM 5763 N N . GLU B 1 217 ? -2.787 17.141 12.453 1 89.25 217 GLU B N 1
ATOM 5764 C CA . GLU B 1 217 ? -3.748 16.219 13.055 1 89.25 217 GLU B CA 1
ATOM 5765 C C . GLU B 1 217 ? -3.801 16.391 14.57 1 89.25 217 GLU B C 1
ATOM 5767 O O . GLU B 1 217 ? -4.848 16.188 15.188 1 89.25 217 GLU B O 1
ATOM 5772 N N . GLY B 1 218 ? -2.721 16.781 15.172 1 88.25 218 GLY B N 1
ATOM 5773 C CA . GLY B 1 218 ? -2.621 16.859 16.625 1 88.25 218 GLY B CA 1
ATOM 5774 C C . GLY B 1 218 ? -3.445 17.984 17.219 1 88.25 218 GLY B C 1
ATOM 5775 O O . GLY B 1 218 ? -3.188 19.156 16.953 1 88.25 218 GLY B O 1
ATOM 5776 N N . GLY B 1 219 ? -4.402 17.594 17.984 1 86.56 219 GLY B N 1
ATOM 5777 C CA . GLY B 1 219 ? -5.234 18.547 18.703 1 86.56 219 GLY B CA 1
ATOM 5778 C C . GLY B 1 219 ? -5.062 18.484 20.203 1 86.56 219 GLY B C 1
ATOM 5779 O O . GLY B 1 219 ? -3.957 18.234 20.703 1 86.56 219 GLY B O 1
ATOM 5780 N N . VAL B 1 220 ? -6.109 18.703 20.875 1 85.62 220 VAL B N 1
ATOM 5781 C CA . VAL B 1 220 ? -6.105 18.844 22.328 1 85.62 220 VAL B CA 1
ATOM 5782 C C . VAL B 1 220 ? -5.762 17.5 22.969 1 85.62 220 VAL B C 1
ATOM 5784 O O . VAL B 1 220 ? -5.004 17.438 23.938 1 85.62 220 VAL B O 1
ATOM 5787 N N . ARG B 1 221 ? -6.227 16.422 22.406 1 86.12 221 ARG B N 1
ATOM 5788 C CA . ARG B 1 221 ? -5.961 15.102 22.984 1 86.12 221 ARG B CA 1
ATOM 5789 C C . ARG B 1 221 ? -4.48 14.742 22.875 1 86.12 221 ARG B C 1
ATOM 5791 O O . ARG B 1 221 ? -3.871 14.289 23.844 1 86.12 221 ARG B O 1
ATOM 5798 N N . HIS B 1 222 ? -3.906 14.938 21.766 1 90.44 222 HIS B N 1
ATOM 5799 C CA . HIS B 1 222 ? -2.479 14.711 21.578 1 90.44 222 HIS B CA 1
ATOM 5800 C C . HIS B 1 222 ? -1.656 15.633 22.484 1 90.44 222 HIS B C 1
ATOM 5802 O O . HIS B 1 222 ? -0.652 15.203 23.047 1 90.44 222 HIS B O 1
ATOM 5808 N N . GLY B 1 223 ? -2.148 16.875 22.547 1 91.75 223 GLY B N 1
ATOM 5809 C CA . GLY B 1 223 ? -1.44 17.859 23.344 1 91.75 223 GLY B CA 1
ATOM 5810 C C . GLY B 1 223 ? -1.407 17.516 24.828 1 91.75 223 GLY B C 1
ATOM 5811 O O . GLY B 1 223 ? -0.383 17.703 25.484 1 91.75 223 GLY B O 1
ATOM 5812 N N . TYR B 1 224 ? -2.512 17.062 25.25 1 92.19 224 TYR B N 1
ATOM 5813 C CA . TYR B 1 224 ? -2.588 16.672 26.656 1 92.19 224 TYR B CA 1
ATOM 5814 C C . TYR B 1 224 ? -1.631 15.523 26.953 1 92.19 224 TYR B C 1
ATOM 5816 O O . TYR B 1 224 ? -0.879 15.578 27.922 1 92.19 224 TYR B O 1
ATOM 5824 N N . CYS B 1 225 ? -1.646 14.492 26.141 1 91.94 225 CYS B N 1
ATOM 5825 C CA . CYS B 1 225 ? -0.763 13.344 26.312 1 91.94 225 CYS B CA 1
ATOM 5826 C C . CYS B 1 225 ? 0.7 13.758 26.219 1 91.94 225 CYS B C 1
ATOM 5828 O O . CYS B 1 225 ? 1.527 13.305 27.016 1 91.94 225 CYS B O 1
ATOM 5830 N N . PHE B 1 226 ? 0.983 14.609 25.328 1 91.88 226 PHE B N 1
ATOM 5831 C CA . PHE B 1 226 ? 2.352 15.078 25.141 1 91.88 226 PHE B CA 1
ATOM 5832 C C . PHE B 1 226 ? 2.807 15.914 26.328 1 91.88 226 PHE B C 1
ATOM 5834 O O . PHE B 1 226 ? 3.955 15.812 26.766 1 91.88 226 PHE B O 1
ATOM 5841 N N . ASN B 1 227 ? 1.936 16.703 26.844 1 90.06 227 ASN B N 1
ATOM 5842 C CA . ASN B 1 227 ? 2.238 17.609 27.953 1 90.06 227 ASN B CA 1
ATOM 5843 C C . ASN B 1 227 ? 2.596 16.844 29.219 1 90.06 227 ASN B C 1
ATOM 5845 O O . ASN B 1 227 ? 3.355 17.344 30.047 1 90.06 227 ASN B O 1
ATOM 5849 N N . ILE B 1 228 ? 2.029 15.672 29.328 1 92.81 228 ILE B N 1
ATOM 5850 C CA . ILE B 1 228 ? 2.25 14.93 30.578 1 92.81 228 ILE B CA 1
ATOM 5851 C C . ILE B 1 228 ? 3.539 14.117 30.469 1 92.81 228 ILE B C 1
ATOM 5853 O O . ILE B 1 228 ? 4.016 13.57 31.469 1 92.81 228 ILE B O 1
ATOM 5857 N N . LEU B 1 229 ? 4.117 14.086 29.359 1 90.88 229 LEU B N 1
ATOM 5858 C CA . LEU B 1 229 ? 5.387 13.391 29.203 1 90.88 229 LEU B CA 1
ATOM 5859 C C . LEU B 1 229 ? 6.516 14.141 29.891 1 90.88 229 LEU B C 1
ATOM 5861 O O . LEU B 1 229 ? 6.469 15.367 30.016 1 90.88 229 LEU B O 1
ATOM 5865 N N . PRO B 1 230 ? 7.523 13.398 30.391 1 89.62 230 PRO B N 1
ATOM 5866 C CA . PRO B 1 230 ? 8.703 14.102 30.906 1 89.62 230 PRO B CA 1
ATOM 5867 C C . PRO B 1 230 ? 9.367 14.992 29.859 1 89.62 230 PRO B C 1
ATOM 5869 O O . PRO B 1 230 ? 9.352 14.664 28.656 1 89.62 230 PRO B O 1
ATOM 5872 N N . LYS B 1 231 ? 9.953 16.094 30.266 1 85.62 231 LYS B N 1
ATOM 5873 C CA . LYS B 1 231 ? 10.562 17.078 29.375 1 85.62 231 LYS B CA 1
ATOM 5874 C C . LYS B 1 231 ? 11.633 16.438 28.484 1 85.62 231 LYS B C 1
ATOM 5876 O O . LYS B 1 231 ? 11.844 16.859 27.344 1 85.62 231 LYS B O 1
ATOM 5881 N N . SER B 1 232 ? 12.25 15.398 29.016 1 86.25 232 SER B N 1
ATOM 5882 C CA . SER B 1 232 ? 13.281 14.711 28.234 1 86.25 232 SER B CA 1
ATOM 5883 C C . SER B 1 232 ? 12.688 14.078 26.969 1 86.25 232 SER B C 1
ATOM 5885 O O . SER B 1 232 ? 13.391 13.906 25.969 1 86.25 232 SER B O 1
ATOM 5887 N N . GLU B 1 233 ? 11.359 13.805 26.953 1 89.5 233 GLU B N 1
ATOM 5888 C CA . GLU B 1 233 ? 10.695 13.164 25.828 1 89.5 233 GLU B CA 1
ATOM 5889 C C . GLU B 1 233 ? 10.281 14.188 24.781 1 89.5 233 GLU B C 1
ATOM 5891 O O . GLU B 1 233 ? 10.016 13.828 23.625 1 89.5 233 GLU B O 1
ATOM 5896 N N . TRP B 1 234 ? 10.305 15.484 25.188 1 88.75 234 TRP B N 1
ATOM 5897 C CA . TRP B 1 234 ? 9.844 16.531 24.281 1 88.75 234 TRP B CA 1
ATOM 5898 C C . TRP B 1 234 ? 10.82 16.734 23.125 1 88.75 234 TRP B C 1
ATOM 5900 O O . TRP B 1 234 ? 10.445 17.25 22.078 1 88.75 234 TRP B O 1
ATOM 5910 N N . SER B 1 235 ? 12.094 16.266 23.328 1 87.94 235 SER B N 1
ATOM 5911 C CA . SER B 1 235 ? 13.117 16.5 22.328 1 87.94 235 SER B CA 1
ATOM 5912 C C . SER B 1 235 ? 13.336 15.273 21.453 1 87.94 235 SER B C 1
ATOM 5914 O O . SER B 1 235 ? 14.078 15.32 20.469 1 87.94 235 SER B O 1
ATOM 5916 N N . VAL B 1 236 ? 12.672 14.211 21.766 1 89.69 236 VAL B N 1
ATOM 5917 C CA . VAL B 1 236 ? 12.859 12.961 21.047 1 89.69 236 VAL B CA 1
ATOM 5918 C C . VAL B 1 236 ? 12.156 13.039 19.688 1 89.69 236 VAL B C 1
ATOM 5920 O O . VAL B 1 236 ? 11.039 13.555 19.594 1 89.69 236 VAL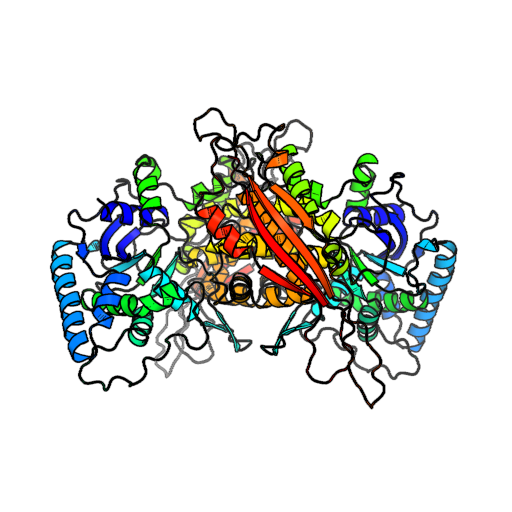 B O 1
ATOM 5923 N N . ASP B 1 237 ? 12.828 12.625 18.609 1 91.31 237 ASP B N 1
ATOM 5924 C CA . ASP B 1 237 ? 12.188 12.539 17.297 1 91.31 237 ASP B CA 1
ATOM 5925 C C . ASP B 1 237 ? 11.062 11.508 17.297 1 91.31 237 ASP B C 1
ATOM 5927 O O . ASP B 1 237 ? 11.305 10.312 17.453 1 91.31 237 ASP B O 1
ATOM 5931 N N . PRO B 1 238 ? 9.875 11.969 17.078 1 92.62 238 PRO B N 1
ATOM 5932 C CA . PRO B 1 238 ? 8.75 11.031 17.156 1 92.62 238 PRO B CA 1
ATOM 5933 C C . PRO B 1 238 ? 8.82 9.945 16.078 1 92.62 238 PRO B C 1
ATOM 5935 O O . PRO B 1 238 ? 8.359 8.82 16.312 1 92.62 238 PRO B O 1
ATOM 5938 N N . LEU B 1 239 ? 9.367 10.227 14.922 1 95.38 239 LEU B N 1
ATOM 5939 C CA . LEU B 1 239 ? 9.5 9.219 13.875 1 95.38 239 LEU B CA 1
ATOM 5940 C C . LEU B 1 239 ? 10.406 8.078 14.32 1 95.38 239 LEU B C 1
ATOM 5942 O O . LEU B 1 239 ? 10.062 6.906 14.148 1 95.38 239 LEU B O 1
ATOM 5946 N N . GLY B 1 240 ? 11.594 8.438 14.852 1 94.62 240 GLY B N 1
ATOM 5947 C CA . GLY B 1 240 ? 12.5 7.418 15.352 1 94.62 240 GLY B CA 1
ATOM 5948 C C . GLY B 1 240 ? 11.883 6.52 16.406 1 94.62 240 GLY B C 1
ATOM 5949 O O . GLY B 1 240 ? 12.07 5.301 16.375 1 94.62 240 GLY B O 1
ATOM 5950 N N . SER B 1 241 ? 11.18 7.156 17.328 1 93.19 241 SER B N 1
ATOM 5951 C CA . SER B 1 241 ? 10.508 6.398 18.375 1 93.19 241 SER B CA 1
ATOM 5952 C C . SER B 1 241 ? 9.461 5.457 17.781 1 93.19 241 SER B C 1
ATOM 5954 O O . SER B 1 241 ? 9.32 4.316 18.234 1 93.19 241 SER B O 1
ATOM 5956 N N . PHE B 1 242 ? 8.727 5.973 16.859 1 94.62 242 PHE B N 1
ATOM 5957 C CA . PHE B 1 242 ? 7.695 5.18 16.203 1 94.62 242 PHE B CA 1
ATOM 5958 C C . PHE B 1 242 ? 8.305 3.957 15.523 1 94.62 242 PHE B C 1
ATOM 5960 O O . PHE B 1 242 ? 7.816 2.838 15.688 1 94.62 242 PHE B O 1
ATOM 5967 N N . ILE B 1 243 ? 9.328 4.133 14.742 1 96.12 243 ILE B N 1
ATOM 5968 C CA . ILE B 1 243 ? 9.969 3.078 13.961 1 96.12 243 ILE B CA 1
ATOM 5969 C C . ILE B 1 243 ? 10.555 2.025 14.898 1 96.12 243 ILE B C 1
ATOM 5971 O O . ILE B 1 243 ? 10.344 0.825 14.703 1 96.12 243 ILE B O 1
ATOM 5975 N N . LYS B 1 244 ? 11.211 2.424 15.938 1 92.5 244 LYS B N 1
ATOM 5976 C CA . LYS B 1 244 ? 11.891 1.516 16.859 1 92.5 244 LYS B CA 1
ATOM 5977 C C . LYS B 1 244 ? 10.883 0.655 17.625 1 92.5 244 LYS B C 1
ATOM 5979 O O . LYS B 1 244 ? 11.188 -0.486 17.984 1 92.5 244 LYS B O 1
ATOM 5984 N N . SER B 1 245 ? 9.688 1.163 17.797 1 91.62 245 SER B N 1
ATOM 5985 C CA . SER B 1 245 ? 8.68 0.442 18.578 1 91.62 245 SER B CA 1
ATOM 5986 C C . SER B 1 245 ? 7.746 -0.349 17.656 1 91.62 245 SER B C 1
ATOM 5988 O O . SER B 1 245 ? 6.906 -1.116 18.141 1 91.62 245 SER B O 1
ATOM 5990 N N . HIS B 1 246 ? 7.895 -0.184 16.438 1 92.38 246 HIS B N 1
ATOM 5991 C CA . HIS B 1 246 ? 6.98 -0.812 15.484 1 92.38 246 HIS B CA 1
ATOM 5992 C C . HIS B 1 246 ? 7.215 -2.316 15.406 1 92.38 246 HIS B C 1
ATOM 5994 O O . HIS B 1 246 ? 8.359 -2.775 15.453 1 92.38 246 HIS B O 1
ATOM 6000 N N . PRO B 1 247 ? 6.152 -3.09 15.219 1 87.56 247 PRO B N 1
ATOM 6001 C CA . PRO B 1 247 ? 6.297 -4.547 15.18 1 87.56 247 PRO B CA 1
ATOM 6002 C C . PRO B 1 247 ? 7.16 -5.023 14.016 1 87.56 247 PRO B C 1
ATOM 6004 O O . PRO B 1 247 ? 7.773 -6.094 14.094 1 87.56 247 PRO B O 1
ATOM 6007 N N . LEU B 1 248 ? 7.273 -4.293 12.945 1 89.31 248 LEU B N 1
ATOM 6008 C CA . LEU B 1 248 ? 8.031 -4.695 11.766 1 89.31 248 LEU B CA 1
ATOM 6009 C C . LEU B 1 248 ? 9.531 -4.477 11.984 1 89.31 248 LEU B C 1
ATOM 6011 O O . LEU B 1 248 ? 10.352 -4.965 11.211 1 89.31 248 LEU B O 1
ATOM 6015 N N . GLN B 1 249 ? 9.867 -3.674 13.016 1 91.25 249 GLN B N 1
ATOM 6016 C CA . GLN B 1 249 ? 11.281 -3.451 13.305 1 91.25 249 GLN B CA 1
ATOM 6017 C C . GLN B 1 249 ? 11.961 -4.738 13.773 1 91.25 249 GLN B C 1
ATOM 6019 O O . GLN B 1 249 ? 11.555 -5.328 14.781 1 91.25 249 GLN B O 1
ATOM 6024 N N . PRO B 1 250 ? 12.984 -5.09 13 1 84.31 250 PRO B N 1
ATOM 6025 C CA . PRO B 1 250 ? 13.648 -6.328 13.414 1 84.31 250 PRO B CA 1
ATOM 6026 C C . PRO B 1 250 ? 14.266 -6.23 14.805 1 84.31 250 PRO B C 1
ATOM 6028 O O . PRO B 1 250 ? 15.023 -5.297 15.086 1 84.31 250 PRO B O 1
ATOM 6031 N N . LYS B 1 251 ? 14.07 -7.219 15.562 1 81.12 251 LYS B N 1
ATOM 6032 C CA . LYS B 1 251 ? 14.516 -7.23 16.953 1 81.12 251 LYS B CA 1
ATOM 6033 C C . LYS B 1 251 ? 16.016 -7.516 17.047 1 81.12 251 LYS B C 1
ATOM 6035 O O . LYS B 1 251 ? 16.656 -7.117 18.016 1 81.12 251 LYS B O 1
ATOM 6040 N N . ASN B 1 252 ? 16.562 -8.062 16.047 1 81.62 252 ASN B N 1
ATOM 6041 C CA . ASN B 1 252 ? 17.969 -8.461 16.078 1 81.62 252 ASN B CA 1
ATOM 6042 C C . ASN B 1 252 ? 18.891 -7.355 15.586 1 81.62 252 ASN B C 1
ATOM 6044 O O . ASN B 1 252 ? 20.109 -7.48 15.648 1 81.62 252 ASN B O 1
ATOM 6048 N N . LEU B 1 253 ? 18.328 -6.344 15.07 1 87.12 253 LEU B N 1
ATOM 6049 C CA . LEU B 1 253 ? 19.141 -5.207 14.648 1 87.12 253 LEU B CA 1
ATOM 6050 C C . LEU B 1 253 ? 19.562 -4.375 15.859 1 87.12 253 LEU B C 1
ATOM 6052 O O . LEU B 1 253 ? 18.812 -3.512 16.312 1 87.12 253 LEU B O 1
ATOM 6056 N N . LYS B 1 254 ? 20.781 -4.547 16.281 1 86.5 254 LYS B N 1
ATOM 6057 C CA . LYS B 1 254 ? 21.312 -3.861 17.453 1 86.5 254 LYS B CA 1
ATOM 6058 C C . LYS B 1 254 ? 21.641 -2.406 17.141 1 86.5 254 LYS B C 1
ATOM 6060 O O . LYS B 1 254 ? 21.969 -2.072 16 1 86.5 254 LYS B O 1
ATOM 6065 N N . ALA B 1 255 ? 21.625 -1.58 18.172 1 89.19 255 ALA B N 1
ATOM 6066 C CA . ALA B 1 255 ? 21.906 -0.154 18.031 1 89.19 255 ALA B CA 1
ATOM 6067 C C . ALA B 1 255 ? 23.328 0.076 17.547 1 89.19 255 ALA B C 1
ATOM 6069 O O . ALA B 1 255 ? 23.578 0.982 16.75 1 89.19 255 ALA B O 1
ATOM 6070 N N . THR B 1 256 ? 24.234 -0.746 17.984 1 86.75 256 THR B N 1
ATOM 6071 C CA . THR B 1 256 ? 25.641 -0.598 17.609 1 86.75 256 THR B CA 1
ATOM 6072 C C . THR B 1 256 ? 25.828 -0.846 16.125 1 86.75 256 THR B C 1
ATOM 6074 O O . THR B 1 256 ? 26.609 -0.147 15.461 1 86.75 256 THR B O 1
ATOM 6077 N N . HIS B 1 257 ? 25.172 -1.875 15.602 1 87.31 257 HIS B N 1
ATOM 6078 C CA . HIS B 1 257 ? 25.219 -2.168 14.172 1 87.31 257 HIS B CA 1
ATOM 6079 C C . HIS B 1 257 ? 24.656 -1.013 13.352 1 87.31 257 HIS B C 1
ATOM 6081 O O . HIS B 1 257 ? 25.266 -0.596 12.367 1 87.31 257 HIS B O 1
ATOM 6087 N N . HIS B 1 258 ? 23.562 -0.549 13.852 1 92.19 258 HIS B N 1
ATOM 6088 C CA . HIS B 1 258 ? 22.891 0.574 13.188 1 92.19 258 HIS B CA 1
ATOM 6089 C C . HIS B 1 258 ? 23.797 1.808 13.18 1 92.19 258 HIS B C 1
ATOM 6091 O O . HIS B 1 258 ? 23.906 2.492 12.156 1 92.19 258 HIS B O 1
ATOM 6097 N N . GLU B 1 259 ? 24.422 2.109 14.258 1 91.19 259 GLU B N 1
ATOM 6098 C CA . GLU B 1 259 ? 25.281 3.285 14.391 1 91.19 259 GLU B CA 1
ATOM 6099 C C . GLU B 1 259 ? 26.469 3.209 13.453 1 91.19 259 GLU B C 1
ATOM 6101 O O . GLU B 1 259 ? 26.875 4.219 12.875 1 91.19 259 GLU B O 1
ATOM 6106 N N . GLN B 1 260 ? 26.984 2.061 13.297 1 85.31 260 GLN B N 1
ATOM 6107 C CA . GLN B 1 260 ? 28.125 1.885 12.391 1 85.31 260 GLN B CA 1
ATOM 6108 C C . GLN B 1 260 ? 27.703 2.1 10.938 1 85.31 260 GLN B C 1
ATOM 6110 O O . GLN B 1 260 ? 28.406 2.748 10.172 1 85.31 260 GLN B O 1
ATOM 6115 N N . LEU B 1 261 ? 26.625 1.528 10.586 1 88.44 261 LEU B N 1
ATOM 6116 C CA . LEU B 1 261 ? 26.109 1.73 9.242 1 88.44 261 LEU B CA 1
ATOM 6117 C C . LEU B 1 261 ? 25.859 3.211 8.969 1 88.44 261 LEU B C 1
ATOM 6119 O O . LEU B 1 261 ? 26.172 3.713 7.891 1 88.44 261 LEU B O 1
ATOM 6123 N N . LEU B 1 262 ? 25.281 3.861 9.977 1 93.25 262 LEU B N 1
ATOM 6124 C CA . LEU B 1 262 ? 24.984 5.285 9.859 1 93.25 262 LEU B CA 1
ATOM 6125 C C . LEU B 1 262 ? 26.25 6.094 9.648 1 93.25 262 LEU B C 1
ATOM 6127 O O . LEU B 1 262 ? 26.297 6.969 8.781 1 93.25 262 LEU B O 1
ATOM 6131 N N . LYS B 1 263 ? 27.203 5.773 10.43 1 88.12 263 LYS B N 1
ATOM 6132 C CA . LYS B 1 263 ? 28.484 6.469 10.32 1 88.12 263 LYS B CA 1
ATOM 6133 C C . LYS B 1 263 ? 29.094 6.285 8.93 1 88.12 263 LYS B C 1
ATOM 6135 O O . LYS B 1 263 ? 29.562 7.246 8.32 1 88.12 263 LYS B O 1
ATOM 6140 N N . ASN B 1 264 ? 29.031 5.078 8.422 1 84.25 264 ASN B N 1
ATOM 6141 C CA . ASN B 1 264 ? 29.594 4.762 7.109 1 84.25 264 ASN B CA 1
ATOM 6142 C C . ASN B 1 264 ? 28.859 5.496 5.992 1 84.25 264 ASN B C 1
ATOM 6144 O O . ASN B 1 264 ? 29.484 6.062 5.098 1 84.25 264 ASN B O 1
ATOM 6148 N N . ILE B 1 265 ? 27.609 5.516 6.074 1 89.69 265 ILE B N 1
ATOM 6149 C CA . ILE B 1 265 ? 26.797 6.098 5.008 1 89.69 265 ILE B CA 1
ATOM 6150 C C . ILE B 1 265 ? 26.922 7.621 5.043 1 89.69 265 ILE B C 1
ATOM 6152 O O . ILE B 1 265 ? 27 8.266 3.996 1 89.69 265 ILE B O 1
ATOM 6156 N N . LYS B 1 266 ? 26.938 8.18 6.238 1 90.19 266 LYS B N 1
ATOM 6157 C CA . LYS B 1 266 ? 27.078 9.617 6.387 1 90.19 266 LYS B CA 1
ATOM 6158 C C . LYS B 1 266 ? 28.375 10.109 5.746 1 90.19 266 LYS B C 1
ATOM 6160 O O . LYS B 1 266 ? 28.422 11.18 5.145 1 90.19 266 LYS B O 1
ATOM 6165 N N . LYS B 1 267 ? 29.344 9.328 5.875 1 86.19 267 LYS B N 1
ATOM 6166 C CA . LYS B 1 267 ? 30.641 9.688 5.32 1 86.19 267 LYS B CA 1
ATOM 6167 C C . LYS B 1 267 ? 30.609 9.688 3.793 1 86.19 267 LYS B C 1
ATOM 6169 O O . LYS B 1 267 ? 31.359 10.414 3.148 1 86.19 267 LYS B O 1
ATOM 6174 N N . ALA B 1 268 ? 29.734 8.906 3.275 1 88.06 268 ALA B N 1
ATOM 6175 C CA . ALA B 1 268 ? 29.688 8.727 1.826 1 88.06 268 ALA B CA 1
ATOM 6176 C C . ALA B 1 268 ? 28.812 9.797 1.17 1 88.06 268 ALA B C 1
ATOM 6178 O O . ALA B 1 268 ? 28.922 10.039 -0.035 1 88.06 268 ALA B O 1
ATOM 6179 N N . ILE B 1 269 ? 28 10.453 1.887 1 90.69 269 ILE B N 1
ATOM 6180 C CA . ILE B 1 269 ? 27.031 11.375 1.307 1 90.69 269 ILE B CA 1
ATOM 6181 C C . ILE B 1 269 ? 27.641 12.766 1.187 1 90.69 269 ILE B C 1
ATOM 6183 O O . ILE B 1 269 ? 28.047 13.367 2.189 1 90.69 269 ILE B O 1
ATOM 6187 N N . PRO B 1 270 ? 27.719 13.297 0.015 1 89.56 270 PRO B N 1
ATOM 6188 C CA . PRO B 1 270 ? 28.297 14.633 -0.156 1 89.56 270 PRO B CA 1
ATOM 6189 C C . PRO B 1 270 ? 27.422 15.742 0.41 1 89.56 270 PRO B C 1
ATOM 6191 O O . PRO B 1 270 ? 26.188 15.617 0.419 1 89.56 270 PRO B O 1
ATOM 6194 N N . PRO B 1 271 ? 27.969 16.828 0.796 1 87.94 271 PRO B N 1
ATOM 6195 C CA . PRO B 1 271 ? 27.234 17.953 1.39 1 87.94 271 PRO B CA 1
ATOM 6196 C C . PRO B 1 271 ? 26.125 18.484 0.473 1 87.94 271 PRO B C 1
ATOM 6198 O O . PRO B 1 271 ? 25.078 18.922 0.952 1 87.94 271 PRO B O 1
ATOM 6201 N N . VAL B 1 272 ? 26.359 18.422 -0.804 1 90 272 VAL B N 1
ATOM 6202 C CA . VAL B 1 272 ? 25.406 18.953 -1.771 1 90 272 VAL B CA 1
ATOM 6203 C C . VAL B 1 272 ? 24.078 18.203 -1.669 1 90 272 VAL B C 1
ATOM 6205 O O . VAL B 1 272 ? 23.016 18.781 -1.924 1 90 272 VAL B O 1
ATOM 6208 N N . ALA B 1 273 ? 24.188 16.938 -1.234 1 93.44 273 ALA B N 1
ATOM 6209 C CA . ALA B 1 273 ? 22.984 16.125 -1.097 1 93.44 273 ALA B CA 1
ATOM 6210 C C . ALA B 1 273 ? 22.031 16.719 -0.065 1 93.44 273 ALA B C 1
ATOM 6212 O O . ALA B 1 273 ? 20.828 16.797 -0.295 1 93.44 273 ALA B O 1
ATOM 6213 N N . TYR B 1 274 ? 22.594 17.234 1.019 1 93.12 274 TYR B N 1
ATOM 6214 C CA . TYR B 1 274 ? 21.812 17.828 2.094 1 93.12 274 TYR B CA 1
ATOM 6215 C C . TYR B 1 274 ? 21.172 19.141 1.64 1 93.12 274 TYR B C 1
ATOM 6217 O O . TYR B 1 274 ? 20.016 19.422 1.973 1 93.12 274 TYR B O 1
ATOM 6225 N N . GLU B 1 275 ? 21.828 19.844 0.854 1 90.88 275 GLU B N 1
ATOM 6226 C CA . GLU B 1 275 ? 21.344 21.125 0.373 1 90.88 275 GLU B CA 1
ATOM 6227 C C . GLU B 1 275 ? 20.219 20.969 -0.64 1 90.88 275 GLU B C 1
ATOM 6229 O O . GLU B 1 275 ? 19.219 21.688 -0.585 1 90.88 275 GLU B O 1
ATOM 6234 N N . ILE B 1 276 ? 20.391 20.047 -1.496 1 93.31 276 ILE B N 1
ATOM 6235 C CA . ILE B 1 276 ? 19.422 19.844 -2.57 1 93.31 276 ILE B CA 1
ATOM 6236 C C . ILE B 1 276 ? 18.094 19.391 -1.984 1 93.31 276 ILE B C 1
ATOM 6238 O O . ILE B 1 276 ? 17.031 19.875 -2.393 1 93.31 276 ILE B O 1
ATOM 6242 N N . LEU B 1 277 ? 18.078 18.547 -1.021 1 95.31 277 LEU B N 1
ATOM 6243 C CA . LEU B 1 277 ? 16.859 18.016 -0.449 1 95.31 277 LEU B CA 1
ATOM 6244 C C . LEU B 1 277 ? 16.203 19.031 0.483 1 95.31 277 LEU B C 1
ATOM 6246 O O . LEU B 1 277 ? 15.078 18.828 0.949 1 95.31 277 LEU B O 1
ATOM 6250 N N . ASP B 1 278 ? 16.891 20.156 0.727 1 92.19 278 ASP B N 1
ATOM 6251 C CA . ASP B 1 278 ? 16.328 21.266 1.502 1 92.19 278 ASP B CA 1
ATOM 6252 C C . ASP B 1 278 ? 16.172 22.516 0.645 1 92.19 278 ASP B C 1
ATOM 6254 O O . ASP B 1 278 ? 16.109 23.625 1.171 1 92.19 278 ASP B O 1
ATOM 6258 N N . SER B 1 279 ? 16.156 22.391 -0.643 1 86.81 279 SER B N 1
ATOM 6259 C CA . SER B 1 279 ? 16.172 23.531 -1.552 1 86.81 279 SER B CA 1
ATOM 6260 C C . SER B 1 279 ? 14.891 24.359 -1.407 1 86.81 279 SER B C 1
ATOM 6262 O O . SER B 1 279 ? 14.875 25.547 -1.739 1 86.81 279 SER B O 1
ATOM 6264 N N . ASP B 1 280 ? 13.859 23.719 -0.865 1 81.94 280 ASP B N 1
ATOM 6265 C CA . ASP B 1 280 ? 12.586 24.422 -0.731 1 81.94 280 ASP B CA 1
ATOM 6266 C C . ASP B 1 280 ? 12.484 25.141 0.616 1 81.94 280 ASP B C 1
ATOM 6268 O O . ASP B 1 280 ? 11.562 25.922 0.843 1 81.94 280 ASP B O 1
ATOM 6272 N N . ILE B 1 281 ? 13.383 24.844 1.509 1 77.56 281 ILE B N 1
ATOM 6273 C CA . ILE B 1 281 ? 13.32 25.391 2.863 1 77.56 281 ILE B CA 1
ATOM 6274 C C . ILE B 1 281 ? 14.102 26.703 2.932 1 77.56 281 ILE B C 1
ATOM 6276 O O . ILE B 1 281 ? 15.234 26.781 2.463 1 77.56 281 ILE B O 1
ATOM 6280 N N . THR B 1 282 ? 13.453 27.625 3.395 1 63.06 282 THR B N 1
ATOM 6281 C CA . THR B 1 282 ? 14.086 28.938 3.521 1 63.06 282 THR B CA 1
ATOM 6282 C C . THR B 1 282 ? 14.5 29.203 4.965 1 63.06 282 THR B C 1
ATOM 6284 O O . THR B 1 282 ? 15.266 30.125 5.238 1 63.06 282 THR B O 1
ATOM 6287 N N . MET B 1 283 ? 13.906 28.312 5.84 1 61.12 283 MET B N 1
ATOM 6288 C CA . MET B 1 283 ? 14.148 28.641 7.242 1 61.12 283 MET B CA 1
ATOM 6289 C C . MET B 1 283 ? 15.383 27.906 7.762 1 61.12 283 MET B C 1
ATOM 6291 O O . MET B 1 283 ? 15.57 26.719 7.484 1 61.12 283 MET B O 1
ATOM 6295 N N . CYS B 1 284 ? 16.203 28.562 8.453 1 58.88 284 CYS B N 1
ATOM 6296 C CA . CYS B 1 284 ? 17.594 28.203 8.703 1 58.88 284 CYS B CA 1
ATOM 6297 C C . CYS B 1 284 ? 17.734 27.391 9.984 1 58.88 284 CYS B C 1
ATOM 6299 O O . CYS B 1 284 ? 18.719 26.688 10.18 1 58.88 284 CYS B O 1
ATOM 6301 N N . ASN B 1 285 ? 16.703 27.234 10.797 1 64.69 285 ASN B N 1
ATOM 6302 C CA . ASN B 1 285 ? 17.078 26.672 12.086 1 64.69 285 ASN B CA 1
ATOM 6303 C C . ASN B 1 285 ? 16.609 25.219 12.219 1 64.69 285 ASN B C 1
ATOM 6305 O O . ASN B 1 285 ? 16.703 24.625 13.297 1 64.69 285 ASN B O 1
ATOM 6309 N N . LYS B 1 286 ? 16.188 24.609 11.164 1 69.94 286 LYS B N 1
ATOM 6310 C CA . LYS B 1 286 ? 15.75 23.219 11.25 1 69.94 286 LYS B CA 1
ATOM 6311 C C . LYS B 1 286 ? 16.828 22.266 10.742 1 69.94 286 LYS B C 1
ATOM 6313 O O . LYS B 1 286 ? 17.625 22.625 9.883 1 69.94 286 LYS B O 1
ATOM 6318 N N . PRO B 1 287 ? 16.906 21.172 11.516 1 76.62 287 PRO B N 1
ATOM 6319 C CA . PRO B 1 287 ? 17.812 20.156 10.945 1 76.62 287 PRO B CA 1
ATOM 6320 C C . PRO B 1 287 ? 17.484 19.828 9.492 1 76.62 287 PRO B C 1
ATOM 6322 O O . PRO B 1 287 ? 16.328 19.844 9.094 1 76.62 287 PRO B O 1
ATOM 6325 N N . LYS B 1 288 ? 18.562 19.609 8.781 1 88.06 288 LYS B N 1
ATOM 6326 C CA . LYS B 1 288 ? 18.375 19.203 7.391 1 88.06 288 LYS B CA 1
ATOM 6327 C C . LYS B 1 288 ? 17.594 17.906 7.301 1 88.06 288 LYS B C 1
ATOM 6329 O O . LYS B 1 288 ? 17.766 17 8.125 1 88.06 288 LYS B O 1
ATOM 6334 N N . ARG B 1 289 ? 16.734 17.797 6.371 1 93.12 289 ARG B N 1
ATOM 6335 C CA . ARG B 1 289 ? 15.836 16.656 6.219 1 93.12 289 ARG B CA 1
ATOM 6336 C C . ARG B 1 289 ? 16.625 15.352 6.152 1 93.12 289 ARG B C 1
ATOM 6338 O O . ARG B 1 289 ? 16.328 14.406 6.879 1 93.12 289 ARG B O 1
ATOM 6345 N N . LEU B 1 290 ? 17.625 15.344 5.27 1 95.88 290 LEU B N 1
ATOM 6346 C CA . LEU B 1 290 ? 18.359 14.094 5.074 1 95.88 290 LEU B CA 1
ATOM 6347 C C . LEU B 1 290 ? 19.094 13.695 6.348 1 95.88 290 LEU B C 1
ATOM 6349 O O . LEU B 1 290 ? 19.219 12.508 6.652 1 95.88 290 LEU B O 1
ATOM 6353 N N . GLU B 1 291 ? 19.625 14.648 7.098 1 93.06 291 GLU B N 1
ATOM 6354 C CA . GLU B 1 291 ? 20.297 14.367 8.367 1 93.06 291 GLU B CA 1
ATOM 6355 C C . GLU B 1 291 ? 19.344 13.688 9.344 1 93.06 291 GLU B C 1
ATOM 6357 O O . GLU B 1 291 ? 19.75 12.773 10.07 1 93.06 291 GLU B O 1
ATOM 6362 N N . ARG B 1 292 ? 18.188 14.125 9.359 1 93.69 292 ARG B N 1
ATOM 6363 C CA . ARG B 1 292 ? 17.188 13.57 10.266 1 93.69 292 ARG B CA 1
ATOM 6364 C C . ARG B 1 292 ? 16.703 12.219 9.773 1 93.69 292 ARG B C 1
ATOM 6366 O O . ARG B 1 292 ? 16.484 11.297 10.57 1 93.69 292 ARG B O 1
ATOM 6373 N N . LEU B 1 293 ? 16.469 12.125 8.484 1 97.06 293 LEU B N 1
ATOM 6374 C CA . LEU B 1 293 ? 15.805 10.953 7.914 1 97.06 293 LEU B CA 1
ATOM 6375 C C . LEU B 1 293 ? 16.781 9.789 7.785 1 97.06 293 LEU B C 1
ATOM 6377 O O . LEU B 1 293 ? 16.359 8.625 7.824 1 97.06 293 LEU B O 1
ATOM 6381 N N . LEU B 1 294 ? 18.078 10.062 7.652 1 97.25 294 LEU B N 1
ATOM 6382 C CA . LEU B 1 294 ? 19.062 9.039 7.301 1 97.25 294 LEU B CA 1
ATOM 6383 C C . LEU B 1 294 ? 19.062 7.918 8.336 1 97.25 294 LEU B C 1
ATOM 6385 O O . LEU B 1 294 ? 19 6.738 7.98 1 97.25 294 LEU B O 1
ATOM 6389 N N . PRO B 1 295 ? 19.141 8.234 9.664 1 96.5 295 PRO B N 1
ATOM 6390 C CA . PRO B 1 295 ? 19.094 7.145 10.641 1 96.5 295 PRO B CA 1
ATOM 6391 C C . PRO B 1 295 ? 17.828 6.305 10.531 1 96.5 295 PRO B C 1
ATOM 6393 O O . PRO B 1 295 ? 17.875 5.086 10.727 1 96.5 295 PRO B O 1
ATOM 6396 N N . ASN B 1 296 ? 16.734 6.914 10.273 1 97.44 296 ASN B N 1
ATOM 6397 C CA . ASN B 1 296 ? 15.461 6.215 10.141 1 97.44 296 ASN B CA 1
ATOM 6398 C C . ASN B 1 296 ? 15.414 5.383 8.859 1 97.44 296 ASN B C 1
ATOM 6400 O O . ASN B 1 296 ? 14.867 4.281 8.852 1 97.44 296 ASN B O 1
ATOM 6404 N N . LEU B 1 297 ? 15.945 5.941 7.766 1 98.12 297 LEU B N 1
ATOM 6405 C CA . LEU B 1 297 ? 16.016 5.219 6.5 1 98.12 297 LEU B CA 1
ATOM 6406 C C . LEU B 1 297 ? 16.75 3.896 6.668 1 98.12 297 LEU B C 1
ATOM 6408 O O . LEU B 1 297 ? 16.375 2.885 6.074 1 98.12 297 LEU B O 1
ATOM 6412 N N . ILE B 1 298 ? 17.75 3.893 7.461 1 96.25 298 ILE B N 1
ATOM 6413 C CA . ILE B 1 298 ? 18.562 2.695 7.668 1 96.25 298 ILE B CA 1
ATOM 6414 C C . ILE B 1 298 ? 17.734 1.633 8.391 1 96.25 298 ILE B C 1
ATOM 6416 O O . ILE B 1 298 ? 17.766 0.456 8.023 1 96.25 298 ILE B O 1
ATOM 6420 N N . TYR B 1 299 ? 17 2.045 9.391 1 96.69 299 TYR B N 1
ATOM 6421 C CA . TYR B 1 299 ? 16.094 1.102 10.039 1 96.69 299 TYR B CA 1
ATOM 6422 C C . TYR B 1 299 ? 15.047 0.579 9.047 1 96.69 299 TYR B C 1
ATOM 6424 O O . TYR B 1 299 ? 14.82 -0.629 8.961 1 96.69 299 TYR B O 1
ATOM 6432 N N . LEU B 1 300 ? 14.43 1.45 8.305 1 97.69 300 LEU B N 1
ATOM 6433 C CA . LEU B 1 300 ? 13.336 1.126 7.398 1 97.69 300 LEU B CA 1
ATOM 6434 C C . LEU B 1 300 ? 13.812 0.232 6.258 1 97.69 300 LEU B C 1
ATOM 6436 O O . LEU B 1 300 ? 13.023 -0.512 5.672 1 97.69 300 LEU B O 1
ATOM 6440 N N . ALA B 1 301 ? 15.086 0.303 5.98 1 96.75 301 ALA B N 1
ATOM 6441 C CA . ALA B 1 301 ? 15.664 -0.458 4.875 1 96.75 301 ALA B CA 1
ATOM 6442 C C . ALA B 1 301 ? 15.531 -1.959 5.113 1 96.75 301 ALA B C 1
ATOM 6444 O O . ALA B 1 301 ? 15.656 -2.756 4.18 1 96.75 301 ALA B O 1
ATOM 6445 N N . TYR B 1 302 ? 15.227 -2.348 6.328 1 94.56 302 TYR B N 1
ATOM 6446 C CA . TYR B 1 302 ? 15.117 -3.764 6.652 1 94.56 302 TYR B CA 1
ATOM 6447 C C . TYR B 1 302 ? 13.672 -4.234 6.574 1 94.56 302 TYR B C 1
ATOM 6449 O O . TYR B 1 302 ? 13.398 -5.438 6.57 1 94.56 302 TYR B O 1
ATOM 6457 N N . TRP B 1 303 ? 12.711 -3.348 6.469 1 94.12 303 TRP B N 1
ATOM 6458 C CA . TRP B 1 303 ? 11.305 -3.678 6.676 1 94.12 303 TRP B CA 1
ATOM 6459 C C . TRP B 1 303 ? 10.75 -4.461 5.492 1 94.12 303 TRP B C 1
ATOM 6461 O O . TRP B 1 303 ? 9.789 -5.219 5.633 1 94.12 303 TRP B O 1
ATOM 6471 N N . SER B 1 304 ? 11.344 -4.281 4.289 1 91.94 304 SER B N 1
ATOM 6472 C CA . SER B 1 304 ? 10.789 -4.941 3.111 1 91.94 304 SER B CA 1
ATOM 6473 C C . SER B 1 304 ? 11.688 -6.086 2.648 1 91.94 304 SER B C 1
ATOM 6475 O O . SER B 1 304 ? 11.461 -6.668 1.585 1 91.94 304 SER B O 1
ATOM 6477 N N . MET B 1 305 ? 12.664 -6.441 3.408 1 88.88 305 MET B N 1
ATOM 6478 C CA . MET B 1 305 ? 13.695 -7.395 2.996 1 88.88 305 MET B CA 1
ATOM 6479 C C . MET B 1 305 ? 13.117 -8.797 2.869 1 88.88 305 MET B C 1
ATOM 6481 O O . MET B 1 305 ? 13.594 -9.602 2.066 1 88.88 305 MET B O 1
ATOM 6485 N N . HIS B 1 306 ? 12.094 -9.117 3.576 1 83.62 306 HIS B N 1
ATOM 6486 C CA . HIS B 1 306 ? 11.555 -10.469 3.617 1 83.62 306 HIS B CA 1
ATOM 6487 C C . HIS B 1 306 ? 10.617 -10.727 2.443 1 83.62 306 HIS B C 1
ATOM 6489 O O . HIS B 1 306 ? 10.234 -11.867 2.188 1 83.62 306 HIS B O 1
ATOM 6495 N N . PHE B 1 307 ? 10.312 -9.75 1.701 1 86.06 307 PHE B N 1
ATOM 6496 C CA . PHE B 1 307 ? 9.422 -9.914 0.554 1 86.06 307 PHE B CA 1
ATOM 6497 C C . PHE B 1 307 ? 10.172 -10.547 -0.615 1 86.06 307 PHE B C 1
ATOM 6499 O O . PHE B 1 307 ? 11.398 -10.562 -0.642 1 86.06 307 PHE B O 1
ATOM 6506 N N . GLY B 1 308 ? 9.367 -11.18 -1.521 1 77.25 308 GLY B N 1
ATOM 6507 C CA . GLY B 1 308 ? 9.969 -11.625 -2.768 1 77.25 308 GLY B CA 1
ATOM 6508 C C . GLY B 1 308 ? 10.578 -10.5 -3.576 1 77.25 308 GLY B C 1
ATOM 6509 O O . GLY B 1 308 ? 10.172 -9.344 -3.443 1 77.25 308 GLY B O 1
ATOM 6510 N N . LYS B 1 309 ? 11.57 -10.797 -4.352 1 78.75 309 LYS B N 1
ATOM 6511 C CA . LYS B 1 309 ? 12.336 -9.82 -5.121 1 78.75 309 LYS B CA 1
ATOM 6512 C C . LYS B 1 309 ? 11.414 -8.906 -5.914 1 78.75 309 LYS B C 1
ATOM 6514 O O . LYS B 1 309 ? 11.672 -7.703 -6.035 1 78.75 309 LYS B O 1
ATOM 6519 N N . GLU B 1 310 ? 10.406 -9.414 -6.336 1 73.69 310 GLU B N 1
ATOM 6520 C CA . GLU B 1 310 ? 9.508 -8.672 -7.219 1 73.69 310 GLU B CA 1
ATOM 6521 C C . GLU B 1 310 ? 8.672 -7.668 -6.434 1 73.69 310 GLU B C 1
ATOM 6523 O O . GLU B 1 310 ? 8.266 -6.637 -6.973 1 73.69 310 GLU B O 1
ATOM 6528 N N . ALA B 1 311 ? 8.5 -7.93 -5.176 1 82.69 311 ALA B N 1
ATOM 6529 C CA . ALA B 1 311 ? 7.594 -7.105 -4.379 1 82.69 311 ALA B CA 1
ATOM 6530 C C . ALA B 1 311 ? 8.367 -6.086 -3.547 1 82.69 311 ALA B C 1
ATOM 6532 O O . ALA B 1 311 ? 7.797 -5.098 -3.082 1 82.69 311 ALA B O 1
ATOM 6533 N N . ARG B 1 312 ? 9.633 -6.273 -3.445 1 90.38 312 ARG B N 1
ATOM 6534 C CA . ARG B 1 312 ? 10.414 -5.492 -2.492 1 90.38 312 ARG B CA 1
ATOM 6535 C C . ARG B 1 312 ? 10.398 -4.012 -2.861 1 90.38 312 ARG B C 1
ATOM 6537 O O . ARG B 1 312 ? 10.117 -3.158 -2.02 1 90.38 312 ARG B O 1
ATOM 6544 N N . PRO B 1 313 ? 10.633 -3.613 -4.18 1 91.69 313 PRO B N 1
ATOM 6545 C CA . PRO B 1 313 ? 10.711 -2.184 -4.496 1 91.69 313 PRO B CA 1
ATOM 6546 C C . PRO B 1 313 ? 9.383 -1.46 -4.258 1 91.69 313 PRO B C 1
ATOM 6548 O O . PRO B 1 313 ? 9.367 -0.366 -3.688 1 91.69 313 PRO B O 1
ATOM 6551 N N . ILE B 1 314 ? 8.305 -2.072 -4.637 1 90.19 314 ILE B N 1
ATOM 6552 C CA . ILE B 1 314 ? 7.008 -1.406 -4.508 1 90.19 314 ILE B CA 1
ATOM 6553 C C . ILE B 1 314 ? 6.605 -1.345 -3.039 1 90.19 314 ILE B C 1
ATOM 6555 O O . ILE B 1 314 ? 6.004 -0.362 -2.594 1 90.19 314 ILE B O 1
ATOM 6559 N N . THR B 1 315 ? 6.887 -2.428 -2.299 1 91.62 315 THR B N 1
ATOM 6560 C CA . THR B 1 315 ? 6.582 -2.432 -0.873 1 91.62 315 THR B CA 1
ATOM 6561 C C . THR B 1 315 ? 7.379 -1.352 -0.147 1 91.62 315 THR B C 1
ATOM 6563 O O . THR B 1 315 ? 6.84 -0.633 0.696 1 91.62 315 THR B O 1
ATOM 6566 N N . ALA B 1 316 ? 8.641 -1.277 -0.504 1 96.19 316 ALA B N 1
ATOM 6567 C CA . ALA B 1 316 ? 9.508 -0.266 0.101 1 96.19 316 ALA B CA 1
ATOM 6568 C C . ALA B 1 316 ? 9.016 1.142 -0.232 1 96.19 316 ALA B C 1
ATOM 6570 O O . ALA B 1 316 ? 8.984 2.014 0.639 1 96.19 316 ALA B O 1
ATOM 6571 N N . PHE B 1 317 ? 8.602 1.367 -1.455 1 96 317 PHE B N 1
ATOM 6572 C CA . PHE B 1 317 ? 8.094 2.645 -1.939 1 96 317 PHE B CA 1
ATOM 6573 C C . PHE B 1 317 ? 6.84 3.055 -1.168 1 96 317 PHE B C 1
ATOM 6575 O O . PHE B 1 317 ? 6.66 4.234 -0.855 1 96 317 PHE B O 1
ATOM 6582 N N . GLN B 1 318 ? 6.113 2.162 -0.762 1 93.25 318 GLN B N 1
ATOM 6583 C CA . GLN B 1 318 ? 4.805 2.443 -0.181 1 93.25 318 GLN B CA 1
ATOM 6584 C C . GLN B 1 318 ? 4.891 2.564 1.338 1 93.25 318 GLN B C 1
ATOM 6586 O O . GLN B 1 318 ? 3.93 2.977 1.988 1 93.25 318 GLN B O 1
ATOM 6591 N N . LEU B 1 319 ? 5.957 2.281 1.957 1 95.38 319 LEU B N 1
ATOM 6592 C CA . LEU B 1 319 ? 6.074 2.215 3.41 1 95.38 319 LEU B CA 1
ATOM 6593 C C . LEU B 1 319 ? 5.629 3.525 4.051 1 95.38 319 LEU B C 1
ATOM 6595 O O . LEU B 1 319 ? 4.984 3.52 5.102 1 95.38 319 LEU B O 1
ATOM 6599 N N . SER B 1 320 ? 6 4.648 3.436 1 95.94 320 SER B N 1
ATOM 6600 C CA . SER B 1 320 ? 5.754 5.941 4.059 1 95.94 320 SER B CA 1
ATOM 6601 C C . SER B 1 320 ? 4.488 6.59 3.508 1 95.94 320 SER B C 1
ATOM 6603 O O . SER B 1 320 ? 4.145 7.715 3.883 1 95.94 320 SER B O 1
ATOM 6605 N N . LEU B 1 321 ? 3.799 5.953 2.58 1 92.56 321 LEU B N 1
ATOM 6606 C CA . LEU B 1 321 ? 2.648 6.539 1.902 1 92.56 321 LEU B CA 1
ATOM 6607 C C . LEU B 1 321 ? 1.344 6.043 2.52 1 92.56 321 LEU B C 1
ATOM 6609 O O . LEU B 1 321 ? 1.355 5.398 3.568 1 92.56 321 LEU B O 1
ATOM 6613 N N . ALA B 1 322 ? 0.253 6.488 1.817 1 84.19 322 ALA B N 1
ATOM 6614 C CA . ALA B 1 322 ? -1.059 6.105 2.334 1 84.19 322 ALA B CA 1
ATOM 6615 C C . ALA B 1 322 ? -1.253 4.594 2.271 1 84.19 322 ALA B C 1
ATOM 6617 O O . ALA B 1 322 ? -0.955 3.965 1.252 1 84.19 322 ALA B O 1
ATOM 6618 N N . GLY B 1 323 ? -1.576 3.98 3.303 1 81.56 323 GLY B N 1
ATOM 6619 C CA . GLY B 1 323 ? -1.789 2.543 3.357 1 81.56 323 GLY B CA 1
ATOM 6620 C C . GLY B 1 323 ? -0.571 1.776 3.836 1 81.56 323 GLY B C 1
ATOM 6621 O O . GLY B 1 323 ? -0.646 0.571 4.082 1 81.56 323 GLY B O 1
ATOM 6622 N N . GLY B 1 324 ? 0.563 2.426 3.836 1 90.06 324 GLY B N 1
ATOM 6623 C CA . GLY B 1 324 ? 1.769 1.799 4.355 1 90.06 324 GLY B CA 1
ATOM 6624 C C . GLY B 1 324 ? 1.862 1.844 5.867 1 90.06 324 GLY B C 1
ATOM 6625 O O . GLY B 1 324 ? 1.096 2.555 6.52 1 90.06 324 GLY B O 1
ATOM 6626 N N . PRO B 1 325 ? 2.803 1.144 6.43 1 91 325 PRO B N 1
ATOM 6627 C CA . PRO B 1 325 ? 2.934 1.041 7.883 1 91 325 PRO B CA 1
ATOM 6628 C C . PRO B 1 325 ? 3.264 2.379 8.539 1 91 325 PRO B C 1
ATOM 6630 O O . PRO B 1 325 ? 3.027 2.557 9.742 1 91 325 PRO B O 1
ATOM 6633 N N . LEU B 1 326 ? 3.785 3.375 7.793 1 93.94 326 LEU B N 1
ATOM 6634 C CA . LEU B 1 326 ? 4.156 4.656 8.383 1 93.94 326 LEU B CA 1
ATOM 6635 C C . LEU B 1 326 ? 3.045 5.684 8.188 1 93.94 326 LEU B C 1
ATOM 6637 O O . LEU B 1 326 ? 3.227 6.867 8.492 1 93.94 326 LEU B O 1
ATOM 6641 N N . ALA B 1 327 ? 1.955 5.309 7.746 1 90.12 327 ALA B N 1
ATOM 6642 C CA . ALA B 1 327 ? 0.871 6.238 7.445 1 90.12 327 ALA B CA 1
ATOM 6643 C C . ALA B 1 327 ? 0.508 7.074 8.672 1 90.12 327 ALA B C 1
ATOM 6645 O O . ALA B 1 327 ? 0.185 8.258 8.547 1 90.12 327 ALA B O 1
ATOM 6646 N N . ASN B 1 328 ? 0.631 6.492 9.875 1 88.31 328 ASN B N 1
ATOM 6647 C CA . ASN B 1 328 ? 0.25 7.219 11.078 1 88.31 328 ASN B CA 1
ATOM 6648 C C . ASN B 1 328 ? 1.473 7.672 11.875 1 88.31 328 ASN B C 1
ATOM 6650 O O . ASN B 1 328 ? 1.354 8.07 13.031 1 88.31 328 ASN B O 1
ATOM 6654 N N . ALA B 1 329 ? 2.568 7.555 11.258 1 93.31 329 ALA B N 1
ATOM 6655 C CA . ALA B 1 329 ? 3.779 7.973 11.961 1 93.31 329 ALA B CA 1
ATOM 6656 C C . ALA B 1 329 ? 3.803 9.484 12.156 1 93.31 329 ALA B C 1
ATOM 6658 O O . ALA B 1 329 ? 3.588 10.242 11.203 1 93.31 329 ALA B O 1
ATOM 6659 N N . PRO B 1 330 ? 4.051 9.906 13.383 1 93.06 330 PRO B N 1
ATOM 6660 C CA . PRO B 1 330 ? 4.199 11.344 13.609 1 93.06 330 PRO B CA 1
ATOM 6661 C C . PRO B 1 330 ? 5.543 11.883 13.117 1 93.06 330 PRO B C 1
ATOM 6663 O O . PRO B 1 330 ? 6.465 11.109 12.859 1 93.06 330 PRO B O 1
ATOM 6666 N N . GLY B 1 331 ? 5.586 13.172 12.898 1 93.88 331 GLY B N 1
ATOM 6667 C CA . GLY B 1 331 ? 6.836 13.852 12.609 1 93.88 331 GLY B CA 1
ATOM 6668 C C . GLY B 1 331 ? 7.207 13.828 11.141 1 93.88 331 GLY B C 1
ATOM 6669 O O . GLY B 1 331 ? 8.336 14.148 10.773 1 93.88 331 GLY B O 1
ATOM 6670 N N . LEU B 1 332 ? 6.281 13.445 10.289 1 95.69 332 LEU B N 1
ATOM 6671 C CA . LEU B 1 332 ? 6.578 13.375 8.867 1 95.69 332 LEU B CA 1
ATOM 6672 C C . LEU B 1 332 ? 5.777 14.43 8.094 1 95.69 332 LEU B C 1
ATOM 6674 O O . LEU B 1 332 ? 4.562 14.523 8.258 1 95.69 332 LEU B O 1
ATOM 6678 N N . THR B 1 333 ? 6.492 15.219 7.324 1 95.19 333 THR B N 1
ATOM 6679 C CA . THR B 1 333 ? 5.824 16 6.289 1 95.19 333 THR B CA 1
ATOM 6680 C C . THR B 1 333 ? 5.621 15.164 5.027 1 95.19 333 THR B C 1
ATOM 6682 O O . THR B 1 333 ? 6.172 14.07 4.91 1 95.19 333 THR B O 1
ATOM 6685 N N . HIS B 1 334 ? 4.82 15.641 4.145 1 95.75 334 HIS B N 1
ATOM 6686 C CA . HIS B 1 334 ? 4.613 14.914 2.895 1 95.75 334 HIS B CA 1
ATOM 6687 C C . HIS B 1 334 ? 5.898 14.859 2.072 1 95.75 334 HIS B C 1
ATOM 6689 O O . HIS B 1 334 ? 6.152 13.875 1.377 1 95.75 334 HIS B O 1
ATOM 6695 N N . THR B 1 335 ? 6.684 15.883 2.156 1 96.06 335 THR B N 1
ATOM 6696 C CA . THR B 1 335 ? 7.988 15.875 1.505 1 96.06 335 THR B CA 1
ATOM 6697 C C . THR B 1 335 ? 8.883 14.789 2.098 1 96.06 335 THR B C 1
ATOM 6699 O O . THR B 1 335 ? 9.555 14.062 1.364 1 96.06 335 THR B O 1
ATOM 6702 N N . ASP B 1 336 ? 8.883 14.695 3.406 1 97.19 336 ASP B N 1
ATOM 6703 C CA . ASP B 1 336 ? 9.641 13.633 4.062 1 97.19 336 ASP B CA 1
ATOM 6704 C C . ASP B 1 336 ? 9.211 12.258 3.557 1 97.19 336 ASP B C 1
ATOM 6706 O O . ASP B 1 336 ? 10.055 11.398 3.295 1 97.19 336 ASP B O 1
ATOM 6710 N N . ARG B 1 337 ? 7.914 12.078 3.486 1 97.69 337 ARG B N 1
ATOM 6711 C CA . ARG B 1 337 ? 7.359 10.805 3.035 1 97.69 337 ARG B CA 1
ATOM 6712 C C . ARG B 1 337 ? 7.84 10.469 1.627 1 97.69 337 ARG B C 1
ATOM 6714 O O . ARG B 1 337 ? 8.156 9.312 1.332 1 97.69 337 ARG B O 1
ATOM 6721 N N . ALA B 1 338 ? 7.844 11.477 0.79 1 97.81 338 ALA B N 1
ATOM 6722 C CA . ALA B 1 338 ? 8.281 11.273 -0.59 1 97.81 338 ALA B CA 1
ATOM 6723 C C . ALA B 1 338 ? 9.758 10.883 -0.647 1 97.81 338 ALA B C 1
ATOM 6725 O O . ALA B 1 338 ? 10.141 9.992 -1.406 1 97.81 338 ALA B O 1
ATOM 6726 N N . ILE B 1 339 ? 10.562 11.555 0.13 1 98.44 339 ILE B N 1
ATOM 6727 C CA . ILE B 1 339 ? 11.992 11.266 0.176 1 98.44 339 ILE B CA 1
ATOM 6728 C C . ILE B 1 339 ? 12.211 9.844 0.665 1 98.44 339 ILE B C 1
ATOM 6730 O O . ILE B 1 339 ? 12.984 9.086 0.069 1 98.44 339 ILE B O 1
ATOM 6734 N N . ILE B 1 340 ? 11.523 9.461 1.711 1 98.69 340 ILE B N 1
ATOM 6735 C CA . ILE B 1 340 ? 11.633 8.117 2.262 1 98.69 340 ILE B CA 1
ATOM 6736 C C . ILE B 1 340 ? 11.234 7.09 1.204 1 98.69 340 ILE B C 1
ATOM 6738 O O . ILE B 1 340 ? 11.953 6.117 0.97 1 98.69 340 ILE B O 1
ATOM 6742 N N . ALA B 1 341 ? 10.133 7.324 0.556 1 98.25 341 ALA B N 1
ATOM 6743 C CA . ALA B 1 341 ? 9.625 6.41 -0.461 1 98.25 341 ALA B CA 1
ATOM 6744 C C . ALA B 1 341 ? 10.648 6.199 -1.571 1 98.25 341 ALA B C 1
ATOM 6746 O O . ALA B 1 341 ? 10.922 5.062 -1.962 1 98.25 341 ALA B O 1
ATOM 6747 N N . TRP B 1 342 ? 11.188 7.27 -2.012 1 98.31 342 TRP B N 1
ATOM 6748 C CA . TRP B 1 342 ? 12.094 7.219 -3.152 1 98.31 342 TRP B CA 1
ATOM 6749 C C . TRP B 1 342 ? 13.406 6.539 -2.773 1 98.31 342 TRP B C 1
ATOM 6751 O O . TRP B 1 342 ? 13.938 5.727 -3.533 1 98.31 342 TRP B O 1
ATOM 6761 N N . CYS B 1 343 ? 13.992 6.887 -1.635 1 98.56 343 CYS B N 1
ATOM 6762 C CA . CYS B 1 343 ? 15.227 6.27 -1.162 1 98.56 343 CYS B CA 1
ATOM 6763 C C . CYS B 1 343 ? 15.055 4.766 -0.995 1 98.56 343 CYS B C 1
ATOM 6765 O O . CYS B 1 343 ? 15.891 3.984 -1.452 1 98.56 343 CYS B O 1
ATOM 6767 N N . LEU B 1 344 ? 13.953 4.379 -0.405 1 98.38 344 LEU B N 1
ATOM 6768 C CA . LEU B 1 344 ? 13.766 2.969 -0.078 1 98.38 344 LEU B CA 1
ATOM 6769 C C . LEU B 1 344 ? 13.461 2.156 -1.333 1 98.38 344 LEU B C 1
ATOM 6771 O O . LEU B 1 344 ? 13.82 0.981 -1.418 1 98.38 344 LEU B O 1
ATOM 6775 N N . MET B 1 345 ? 12.758 2.756 -2.291 1 96.81 345 MET B N 1
ATOM 6776 C CA . MET B 1 345 ? 12.602 2.096 -3.584 1 96.81 345 MET B CA 1
ATOM 6777 C C . MET B 1 345 ? 13.953 1.726 -4.176 1 96.81 345 MET B C 1
ATOM 6779 O O . MET B 1 345 ? 14.164 0.584 -4.59 1 96.81 345 MET B O 1
ATOM 6783 N N . TYR B 1 346 ? 14.914 2.656 -4.117 1 96.75 346 TYR B N 1
ATOM 6784 C CA . TYR B 1 346 ? 16.219 2.467 -4.746 1 96.75 346 TYR B CA 1
ATOM 6785 C C . TYR B 1 346 ? 17.109 1.58 -3.887 1 96.75 346 TYR B C 1
ATOM 6787 O O . TYR B 1 346 ? 18.125 1.067 -4.363 1 96.75 346 TYR B O 1
ATOM 6795 N N . ARG B 1 347 ? 16.766 1.439 -2.623 1 96.56 347 ARG B N 1
ATOM 6796 C CA . ARG B 1 347 ? 17.438 0.423 -1.819 1 96.56 347 ARG B CA 1
ATOM 6797 C C . ARG B 1 347 ? 17.406 -0.934 -2.516 1 96.56 347 ARG B C 1
ATOM 6799 O O . ARG B 1 347 ? 18.328 -1.737 -2.361 1 96.56 347 ARG B O 1
ATOM 6806 N N . TYR B 1 348 ? 16.359 -1.158 -3.293 1 94.62 348 TYR B N 1
ATOM 6807 C CA . TYR B 1 348 ? 16.156 -2.432 -3.975 1 94.62 348 TYR B CA 1
ATOM 6808 C C . TYR B 1 348 ? 16.312 -2.273 -5.48 1 94.62 348 TYR B C 1
ATOM 6810 O O . TYR B 1 348 ? 15.602 -2.93 -6.254 1 94.62 348 TYR B O 1
ATOM 6818 N N . HIS B 1 349 ? 17.141 -1.397 -5.93 1 92.31 349 HIS B N 1
ATOM 6819 C CA . HIS B 1 349 ? 17.328 -1.117 -7.352 1 92.31 349 HIS B CA 1
ATOM 6820 C C . HIS B 1 349 ? 17.75 -2.371 -8.109 1 92.31 349 HIS B C 1
ATOM 6822 O O . HIS B 1 349 ? 17.484 -2.494 -9.305 1 92.31 349 HIS B O 1
ATOM 6828 N N . GLU B 1 350 ? 18.328 -3.357 -7.449 1 87.81 350 GLU B N 1
ATOM 6829 C CA . GLU B 1 350 ? 18.797 -4.574 -8.109 1 87.81 350 GLU B CA 1
ATOM 6830 C C . GLU B 1 350 ? 17.656 -5.559 -8.328 1 87.81 350 GLU B C 1
ATOM 6832 O O . GLU B 1 350 ? 17.781 -6.5 -9.109 1 87.81 350 GLU B O 1
ATOM 6837 N N . ASP B 1 351 ? 16.656 -5.375 -7.594 1 83.75 351 ASP B N 1
ATOM 6838 C CA . ASP B 1 351 ? 15.508 -6.285 -7.68 1 83.75 351 ASP B CA 1
ATOM 6839 C C . ASP B 1 351 ? 14.586 -5.898 -8.828 1 83.75 351 ASP B C 1
ATOM 6841 O O . ASP B 1 351 ? 13.633 -6.617 -9.133 1 83.75 351 ASP B O 1
ATOM 6845 N N . GLY B 1 352 ? 14.812 -4.84 -9.453 1 75.75 352 GLY B N 1
ATOM 6846 C CA . GLY B 1 352 ? 13.969 -4.383 -10.555 1 75.75 352 GLY B CA 1
ATOM 6847 C C . GLY B 1 352 ? 14.398 -4.934 -11.898 1 75.75 352 GLY B C 1
ATOM 6848 O O . GLY B 1 352 ? 15.312 -5.754 -11.977 1 75.75 352 GLY B O 1
ATOM 6849 N N . SER B 1 353 ? 13.555 -4.543 -12.844 1 70.06 353 SER B N 1
ATOM 6850 C CA . SER B 1 353 ? 13.906 -4.883 -14.219 1 70.06 353 SER B CA 1
ATOM 6851 C C . SER B 1 353 ? 15.219 -4.223 -14.633 1 70.06 353 SER B C 1
ATOM 6853 O O . SER B 1 353 ? 15.672 -3.273 -13.992 1 70.06 353 SER B O 1
ATOM 6855 N N . GLY B 1 354 ? 16 -4.758 -15.398 1 63.91 354 GLY B N 1
ATOM 6856 C CA . GLY B 1 354 ? 17.281 -4.238 -15.844 1 63.91 354 GLY B CA 1
ATOM 6857 C C . GLY B 1 354 ? 17.219 -2.785 -16.281 1 63.91 354 GLY B C 1
ATOM 6858 O O . GLY B 1 354 ? 16.156 -2.291 -16.656 1 63.91 354 GLY B O 1
ATOM 6859 N N . SER B 1 355 ? 18.281 -2.057 -15.961 1 61.28 355 SER B N 1
ATOM 6860 C CA . SER B 1 355 ? 18.391 -0.63 -16.25 1 61.28 355 SER B CA 1
ATOM 6861 C C . SER B 1 355 ? 17.938 -0.32 -17.672 1 61.28 355 SER B C 1
ATOM 6863 O O . SER B 1 355 ? 17.312 0.716 -17.922 1 61.28 355 SER B O 1
ATOM 6865 N N . LYS B 1 356 ? 18.172 -1.22 -18.484 1 60.81 356 LYS B N 1
ATOM 6866 C CA . LYS B 1 356 ? 17.797 -1.004 -19.875 1 60.81 356 LYS B CA 1
ATOM 6867 C C . LYS B 1 356 ? 16.281 -1.093 -20.062 1 60.81 356 LYS B C 1
ATOM 6869 O O . LYS B 1 356 ? 15.742 -0.591 -21.047 1 60.81 356 LYS B O 1
ATOM 6874 N N . SER B 1 357 ? 15.719 -1.639 -19.047 1 61.31 357 SER B N 1
ATOM 6875 C CA . SER B 1 357 ? 14.266 -1.772 -19.109 1 61.31 357 SER B CA 1
ATOM 6876 C C . SER B 1 357 ? 13.578 -0.768 -18.203 1 61.31 357 SER B C 1
ATOM 6878 O O . SER B 1 357 ? 12.406 -0.93 -17.859 1 61.31 357 SER B O 1
ATOM 6880 N N . GLY B 1 358 ? 14.297 0.281 -17.719 1 70.94 358 GLY B N 1
ATOM 6881 C CA . GLY B 1 358 ? 13.711 1.318 -16.891 1 70.94 358 GLY B CA 1
ATOM 6882 C C . GLY B 1 358 ? 13.938 1.091 -15.406 1 70.94 358 GLY B C 1
ATOM 6883 O O . GLY B 1 358 ? 13.68 1.978 -14.594 1 70.94 358 GLY B O 1
ATOM 6884 N N . GLY B 1 359 ? 14.414 -0.097 -15.008 1 81.44 359 GLY B N 1
ATOM 6885 C CA . GLY B 1 359 ? 14.82 -0.368 -13.641 1 81.44 359 GLY B CA 1
ATOM 6886 C C . GLY B 1 359 ? 13.672 -0.365 -12.656 1 81.44 359 GLY B C 1
ATOM 6887 O O . GLY B 1 359 ? 12.523 -0.645 -13.031 1 81.44 359 GLY B O 1
ATOM 6888 N N . VAL B 1 360 ? 13.93 -0.102 -11.406 1 89.12 360 VAL B N 1
ATOM 6889 C CA . VAL B 1 360 ? 12.953 -0.187 -10.328 1 89.12 360 VAL B CA 1
ATOM 6890 C C . VAL B 1 360 ? 11.914 0.922 -10.484 1 89.12 360 VAL B C 1
ATOM 6892 O O . VAL B 1 360 ? 10.742 0.741 -10.141 1 89.12 360 VAL B O 1
ATOM 6895 N N . GLU B 1 361 ? 12.289 2.109 -11.062 1 89.62 361 GLU B N 1
ATOM 6896 C CA . GLU B 1 361 ? 11.336 3.199 -11.258 1 89.62 361 GLU B CA 1
ATOM 6897 C C . GLU B 1 361 ? 10.227 2.795 -12.219 1 89.62 361 GLU B C 1
ATOM 6899 O O . GLU B 1 361 ? 9.047 3.068 -11.969 1 89.62 361 GLU B O 1
ATOM 6904 N N . LYS B 1 362 ? 10.656 2.184 -13.258 1 84.38 362 LYS B N 1
ATOM 6905 C CA . LYS B 1 362 ? 9.664 1.731 -14.227 1 84.38 362 LYS B CA 1
ATOM 6906 C C . LYS B 1 362 ? 8.742 0.677 -13.609 1 84.38 362 LYS B C 1
ATOM 6908 O O . LYS B 1 362 ? 7.527 0.714 -13.812 1 84.38 362 LYS B O 1
ATOM 6913 N N . ASP B 1 363 ? 9.352 -0.25 -12.898 1 83.12 363 ASP B N 1
ATOM 6914 C CA . ASP B 1 363 ? 8.57 -1.312 -12.281 1 83.12 363 ASP B CA 1
ATOM 6915 C C . ASP B 1 363 ? 7.52 -0.738 -11.336 1 83.12 363 ASP B C 1
ATOM 6917 O O . ASP B 1 363 ? 6.348 -1.11 -11.398 1 83.12 363 ASP B O 1
ATOM 6921 N N . VAL B 1 364 ? 7.926 0.183 -10.492 1 87.75 364 VAL B N 1
ATOM 6922 C CA . VAL B 1 364 ? 7.031 0.761 -9.492 1 87.75 364 VAL B CA 1
ATOM 6923 C C . VAL B 1 364 ? 6.008 1.666 -10.172 1 87.75 364 VAL B C 1
ATOM 6925 O O . VAL B 1 364 ? 4.844 1.706 -9.781 1 87.75 364 VAL B O 1
ATOM 6928 N N . SER B 1 365 ? 6.434 2.404 -11.227 1 84.56 365 SER B N 1
ATOM 6929 C CA . SER B 1 365 ? 5.523 3.271 -11.961 1 84.56 365 SER B CA 1
ATOM 6930 C C . SER B 1 365 ? 4.438 2.463 -12.672 1 84.56 365 SER B C 1
ATOM 6932 O O . SER B 1 365 ? 3.32 2.945 -12.859 1 84.56 365 SER B O 1
ATOM 6934 N N . MET B 1 366 ? 4.766 1.289 -13.047 1 76.62 366 MET B N 1
ATOM 6935 C CA . MET B 1 366 ? 3.785 0.423 -13.695 1 76.62 366 MET B CA 1
ATOM 6936 C C . MET B 1 366 ? 2.781 -0.121 -12.688 1 76.62 366 MET B C 1
ATOM 6938 O O . MET B 1 366 ? 1.602 -0.281 -13 1 76.62 366 MET B O 1
ATOM 6942 N N . MET B 1 367 ? 3.271 -0.385 -11.555 1 77.75 367 MET B N 1
ATOM 6943 C CA . MET B 1 367 ? 2.424 -0.972 -10.516 1 77.75 367 MET B CA 1
ATOM 6944 C C . MET B 1 367 ? 1.543 0.09 -9.867 1 77.75 367 MET B C 1
ATOM 6946 O O . MET B 1 367 ? 0.419 -0.198 -9.453 1 77.75 367 MET B O 1
ATOM 6950 N N . ALA B 1 368 ? 2.084 1.271 -9.727 1 80.5 368 ALA B N 1
ATOM 6951 C CA . ALA B 1 368 ? 1.381 2.379 -9.086 1 80.5 368 ALA B CA 1
ATOM 6952 C C . ALA B 1 368 ? 1.632 3.691 -9.828 1 80.5 368 ALA B C 1
ATOM 6954 O O . ALA B 1 368 ? 2.203 4.629 -9.266 1 80.5 368 ALA B O 1
ATOM 6955 N N . PRO B 1 369 ? 1.138 3.785 -11.055 1 76.56 369 PRO B N 1
ATOM 6956 C CA . PRO B 1 369 ? 1.514 4.902 -11.922 1 76.56 369 PRO B CA 1
ATOM 6957 C C . PRO B 1 369 ? 1.102 6.258 -11.352 1 76.56 369 PRO B C 1
ATOM 6959 O O . PRO B 1 369 ? 1.902 7.195 -11.344 1 76.56 369 PRO B O 1
ATOM 6962 N N . ILE B 1 370 ? -0.076 6.418 -10.852 1 76.5 370 ILE B N 1
ATOM 6963 C CA . ILE B 1 370 ? -0.591 7.711 -10.414 1 76.5 370 ILE B CA 1
ATOM 6964 C C . ILE B 1 370 ? 0.161 8.172 -9.164 1 76.5 370 ILE B C 1
ATOM 6966 O O . ILE B 1 370 ? 0.664 9.297 -9.117 1 76.5 370 ILE B O 1
ATOM 6970 N N . ILE B 1 371 ? 0.262 7.285 -8.219 1 85.25 371 ILE B N 1
ATOM 6971 C CA . ILE B 1 371 ? 0.927 7.625 -6.969 1 85.25 371 ILE B CA 1
ATOM 6972 C C . ILE B 1 371 ? 2.408 7.895 -7.227 1 85.25 371 ILE B C 1
ATOM 6974 O O . ILE B 1 371 ? 2.996 8.797 -6.625 1 85.25 371 ILE B O 1
ATOM 6978 N N . PHE B 1 372 ? 2.969 7.094 -8.117 1 89.25 372 PHE B N 1
ATOM 6979 C CA . PHE B 1 372 ? 4.383 7.234 -8.445 1 89.25 372 PHE B CA 1
ATOM 6980 C C . PHE B 1 372 ? 4.676 8.625 -9 1 89.25 372 PHE B C 1
ATOM 6982 O O . PHE B 1 372 ? 5.586 9.305 -8.523 1 89.25 372 PHE B O 1
ATOM 6989 N N . ASP B 1 373 ? 3.904 9.016 -9.914 1 86.25 373 ASP B N 1
ATOM 6990 C CA . ASP B 1 373 ? 4.117 10.289 -10.594 1 86.25 373 ASP B CA 1
ATOM 6991 C C . ASP B 1 373 ? 3.877 11.461 -9.641 1 86.25 373 ASP B C 1
ATOM 6993 O O . ASP B 1 373 ? 4.562 12.484 -9.727 1 86.25 373 ASP B O 1
ATOM 6997 N N . SER B 1 374 ? 2.938 11.336 -8.82 1 88.69 374 SER B N 1
ATOM 6998 C CA . SER B 1 374 ? 2.617 12.414 -7.895 1 88.69 374 SER B CA 1
ATOM 6999 C C . SER B 1 374 ? 3.668 12.531 -6.797 1 88.69 374 SER B C 1
ATOM 7001 O O . SER B 1 374 ? 4.055 13.641 -6.414 1 88.69 374 SER B O 1
ATOM 7003 N N . VAL B 1 375 ? 4.148 11.406 -6.27 1 93.5 375 VAL B N 1
ATOM 7004 C CA . VAL B 1 375 ? 5.164 11.406 -5.219 1 93.5 375 VAL B CA 1
ATOM 7005 C C . VAL B 1 375 ? 6.461 12.008 -5.754 1 93.5 375 VAL B C 1
ATOM 7007 O O . VAL B 1 375 ? 7.148 12.742 -5.039 1 93.5 375 VAL B O 1
ATOM 7010 N N . LYS B 1 376 ? 6.703 11.727 -6.984 1 93.12 376 LYS B N 1
ATOM 7011 C CA . LYS B 1 376 ? 7.879 12.25 -7.676 1 93.12 376 LYS B CA 1
ATOM 7012 C C . LYS B 1 376 ? 7.922 13.773 -7.605 1 93.12 376 LYS B C 1
ATOM 7014 O O . LYS B 1 376 ? 8.992 14.359 -7.449 1 93.12 376 LYS B O 1
ATOM 7019 N N . LYS B 1 377 ? 6.828 14.383 -7.629 1 92.44 377 LYS B N 1
ATOM 7020 C CA . LYS B 1 377 ? 6.715 15.836 -7.695 1 92.44 377 LYS B CA 1
ATOM 7021 C C . LYS B 1 377 ? 6.891 16.453 -6.312 1 92.44 377 LYS B C 1
ATOM 7023 O O . LYS B 1 377 ? 7.129 17.656 -6.199 1 92.44 377 LYS B O 1
ATOM 7028 N N . LEU B 1 378 ? 6.836 15.664 -5.285 1 94.81 378 LEU B N 1
ATOM 7029 C CA . LEU B 1 378 ? 6.926 16.188 -3.924 1 94.81 378 LEU B CA 1
ATOM 7030 C C . LEU B 1 378 ? 8.383 16.25 -3.465 1 94.81 378 LEU B C 1
ATOM 7032 O O . LEU B 1 378 ? 8.68 16.859 -2.432 1 94.81 378 LEU B O 1
ATOM 7036 N N . ILE B 1 379 ? 9.289 15.719 -4.215 1 96.38 379 ILE B N 1
ATOM 7037 C CA . ILE B 1 379 ? 10.695 15.688 -3.836 1 96.38 379 ILE B CA 1
ATOM 7038 C C . ILE B 1 379 ? 11.359 17.016 -4.188 1 96.38 379 ILE B C 1
ATOM 7040 O O . ILE B 1 379 ? 11.367 17.422 -5.352 1 96.38 379 ILE B O 1
ATOM 7044 N N . PRO B 1 380 ? 11.953 17.625 -3.176 1 95.25 380 PRO B N 1
ATOM 7045 C CA . PRO B 1 380 ? 12.617 18.906 -3.465 1 95.25 380 PRO B CA 1
ATOM 7046 C C . PRO B 1 380 ? 13.82 18.734 -4.391 1 95.25 380 PRO B C 1
ATOM 7048 O O . PRO B 1 380 ? 14.484 17.688 -4.371 1 95.25 380 PRO B O 1
ATOM 7051 N N . GLY B 1 381 ? 14.055 19.734 -5.156 1 93.81 381 GLY B N 1
ATOM 7052 C CA . GLY B 1 381 ? 15.195 19.719 -6.062 1 93.81 381 GLY B CA 1
ATOM 7053 C C . GLY B 1 381 ? 14.875 19.062 -7.398 1 93.81 381 GLY B C 1
ATOM 7054 O O . GLY B 1 381 ? 15.734 19 -8.281 1 93.81 381 GLY B O 1
ATOM 7055 N N . GLY B 1 382 ? 13.641 18.578 -7.562 1 92.44 382 GLY B N 1
ATOM 7056 C CA . GLY B 1 382 ? 13.234 18 -8.836 1 92.44 382 GLY B CA 1
ATOM 7057 C C . GLY B 1 382 ? 14.023 16.766 -9.211 1 92.44 382 GLY B C 1
ATOM 7058 O O . GLY B 1 382 ? 14.148 15.828 -8.414 1 92.44 382 GLY B O 1
ATOM 7059 N N . LYS B 1 383 ? 14.586 16.828 -10.406 1 93.69 383 LYS B N 1
ATOM 7060 C CA . LYS B 1 383 ? 15.359 15.688 -10.914 1 93.69 383 LYS B CA 1
ATOM 7061 C C . LYS B 1 383 ? 16.609 15.461 -10.07 1 93.69 383 LYS B C 1
ATOM 7063 O O . LYS B 1 383 ? 16.984 14.32 -9.805 1 93.69 383 LYS B O 1
ATOM 7068 N N . ASP B 1 384 ? 17.234 16.5 -9.664 1 95.19 384 ASP B N 1
ATOM 7069 C CA . ASP B 1 384 ? 18.453 16.391 -8.852 1 95.19 384 ASP B CA 1
ATOM 7070 C C . ASP B 1 384 ? 18.141 15.773 -7.492 1 95.19 384 ASP B C 1
ATOM 7072 O O . ASP B 1 384 ? 18.906 14.945 -6.992 1 95.19 384 ASP B O 1
ATOM 7076 N N . GLY B 1 385 ? 17.047 16.219 -6.891 1 97.31 385 GLY B N 1
ATOM 7077 C CA . GLY B 1 385 ? 16.625 15.602 -5.637 1 97.31 385 GLY B CA 1
ATOM 7078 C C . GLY B 1 385 ? 16.391 14.109 -5.758 1 97.31 385 GLY B C 1
ATOM 7079 O O . GLY B 1 385 ? 16.766 13.344 -4.867 1 97.31 385 GLY B O 1
ATOM 7080 N N . ARG B 1 386 ? 15.828 13.711 -6.844 1 97.19 386 ARG B N 1
ATOM 7081 C CA . ARG B 1 386 ? 15.547 12.297 -7.082 1 97.19 386 ARG B CA 1
ATOM 7082 C C . ARG B 1 386 ? 16.844 11.516 -7.277 1 97.19 386 ARG B C 1
ATOM 7084 O O . ARG B 1 386 ? 16.953 10.375 -6.82 1 97.19 386 ARG B O 1
ATOM 7091 N N . LYS B 1 387 ? 17.797 12.125 -7.914 1 96.81 387 LYS B N 1
ATOM 7092 C CA . LYS B 1 387 ? 19.109 11.492 -8.062 1 96.81 387 LYS B CA 1
ATOM 7093 C C . LYS B 1 387 ? 19.781 11.281 -6.703 1 96.81 387 LYS B C 1
ATOM 7095 O O . LYS B 1 387 ? 20.391 10.25 -6.461 1 96.81 387 LYS B O 1
ATOM 7100 N N . ILE B 1 388 ? 19.641 12.289 -5.906 1 97.31 388 ILE B N 1
ATOM 7101 C CA . ILE B 1 388 ? 20.203 12.188 -4.57 1 97.31 388 ILE B CA 1
ATOM 7102 C C . ILE B 1 388 ? 19.547 11.031 -3.814 1 97.31 388 ILE B C 1
ATOM 7104 O O . ILE B 1 388 ? 20.234 10.234 -3.166 1 97.31 388 ILE B O 1
ATOM 7108 N N . CYS B 1 389 ? 18.219 10.984 -3.863 1 98.5 389 CYS B N 1
ATOM 7109 C CA . CYS B 1 389 ? 17.5 9.898 -3.203 1 98.5 389 CYS B CA 1
ATOM 7110 C C . CYS B 1 389 ? 17.953 8.539 -3.736 1 98.5 389 CYS B C 1
ATOM 7112 O O . CYS B 1 389 ? 18.078 7.578 -2.977 1 98.5 389 CYS B O 1
ATOM 7114 N N . GLU B 1 390 ? 18.141 8.461 -5.055 1 97.38 390 GLU B N 1
ATOM 7115 C CA . GLU B 1 390 ? 18.672 7.246 -5.664 1 97.38 390 GLU B CA 1
ATOM 7116 C C . GLU B 1 390 ? 20.016 6.867 -5.066 1 97.38 390 GLU B C 1
ATOM 7118 O O . GLU B 1 390 ? 20.234 5.719 -4.676 1 97.38 390 GLU B O 1
ATOM 7123 N N . ILE B 1 391 ? 20.906 7.824 -5 1 96.25 391 ILE B N 1
ATOM 7124 C CA . ILE B 1 391 ? 22.25 7.598 -4.477 1 96.25 391 ILE B CA 1
ATOM 7125 C C . ILE B 1 391 ? 22.156 7.102 -3.033 1 96.25 391 ILE B C 1
ATOM 7127 O O . ILE B 1 391 ? 22.781 6.102 -2.674 1 96.25 391 ILE B O 1
ATOM 7131 N N . VAL B 1 392 ? 21.359 7.766 -2.23 1 97.5 392 VAL B N 1
ATOM 7132 C CA . VAL B 1 392 ? 21.219 7.422 -0.819 1 97.5 392 VAL B CA 1
ATOM 7133 C C . VAL B 1 392 ? 20.672 6 -0.683 1 97.5 392 VAL B C 1
ATOM 7135 O O . VAL B 1 392 ? 21.203 5.195 0.086 1 97.5 392 VAL B O 1
ATOM 7138 N N . GLY B 1 393 ? 19.625 5.699 -1.434 1 97.88 393 GLY B N 1
ATOM 7139 C CA . GLY B 1 393 ? 19.031 4.367 -1.394 1 97.88 393 GLY B CA 1
ATOM 7140 C C . GLY B 1 393 ? 20.016 3.277 -1.789 1 97.88 393 GLY B C 1
ATOM 7141 O O . GLY B 1 393 ? 20.109 2.252 -1.113 1 97.88 393 GLY B O 1
ATOM 7142 N N . LYS B 1 394 ? 20.734 3.508 -2.875 1 95.56 394 LYS B N 1
ATOM 7143 C CA . LYS B 1 394 ? 21.703 2.533 -3.365 1 95.56 394 LYS B CA 1
ATOM 7144 C C . LYS B 1 394 ? 22.844 2.324 -2.357 1 95.56 394 LYS B C 1
ATOM 7146 O O . LYS B 1 394 ? 23.281 1.195 -2.143 1 95.56 394 LYS B O 1
ATOM 7151 N N . LEU B 1 395 ? 23.266 3.398 -1.764 1 93.81 395 LEU B N 1
ATOM 7152 C CA . LEU B 1 395 ? 24.328 3.314 -0.775 1 93.81 395 LEU B CA 1
ATOM 7153 C C . LEU B 1 395 ? 23.891 2.52 0.447 1 93.81 395 LEU B C 1
ATOM 7155 O O . LEU B 1 395 ? 24.641 1.704 0.976 1 93.81 395 LEU B O 1
ATOM 7159 N N . ILE B 1 396 ? 22.672 2.773 0.897 1 95.56 396 ILE B N 1
ATOM 7160 C CA . ILE B 1 396 ? 22.125 2.043 2.039 1 95.56 396 ILE B CA 1
ATOM 7161 C C . ILE B 1 396 ? 22.078 0.551 1.719 1 95.56 396 ILE B C 1
ATOM 7163 O O . ILE B 1 396 ? 22.516 -0.278 2.516 1 95.56 396 ILE B O 1
ATOM 7167 N N . GLY B 1 397 ? 21.531 0.248 0.533 1 93.81 397 GLY B N 1
ATOM 7168 C CA . GLY B 1 397 ? 21.453 -1.144 0.119 1 93.81 397 GLY B CA 1
ATOM 7169 C C . GLY B 1 397 ? 22.812 -1.824 0.063 1 93.81 397 GLY B C 1
ATOM 7170 O O . GLY B 1 397 ? 22.969 -2.941 0.557 1 93.81 397 GLY B O 1
ATOM 7171 N N . PHE B 1 398 ? 23.766 -1.144 -0.487 1 90.56 398 PHE B N 1
ATOM 7172 C CA . PHE B 1 398 ? 25.094 -1.695 -0.639 1 90.56 398 PHE B CA 1
ATOM 7173 C C . PHE B 1 398 ? 25.781 -1.854 0.717 1 90.56 398 PHE B C 1
ATOM 7175 O O . PHE B 1 398 ? 26.438 -2.863 0.973 1 90.56 398 PHE B O 1
ATOM 7182 N N . ALA B 1 399 ? 25.625 -0.889 1.55 1 88.62 399 ALA B N 1
ATOM 7183 C CA . ALA B 1 399 ? 26.219 -0.941 2.881 1 88.62 399 ALA B CA 1
ATOM 7184 C C . ALA B 1 399 ? 25.688 -2.127 3.678 1 88.62 399 ALA B C 1
ATOM 7186 O O . ALA B 1 399 ? 26.438 -2.801 4.387 1 88.62 399 ALA B O 1
ATOM 7187 N N . ILE B 1 400 ? 24.422 -2.363 3.607 1 89.12 400 ILE B N 1
ATOM 7188 C CA . ILE B 1 400 ? 23.797 -3.473 4.316 1 89.12 400 ILE B CA 1
ATOM 7189 C C . ILE B 1 400 ? 24.312 -4.797 3.762 1 89.12 400 ILE B C 1
ATOM 7191 O O . ILE B 1 400 ? 24.547 -5.742 4.52 1 89.12 400 ILE B O 1
ATOM 7195 N N . LEU B 1 401 ? 24.438 -4.824 2.422 1 84.5 401 LEU B N 1
ATOM 7196 C CA . LEU B 1 401 ? 24.953 -6.023 1.78 1 84.5 401 LEU B CA 1
ATOM 7197 C C . LEU B 1 401 ? 26.375 -6.332 2.275 1 84.5 401 LEU B C 1
ATOM 7199 O O . LEU B 1 401 ? 26.719 -7.492 2.504 1 84.5 401 LEU B O 1
ATOM 7203 N N . CYS B 1 402 ? 27.188 -5.305 2.482 1 80.75 402 CYS B N 1
ATOM 7204 C CA . CYS B 1 402 ? 28.578 -5.465 2.852 1 80.75 402 CYS B CA 1
ATOM 7205 C C . CYS B 1 402 ? 28.734 -5.566 4.363 1 80.75 402 CYS B C 1
ATOM 7207 O O . CYS B 1 402 ? 29.812 -5.906 4.859 1 80.75 402 CYS B O 1
ATOM 7209 N N . TYR B 1 403 ? 27.734 -5.234 5.113 1 77.88 403 TYR B N 1
ATOM 7210 C CA . TYR B 1 403 ? 27.75 -5.262 6.57 1 77.88 403 TYR B CA 1
ATOM 7211 C C . TYR B 1 403 ? 26.5 -5.934 7.121 1 77.88 403 TYR B C 1
ATOM 7213 O O . TYR B 1 403 ? 25.672 -5.281 7.762 1 77.88 403 TYR B O 1
ATOM 7221 N N . PRO B 1 404 ? 26.391 -7.246 6.906 1 71.44 404 PRO B N 1
ATOM 7222 C CA . PRO B 1 404 ? 25.172 -7.941 7.336 1 71.44 404 PRO B CA 1
ATOM 7223 C C . PRO B 1 404 ? 25.078 -8.07 8.852 1 71.44 404 PRO B C 1
ATOM 7225 O O . PRO B 1 404 ? 26.094 -7.992 9.555 1 71.44 404 PRO B O 1
ATOM 7228 N N . VAL B 1 405 ? 23.828 -8.086 9.367 1 66.5 405 VAL B N 1
ATOM 7229 C CA . VAL B 1 405 ? 23.562 -8.242 10.797 1 66.5 405 VAL B CA 1
ATOM 7230 C C . VAL B 1 405 ? 24.078 -9.586 11.281 1 66.5 405 VAL B C 1
ATOM 7232 O O . VAL B 1 405 ? 23.953 -10.602 10.586 1 66.5 405 VAL B O 1
ATOM 7235 N N . ASN B 1 406 ? 25 -9.516 12.281 1 56.47 406 ASN B N 1
ATOM 7236 C CA . ASN B 1 406 ? 25.516 -10.742 12.883 1 56.47 406 ASN B CA 1
ATOM 7237 C C . ASN B 1 406 ? 24.438 -11.453 13.703 1 56.47 406 ASN B C 1
ATOM 7239 O O . ASN B 1 406 ? 23.844 -10.859 14.609 1 56.47 406 ASN B O 1
ATOM 7243 N N . VAL B 1 407 ? 23.562 -12.43 13.203 1 48.81 407 VAL B N 1
ATOM 7244 C CA . VAL B 1 407 ? 22.656 -13.188 14.062 1 48.81 407 VAL B CA 1
ATOM 7245 C C . VAL B 1 407 ? 23.453 -14.172 14.914 1 48.81 407 VAL B C 1
ATOM 7247 O O . VAL B 1 407 ? 24.062 -15.102 14.391 1 48.81 407 VAL B O 1
ATOM 7250 N N . PHE B 1 408 ? 24.078 -13.703 15.93 1 40.09 408 PHE B N 1
ATOM 7251 C CA . PHE B 1 408 ? 24.797 -14.602 16.828 1 40.09 408 PHE B CA 1
ATOM 7252 C C . PHE B 1 408 ? 23.859 -15.641 17.438 1 40.09 408 PHE B C 1
ATOM 7254 O O . PHE B 1 408 ? 24.266 -16.453 18.266 1 40.09 408 PHE B O 1
ATOM 7261 N N . ASP B 1 409 ? 22.828 -16.312 16.875 1 39.12 409 ASP B N 1
ATOM 7262 C CA . ASP B 1 409 ? 22.25 -17.25 17.828 1 39.12 409 ASP B CA 1
ATOM 7263 C C . ASP B 1 409 ? 23.094 -18.516 17.938 1 39.12 409 ASP B C 1
ATOM 7265 O O . ASP B 1 409 ? 23.922 -18.797 17.078 1 39.12 409 ASP B O 1
ATOM 7269 N N . LYS B 1 410 ? 23.156 -19.266 19.188 1 33.81 410 LYS B N 1
ATOM 7270 C CA . LYS B 1 410 ? 23.688 -20.578 19.531 1 33.81 410 LYS B CA 1
ATOM 7271 C C . LYS B 1 410 ? 23.375 -21.594 18.438 1 33.81 410 LYS B C 1
ATOM 7273 O O . LYS B 1 410 ? 24.016 -22.656 18.359 1 33.81 410 LYS B O 1
ATOM 7278 N N . SER B 1 411 ? 22.141 -21.734 18.047 1 33.5 411 SER B N 1
ATOM 7279 C CA . SER B 1 411 ? 21.531 -22.938 17.516 1 33.5 411 SER B CA 1
ATOM 7280 C C . SER B 1 411 ? 21.953 -23.188 16.062 1 33.5 411 SER B C 1
ATOM 7282 O O . SER B 1 411 ? 21.5 -24.141 15.43 1 33.5 411 SER B O 1
ATOM 7284 N N . GLY B 1 412 ? 23.219 -22.859 15.352 1 30.78 412 GLY B N 1
ATOM 7285 C CA . GLY B 1 412 ? 23.922 -23.281 14.156 1 30.78 412 GLY B CA 1
ATOM 7286 C C . GLY B 1 412 ? 23.859 -22.266 13.023 1 30.78 412 GLY B C 1
ATOM 7287 O O . GLY B 1 412 ? 24.312 -22.547 11.914 1 30.78 412 GLY B O 1
ATOM 7288 N N . ILE B 1 413 ? 22.875 -21.641 12.766 1 29.98 413 ILE B N 1
ATOM 7289 C CA . ILE B 1 413 ? 23.172 -20.844 11.578 1 29.98 413 ILE B CA 1
ATOM 7290 C C . ILE B 1 413 ? 24.422 -20 11.82 1 29.98 413 ILE B C 1
ATOM 7292 O O . ILE B 1 413 ? 24.5 -19.281 12.828 1 29.98 413 ILE B O 1
ATOM 7296 N N . LEU B 1 414 ? 25.609 -20.391 11.305 1 28.27 414 LEU B N 1
ATOM 7297 C CA . LEU B 1 414 ? 26.953 -19.812 11.281 1 28.27 414 LEU B CA 1
ATOM 7298 C C . LEU B 1 414 ? 26.891 -18.297 11.281 1 28.27 414 LEU B C 1
ATOM 7300 O O . LEU B 1 414 ? 26.031 -17.703 10.617 1 28.27 414 LEU B O 1
ATOM 7304 N N . ASN B 1 415 ? 27.344 -17.719 12.445 1 30.78 415 ASN B N 1
ATOM 7305 C CA . ASN B 1 415 ? 28 -16.453 12.758 1 30.78 415 ASN B CA 1
ATOM 7306 C C . ASN B 1 415 ? 28.844 -15.961 11.586 1 30.78 415 ASN B C 1
ATOM 7308 O O . ASN B 1 415 ? 30.016 -16.328 11.453 1 30.78 415 ASN B O 1
ATOM 7312 N N . ILE B 1 416 ? 28.422 -16.031 10.469 1 30.23 416 ILE B N 1
ATOM 7313 C CA . ILE B 1 416 ? 29.469 -15.594 9.555 1 30.23 416 ILE B CA 1
ATOM 7314 C C . ILE B 1 416 ? 30.125 -14.32 10.094 1 30.23 416 ILE B C 1
ATOM 7316 O O . ILE B 1 416 ? 31.344 -14.18 10.031 1 30.23 416 ILE B O 1
ATOM 7320 N N . PHE B 1 417 ? 29.406 -13.156 10.18 1 29.62 417 PHE B N 1
ATOM 7321 C CA . PHE B 1 417 ? 30.188 -11.922 10.25 1 29.62 417 PHE B CA 1
ATOM 7322 C C . PHE B 1 417 ? 30.406 -11.508 11.703 1 29.62 417 PHE B C 1
ATOM 7324 O O . PHE B 1 417 ? 29.484 -11.039 12.367 1 29.62 417 PHE B O 1
ATOM 7331 N N . LYS B 1 418 ? 31.125 -12.258 12.461 1 31.7 418 LYS B N 1
ATOM 7332 C CA . LYS B 1 418 ? 31.609 -11.711 13.727 1 31.7 418 LYS B CA 1
ATOM 7333 C C . LYS B 1 418 ? 32.25 -10.344 13.523 1 31.7 418 LYS B C 1
ATOM 7335 O O . LYS B 1 418 ? 33.281 -10.234 12.836 1 31.7 418 LYS B O 1
ATOM 7340 N N . SER B 1 419 ? 31.438 -9.25 13.438 1 30.95 419 SER B N 1
ATOM 7341 C CA . SER B 1 419 ? 32.188 -8 13.555 1 30.95 419 SER B CA 1
ATOM 7342 C C . SER B 1 419 ? 32.812 -7.871 14.938 1 30.95 419 SER B C 1
ATOM 7344 O O . SER B 1 419 ? 32.125 -7.953 15.953 1 30.95 419 SER B O 1
ATOM 7346 N N . ASP B 1 420 ? 33.844 -8.352 15.312 1 30.38 420 ASP B N 1
ATOM 7347 C CA . ASP B 1 420 ? 34.625 -7.828 16.438 1 30.38 420 ASP B CA 1
ATOM 7348 C C . ASP B 1 420 ? 34.656 -6.301 16.422 1 30.38 420 ASP B C 1
ATOM 7350 O O . ASP B 1 420 ? 34.938 -5.699 15.375 1 30.38 420 ASP B O 1
ATOM 7354 N N . PRO B 1 421 ? 34 -5.59 17.328 1 33.03 421 PRO B N 1
ATOM 7355 C CA . PRO B 1 421 ? 33.969 -4.125 17.359 1 33.03 421 PRO B CA 1
ATOM 7356 C C . PRO B 1 421 ? 35.312 -3.504 16.938 1 33.03 421 PRO B C 1
ATOM 7358 O O . PRO B 1 421 ? 35.375 -2.309 16.625 1 33.03 421 PRO B O 1
ATOM 7361 N N . LYS B 1 422 ? 36.562 -4.051 17.5 1 33.16 422 LYS B N 1
ATOM 7362 C CA . LYS B 1 422 ? 37.844 -3.406 17.234 1 33.16 422 LYS B CA 1
ATOM 7363 C C . LYS B 1 422 ? 38.094 -3.283 15.734 1 33.16 422 LYS B C 1
ATOM 7365 O O . LYS B 1 422 ? 38.688 -2.299 15.273 1 33.16 422 LYS B O 1
ATOM 7370 N N . ASN B 1 423 ? 37.875 -4.309 14.867 1 32.44 423 ASN B N 1
ATOM 7371 C CA . ASN B 1 423 ? 38.281 -4.406 13.469 1 32.44 423 ASN B CA 1
ATOM 7372 C C . ASN B 1 423 ? 37.188 -3.953 12.523 1 32.44 423 ASN B C 1
ATOM 7374 O O . ASN B 1 423 ? 37.312 -4.078 11.305 1 32.44 423 ASN B O 1
ATOM 7378 N N . THR B 1 424 ? 36.062 -3.66 12.922 1 35.25 424 THR B N 1
ATOM 7379 C CA . THR B 1 424 ? 34.906 -3.346 12.07 1 35.25 424 THR B CA 1
ATOM 7380 C C . THR B 1 424 ? 35.031 -1.934 11.5 1 35.25 424 THR B C 1
ATOM 7382 O O . THR B 1 424 ? 34.281 -1.554 10.602 1 35.25 424 THR B O 1
ATOM 7385 N N . GLU B 1 425 ? 35.688 -1.065 12.125 1 35.31 425 GLU B N 1
ATOM 7386 C CA . GLU B 1 425 ? 35.906 0.279 11.602 1 35.31 425 GLU B CA 1
ATOM 7387 C C . GLU B 1 425 ? 36.469 0.233 10.188 1 35.31 425 GLU B C 1
ATOM 7389 O O . GLU B 1 425 ? 36.219 1.114 9.375 1 35.31 425 GLU B O 1
ATOM 7394 N N . GLU B 1 426 ? 37.375 -0.7 9.93 1 35.19 426 GLU B N 1
ATOM 7395 C CA . GLU B 1 426 ? 38.188 -0.677 8.727 1 35.19 426 GLU B CA 1
ATOM 7396 C C . GLU B 1 426 ? 37.406 -1.205 7.52 1 35.19 426 GLU B C 1
ATOM 7398 O O . GLU B 1 426 ? 37.938 -1.229 6.402 1 35.19 426 GLU B O 1
ATOM 7403 N N . GLN B 1 427 ? 36.312 -1.713 7.738 1 37.19 427 GLN B N 1
ATOM 7404 C CA . GLN B 1 427 ? 35.812 -2.496 6.613 1 37.19 427 GLN B CA 1
ATOM 7405 C C . GLN B 1 427 ? 35.375 -1.593 5.477 1 37.19 427 GLN B C 1
ATOM 7407 O O . GLN B 1 427 ? 35.562 -1.908 4.301 1 37.19 427 GLN B O 1
ATOM 7412 N N . LEU B 1 428 ? 34.312 -0.792 5.637 1 34.78 428 LEU B N 1
ATOM 7413 C CA . LEU B 1 428 ? 33.906 0.093 4.559 1 34.78 428 LEU B CA 1
ATOM 7414 C C . LEU B 1 428 ? 34.344 1.529 4.828 1 34.78 428 LEU B C 1
ATOM 7416 O O . LEU B 1 428 ? 33.875 2.143 5.801 1 34.78 428 LEU B O 1
ATOM 7420 N N . ASN B 1 429 ? 35.594 1.854 4.441 1 35.47 429 ASN B N 1
ATOM 7421 C CA . ASN B 1 429 ? 35.969 3.264 4.516 1 35.47 429 ASN B CA 1
ATOM 7422 C C . ASN B 1 429 ? 35.406 4.055 3.342 1 35.47 429 ASN B C 1
ATOM 7424 O O . ASN B 1 429 ? 35.656 3.729 2.184 1 35.47 429 ASN B O 1
ATOM 7428 N N . ILE B 1 430 ? 34.312 4.633 3.555 1 34.91 430 ILE B N 1
ATOM 7429 C CA . ILE B 1 430 ? 33.781 5.551 2.553 1 34.91 430 ILE B CA 1
ATOM 7430 C C . ILE B 1 430 ? 34.531 6.879 2.623 1 34.91 430 ILE B C 1
ATOM 7432 O O . ILE B 1 430 ? 34.625 7.488 3.691 1 34.91 430 ILE B O 1
ATOM 7436 N N . PHE B 1 431 ? 35.656 7.055 1.781 1 27.78 431 PHE B N 1
ATOM 7437 C CA . PHE B 1 431 ? 36.312 8.352 1.769 1 27.78 431 PHE B CA 1
ATOM 7438 C C . PHE B 1 431 ? 35.719 9.242 0.675 1 27.78 431 PHE B C 1
ATOM 7440 O O . PHE B 1 431 ? 35.375 8.766 -0.404 1 27.78 431 PHE B O 1
ATOM 7447 N N . GLU B 1 432 ? 35.125 10.32 1.107 1 32.22 432 GLU B N 1
ATOM 7448 C CA . GLU B 1 432 ? 34.812 11.367 0.144 1 32.22 432 GLU B CA 1
ATOM 7449 C C . GLU B 1 432 ? 36.094 12.062 -0.347 1 32.22 432 GLU B C 1
ATOM 7451 O O . GLU B 1 432 ? 36.938 12.414 0.451 1 32.22 432 GLU B O 1
ATOM 7456 N N . SER B 1 433 ? 36.594 11.781 -1.499 1 26.56 433 SER B N 1
ATOM 7457 C CA . SER B 1 433 ? 37.625 12.68 -2.012 1 26.56 433 SER B CA 1
ATOM 7458 C C . SER B 1 433 ? 37.031 13.852 -2.77 1 26.56 433 SER B C 1
ATOM 7460 O O . SER B 1 433 ? 36.188 13.656 -3.66 1 26.56 433 SER B O 1
ATOM 7462 N N . ASN B 1 434 ? 36.812 14.852 -2.139 1 29.64 434 ASN B N 1
ATOM 7463 C CA . ASN B 1 434 ? 36.469 16.094 -2.822 1 29.64 434 ASN B CA 1
ATOM 7464 C C . ASN B 1 434 ? 37.594 16.562 -3.74 1 29.64 434 ASN B C 1
ATOM 7466 O O . ASN B 1 434 ? 38.656 16.922 -3.27 1 29.64 434 ASN B O 1
ATOM 7470 N N . GLU B 1 435 ? 37.844 15.977 -4.824 1 28.2 435 GLU B N 1
ATOM 7471 C CA . GLU B 1 435 ? 38.719 16.703 -5.707 1 28.2 435 GLU B CA 1
ATOM 7472 C C . GLU B 1 435 ? 38.031 17.875 -6.375 1 28.2 435 GLU B C 1
ATOM 7474 O O . GLU B 1 435 ? 37.031 17.703 -7.062 1 28.2 435 GLU B O 1
ATOM 7479 N N . GLU B 1 436 ? 37.969 18.953 -5.785 1 30.06 436 GLU B N 1
ATOM 7480 C CA . GLU B 1 436 ? 37.625 20.188 -6.473 1 30.06 436 GLU B CA 1
ATOM 7481 C C . GLU B 1 436 ? 38.438 20.359 -7.766 1 30.06 436 GLU B C 1
ATOM 7483 O O . GLU B 1 436 ? 39.656 20.375 -7.742 1 30.06 436 GLU B O 1
ATOM 7488 N N . GLU B 1 437 ? 38.125 19.719 -8.781 1 32.06 437 GLU B N 1
ATOM 7489 C CA . GLU B 1 437 ? 38.844 20.219 -9.961 1 32.06 437 GLU B CA 1
ATOM 7490 C C . GLU B 1 437 ? 38.469 21.688 -10.234 1 32.06 437 GLU B C 1
ATOM 7492 O O . GLU B 1 437 ? 37.344 22.094 -10 1 32.06 437 GLU B O 1
ATOM 7497 N N . ASP B 1 438 ? 39.469 22.562 -10.453 1 30.45 438 ASP B N 1
ATOM 7498 C CA . ASP B 1 438 ? 39.5 24 -10.742 1 30.45 438 ASP B CA 1
ATOM 7499 C C . ASP B 1 438 ? 38.5 24.359 -11.836 1 30.45 438 ASP B C 1
ATOM 7501 O O . ASP B 1 438 ? 38.094 23.5 -12.633 1 30.45 438 ASP B O 1
ATOM 7505 N N . ASP B 1 439 ? 38.125 25.672 -11.922 1 32.72 439 ASP B N 1
ATOM 7506 C CA . ASP B 1 439 ? 37.312 26.609 -12.68 1 32.72 439 ASP B CA 1
ATOM 7507 C C . ASP B 1 439 ? 37.594 26.484 -14.18 1 32.72 439 ASP B C 1
ATOM 7509 O O . ASP B 1 439 ? 38.719 26.594 -14.625 1 32.72 439 ASP B O 1
ATOM 7513 N N . PHE B 1 440 ? 37.156 25.531 -14.828 1 31.42 440 PHE B N 1
ATOM 7514 C CA . PHE B 1 440 ? 37.406 25.797 -16.25 1 31.42 440 PHE B CA 1
ATOM 7515 C C . PHE B 1 440 ? 36.5 26.891 -16.766 1 31.42 440 PHE B C 1
ATOM 7517 O O . PHE B 1 440 ? 35.281 26.906 -16.469 1 31.42 440 PHE B O 1
ATOM 7524 N N . VAL B 1 441 ? 37 28.062 -16.906 1 29.59 441 VAL B N 1
ATOM 7525 C CA . VAL B 1 441 ? 36.406 29.219 -17.578 1 29.59 441 VAL B CA 1
ATOM 7526 C C . VAL B 1 441 ? 36.094 28.875 -19.031 1 29.59 441 VAL B C 1
ATOM 7528 O O . VAL B 1 441 ? 37 28.531 -19.797 1 29.59 441 VAL B O 1
ATOM 7531 N N . GLU B 1 442 ? 35.031 28.188 -19.266 1 34.19 442 GLU B N 1
ATOM 7532 C CA . GLU B 1 442 ? 34.75 28.141 -20.688 1 34.19 442 GLU B CA 1
ATOM 7533 C C . GLU B 1 442 ? 34.219 29.469 -21.203 1 34.19 442 GLU B C 1
ATOM 7535 O O . GLU B 1 442 ? 33.344 30.078 -20.562 1 34.19 442 GLU B O 1
ATOM 7540 N N . GLU B 1 443 ? 34.969 30.109 -21.984 1 31.31 443 GLU B N 1
ATOM 7541 C CA . GLU B 1 443 ? 34.688 31.344 -22.703 1 31.31 443 GLU B CA 1
ATOM 7542 C C . GLU B 1 443 ? 33.531 31.172 -23.703 1 31.31 443 GLU B C 1
ATOM 7544 O O . GLU B 1 443 ? 33.562 30.25 -24.516 1 31.31 443 GLU B O 1
ATOM 7549 N N . CYS B 1 444 ? 32.344 31.219 -23.188 1 30.73 444 CYS B N 1
ATOM 7550 C CA . CYS B 1 444 ? 31.312 31.25 -24.203 1 30.73 444 CYS B CA 1
ATOM 7551 C C . CYS B 1 444 ? 31.234 32.594 -24.891 1 30.73 444 CYS B C 1
ATOM 7553 O O . CYS B 1 444 ? 31.219 33.625 -24.219 1 30.73 444 CYS B O 1
ATOM 7555 N N . VAL B 1 445 ? 31.734 32.688 -26.016 1 35.59 445 VAL B N 1
ATOM 7556 C CA . VAL B 1 445 ? 31.719 33.844 -26.922 1 35.59 445 VAL B CA 1
ATOM 7557 C C . VAL B 1 445 ? 30.281 34.125 -27.344 1 35.59 445 VAL B C 1
ATOM 7559 O O . VAL B 1 445 ? 29.625 33.281 -27.969 1 35.59 445 VAL B O 1
ATOM 7562 N N . ILE B 1 446 ? 29.547 34.719 -26.375 1 33.97 446 ILE B N 1
ATOM 7563 C CA . ILE B 1 446 ? 28.328 35.281 -26.953 1 33.97 446 ILE B CA 1
ATOM 7564 C C . ILE B 1 446 ? 28.562 36.719 -27.375 1 33.97 446 ILE B C 1
ATOM 7566 O O . ILE B 1 446 ? 28.891 37.562 -26.531 1 33.97 446 ILE B O 1
ATOM 7570 N N . ASP B 1 447 ? 28.109 37.156 -28.703 1 34.84 447 ASP B N 1
ATOM 7571 C CA . ASP B 1 447 ? 28.125 38.438 -29.438 1 34.84 447 ASP B CA 1
ATOM 7572 C C . ASP B 1 447 ? 29.391 39.219 -29.125 1 34.84 447 ASP B C 1
ATOM 7574 O O . ASP B 1 447 ? 29.312 40.375 -28.688 1 34.84 447 ASP B O 1
ATOM 7578 N N . ASP B 1 448 ? 30.625 38.781 -29.281 1 40.03 448 ASP B N 1
ATOM 7579 C CA . ASP B 1 448 ? 32 39.281 -29.297 1 40.03 448 ASP B CA 1
ATOM 7580 C C . ASP B 1 448 ? 32.5 39.531 -27.875 1 40.03 448 ASP B C 1
ATOM 7582 O O . ASP B 1 448 ? 33.656 39.906 -27.688 1 40.03 448 ASP B O 1
ATOM 7586 N N . LYS B 1 449 ? 31.719 40.062 -26.938 1 43.06 449 LYS B N 1
ATOM 7587 C CA . LYS B 1 449 ? 32.25 40.219 -25.594 1 43.06 449 LYS B CA 1
ATOM 7588 C C . LYS B 1 449 ? 32.219 38.875 -24.844 1 43.06 449 LYS B C 1
ATOM 7590 O O . LYS B 1 449 ? 31.219 38.188 -24.844 1 43.06 449 LYS B O 1
ATOM 7595 N N . VAL B 1 450 ? 33.344 38.156 -24.812 1 40.5 450 VAL B N 1
ATOM 7596 C CA . VAL B 1 450 ? 33.594 36.906 -24.109 1 40.5 450 VAL B CA 1
ATOM 7597 C C . VAL B 1 450 ? 33.406 37.094 -22.609 1 40.5 450 VAL B C 1
ATOM 7599 O O . VAL B 1 450 ? 34.125 37.875 -21.969 1 40.5 450 VAL B O 1
ATOM 7602 N N . THR B 1 451 ? 32.25 37.375 -22.109 1 38.31 451 THR B N 1
ATOM 7603 C CA . THR B 1 451 ? 32.219 37.375 -20.656 1 38.31 451 THR B CA 1
ATOM 7604 C C . THR B 1 451 ? 32.406 35.969 -20.109 1 38.31 451 THR B C 1
ATOM 7606 O O . THR B 1 451 ? 31.734 35.031 -20.516 1 38.31 451 THR B O 1
ATOM 7609 N N . PRO B 1 452 ? 33.5 35.656 -19.609 1 41.88 452 PRO B N 1
ATOM 7610 C CA . PRO B 1 452 ? 33.781 34.344 -19.016 1 41.88 452 PRO B CA 1
ATOM 7611 C C . PRO B 1 452 ? 32.75 33.938 -17.969 1 41.88 452 PRO B C 1
ATOM 7613 O O . PRO B 1 452 ? 32.375 34.75 -17.125 1 41.88 452 PRO B O 1
ATOM 7616 N N . ILE B 1 453 ? 31.766 33.344 -18.422 1 43.34 453 ILE B N 1
ATOM 7617 C CA . ILE B 1 453 ? 30.891 32.812 -17.391 1 43.34 453 ILE B CA 1
ATOM 7618 C C . ILE B 1 453 ? 31.594 31.656 -16.672 1 43.34 453 ILE B C 1
ATOM 7620 O O . ILE B 1 453 ? 32 30.688 -17.297 1 43.34 453 ILE B O 1
ATOM 7624 N N . LYS B 1 454 ? 32.156 31.922 -15.602 1 43.03 454 LYS B N 1
ATOM 7625 C CA . LYS B 1 454 ? 32.781 30.922 -14.734 1 43.03 454 LYS B CA 1
ATOM 7626 C C . LYS B 1 454 ? 31.797 29.828 -14.352 1 43.03 454 LYS B C 1
ATOM 7628 O O . LYS B 1 454 ? 30.75 30.109 -13.766 1 43.03 454 LYS B O 1
ATOM 7633 N N . LYS B 1 455 ? 31.828 28.812 -15.211 1 49.66 455 LYS B N 1
ATOM 7634 C CA . LYS B 1 455 ? 31.094 27.594 -14.852 1 49.66 455 LYS B CA 1
ATOM 7635 C C . LYS B 1 455 ? 31.875 26.766 -13.828 1 49.66 455 LYS B C 1
ATOM 7637 O O . LYS B 1 455 ? 33.062 26.562 -13.969 1 49.66 455 LYS B O 1
ATOM 7642 N N . THR B 1 456 ? 31.344 26.75 -12.555 1 58.59 456 THR B N 1
ATOM 7643 C CA . THR B 1 456 ? 32.031 25.922 -11.578 1 58.59 456 THR B CA 1
ATOM 7644 C C . THR B 1 456 ? 31.516 24.484 -11.625 1 58.59 456 THR B C 1
ATOM 7646 O O . THR B 1 456 ? 30.312 24.266 -11.719 1 58.59 456 THR B O 1
ATOM 7649 N N . LYS B 1 457 ? 32.281 23.641 -12.172 1 66.44 457 LYS B N 1
ATOM 7650 C CA . LYS B 1 457 ? 32 22.203 -12.094 1 66.44 457 LYS B CA 1
ATOM 7651 C C . LYS B 1 457 ? 32.594 21.609 -10.812 1 66.44 457 LYS B C 1
ATOM 7653 O O . LYS B 1 457 ? 33.781 21.703 -10.57 1 66.44 457 LYS B O 1
ATOM 7658 N N . LYS B 1 458 ? 31.688 21.391 -9.914 1 76.19 458 LYS B N 1
ATOM 7659 C CA . LYS B 1 458 ? 32.125 20.688 -8.711 1 76.19 458 LYS B CA 1
ATOM 7660 C C . LYS B 1 458 ? 32 19.188 -8.875 1 76.19 458 LYS B C 1
ATOM 7662 O O . LYS B 1 458 ? 31.062 18.688 -9.508 1 76.19 458 LYS B O 1
ATOM 7667 N N . LYS B 1 459 ? 33.062 18.531 -8.523 1 79.75 459 LYS B N 1
ATOM 7668 C CA . LYS B 1 459 ? 33.062 17.062 -8.602 1 79.75 459 LYS B CA 1
ATOM 7669 C C . LYS B 1 459 ? 33.219 16.438 -7.215 1 79.75 459 LYS B C 1
ATOM 7671 O O . LYS B 1 459 ? 34.062 16.859 -6.43 1 79.75 459 LYS B O 1
ATOM 7676 N N . HIS B 1 460 ? 32.281 15.609 -6.949 1 82.69 460 HIS B N 1
ATOM 7677 C CA . HIS B 1 460 ? 32.344 14.812 -5.727 1 82.69 460 HIS B CA 1
ATOM 7678 C C . HIS B 1 460 ? 32.531 13.336 -6.047 1 82.69 460 HIS B C 1
ATOM 7680 O O . HIS B 1 460 ? 31.859 12.789 -6.922 1 82.69 460 HIS B O 1
ATOM 7686 N N . THR B 1 461 ? 33.562 12.711 -5.449 1 83.06 461 THR B N 1
ATOM 7687 C CA . THR B 1 461 ? 33.781 11.281 -5.625 1 83.06 461 THR B CA 1
ATOM 7688 C C . THR B 1 461 ? 33.5 10.523 -4.328 1 83.06 461 THR B C 1
ATOM 7690 O O . THR B 1 461 ? 34.094 10.844 -3.283 1 83.06 461 THR B O 1
ATOM 7693 N N . ILE B 1 462 ? 32.562 9.664 -4.414 1 80.75 462 ILE B N 1
ATOM 7694 C CA . ILE B 1 462 ? 32.312 8.727 -3.326 1 80.75 462 ILE B CA 1
ATOM 7695 C C . ILE B 1 462 ? 33.156 7.457 -3.539 1 80.75 462 ILE B C 1
ATOM 7697 O O . ILE B 1 462 ? 32.844 6.66 -4.434 1 80.75 462 ILE B O 1
ATOM 7701 N N . LEU B 1 463 ? 34.188 7.324 -2.75 1 79.5 463 LEU B N 1
ATOM 7702 C CA . LEU B 1 463 ? 35.031 6.156 -2.855 1 79.5 463 LEU B CA 1
ATOM 7703 C C . LEU B 1 463 ? 34.75 5.152 -1.748 1 79.5 463 LEU B C 1
ATOM 7705 O O . LEU B 1 463 ? 34.906 5.461 -0.564 1 79.5 463 LEU B O 1
ATOM 7709 N N . LEU B 1 464 ? 34.219 3.996 -2.197 1 77.38 464 LEU B N 1
ATOM 7710 C CA . LEU B 1 464 ? 33.938 2.91 -1.265 1 77.38 464 LEU B CA 1
ATOM 7711 C C . LEU B 1 464 ? 35.031 1.846 -1.324 1 77.38 464 LEU B C 1
ATOM 7713 O O . LEU B 1 464 ? 35.281 1.271 -2.385 1 77.38 464 LEU B O 1
ATOM 7717 N N . THR B 1 465 ? 35.688 1.627 -0.236 1 77 465 THR B N 1
ATOM 7718 C CA . THR B 1 465 ? 36.75 0.63 -0.165 1 77 465 THR B CA 1
ATOM 7719 C C . THR B 1 465 ? 36.281 -0.601 0.608 1 77 465 THR B C 1
ATOM 7721 O O . THR B 1 465 ? 35.875 -0.495 1.767 1 77 465 THR B O 1
ATOM 7724 N N . LEU B 1 466 ? 36.375 -1.788 -0.126 1 72.56 466 LEU B N 1
ATOM 7725 C CA . LEU B 1 466 ? 35.969 -3.057 0.476 1 72.56 466 LEU B CA 1
ATOM 7726 C C . LEU B 1 466 ? 37.188 -3.828 0.976 1 72.56 466 LEU B C 1
ATOM 7728 O O . LEU B 1 466 ? 38.188 -3.91 0.283 1 72.56 466 LEU B O 1
ATOM 7732 N N . SER B 1 467 ? 37.156 -4.125 2.178 1 65.12 467 SER B N 1
ATOM 7733 C CA . SER B 1 467 ? 38.25 -4.922 2.734 1 65.12 467 SER B CA 1
ATOM 7734 C C . SER B 1 467 ? 37.75 -6.262 3.258 1 65.12 467 SER B C 1
ATOM 7736 O O . SER B 1 467 ? 36.656 -6.336 3.848 1 65.12 467 SER B O 1
ATOM 7738 N N . ASP B 1 468 ? 38.438 -7.363 2.809 1 59 468 ASP B N 1
ATOM 7739 C CA . ASP B 1 468 ? 38.062 -8.695 3.279 1 59 468 ASP B CA 1
ATOM 7740 C C . ASP B 1 468 ? 38.281 -8.82 4.785 1 59 468 ASP B C 1
ATOM 7742 O O . ASP B 1 468 ? 39.125 -8.133 5.355 1 59 468 ASP B O 1
ATOM 7746 N N . GLN B 1 469 ? 37.25 -9.305 5.398 1 55.97 469 GLN B N 1
ATOM 7747 C CA . GLN B 1 469 ? 37.438 -9.727 6.785 1 55.97 469 GLN B CA 1
ATOM 7748 C C . GLN B 1 469 ? 37.875 -11.195 6.863 1 55.97 469 GLN B C 1
ATOM 7750 O O . GLN B 1 469 ? 37.625 -11.953 5.922 1 55.97 469 GLN B O 1
ATOM 7755 N N . PRO B 1 470 ? 38.594 -11.484 8.008 1 47.34 470 PRO B N 1
ATOM 7756 C CA . PRO B 1 470 ? 38.875 -12.914 8.156 1 47.34 470 PRO B CA 1
ATOM 7757 C C . PRO B 1 470 ? 37.594 -13.781 8.047 1 47.34 470 PRO B C 1
ATOM 7759 O O . PRO B 1 470 ? 36.594 -13.484 8.688 1 47.34 470 PRO B O 1
ATOM 7762 N N . LYS B 1 471 ? 37.375 -14.617 7.062 1 51.06 471 LYS B N 1
ATOM 7763 C CA . LYS B 1 471 ? 36.375 -15.656 6.879 1 51.06 471 LYS B CA 1
ATOM 7764 C C . LYS B 1 471 ? 35.25 -15.18 5.969 1 51.06 471 LYS B C 1
ATOM 7766 O O . LYS B 1 471 ? 34.281 -15.914 5.703 1 51.06 471 LYS B O 1
ATOM 7771 N N . ILE B 1 472 ? 35.281 -13.844 5.84 1 55.78 472 ILE B N 1
ATOM 7772 C CA . ILE B 1 472 ? 34.281 -13.398 4.891 1 55.78 472 ILE B CA 1
ATOM 7773 C C . ILE B 1 472 ? 34.938 -12.734 3.691 1 55.78 472 ILE B C 1
ATOM 7775 O O . ILE B 1 472 ? 35.656 -11.742 3.846 1 55.78 472 ILE B O 1
ATOM 7779 N N . ASN B 1 473 ? 34.969 -13.461 2.674 1 57.06 473 ASN B N 1
ATOM 7780 C CA . ASN B 1 473 ? 35.531 -12.953 1.437 1 57.06 473 ASN B CA 1
ATOM 7781 C C . ASN B 1 473 ? 34.531 -12.094 0.662 1 57.06 473 ASN B C 1
ATOM 7783 O O . ASN B 1 473 ? 33.656 -12.625 -0.023 1 57.06 473 ASN B O 1
ATOM 7787 N N . PHE B 1 474 ? 34.625 -10.836 0.921 1 62.41 474 PHE B N 1
ATOM 7788 C CA . PHE B 1 474 ? 33.75 -9.93 0.205 1 62.41 474 PHE B CA 1
ATOM 7789 C C . PHE B 1 474 ? 34.219 -9.711 -1.223 1 62.41 474 PHE B C 1
ATOM 7791 O O . PHE B 1 474 ? 33.406 -9.656 -2.156 1 62.41 474 PHE B O 1
ATOM 7798 N N . VAL B 1 475 ? 35.531 -9.711 -1.346 1 60.25 475 VAL B N 1
ATOM 7799 C CA . VAL B 1 475 ? 36.125 -9.328 -2.623 1 60.25 475 VAL B CA 1
ATOM 7800 C C . VAL B 1 475 ? 35.812 -10.391 -3.676 1 60.25 475 VAL B C 1
ATOM 7802 O O . VAL B 1 475 ? 35.531 -10.062 -4.832 1 60.25 475 VAL B O 1
ATOM 7805 N N . ASN B 1 476 ? 35.719 -11.586 -3.195 1 66.06 476 ASN B N 1
ATOM 7806 C CA . ASN B 1 476 ? 35.5 -12.641 -4.176 1 66.06 476 ASN B CA 1
ATOM 7807 C C . ASN B 1 476 ? 34.062 -13.141 -4.176 1 66.06 476 ASN B C 1
ATOM 7809 O O . ASN B 1 476 ? 33.719 -14.094 -4.879 1 66.06 476 ASN B O 1
ATOM 7813 N N . ASN B 1 477 ? 33.375 -12.414 -3.434 1 75.69 477 ASN B N 1
ATOM 7814 C CA . ASN B 1 477 ? 31.969 -12.789 -3.418 1 75.69 477 ASN B CA 1
ATOM 7815 C C . ASN B 1 477 ? 31.25 -12.297 -4.668 1 75.69 477 ASN B C 1
ATOM 7817 O O . ASN B 1 477 ? 31.234 -11.094 -4.953 1 75.69 477 ASN B O 1
ATOM 7821 N N . SER B 1 478 ? 30.688 -13.156 -5.41 1 79 478 SER B N 1
ATOM 7822 C CA . SER B 1 478 ? 30.078 -12.844 -6.695 1 79 478 SER B CA 1
ATOM 7823 C C . SER B 1 478 ? 28.906 -11.875 -6.531 1 79 478 SER B C 1
ATOM 7825 O O . SER B 1 478 ? 28.656 -11.047 -7.402 1 79 478 SER B O 1
ATOM 7827 N N . ILE B 1 479 ? 28.234 -11.93 -5.449 1 80.12 479 ILE B N 1
ATOM 7828 C CA . ILE B 1 479 ? 27.094 -11.055 -5.199 1 80.12 479 ILE B CA 1
ATOM 7829 C C . ILE B 1 479 ? 27.562 -9.625 -4.977 1 80.12 479 ILE B C 1
ATOM 7831 O O . ILE B 1 479 ? 27.016 -8.68 -5.543 1 80.12 479 ILE B O 1
ATOM 7835 N N . ILE B 1 480 ? 28.641 -9.516 -4.188 1 81.62 480 ILE B N 1
ATOM 7836 C CA . ILE B 1 480 ? 29.156 -8.195 -3.871 1 81.62 480 ILE B CA 1
ATOM 7837 C C . ILE B 1 480 ? 29.812 -7.59 -5.113 1 81.62 480 ILE B C 1
ATOM 7839 O O . ILE B 1 480 ? 29.688 -6.387 -5.359 1 81.62 480 ILE B O 1
ATOM 7843 N N . LYS B 1 481 ? 30.484 -8.406 -5.836 1 82.44 481 LYS B N 1
ATOM 7844 C CA . LYS B 1 481 ? 31.094 -7.934 -7.074 1 82.44 481 LYS B CA 1
ATOM 7845 C C . LYS B 1 481 ? 30.047 -7.41 -8.047 1 82.44 481 LYS B C 1
ATOM 7847 O O . LYS B 1 481 ? 30.203 -6.344 -8.641 1 82.44 481 LYS B O 1
ATOM 7852 N N . GLY B 1 482 ? 29.031 -8.18 -8.188 1 84.06 482 GLY B N 1
ATOM 7853 C CA . GLY B 1 482 ? 27.953 -7.746 -9.055 1 84.06 482 GLY B CA 1
ATOM 7854 C C . GLY B 1 482 ? 27.297 -6.461 -8.602 1 84.06 482 GLY B C 1
ATOM 7855 O O . GLY B 1 482 ? 26.984 -5.586 -9.414 1 84.06 482 GLY B O 1
ATOM 7856 N N . ALA B 1 483 ? 27.062 -6.371 -7.32 1 85.38 483 ALA B N 1
ATOM 7857 C CA . ALA B 1 483 ? 26.438 -5.18 -6.746 1 85.38 483 ALA B CA 1
ATOM 7858 C C . ALA B 1 483 ? 27.359 -3.963 -6.895 1 85.38 483 ALA B C 1
ATOM 7860 O O . ALA B 1 483 ? 26.875 -2.846 -7.098 1 85.38 483 ALA B O 1
ATOM 7861 N N . SER B 1 484 ? 28.656 -4.16 -6.777 1 85.5 484 SER B N 1
ATOM 7862 C CA . SER B 1 484 ? 29.641 -3.088 -6.93 1 85.5 484 SER B CA 1
ATOM 7863 C C . SER B 1 484 ? 29.594 -2.494 -8.336 1 85.5 484 SER B C 1
ATOM 7865 O O . SER B 1 484 ? 29.609 -1.273 -8.5 1 85.5 484 SER B O 1
ATOM 7867 N N . GLU B 1 485 ? 29.469 -3.348 -9.25 1 86.69 485 GLU B N 1
ATOM 7868 C CA . GLU B 1 485 ? 29.438 -2.904 -10.641 1 86.69 485 GLU B CA 1
ATOM 7869 C C . GLU B 1 485 ? 28.188 -2.076 -10.93 1 86.69 485 GLU B C 1
ATOM 7871 O O . GLU B 1 485 ? 28.234 -1.089 -11.664 1 86.69 485 GLU B O 1
ATOM 7876 N N . LYS B 1 486 ? 27.172 -2.504 -10.344 1 87.31 486 LYS B N 1
ATOM 7877 C CA . LYS B 1 486 ? 25.906 -1.821 -10.578 1 87.31 486 LYS B CA 1
ATOM 7878 C C . LYS B 1 486 ? 25.844 -0.496 -9.82 1 87.31 486 LYS B C 1
ATOM 7880 O O . LYS B 1 486 ? 25.125 0.421 -10.227 1 87.31 486 LYS B O 1
ATOM 7885 N N . LEU B 1 487 ? 26.547 -0.398 -8.719 1 89.62 487 LEU B N 1
ATOM 7886 C CA . LEU B 1 487 ? 26.547 0.801 -7.891 1 89.62 487 LEU B CA 1
ATOM 7887 C C . LEU B 1 487 ? 27.406 1.891 -8.508 1 89.62 487 LEU B C 1
ATOM 7889 O O . LEU B 1 487 ? 27.094 3.078 -8.398 1 89.62 487 LEU B O 1
ATOM 7893 N N . GLU B 1 488 ? 28.469 1.521 -9.18 1 90.25 488 GLU B N 1
ATOM 7894 C CA . GLU B 1 488 ? 29.375 2.488 -9.789 1 90.25 488 GLU B CA 1
ATOM 7895 C C . GLU B 1 488 ? 28.688 3.254 -10.914 1 90.25 488 GLU B C 1
ATOM 7897 O O . GLU B 1 488 ? 28.219 2.654 -11.891 1 90.25 488 GLU B O 1
ATOM 7902 N N . LYS B 1 489 ? 28.594 4.461 -10.773 1 90.88 489 LYS B N 1
ATOM 7903 C CA . LYS B 1 489 ? 27.875 5.312 -11.727 1 90.88 489 LYS B CA 1
ATOM 7904 C C . LYS B 1 489 ? 28.234 6.785 -11.508 1 90.88 489 LYS B C 1
ATOM 7906 O O . LYS B 1 489 ? 28.562 7.195 -10.398 1 90.88 489 LYS B O 1
ATOM 7911 N N . LYS B 1 490 ? 28.234 7.527 -12.523 1 91.31 490 LYS B N 1
ATOM 7912 C CA . LYS B 1 490 ? 28.406 8.977 -12.484 1 91.31 490 LYS B CA 1
ATOM 7913 C C . LYS B 1 490 ? 27.062 9.703 -12.602 1 91.31 490 LYS B C 1
ATOM 7915 O O . LYS B 1 490 ? 26.266 9.398 -13.492 1 91.31 490 LYS B O 1
ATOM 7920 N N . TYR B 1 491 ? 26.859 10.562 -11.602 1 92.38 491 TYR B N 1
ATOM 7921 C CA . TYR B 1 491 ? 25.641 11.375 -11.617 1 92.38 491 TYR B CA 1
ATOM 7922 C C . TYR B 1 491 ? 25.969 12.836 -11.906 1 92.38 491 TYR B C 1
ATOM 7924 O O . TYR B 1 491 ? 26.922 13.391 -11.344 1 92.38 491 TYR B O 1
ATOM 7932 N N . THR B 1 492 ? 25.219 13.438 -12.789 1 91.12 492 THR B N 1
ATOM 7933 C CA . THR B 1 492 ? 25.344 14.859 -13.07 1 91.12 492 THR B CA 1
ATOM 7934 C C . THR B 1 492 ? 24.141 15.633 -12.531 1 91.12 492 THR B C 1
ATOM 7936 O O . THR B 1 492 ? 23 15.32 -12.883 1 91.12 492 THR B O 1
ATOM 7939 N N . LEU B 1 493 ? 24.5 16.484 -11.672 1 89.94 493 LEU B N 1
ATOM 7940 C CA . LEU B 1 493 ? 23.469 17.344 -11.109 1 89.94 493 LEU B CA 1
ATOM 7941 C C . LEU B 1 493 ? 23.469 18.719 -11.789 1 89.94 493 LEU B C 1
ATOM 7943 O O . LEU B 1 493 ? 24.516 19.219 -12.172 1 89.94 493 LEU B O 1
ATOM 7947 N N . GLY B 1 494 ? 22.312 19.281 -11.898 1 78.81 494 GLY B N 1
ATOM 7948 C CA . GLY B 1 494 ? 22.172 20.578 -12.555 1 78.81 494 GLY B CA 1
ATOM 7949 C C . GLY B 1 494 ? 21.734 20.453 -14 1 78.81 494 GLY B C 1
ATOM 7950 O O . GLY B 1 494 ? 21.938 19.422 -14.641 1 78.81 494 GLY B O 1
ATOM 7951 N N . GLY B 1 495 ? 20.516 20.703 -14.477 1 61.5 495 GLY B N 1
ATOM 7952 C CA . GLY B 1 495 ? 19.828 20.641 -15.766 1 61.5 495 GLY B CA 1
ATOM 7953 C C . GLY B 1 495 ? 20.781 20.719 -16.938 1 61.5 495 GLY B C 1
ATOM 7954 O O . GLY B 1 495 ? 21.922 21.188 -16.812 1 61.5 495 GLY B O 1
ATOM 7955 N N . LYS B 1 496 ? 20.625 19.828 -18.016 1 50.81 496 LYS B N 1
ATOM 7956 C CA . LYS B 1 496 ? 21.328 19.875 -19.281 1 50.81 496 LYS B CA 1
ATOM 7957 C C . LYS B 1 496 ? 21.25 21.281 -19.906 1 50.81 496 LYS B C 1
ATOM 7959 O O . LYS B 1 496 ? 20.25 21.984 -19.734 1 50.81 496 LYS B O 1
ATOM 7964 N N . GLU B 1 497 ? 22.375 21.734 -20.328 1 41.03 497 GLU B N 1
ATOM 7965 C CA . GLU B 1 497 ? 22.438 22.875 -21.234 1 41.03 497 GLU B CA 1
ATOM 7966 C C . GLU B 1 497 ? 21.484 22.688 -22.422 1 41.03 497 GLU B C 1
ATOM 7968 O O . GLU B 1 497 ? 21.516 21.672 -23.094 1 41.03 497 GLU B O 1
ATOM 7973 N N . LYS B 1 498 ? 20.172 23.125 -22.359 1 40.69 498 LYS B N 1
ATOM 7974 C CA . LYS B 1 498 ? 19.594 23.188 -23.688 1 40.69 498 LYS B CA 1
ATOM 7975 C C . LYS B 1 498 ? 20.469 23.984 -24.656 1 40.69 498 LYS B C 1
ATOM 7977 O O . LYS B 1 498 ? 21.078 24.984 -24.25 1 40.69 498 LYS B O 1
ATOM 7982 N N . GLU B 1 499 ? 20.625 23.484 -25.859 1 41.81 499 GLU B N 1
ATOM 7983 C CA . GLU B 1 499 ? 21.172 24.219 -27 1 41.81 499 GLU B CA 1
ATOM 7984 C C . GLU B 1 499 ? 20.438 25.547 -27.188 1 41.81 499 GLU B C 1
ATOM 7986 O O . GLU B 1 499 ? 19.203 25.562 -27.297 1 41.81 499 GLU B O 1
ATOM 7991 N N . GLY B 1 500 ? 20.984 26.859 -26.75 1 40.78 500 GLY B N 1
ATOM 7992 C CA . GLY B 1 500 ? 20.703 28.281 -26.922 1 40.78 500 GLY B CA 1
ATOM 7993 C C . GLY B 1 500 ? 20.641 29.047 -25.609 1 40.78 500 GLY B C 1
ATOM 7994 O O . GLY B 1 500 ? 20.516 30.266 -25.609 1 40.78 500 GLY B O 1
ATOM 7995 N N . LYS B 1 501 ? 19.891 28.641 -24.672 1 45 501 LYS B N 1
ATOM 7996 C CA . LYS B 1 501 ? 19.859 29.547 -23.516 1 45 501 LYS B CA 1
ATOM 7997 C C . LYS B 1 501 ? 21.172 29.5 -22.75 1 45 501 LYS B C 1
ATOM 7999 O O . LYS B 1 501 ? 21.75 28.438 -22.562 1 45 501 LYS B O 1
ATOM 8004 N N . LYS B 1 502 ? 21.766 30.672 -22.578 1 39.69 502 LYS B N 1
ATOM 8005 C CA . LYS B 1 502 ? 23.031 31.188 -22.094 1 39.69 502 LYS B CA 1
ATOM 8006 C C . LYS B 1 502 ? 23.328 30.703 -20.672 1 39.69 502 LYS B C 1
ATOM 8008 O O . LYS B 1 502 ? 24.375 31.031 -20.109 1 39.69 502 LYS B O 1
ATOM 8013 N N . HIS B 1 503 ? 22.422 30.656 -19.734 1 39.69 503 HIS B N 1
ATOM 8014 C CA . HIS B 1 503 ? 22.922 30.578 -18.375 1 39.69 503 HIS B CA 1
ATOM 8015 C C . HIS B 1 503 ? 23.484 29.203 -18.062 1 39.69 503 HIS B C 1
ATOM 8017 O O . HIS B 1 503 ? 22.797 28.188 -18.25 1 39.69 503 HIS B O 1
ATOM 8023 N N . ALA B 1 504 ? 24.688 29.016 -18.344 1 43.69 504 ALA B N 1
ATOM 8024 C CA . ALA B 1 504 ? 25.469 27.844 -18.016 1 43.69 504 ALA B CA 1
ATOM 8025 C C . ALA B 1 504 ? 25.25 27.438 -16.547 1 43.69 504 ALA B C 1
ATOM 8027 O O . ALA B 1 504 ? 25.594 28.188 -15.641 1 43.69 504 ALA B O 1
ATOM 8028 N N . ALA B 1 505 ? 24.312 26.797 -16.125 1 52.12 505 ALA B N 1
ATOM 8029 C CA . ALA B 1 505 ? 23.953 26.453 -14.75 1 52.12 505 ALA B CA 1
ATOM 8030 C C . ALA B 1 505 ? 25.016 25.562 -14.109 1 52.12 505 ALA B C 1
ATOM 8032 O O . ALA B 1 505 ? 25.719 24.828 -14.805 1 52.12 505 ALA B O 1
ATOM 8033 N N . ASN B 1 506 ? 25.672 25.953 -12.898 1 64.06 506 ASN B N 1
ATOM 8034 C CA . ASN B 1 506 ? 26.547 25.203 -12.016 1 64.06 506 ASN B CA 1
ATOM 8035 C C . ASN B 1 506 ? 26.156 23.734 -11.953 1 64.06 506 ASN B C 1
ATOM 8037 O O . ASN B 1 506 ? 24.984 23.406 -11.773 1 64.06 506 ASN B O 1
ATOM 8041 N N . THR B 1 507 ? 27.094 22.938 -12.68 1 79.19 507 THR B N 1
ATOM 8042 C CA . THR B 1 507 ? 26.844 21.5 -12.664 1 79.19 507 THR B CA 1
ATOM 8043 C C . THR B 1 507 ? 27.703 20.812 -11.609 1 79.19 507 THR B C 1
ATOM 8045 O O . THR B 1 507 ? 28.828 21.266 -11.32 1 79.19 507 THR B O 1
ATOM 8048 N N . THR B 1 508 ? 27.141 20.016 -10.82 1 85.88 508 THR B N 1
ATOM 8049 C CA . THR B 1 508 ? 27.828 19.156 -9.852 1 85.88 508 THR B CA 1
ATOM 8050 C C . THR B 1 508 ? 27.781 17.703 -10.289 1 85.88 508 THR B C 1
ATOM 8052 O O . THR B 1 508 ? 26.75 17.203 -10.727 1 85.88 508 THR B O 1
ATOM 8055 N N . GLU B 1 509 ? 28.953 17.094 -10.297 1 89.5 509 GLU B N 1
ATOM 8056 C CA . GLU B 1 509 ? 29.031 15.672 -10.609 1 89.5 509 GLU B CA 1
ATOM 8057 C C . GLU B 1 509 ? 29.344 14.844 -9.367 1 89.5 509 GLU B C 1
ATOM 8059 O O . GLU B 1 509 ? 30.141 15.242 -8.531 1 89.5 509 GLU B O 1
ATOM 8064 N N . ILE B 1 510 ? 28.609 13.805 -9.219 1 89.56 510 ILE B N 1
ATOM 8065 C CA . ILE B 1 510 ? 28.875 12.836 -8.156 1 89.56 510 ILE B CA 1
ATOM 8066 C C . ILE B 1 510 ? 29.266 11.5 -8.766 1 89.56 510 ILE B C 1
ATOM 8068 O O . ILE B 1 510 ? 28.5 10.891 -9.516 1 89.56 510 ILE B O 1
ATOM 8072 N N . HIS B 1 511 ? 30.5 11.023 -8.484 1 90 511 HIS B N 1
ATOM 8073 C CA . HIS B 1 511 ? 31.016 9.758 -9 1 90 511 HIS B CA 1
ATOM 8074 C C . HIS B 1 511 ? 31.156 8.727 -7.891 1 90 511 HIS B C 1
ATOM 8076 O O . HIS B 1 511 ? 31.875 8.953 -6.914 1 90 511 HIS B O 1
ATOM 8082 N N . ILE B 1 512 ? 30.438 7.629 -7.984 1 89.75 512 ILE B N 1
ATOM 8083 C CA . ILE B 1 512 ? 30.578 6.531 -7.031 1 89.75 512 ILE B CA 1
ATOM 8084 C C . ILE B 1 512 ? 31.578 5.512 -7.559 1 89.75 512 ILE B C 1
ATOM 8086 O O . ILE B 1 512 ? 31.406 4.957 -8.648 1 89.75 512 ILE B O 1
ATOM 8090 N N . GLN B 1 513 ? 32.594 5.297 -6.855 1 85.56 513 GLN B N 1
ATOM 8091 C CA . GLN B 1 513 ? 33.625 4.344 -7.211 1 85.56 513 GLN B CA 1
ATOM 8092 C C . GLN B 1 513 ? 33.875 3.348 -6.082 1 85.56 513 GLN B C 1
ATOM 8094 O O . GLN B 1 513 ? 33.812 3.709 -4.906 1 85.56 513 GLN B O 1
ATOM 8099 N N . ILE B 1 514 ? 34.062 2.127 -6.488 1 83.38 514 ILE B N 1
ATOM 8100 C CA . ILE B 1 514 ? 34.344 1.081 -5.508 1 83.38 514 ILE B CA 1
ATOM 8101 C C . ILE B 1 514 ? 35.75 0.517 -5.727 1 83.38 514 ILE B C 1
ATOM 8103 O O . ILE B 1 514 ? 36.094 0.144 -6.848 1 83.38 514 ILE B O 1
ATOM 8107 N N . LYS B 1 515 ? 36.531 0.564 -4.785 1 75.94 515 LYS B N 1
ATOM 8108 C CA . LYS B 1 515 ? 37.875 -0.002 -4.812 1 75.94 515 LYS B CA 1
ATOM 8109 C C . LYS B 1 515 ? 37.969 -1.235 -3.92 1 75.94 515 LYS B C 1
ATOM 8111 O O . LYS B 1 515 ? 37.406 -1.269 -2.834 1 75.94 515 LYS B O 1
ATOM 8116 N N . GLN B 1 516 ? 38.406 -2.326 -4.461 1 64.94 516 GLN B N 1
ATOM 8117 C CA . GLN B 1 516 ? 38.625 -3.555 -3.701 1 64.94 516 GLN B CA 1
ATOM 8118 C C . GLN B 1 516 ? 40.031 -3.623 -3.131 1 64.94 516 GLN B C 1
ATOM 8120 O O . GLN B 1 516 ? 41 -3.387 -3.848 1 64.94 516 GLN B O 1
ATOM 8125 N N . LYS B 1 517 ? 40.156 -3.496 -1.776 1 54.56 517 LYS B N 1
ATOM 8126 C CA . LYS B 1 517 ? 41.438 -3.693 -1.147 1 54.56 517 LYS B CA 1
ATOM 8127 C C . LYS B 1 517 ? 41.594 -5.117 -0.614 1 54.56 517 LYS B C 1
ATOM 8129 O O . LYS B 1 517 ? 40.781 -5.555 0.215 1 54.56 517 LYS B O 1
ATOM 8134 N N . ILE B 1 518 ? 42.219 -5.949 -1.327 1 44.09 518 ILE B N 1
ATOM 8135 C CA . ILE B 1 518 ? 42.594 -7.262 -0.825 1 44.09 518 ILE B CA 1
ATOM 8136 C C . ILE B 1 518 ? 43.625 -7.102 0.304 1 44.09 518 ILE B C 1
ATOM 8138 O O . ILE B 1 518 ? 44.688 -6.5 0.114 1 44.09 518 ILE B O 1
ATOM 8142 N N . LEU B 1 519 ? 43.156 -7.062 1.441 1 36.12 519 LEU B N 1
ATOM 8143 C CA . LEU B 1 519 ? 44.188 -7.184 2.459 1 36.12 519 LEU B CA 1
ATOM 8144 C C . LEU B 1 519 ? 45.062 -8.414 2.213 1 36.12 519 LEU B C 1
ATOM 8146 O O . LEU B 1 519 ? 44.562 -9.531 2.139 1 36.12 519 LEU B O 1
ATOM 8150 N N . THR B 1 520 ? 46.125 -8.273 1.532 1 32.03 520 THR B N 1
ATOM 8151 C CA . THR B 1 520 ? 47.188 -9.289 1.575 1 32.03 520 THR B CA 1
ATOM 8152 C C . THR B 1 520 ? 47.594 -9.57 3.014 1 32.03 520 THR B C 1
ATOM 8154 O O . THR B 1 520 ? 47.75 -8.648 3.814 1 32.03 520 THR B O 1
#

Nearest PDB structures (foldseek):
  3hi0-assembly1_B  TM=7.783E-01  e=3.864E-15  Agrobacterium fabrum str. C58
  3hi0-assembly1_A  TM=7.646E-01  e=5.759E-15  Agrobacterium fabrum str. C58
  8gtz-assembly1_A  TM=7.797E-01  e=1.158E-14  Zymomonas mobilis
  8gty-assembly1_A  TM=7.244E-01  e=2.865E-15  Zymomonas mobilis subsp. mobilis ZM4 = ATCC 31821
  8jgx-assembly1_A  TM=3.919E-01  e=5.248E-10  Acinetobacter baumannii 15827

Solvent-accessible surface area (backbone atoms only — not comparable to full-atom values): 55150 Å² total; per-residue (Å²): 109,68,61,59,26,33,46,34,1,40,48,58,39,37,63,60,39,67,23,35,35,33,37,24,39,49,56,31,27,34,41,39,43,37,42,36,51,48,89,41,85,70,66,55,74,48,59,48,94,47,52,42,76,44,77,59,2,19,53,42,35,36,56,55,49,70,72,39,88,43,26,52,55,35,29,54,52,48,50,48,52,31,50,54,49,42,56,44,51,64,63,32,61,72,62,71,85,48,35,45,97,86,59,23,29,32,37,37,32,16,41,66,34,43,45,45,53,50,33,43,52,42,62,68,35,70,41,70,38,84,88,77,66,42,77,26,53,58,52,59,89,48,62,50,33,35,68,47,44,35,64,60,51,44,57,54,21,63,72,54,17,74,67,38,50,63,85,52,81,71,73,89,66,85,64,64,90,45,79,88,48,66,45,66,84,34,41,72,72,52,54,70,30,41,31,35,33,20,43,49,50,55,34,50,59,71,59,49,55,53,50,38,35,33,33,42,70,29,35,54,69,44,3,50,59,48,65,71,45,59,66,79,58,72,42,53,56,47,42,56,56,48,51,71,68,33,67,71,44,64,85,76,68,48,68,68,60,50,51,51,52,44,52,39,51,56,45,42,54,56,72,66,51,50,49,34,57,37,61,80,58,84,70,81,86,59,79,50,57,57,74,63,43,46,63,49,50,60,60,55,62,57,61,37,63,85,44,49,59,79,40,24,30,45,22,29,32,33,33,43,32,71,45,23,89,38,52,68,49,36,38,43,38,54,45,52,28,28,46,50,12,48,16,37,21,26,35,33,41,81,49,31,40,48,70,91,67,51,14,34,62,42,52,36,32,68,73,36,43,55,48,42,59,34,37,56,70,45,29,35,52,48,72,47,22,51,50,42,27,37,51,51,10,39,49,52,35,51,49,45,70,77,55,58,82,50,57,70,63,87,91,63,65,76,54,65,53,72,68,51,80,87,67,47,67,65,30,58,45,36,44,58,47,70,52,70,54,78,68,54,59,49,62,48,69,57,94,84,50,56,52,59,50,70,38,49,53,44,40,39,35,29,35,38,34,44,41,53,47,94,91,38,61,50,75,76,26,65,67,51,45,53,49,47,60,70,60,43,47,78,42,77,31,53,82,77,81,56,96,80,67,77,77,73,66,61,33,38,34,40,34,38,41,75,44,78,43,75,74,124,109,68,61,58,27,31,49,35,1,39,50,57,40,37,64,59,41,66,23,35,36,34,37,23,38,49,56,31,29,32,40,38,42,38,40,34,51,49,89,42,85,72,67,54,73,48,62,47,94,46,54,41,77,44,78,58,1,18,53,44,36,36,55,54,48,72,72,39,90,44,26,52,56,35,29,53,51,48,50,48,52,30,50,54,49,42,57,44,50,62,64,32,61,72,62,72,86,48,35,46,98,85,58,22,29,34,37,38,33,16,42,66,34,45,46,44,52,49,34,43,51,41,61,68,36,73,40,70,38,84,87,76,67,43,76,24,55,57,54,58,90,50,61,51,32,34,68,46,42,35,64,60,52,44,56,53,20,63,72,54,17,74,64,37,50,63,85,52,83,69,72,88,65,86,65,66,89,46,80,89,49,64,48,64,84,32,41,73,70,52,54,70,30,42,31,34,33,21,41,50,51,54,33,51,61,70,60,48,55,54,49,38,34,33,33,42,71,28,35,55,70,44,4,50,61,48,66,70,44,59,66,79,60,72,42,53,57,47,42,55,54,48,51,71,69,33,68,71,45,64,84,76,66,47,68,68,61,50,50,50,52,45,54,38,51,56,45,42,54,56,72,64,54,47,48,34,57,37,61,81,58,84,69,81,87,59,80,49,57,55,74,64,43,48,65,48,50,61,60,55,61,58,62,36,62,85,45,51,58,79,41,23,31,44,24,28,32,34,31,43,32,71,44,24,90,38,53,69,49,36,40,44,37,52,45,52,27,27,46,51,13,48,16,37,23,27,35,32,41,82,49,30,39,50,71,91,66,51,13,35,63,43,53,36,32,68,73,37,45,56,50,42,58,32,36,56,69,46,30,36,52,48,72,48,22,49,51,43,28,37,52,53,9,38,49,51,34,49,49,44,70,76,53,58,81,51,59,69,63,88,89,61,67,75,56,67,54,72,67,52,79,87,68,51,69,67,31,60,44,37,44,57,47,69,51,69,54,78,68,53,62,52,65,49,72,54,93,84,55,57,55,62,50,72,35,49,51,45,39,38,34,29,36,37,35,44,40,53,47,96,92,39,62,50,74,78,26,66,67,51,47,52,50,49,60,68,59,43,48,78,43,76,31,55,81,78,80,57,97,81,67,78,78,73,68,61,33,39,34,41,34,37,42,72,44,78,44,76,75,123

Organism: Rhizophagus irregularis (strain DAOM 181602 / DAOM 197198 / MUCL 43194) (NCBI:txid747089)

Sequence (1040 aa):
MEAKISGMGVVATYYGVEGLVMDMGGGSVELNYVIHRPREAKQEISMSMKPINLPYGAAALTRRLEKLGTPKEREGLFTEIVENLKEDFKKLNAPDNLKGKDGSFTIYMNGGGFKSLGYLSMSETEFTNKHTNQKSGYPIPIINGYSTSAEELLKIAKRIAPSHDANVAEPSEVKDPFPNGNPFRVSKRRAKLLPASAFLFEAIMEVFKARYVYFCEGGVRHGYCFNILPKSEWSVDPLGSFIKSHPLQPKNLKATHHEQLLKNIKKAIPPVAYEILDSDITMCNKPKRLERLLPNLIYLAYWSMHFGKEARPITAFQLSLAGGPLANAPGLTHTDRAIIAWCLMYRYHEDGSGSKSGGVEKDVSMMAPIIFDSVKKLIPGGKDGRKICEIVGKLIGFAILCYPVNVFDKSGILNIFKSDPKNTEEQLNIFESNEEEDDFVEECVIDDKVTPIKKTKKKHTILLTLSDQPKINFVNNSIIKGASEKLEKKYTLGGKEKEGKKHAANTTEIHIQIKQKILTMEAKISGMGVVATYYGVEGLVMDMGGGSVELNYVIHRPREAKQEISMSMKPINLPYGAAALTRRLEKLGTPKEREGLFTEIVENLKEDFKKLNAPDNLKGKDGSFTIYMNGGGFKSLGYLSMSETEFTNKHTNQKSGYPIPIINGYSTSAEELLKIAKRIAPSHDANVAEPSEVKDPFPNGNPFRVSKRRAKLLPASAFLFEAIMEVFKARYVYFCEGGVRHGYCFNILPKSEWSVDPLGSFIKSHPLQPKNLKATHHEQLLKNIKKAIPPVAYEILDSDITMCNKPKRLERLLPNLIYLAYWSMHFGKEARPITAFQLSLAGGPLANAPGLTHTDRAIIAWCLMYRYHEDGSGSKSGGVEKDVSMMAPIIFDSVKKLIPGGKDGRKICEIVGKLIGFAILCYPVNVFDKSGILNIFKSDPKNTEEQLNIFESNEEEDDFVEECVIDDKVTPIKKTKKKHTILLTLSDQPKINFVNNSIIKGASEKLEKKYTLGGKEKEGKKHAANTTEIHIQIKQKILT